Protein 7CPN (pdb70)

GO terms:
  GO:0004659 prenyltransferase activity (F, IDA)

Radius of gyration: 34.72 Å; Cα contacts (8 Å, |Δi|>4): 2804; chains: 6; bounding box: 86×101×103 Å

Structure (mmCIF, N/CA/C/O backbone):
data_7CPN
#
_entry.id   7CPN
#
_cell.length_a   71.095
_cell.length_b   137.878
_cell.length_c   168.652
_cell.angle_alpha   90.000
_cell.angle_beta   90.000
_cell.angle_gamma   90.000
#
_symmetry.space_group_name_H-M   'P 21 21 21'
#
loop_
_entity.id
_entity.type
_entity.pdbx_description
1 polymer 'Trans,polycis-polyprenyl diphosphate synthase ((2Z,6E)-farnesyl diphosphate specific)'
2 non-polymer GLYCEROL
3 non-polymer 'SULFATE ION'
4 water water
#
loop_
_atom_site.group_PDB
_atom_site.id
_atom_site.type_symbol
_atom_site.label_atom_id
_atom_site.label_alt_id
_atom_site.label_comp_id
_atom_site.label_asym_id
_atom_site.label_entity_id
_atom_site.label_seq_id
_atom_site.pdbx_PDB_ins_code
_atom_site.Cartn_x
_atom_site.Cartn_y
_atom_site.Cartn_z
_atom_site.occupancy
_atom_site.B_iso_or_equiv
_atom_site.auth_seq_id
_atom_site.auth_comp_id
_atom_site.auth_asym_id
_atom_site.auth_atom_id
_atom_site.pdbx_PDB_model_num
ATOM 1 N N . ARG A 1 26 ? -42.493 17.192 41.995 1.000 63.340 26 ARG A N 1
ATOM 2 C CA . ARG A 1 26 ? -43.151 18.442 41.474 1.000 67.530 26 ARG A CA 1
ATOM 3 C C . ARG A 1 26 ? -42.135 19.287 40.705 1.000 67.950 26 ARG A C 1
ATOM 4 O O . ARG A 1 26 ? -41.076 19.635 41.236 1.000 62.080 26 ARG A O 1
ATOM 10 N N . PRO A 1 27 ? -42.423 19.660 39.436 1.000 62.860 27 PRO A N 1
ATOM 11 C CA . PRO A 1 27 ? -41.488 20.443 38.635 1.000 68.160 27 PRO A CA 1
ATOM 12 C C . PRO A 1 27 ? -41.347 21.877 39.131 1.000 74.670 27 PRO A C 1
ATOM 13 O O . PRO A 1 27 ? -42.324 22.464 39.583 1.000 77.310 27 PRO A O 1
ATOM 24 N N . PRO A 1 28 ? -40.144 22.486 39.041 1.000 74.430 28 PRO A N 1
ATOM 25 C CA . PRO A 1 28 ? -39.921 23.841 39.542 1.000 75.620 28 PRO A CA 1
ATOM 26 C C . PRO A 1 28 ? -40.689 24.905 38.745 1.000 72.810 28 PRO A C 1
ATOM 27 O O . PRO A 1 28 ? -40.942 24.708 37.571 1.000 70.270 28 PRO A O 1
ATOM 38 N N . GLN A 1 29 ? -41.068 25.987 39.430 1.000 80.930 29 GLN A N 1
ATOM 39 C CA . GLN A 1 29 ? -41.916 27.077 38.877 1.000 85.830 29 GLN A CA 1
ATOM 40 C C . GLN A 1 29 ? -40.989 28.133 38.265 1.000 84.790 29 GLN A C 1
ATOM 41 O O . GLN A 1 29 ? -40.533 29.034 39.002 1.000 83.380 29 GLN A O 1
ATOM 47 N N . LEU A 1 30 ? -40.696 27.992 36.970 1.000 80.610 30 LEU A N 1
ATOM 48 C CA . LEU A 1 30 ? -39.838 28.923 36.200 1.000 73.930 30 LEU A CA 1
ATOM 49 C C . LEU A 1 30 ? -40.713 29.665 35.200 1.000 66.730 30 LEU A C 1
ATOM 50 O O . LEU A 1 30 ? -41.633 29.085 34.623 1.000 75.690 30 LEU A O 1
ATOM 66 N N . PRO A 1 31 ? -40.425 30.955 34.917 1.000 66.870 31 PRO A N 1
ATOM 67 C CA . PRO A 1 31 ? -41.066 31.637 33.795 1.000 66.130 31 PRO A CA 1
ATOM 68 C C . PRO A 1 31 ? -40.713 30.939 32.474 1.000 70.830 31 PRO A C 1
ATOM 69 O O . PRO A 1 31 ? -39.632 30.432 32.367 1.000 70.120 31 PRO A O 1
ATOM 80 N N . ARG A 1 32 ? -41.632 30.942 31.506 1.000 64.440 32 ARG A N 1
ATOM 81 C CA . ARG A 1 32 ? -41.448 30.360 30.151 1.000 67.830 32 ARG A CA 1
ATOM 82 C C . ARG A 1 32 ? -40.127 30.832 29.523 1.000 67.890 32 ARG A C 1
ATOM 83 O O . ARG A 1 32 ? -39.448 29.967 28.938 1.000 68.350 32 ARG A O 1
ATOM 104 N N . GLU A 1 33 ? -39.770 32.115 29.665 1.000 65.620 33 GLU A N 1
ATOM 105 C CA . GLU A 1 33 ? -38.547 32.722 29.050 1.000 65.320 33 GLU A CA 1
ATOM 106 C C . GLU A 1 33 ? -37.279 31.986 29.501 1.000 60.290 33 GLU A C 1
ATOM 107 O O . GLU A 1 33 ? -36.280 32.035 28.760 1.000 64.180 33 GLU A O 1
ATOM 119 N N . LEU A 1 34 ? -37.288 31.388 30.688 1.000 50.630 34 LEU A N 1
ATOM 120 C CA . LEU A 1 34 ? -36.079 30.799 31.322 1.000 51.200 34 LEU A CA 1
ATOM 121 C C . LEU A 1 34 ? -36.121 29.268 31.259 1.000 47.540 34 LEU A C 1
ATOM 122 O O . LEU A 1 34 ? -35.198 28.643 31.804 1.000 52.840 34 LEU A O 1
ATOM 138 N N . ILE A 1 35 ? -37.123 28.691 30.608 1.000 49.640 35 ILE A N 1
ATOM 139 C CA . ILE A 1 35 ? -37.165 27.223 30.345 1.000 53.280 35 ILE A CA 1
ATOM 140 C C . ILE A 1 35 ? -36.421 26.979 29.033 1.000 47.220 35 ILE A C 1
ATOM 141 O O . ILE A 1 35 ? -36.738 27.571 28.003 1.000 42.420 35 ILE A O 1
ATOM 157 N N . PRO A 1 36 ? -35.401 26.092 29.013 1.000 48.690 36 PRO A N 1
ATOM 158 C CA . PRO A 1 36 ? -34.661 25.818 27.779 1.000 42.490 36 PRO A CA 1
ATOM 159 C C . PRO A 1 36 ? -35.598 25.194 26.741 1.000 43.200 36 PRO A C 1
ATOM 160 O O . PRO A 1 36 ? -36.352 24.322 27.092 1.000 45.560 36 PRO A O 1
ATOM 171 N N . ARG A 1 37 ? -35.567 25.690 25.510 1.000 39.990 37 ARG A N 1
ATOM 172 C CA . ARG A 1 37 ? -36.339 25.136 24.370 1.000 41.330 37 ARG A CA 1
ATOM 173 C C . ARG A 1 37 ? -35.745 23.784 23.965 1.000 38.200 37 ARG A C 1
ATOM 174 O O . ARG A 1 37 ? -36.521 22.869 23.574 1.000 35.130 37 ARG A O 1
ATOM 195 N N . HIS A 1 38 ? -34.416 23.625 24.078 1.000 32.470 38 HIS A N 1
ATOM 196 C CA . HIS A 1 38 ? -33.725 22.396 23.621 1.000 32.260 38 HIS A CA 1
ATOM 197 C C . HIS A 1 38 ? -32.652 22.011 24.621 1.000 33.100 38 HIS A C 1
ATOM 198 O O . HIS A 1 38 ? -31.725 22.793 24.824 1.000 35.220 38 HIS A O 1
ATOM 213 N N . VAL A 1 39 ? -32.771 20.826 25.207 1.000 30.340 39 VAL A N 1
ATOM 214 C CA . VAL A 1 39 ? -31.766 20.280 26.153 1.000 32.030 39 VAL A CA 1
ATOM 215 C C . VAL A 1 39 ? -31.118 19.087 25.466 1.000 32.390 39 VAL A C 1
ATOM 216 O O . VAL A 1 39 ? -31.870 18.280 24.899 1.000 30.150 39 VAL A O 1
ATOM 229 N N . ALA A 1 40 ? -29.792 19.000 25.531 1.000 27.670 40 ALA A N 1
ATOM 230 C CA . ALA A 1 40 ? -29.010 17.876 25.013 1.000 32.660 40 ALA A CA 1
ATOM 231 C C . ALA A 1 40 ? -28.319 17.195 26.196 1.000 28.560 40 ALA A C 1
ATOM 232 O O . ALA A 1 40 ? -27.734 17.901 27.005 1.000 31.100 40 ALA A O 1
ATOM 239 N N . ILE A 1 41 ? -28.306 15.873 26.252 1.000 29.040 41 ILE A N 1
ATOM 240 C CA . ILE A 1 41 ? -27.724 15.107 27.387 1.000 31.120 41 ILE A CA 1
ATOM 241 C C . ILE A 1 41 ? -26.742 14.057 26.891 1.000 28.970 41 ILE A C 1
ATOM 242 O O . ILE A 1 41 ? -27.102 13.301 26.009 1.000 29.110 41 ILE A O 1
ATOM 258 N N . VAL A 1 42 ? -25.543 14.054 27.466 1.000 30.590 42 VAL A N 1
ATOM 259 C CA . VAL A 1 42 ? -24.552 12.961 27.366 1.000 36.930 42 VAL A CA 1
ATOM 260 C C . VAL A 1 42 ? -24.712 12.109 28.627 1.000 39.980 42 VAL A C 1
ATOM 261 O O . VAL A 1 42 ? -24.628 12.651 29.735 1.000 43.400 42 VAL A O 1
ATOM 274 N N . MET A 1 43 ? -25.024 10.834 28.453 1.000 43.830 43 MET A N 1
ATOM 275 C CA . MET A 1 43 ? -25.466 9.837 29.495 1.000 42.400 43 MET A CA 1
ATOM 276 C C . MET A 1 43 ? -24.294 8.942 29.856 1.000 42.090 43 MET A C 1
ATOM 277 O O . MET A 1 43 ? -24.228 7.833 29.351 1.000 51.840 43 MET A O 1
ATOM 291 N N . ASP A 1 44 ? -23.366 9.450 30.651 1.000 43.430 44 ASP A N 1
ATOM 292 C CA . ASP A 1 44 ? -22.108 8.719 31.000 1.000 52.170 44 ASP A CA 1
ATOM 293 C C . ASP A 1 44 ? -22.060 8.393 32.502 1.000 50.900 44 ASP A C 1
ATOM 294 O O . ASP A 1 44 ? -22.784 9.007 33.302 1.000 39.570 44 ASP A O 1
ATOM 303 N N . GLY A 1 45 ? -21.258 7.404 32.886 1.000 48.210 45 GLY A N 1
ATOM 304 C CA . GLY A 1 45 ? -21.100 6.875 34.262 1.000 53.610 45 GLY A CA 1
ATOM 305 C C . GLY A 1 45 ? -21.812 5.535 34.507 1.000 49.900 45 GLY A C 1
ATOM 306 O O . GLY A 1 45 ? -21.875 5.069 35.685 1.000 48.540 45 GLY A O 1
ATOM 310 N N . ASN A 1 46 ? -22.351 4.922 33.448 1.000 45.300 46 ASN A N 1
ATOM 311 C CA . ASN A 1 46 ? -23.093 3.638 33.508 1.000 46.070 46 ASN A CA 1
ATOM 312 C C . ASN A 1 46 ? -22.149 2.544 34.004 1.000 47.160 46 ASN A C 1
ATOM 313 O O . ASN A 1 46 ? -22.535 1.811 34.930 1.000 39.910 46 ASN A O 1
ATOM 324 N N . GLY A 1 47 ? -20.951 2.462 33.430 1.000 47.280 47 GLY A N 1
ATOM 325 C CA . GLY A 1 47 ? -19.898 1.512 33.826 1.000 50.390 47 GLY A CA 1
ATOM 326 C C . GLY A 1 47 ? -19.517 1.662 35.286 1.000 49.600 47 GLY A C 1
ATOM 327 O O . GLY A 1 47 ? -19.624 0.669 36.015 1.000 53.520 47 GLY A O 1
ATOM 331 N N . ARG A 1 48 ? -19.063 2.857 35.675 1.000 53.280 48 ARG A N 1
ATOM 332 C CA . ARG A 1 48 ? -18.588 3.201 37.048 1.000 55.380 48 ARG A CA 1
ATOM 333 C C . ARG A 1 48 ? -19.693 2.875 38.070 1.000 58.790 48 ARG A C 1
ATOM 334 O O . ARG A 1 48 ? -19.367 2.454 39.194 1.000 54.690 48 ARG A O 1
ATOM 355 N N . TRP A 1 49 ? -20.954 3.092 37.701 1.000 48.720 49 TRP A N 1
ATOM 356 C CA . TRP A 1 49 ? -22.112 2.839 38.589 1.000 48.690 49 TRP A CA 1
ATOM 357 C C . TRP A 1 49 ? -22.250 1.332 38.901 1.000 47.470 49 TRP A C 1
ATOM 358 O O . TRP A 1 49 ? -22.467 0.966 40.090 1.000 45.760 49 TRP A O 1
ATOM 379 N N . ALA A 1 50 ? -22.118 0.495 37.878 1.000 45.930 50 ALA A N 1
ATOM 380 C CA . ALA A 1 50 ? -22.190 -0.978 37.990 1.000 45.880 50 ALA A CA 1
ATOM 381 C C . ALA A 1 50 ? -20.983 -1.504 38.801 1.000 49.850 50 ALA A C 1
ATOM 382 O O . ALA A 1 50 ? -21.128 -2.491 39.550 1.000 53.920 50 ALA A O 1
ATOM 389 N N . LYS A 1 51 ? -19.813 -0.889 38.654 1.000 50.350 51 LYS A N 1
ATOM 390 C CA . LYS A 1 51 ? -18.573 -1.303 39.363 1.000 49.030 51 LYS A CA 1
ATOM 391 C C . LYS A 1 51 ? -18.753 -1.064 40.863 1.000 47.770 51 LYS A C 1
ATOM 392 O O . LYS A 1 51 ? -18.418 -1.969 41.624 1.000 50.200 51 LYS A O 1
ATOM 411 N N . GLN A 1 52 ? -19.317 0.084 41.258 1.000 41.570 52 GLN A N 1
ATOM 412 C CA . GLN A 1 52 ? -19.610 0.466 42.663 1.000 49.540 52 GLN A CA 1
ATOM 413 C C . GLN A 1 52 ? -20.556 -0.549 43.321 1.000 52.670 52 GLN A C 1
ATOM 414 O O . GLN A 1 52 ? -20.597 -0.585 44.566 1.000 54.200 52 GLN A O 1
ATOM 428 N N . ARG A 1 53 ? -21.314 -1.314 42.534 1.000 46.940 53 ARG A N 1
ATOM 429 C CA . ARG A 1 53 ? -22.313 -2.305 43.028 1.000 40.800 53 ARG A CA 1
ATOM 430 C C . ARG A 1 53 ? -21.884 -3.733 42.672 1.000 39.840 53 ARG A C 1
ATOM 431 O O . ARG A 1 53 ? -22.663 -4.645 42.829 1.000 43.930 53 ARG A O 1
ATOM 452 N N . GLY A 1 54 ? -20.635 -3.921 42.250 1.000 43.360 54 GLY A N 1
ATOM 453 C CA . GLY A 1 54 ? -20.088 -5.228 41.843 1.000 40.180 54 GLY A CA 1
ATOM 454 C C . GLY A 1 54 ? -20.893 -5.889 40.744 1.000 46.640 54 GLY A C 1
ATOM 455 O O . GLY A 1 54 ? -20.888 -7.119 40.702 1.000 53.420 54 GLY A O 1
ATOM 459 N N . LEU A 1 55 ? -21.556 -5.129 39.873 1.000 47.350 55 LEU A N 1
ATOM 460 C CA . LEU A 1 55 ? -22.304 -5.676 38.703 1.000 45.560 55 LEU A CA 1
ATOM 461 C C . LEU A 1 55 ? -21.489 -5.448 37.432 1.000 50.830 55 LEU A C 1
ATOM 462 O O . LEU A 1 55 ? -20.700 -4.505 37.376 1.000 53.690 55 LEU A O 1
ATOM 478 N N . PRO A 1 56 ? -21.663 -6.277 36.375 1.000 45.910 56 PRO A N 1
ATOM 479 C CA . PRO A 1 56 ? -21.049 -5.997 35.075 1.000 51.060 56 PRO A CA 1
ATOM 480 C C . PRO A 1 56 ? -21.500 -4.630 34.508 1.000 52.740 56 PRO A C 1
ATOM 481 O O . PRO A 1 56 ? -22.627 -4.216 34.760 1.000 51.030 56 PRO A O 1
ATOM 492 N N . ARG A 1 57 ? -20.603 -3.969 33.771 1.000 48.800 57 ARG A N 1
ATOM 493 C CA . ARG A 1 57 ? -20.813 -2.643 33.127 1.000 55.690 57 ARG A CA 1
ATOM 494 C C . ARG A 1 57 ? -22.143 -2.629 32.353 1.000 41.360 57 ARG A C 1
ATOM 495 O O . ARG A 1 57 ? -22.864 -1.647 32.478 1.000 46.980 57 ARG A O 1
ATOM 516 N N . THR A 1 58 ? -22.477 -3.702 31.647 1.000 41.560 58 THR A N 1
ATOM 517 C CA . THR A 1 58 ? -23.729 -3.842 30.848 1.000 49.340 58 THR A CA 1
ATOM 518 C C . THR A 1 58 ? -24.969 -3.528 31.703 1.000 50.020 58 THR A C 1
ATOM 519 O O . THR A 1 58 ? -25.963 -2.996 31.154 1.000 49.870 58 THR A O 1
ATOM 530 N N . GLU A 1 59 ? -24.950 -3.853 33.002 1.000 41.460 59 GLU A N 1
ATOM 531 C CA . GLU A 1 59 ? -26.139 -3.689 33.886 1.000 41.210 59 GLU A CA 1
ATOM 532 C C . GLU A 1 59 ? -26.330 -2.207 34.215 1.000 36.730 59 GLU A C 1
ATOM 533 O O . GLU A 1 59 ? -27.482 -1.773 34.418 1.000 41.830 59 GLU A O 1
ATOM 545 N N . GLY A 1 60 ? -25.238 -1.446 34.308 1.000 37.570 60 GLY A N 1
ATOM 546 C CA . GLY A 1 60 ? -25.335 0.021 34.448 1.000 39.390 60 GLY A CA 1
ATOM 547 C C . GLY A 1 60 ? -26.053 0.649 33.249 1.000 37.790 60 GLY A C 1
ATOM 548 O O . GLY A 1 60 ? -26.863 1.534 33.470 1.000 33.570 60 GLY A O 1
ATOM 552 N N . HIS A 1 61 ? -25.813 0.168 32.034 1.000 39.800 61 HIS A N 1
ATOM 553 C CA . HIS A 1 61 ? -26.513 0.654 30.805 1.000 39.860 61 HIS A CA 1
ATOM 554 C C . HIS A 1 61 ? -27.994 0.314 30.929 1.000 39.540 61 HIS A C 1
ATOM 555 O O . HIS A 1 61 ? -28.815 1.228 30.720 1.000 44.430 61 HIS A O 1
ATOM 570 N N . LYS A 1 62 ? -28.309 -0.906 31.377 1.000 44.480 62 LYS A N 1
ATOM 571 C CA . LYS A 1 62 ? -29.719 -1.336 31.600 1.000 42.730 62 LYS A CA 1
ATOM 572 C C . LYS A 1 62 ? -30.387 -0.375 32.589 1.000 41.300 62 LYS A C 1
ATOM 573 O O . LYS A 1 62 ? -31.521 0.077 32.329 1.000 42.550 62 LYS A O 1
ATOM 592 N N . ALA A 1 63 ? -29.692 -0.043 33.683 1.000 36.940 63 ALA A N 1
ATOM 593 C CA . ALA A 1 63 ? -30.205 0.896 34.705 1.000 43.530 63 ALA A CA 1
ATOM 594 C C . ALA A 1 63 ? -30.369 2.304 34.100 1.000 42.170 63 ALA A C 1
ATOM 595 O O . ALA A 1 63 ? -31.332 3.004 34.457 1.000 46.320 63 ALA A O 1
ATOM 602 N N . GLY A 1 64 ? -29.463 2.690 33.197 1.000 43.030 64 GLY A N 1
ATOM 603 C CA . GLY A 1 64 ? -29.508 3.981 32.477 1.000 40.440 64 GLY A CA 1
ATOM 604 C C . GLY A 1 64 ? -30.774 4.146 31.653 1.000 43.080 64 GLY A C 1
ATOM 605 O O . GLY A 1 64 ? -31.224 5.301 31.501 1.000 43.220 64 GLY A O 1
ATOM 609 N N . GLU A 1 65 ? -31.353 3.060 31.125 1.000 42.580 65 GLU A N 1
ATOM 610 C CA . GLU A 1 65 ? -32.629 3.139 30.369 1.000 44.410 65 GLU A CA 1
ATOM 611 C C . GLU A 1 65 ? -33.684 3.878 31.199 1.000 44.470 65 GLU A C 1
ATOM 612 O O . GLU A 1 65 ? -34.347 4.797 30.619 1.000 38.860 65 GLU A O 1
ATOM 624 N N . SER A 1 66 ? -33.860 3.513 32.479 1.000 38.900 66 SER A N 1
ATOM 625 C CA . SER A 1 66 ? -34.952 4.098 33.297 1.000 46.680 66 SER A CA 1
ATOM 626 C C . SER A 1 66 ? -34.650 5.575 33.565 1.000 42.320 66 SER A C 1
ATOM 627 O O . SER A 1 66 ? -35.583 6.394 33.563 1.000 44.220 66 SER A O 1
ATOM 635 N N . SER A 1 67 ? -33.373 5.925 33.758 1.000 44.230 67 SER A N 1
ATOM 636 C CA . SER A 1 67 ? -32.936 7.344 33.895 1.000 43.440 67 SER A CA 1
ATOM 637 C C . SER A 1 67 ? -33.471 8.155 32.712 1.000 38.580 67 SER A C 1
ATOM 638 O O . SER A 1 67 ? -34.107 9.219 32.953 1.000 44.900 67 SER A O 1
ATOM 646 N N . LEU A 1 68 ? -33.272 7.653 31.494 1.000 37.350 68 LEU A N 1
ATOM 647 C CA . LEU A 1 68 ? -33.653 8.390 30.256 1.000 38.690 68 LEU A CA 1
ATOM 648 C C . LEU A 1 68 ? -35.167 8.632 30.229 1.000 38.150 68 LEU A C 1
ATOM 649 O O . LEU A 1 68 ? -35.605 9.775 29.970 1.000 39.640 68 LEU A O 1
ATOM 665 N N . PHE A 1 69 ? -35.963 7.598 30.497 1.000 44.970 69 PHE A N 1
ATOM 666 C CA . PHE A 1 69 ? -37.452 7.695 30.473 1.000 39.500 69 PHE A CA 1
ATOM 667 C C . PHE A 1 69 ? -37.938 8.580 31.616 1.000 37.540 69 PHE A C 1
ATOM 668 O O . PHE A 1 69 ? -38.893 9.353 31.412 1.000 43.990 69 PHE A O 1
ATOM 685 N N . ASP A 1 70 ? -37.235 8.586 32.739 1.000 36.280 70 ASP A N 1
ATOM 686 C CA . ASP A 1 70 ? -37.589 9.497 33.858 1.000 40.160 70 ASP A CA 1
ATOM 687 C C . ASP A 1 70 ? -37.290 10.941 33.436 1.000 43.240 70 ASP A C 1
ATOM 688 O O . ASP A 1 70 ? -38.157 11.823 33.647 1.000 45.780 70 ASP A O 1
ATOM 697 N N . VAL A 1 71 ? -36.134 11.181 32.806 1.000 44.720 71 VAL A N 1
ATOM 698 C CA . VAL A 1 71 ? -35.770 12.541 32.294 1.000 43.580 71 VAL A CA 1
ATOM 699 C C . VAL A 1 71 ? -36.769 12.963 31.212 1.000 36.180 71 VAL A C 1
ATOM 700 O O . VAL A 1 71 ? -37.154 14.151 31.197 1.000 39.350 71 VAL A O 1
ATOM 713 N N . ILE A 1 72 ? -37.202 12.045 30.346 1.000 43.520 72 ILE A N 1
ATOM 714 C CA . ILE A 1 72 ? -38.237 12.358 29.307 1.000 41.340 72 ILE A CA 1
ATOM 715 C C . ILE A 1 72 ? -39.523 12.830 30.013 1.000 44.640 72 ILE A C 1
ATOM 716 O O . ILE A 1 72 ? -40.114 13.842 29.567 1.000 43.450 72 ILE A O 1
ATOM 732 N N . GLU A 1 73 ? -39.944 12.147 31.083 1.000 51.660 73 GLU A N 1
ATOM 733 C CA . GLU A 1 73 ? -41.135 12.550 31.899 1.000 54.950 73 GLU A CA 1
ATOM 734 C C . GLU A 1 73 ? -40.894 13.945 32.487 1.000 45.210 73 GLU A C 1
ATOM 735 O O . GLU A 1 73 ? -41.788 14.803 32.367 1.000 48.930 73 GLU A O 1
ATOM 747 N N . GLY A 1 74 ? -39.712 14.177 33.057 1.000 45.700 74 GLY A N 1
ATOM 748 C CA . GLY A 1 74 ? -39.297 15.502 33.572 1.000 42.970 74 GLY A CA 1
ATOM 749 C C . GLY A 1 74 ? -39.399 16.597 32.522 1.000 48.540 74 GLY A C 1
ATOM 750 O O . GLY A 1 74 ? -39.865 17.707 32.843 1.000 48.110 74 GLY A O 1
ATOM 754 N N . ALA A 1 75 ? -38.986 16.319 31.284 1.000 49.700 75 ALA A N 1
ATOM 755 C CA . ALA A 1 75 ? -39.057 17.314 30.196 1.000 46.920 75 ALA A CA 1
ATOM 756 C C . ALA A 1 75 ? -40.527 17.569 29.846 1.000 46.200 75 ALA A C 1
ATOM 757 O O . ALA A 1 75 ? -40.899 18.740 29.599 1.000 44.260 75 ALA A O 1
ATOM 764 N N . LEU A 1 76 ? -41.327 16.509 29.741 1.000 51.340 76 LEU A N 1
ATOM 765 C CA . LEU A 1 76 ? -42.790 16.615 29.445 1.000 53.480 76 LEU A CA 1
ATOM 766 C C . LEU A 1 76 ? -43.475 17.499 30.503 1.000 53.600 76 LEU A C 1
ATOM 767 O O . LEU A 1 76 ? -44.205 18.414 30.115 1.000 54.380 76 LEU A O 1
ATOM 783 N N . GLU A 1 77 ? -43.182 17.277 31.783 1.000 57.660 77 GLU A N 1
ATOM 784 C CA . GLU A 1 77 ? -43.825 18.001 32.923 1.000 59.480 77 GLU A CA 1
ATOM 785 C C . GLU A 1 77 ? -43.415 19.468 32.894 1.000 58.990 77 GLU A C 1
ATOM 786 O O . GLU A 1 77 ? -44.303 20.315 33.049 1.000 63.190 77 GLU A O 1
ATOM 798 N N . LEU A 1 78 ? -42.128 19.759 32.666 1.000 56.400 78 LEU A N 1
ATOM 799 C CA . LEU A 1 78 ? -41.607 21.151 32.682 1.000 48.040 78 LEU A CA 1
ATOM 800 C C . LEU A 1 78 ? -42.000 21.882 31.395 1.000 47.250 78 LEU A C 1
ATOM 801 O O . LEU A 1 78 ? -42.002 23.130 31.406 1.000 53.500 78 LEU A O 1
ATOM 817 N N . GLY A 1 79 ? -42.329 21.152 30.325 1.000 50.360 79 GLY A N 1
ATOM 818 C CA . GLY A 1 79 ? -42.663 21.733 29.009 1.000 49.790 79 GLY A CA 1
ATOM 819 C C . GLY A 1 79 ? -41.422 22.100 28.185 1.000 53.740 79 GLY A C 1
ATOM 820 O O . GLY A 1 79 ? -41.471 23.105 27.442 1.000 55.210 79 GLY A O 1
ATOM 824 N N . VAL A 1 80 ? -40.354 21.305 28.265 1.000 50.280 80 VAL A N 1
ATOM 825 C CA . VAL A 1 80 ? -39.192 21.425 27.337 1.000 44.090 80 VAL A CA 1
ATOM 826 C C . VAL A 1 80 ? -39.596 20.736 26.041 1.000 37.120 80 VAL A C 1
ATOM 827 O O . VAL A 1 80 ? -39.854 19.533 26.037 1.000 40.630 80 VAL A O 1
ATOM 840 N N . PRO A 1 81 ? -39.723 21.475 24.920 1.000 34.830 81 PRO A N 1
ATOM 841 C CA . PRO A 1 81 ? -40.181 20.889 23.665 1.000 35.540 81 PRO A CA 1
ATOM 842 C C . PRO A 1 81 ? -39.157 20.022 22.896 1.000 40.700 81 PRO A C 1
ATOM 843 O O . PRO A 1 81 ? -39.594 19.219 22.066 1.000 46.320 81 PRO A O 1
ATOM 854 N N . TYR A 1 82 ? -37.854 20.152 23.165 1.000 40.490 82 TYR A N 1
ATOM 855 C CA . TYR A 1 82 ? -36.801 19.367 22.454 1.000 38.590 82 TYR A CA 1
ATOM 856 C C . TYR A 1 82 ? -35.821 18.758 23.453 1.000 34.720 82 TYR A C 1
ATOM 857 O O . TYR A 1 82 ? -35.219 19.488 24.260 1.000 34.630 82 TYR A O 1
ATOM 875 N N . LEU A 1 83 ? -35.630 17.447 23.338 1.000 31.300 83 LEU A N 1
ATOM 876 C CA . LEU A 1 83 ? -34.592 16.709 24.082 1.000 34.770 83 LEU A CA 1
ATOM 877 C C . LEU A 1 83 ? -33.748 15.886 23.110 1.000 29.820 83 LEU A C 1
ATOM 878 O O . LEU A 1 83 ? -34.332 15.096 22.357 1.000 36.040 83 LEU A O 1
ATOM 894 N N . SER A 1 84 ? -32.423 16.012 23.177 1.000 30.450 84 SER A N 1
ATOM 895 C CA . SER A 1 84 ? -31.465 15.212 22.373 1.000 28.730 84 SER A CA 1
ATOM 896 C C . SER A 1 84 ? -30.670 14.364 23.337 1.000 28.030 84 SER A C 1
ATOM 897 O O . SER A 1 84 ? -30.233 14.875 24.376 1.000 36.160 84 SER A O 1
ATOM 905 N N . ALA A 1 85 ? -30.525 13.084 23.029 1.000 28.820 85 ALA A N 1
ATOM 906 C CA . ALA A 1 85 ? -29.808 12.126 23.896 1.000 30.740 85 ALA A CA 1
ATOM 907 C C . ALA A 1 85 ? -28.754 11.444 23.057 1.000 32.770 85 ALA A C 1
ATOM 908 O O . ALA A 1 85 ? -29.114 10.891 21.997 1.000 34.200 85 ALA A O 1
ATOM 915 N N . TYR A 1 86 ? -27.518 11.459 23.547 1.000 34.620 86 TYR A N 1
ATOM 916 C CA . TYR A 1 86 ? -26.374 10.816 22.880 1.000 36.300 86 TYR A CA 1
ATOM 917 C C . TYR A 1 86 ? -26.368 9.370 23.324 1.000 33.700 86 TYR A C 1
ATOM 918 O O . TYR A 1 86 ? -25.696 9.043 24.299 1.000 39.170 86 TYR A O 1
ATOM 936 N N . ALA A 1 87 ? -27.084 8.529 22.592 1.000 38.890 87 ALA A N 1
ATOM 937 C CA . ALA A 1 87 ? -27.326 7.116 22.929 1.000 39.220 87 ALA A CA 1
ATOM 938 C C . ALA A 1 87 ? -26.137 6.286 22.471 1.000 43.820 87 ALA A C 1
ATOM 939 O O . ALA A 1 87 ? -25.723 5.395 23.235 1.000 41.690 87 ALA A O 1
ATOM 946 N N . PHE A 1 88 ? -25.582 6.586 21.293 1.000 45.520 88 PHE A N 1
ATOM 947 C CA . PHE A 1 88 ? -24.507 5.768 20.688 1.000 50.730 88 PHE A CA 1
ATOM 948 C C . PHE A 1 88 ? -23.667 6.622 19.741 1.000 46.030 88 PHE A C 1
ATOM 949 O O . PHE A 1 88 ? -24.156 7.055 18.666 1.000 40.180 88 PHE A O 1
ATOM 966 N N . SER A 1 89 ? -22.418 6.859 20.154 1.000 49.350 89 SER A N 1
ATOM 967 C CA . SER A 1 89 ? -21.377 7.593 19.374 1.000 56.430 89 SER A CA 1
ATOM 968 C C . SER A 1 89 ? -20.762 6.620 18.370 1.000 61.040 89 SER A C 1
ATOM 969 O O . SER A 1 89 ? -20.561 5.442 18.783 1.000 66.130 89 SER A O 1
ATOM 977 N N . THR A 1 90 ? -20.461 7.047 17.131 1.000 65.900 90 THR A N 1
ATOM 978 C CA . THR A 1 90 ? -19.704 6.185 16.183 1.000 71.280 90 THR A CA 1
ATOM 979 C C . THR A 1 90 ? -18.361 5.823 16.835 1.000 70.590 90 THR A C 1
ATOM 980 O O . THR A 1 90 ? -17.876 4.663 16.684 1.000 61.750 90 THR A O 1
ATOM 991 N N . GLU A 1 91 ? -17.793 6.773 17.597 1.000 74.180 91 GLU A N 1
ATOM 992 C CA . GLU A 1 91 ? -16.440 6.594 18.189 1.000 80.320 91 GLU A CA 1
ATOM 993 C C . GLU A 1 91 ? -16.687 6.073 19.611 1.000 80.360 91 GLU A C 1
ATOM 994 O O . GLU A 1 91 ? -17.267 6.808 20.435 1.000 70.530 91 GLU A O 1
ATOM 1006 N N . ASN A 1 92 ? -16.240 4.845 19.882 1.000 91.590 92 ASN A N 1
ATOM 1007 C CA . ASN A 1 92 ? -16.357 4.194 21.224 1.000 98.810 92 ASN A CA 1
ATOM 1008 C C . ASN A 1 92 ? -14.966 3.706 21.665 1.000 108.250 92 ASN A C 1
ATOM 1009 O O . ASN A 1 92 ? -14.854 2.496 21.972 1.000 100.090 92 ASN A O 1
ATOM 1020 N N . TRP A 1 93 ? -13.955 4.580 21.616 1.000 113.660 93 TRP A N 1
ATOM 1021 C CA . TRP A 1 93 ? -12.526 4.144 21.639 1.000 114.380 93 TRP A CA 1
ATOM 1022 C C . TRP A 1 93 ? -12.137 3.585 23.019 1.000 104.860 93 TRP A C 1
ATOM 1023 O O . TRP A 1 93 ? -11.185 2.755 23.059 1.000 101.170 93 TRP A O 1
ATOM 1044 N N . LYS A 1 94 ? -12.827 3.983 24.095 1.000 91.400 94 LYS A N 1
ATOM 1045 C CA . LYS A 1 94 ? -12.527 3.469 25.476 1.000 79.980 94 LYS A CA 1
ATOM 1046 C C . LYS A 1 94 ? -13.195 2.092 25.681 1.000 77.090 94 LYS A C 1
ATOM 1047 O O . LYS A 1 94 ? -12.838 1.392 26.623 1.000 81.170 94 LYS A O 1
ATOM 1053 N N . ARG A 1 95 ? -14.171 1.748 24.839 1.000 61.820 95 ARG A N 1
ATOM 1054 C CA . ARG A 1 95 ? -15.164 0.679 25.145 1.000 58.680 95 ARG A CA 1
ATOM 1055 C C . ARG A 1 95 ? -14.546 -0.628 24.629 1.000 57.210 95 ARG A C 1
ATOM 1056 O O . ARG A 1 95 ? -13.697 -0.582 23.692 1.000 59.810 95 ARG A O 1
ATOM 1077 N N . SER A 1 96 ? -14.828 -1.727 25.312 1.000 53.270 96 SER A N 1
ATOM 1078 C CA . SER A 1 96 ? -14.459 -3.094 24.862 1.000 56.300 96 SER A CA 1
ATOM 1079 C C . SER A 1 96 ? -15.367 -3.489 23.695 1.000 56.400 96 SER A C 1
ATOM 1080 O O . SER A 1 96 ? -16.510 -3.043 23.596 1.000 53.120 96 SER A O 1
ATOM 1088 N N . PRO A 1 97 ? -14.896 -4.366 22.784 1.000 54.590 97 PRO A N 1
ATOM 1089 C CA . PRO A 1 97 ? -15.737 -4.933 21.730 1.000 52.380 97 PRO A CA 1
ATOM 1090 C C . PRO A 1 97 ? -17.080 -5.491 22.218 1.000 53.780 97 PRO A C 1
ATOM 1091 O O . PRO A 1 97 ? -18.087 -5.325 21.525 1.000 46.020 97 PRO A O 1
ATOM 1102 N N . ASP A 1 98 ? -17.070 -6.172 23.368 1.000 51.400 98 ASP A N 1
ATOM 1103 C CA . ASP A 1 98 ? -18.258 -6.867 23.928 1.000 51.540 98 ASP A CA 1
ATOM 1104 C C . ASP A 1 98 ? -19.293 -5.825 24.376 1.000 49.130 98 ASP A C 1
ATOM 1105 O O . ASP A 1 98 ? -20.485 -6.034 24.113 1.000 51.350 98 ASP A O 1
ATOM 1114 N N . GLU A 1 99 ? -18.852 -4.752 25.032 1.000 44.070 99 GLU A N 1
ATOM 1115 C CA . GLU A 1 99 ? -19.735 -3.655 25.502 1.000 52.730 99 GLU A CA 1
ATOM 1116 C C . GLU A 1 99 ? -20.315 -2.902 24.287 1.000 47.620 99 GLU A C 1
ATOM 1117 O O . GLU A 1 99 ? -21.482 -2.524 24.344 1.000 52.310 99 GLU A O 1
ATOM 1129 N N . VAL A 1 100 ? -19.555 -2.699 23.214 1.000 45.390 100 VAL A N 1
ATOM 1130 C CA . VAL A 1 100 ? -20.063 -2.063 21.961 1.000 47.410 100 VAL A CA 1
ATOM 1131 C C . VAL A 1 100 ? -21.146 -2.967 21.332 1.000 43.980 100 VAL A C 1
ATOM 1132 O O . VAL A 1 100 ? -22.222 -2.446 21.006 1.000 46.500 100 VAL A O 1
ATOM 1145 N N . ARG A 1 101 ? -20.871 -4.251 21.174 1.000 42.560 101 ARG A N 1
ATOM 1146 C CA . ARG A 1 101 ? -21.838 -5.259 20.651 1.000 48.300 101 ARG A CA 1
ATOM 1147 C C . ARG A 1 101 ? -23.139 -5.201 21.484 1.000 55.250 101 ARG A C 1
ATOM 1148 O O . ARG A 1 101 ? -24.250 -5.174 20.907 1.000 52.420 101 ARG A O 1
ATOM 1169 N N . PHE A 1 102 ? -23.015 -5.172 22.811 1.000 50.160 102 PHE A N 1
ATOM 1170 C CA . PHE A 1 102 ? -24.175 -5.102 23.737 1.000 49.120 102 PHE A CA 1
ATOM 1171 C C . PHE A 1 102 ? -24.949 -3.776 23.550 1.000 45.190 102 PHE A C 1
ATOM 1172 O O . PHE A 1 102 ? -26.157 -3.832 23.531 1.000 44.070 102 PHE A O 1
ATOM 1189 N N . LEU A 1 103 ? -24.270 -2.626 23.484 1.000 43.270 103 LEU A N 1
ATOM 1190 C CA . LEU A 1 103 ? -24.885 -1.276 23.390 1.000 50.660 103 LEU A CA 1
ATOM 1191 C C . LEU A 1 103 ? -25.644 -1.124 22.062 1.000 53.880 103 LEU A C 1
ATOM 1192 O O . LEU A 1 103 ? -26.640 -0.374 22.054 1.000 52.870 103 LEU A O 1
ATOM 1208 N N . MET A 1 104 ? -25.220 -1.776 20.989 1.000 45.950 104 MET A N 1
ATOM 1209 C CA . MET A 1 104 ? -25.973 -1.756 19.700 1.000 59.400 104 MET A CA 1
ATOM 1210 C C . MET A 1 104 ? -27.304 -2.504 19.894 1.000 55.530 104 MET A C 1
ATOM 1211 O O . MET A 1 104 ? -28.388 -1.885 19.627 1.000 50.480 104 MET A O 1
ATOM 1225 N N . GLY A 1 105 ? -27.233 -3.761 20.325 1.000 50.250 105 GLY A N 1
ATOM 1226 C CA . GLY A 1 105 ? -28.422 -4.597 20.577 1.000 53.690 105 GLY A CA 1
ATOM 1227 C C . GLY A 1 105 ? -29.368 -3.927 21.572 1.000 57.050 105 GLY A C 1
ATOM 1228 O O . GLY A 1 105 ? -30.589 -3.973 21.406 1.000 49.230 105 GLY A O 1
ATOM 1232 N N . PHE A 1 106 ? -28.809 -3.287 22.595 1.000 49.550 106 PHE A N 1
ATOM 1233 C CA . PHE A 1 106 ? -29.564 -2.710 23.730 1.000 49.820 106 PHE A CA 1
ATOM 1234 C C . PHE A 1 106 ? -30.313 -1.458 23.269 1.000 53.690 106 PHE A C 1
ATOM 1235 O O . PHE A 1 106 ? -31.479 -1.336 23.643 1.000 50.950 106 PHE A O 1
ATOM 1252 N N . ASN A 1 107 ? -29.684 -0.542 22.522 1.000 47.570 107 ASN A N 1
ATOM 1253 C CA . ASN A 1 107 ? -30.364 0.677 22.013 1.000 51.670 107 ASN A CA 1
ATOM 1254 C C . ASN A 1 107 ? -31.517 0.238 21.088 1.000 55.970 107 ASN A C 1
ATOM 1255 O O . ASN A 1 107 ? -32.596 0.859 21.167 1.000 41.380 107 ASN A O 1
ATOM 1266 N N . ARG A 1 108 ? -31.335 -0.827 20.308 1.000 50.560 108 ARG A N 1
ATOM 1267 C CA . ARG A 1 108 ? -32.429 -1.433 19.502 1.000 55.010 108 ARG A CA 1
ATOM 1268 C C . ARG A 1 108 ? -33.588 -1.896 20.404 1.000 55.880 108 ARG A C 1
ATOM 1269 O O . ARG A 1 108 ? -34.747 -1.534 20.125 1.000 52.080 108 ARG A O 1
ATOM 1290 N N . ASP A 1 109 ? -33.277 -2.676 21.436 1.000 54.800 109 ASP A N 1
ATOM 1291 C CA . ASP A 1 109 ? -34.293 -3.319 22.318 1.000 52.860 109 ASP A CA 1
ATOM 1292 C C . ASP A 1 109 ? -35.029 -2.220 23.115 1.000 50.450 109 ASP A C 1
ATOM 1293 O O . ASP A 1 109 ? -36.243 -2.314 23.267 1.000 52.320 109 ASP A O 1
ATOM 1302 N N . VAL A 1 110 ? -34.322 -1.181 23.565 1.000 51.030 110 VAL A N 1
ATOM 1303 C CA . VAL A 1 110 ? -34.941 -0.041 24.304 1.000 54.240 110 VAL A CA 1
ATOM 1304 C C . VAL A 1 110 ? -36.015 0.584 23.407 1.000 54.440 110 VAL A C 1
ATOM 1305 O O . VAL A 1 110 ? -37.145 0.800 23.875 1.000 45.310 110 VAL A O 1
ATOM 1318 N N . ILE A 1 111 ? -35.667 0.883 22.156 1.000 52.350 111 ILE A N 1
ATOM 1319 C CA . ILE A 1 111 ? -36.562 1.673 21.272 1.000 53.550 111 ILE A CA 1
ATOM 1320 C C . ILE A 1 111 ? -37.784 0.805 20.946 1.000 51.470 111 ILE A C 1
ATOM 1321 O O . ILE A 1 111 ? -38.904 1.338 21.040 1.000 46.470 111 ILE A O 1
ATOM 1337 N N . ARG A 1 112 ? -37.587 -0.485 20.666 1.000 49.270 112 ARG A N 1
ATOM 1338 C CA . ARG A 1 112 ? -38.699 -1.440 20.412 1.000 57.630 112 ARG A CA 1
ATOM 1339 C C . ARG A 1 112 ? -39.645 -1.489 21.625 1.000 56.770 112 ARG A C 1
ATOM 1340 O O . ARG A 1 112 ? -40.879 -1.348 21.425 1.000 54.360 112 ARG A O 1
ATOM 1361 N N . ARG A 1 113 ? -39.105 -1.632 22.834 1.000 48.380 113 ARG A N 1
ATOM 1362 C CA . ARG A 1 113 ? -39.918 -1.882 24.059 1.000 50.160 113 ARG A CA 1
ATOM 1363 C C . ARG A 1 113 ? -40.643 -0.591 24.480 1.000 46.450 113 ARG A C 1
ATOM 1364 O O . ARG A 1 113 ? -41.674 -0.706 25.142 1.000 49.240 113 ARG A O 1
ATOM 1385 N N . ARG A 1 114 ? -40.133 0.597 24.129 1.000 43.090 114 ARG A N 1
ATOM 1386 C CA . ARG A 1 114 ? -40.606 1.887 24.704 1.000 41.560 114 ARG A CA 1
ATOM 1387 C C . ARG A 1 114 ? -41.435 2.692 23.703 1.000 38.190 114 ARG A C 1
ATOM 1388 O O . ARG A 1 114 ? -42.025 3.715 24.117 1.000 39.450 114 ARG A O 1
ATOM 1409 N N . ARG A 1 115 ? -41.451 2.310 22.430 1.000 40.280 115 ARG A N 1
ATOM 1410 C CA . ARG A 1 115 ? -42.014 3.192 21.363 1.000 43.070 115 ARG A CA 1
ATOM 1411 C C . ARG A 1 115 ? -43.505 3.462 21.636 1.000 43.910 115 ARG A C 1
ATOM 1412 O O . ARG A 1 115 ? -43.922 4.624 21.471 1.000 39.090 115 ARG A O 1
ATOM 1433 N N . ASP A 1 116 ? -44.271 2.460 22.088 1.000 43.550 116 ASP A N 1
ATOM 1434 C CA . ASP A 1 116 ? -45.728 2.601 22.396 1.000 46.700 116 ASP A CA 1
ATOM 1435 C C . ASP A 1 116 ? -45.924 3.620 23.518 1.000 43.450 116 ASP A C 1
ATOM 1436 O O . ASP A 1 116 ? -46.771 4.519 23.371 1.000 48.250 116 ASP A O 1
ATOM 1445 N N . GLU A 1 117 ? -45.164 3.509 24.600 1.000 43.800 117 GLU A N 1
ATOM 1446 C CA . GLU A 1 117 ? -45.182 4.493 25.712 1.000 46.180 117 GLU A CA 1
ATOM 1447 C C . GLU A 1 117 ? -44.862 5.891 25.163 1.000 47.880 117 GLU A C 1
ATOM 1448 O O . GLU A 1 117 ? -45.592 6.865 25.495 1.000 48.950 117 GLU A O 1
ATOM 1460 N N . LEU A 1 118 ? -43.813 6.007 24.339 1.000 46.220 118 LEU A N 1
ATOM 1461 C CA . LEU A 1 118 ? -43.415 7.320 23.747 1.000 44.770 118 LEU A CA 1
ATOM 1462 C C . LEU A 1 118 ? -44.573 7.826 22.884 1.000 41.420 118 LEU A C 1
ATOM 1463 O O . LEU A 1 118 ? -44.916 9.003 22.987 1.000 41.800 118 LEU A O 1
ATOM 1479 N N . HIS A 1 119 ? -45.138 6.973 22.033 1.000 48.330 119 HIS A N 1
ATOM 1480 C CA . HIS A 1 119 ? -46.320 7.308 21.189 1.000 53.470 119 HIS A CA 1
ATOM 1481 C C . HIS A 1 119 ? -47.433 7.844 22.084 1.000 49.280 119 HIS A C 1
ATOM 1482 O O . HIS A 1 119 ? -47.961 8.917 21.766 1.000 51.610 119 HIS A O 1
ATOM 1497 N N . ALA A 1 120 ? -47.742 7.136 23.176 1.000 48.690 120 ALA A N 1
ATOM 1498 C CA . ALA A 1 120 ? -48.874 7.458 24.087 1.000 49.730 120 ALA A CA 1
ATOM 1499 C C . ALA A 1 120 ? -48.621 8.804 24.776 1.000 53.370 120 ALA A C 1
ATOM 1500 O O . ALA A 1 120 ? -49.579 9.561 24.951 1.000 59.540 120 ALA A O 1
ATOM 1507 N N . ARG A 1 121 ? -47.373 9.108 25.148 1.000 53.150 121 ARG A N 1
ATOM 1508 C CA . ARG A 1 121 ? -47.038 10.351 25.895 1.000 53.360 121 ARG A CA 1
ATOM 1509 C C . ARG A 1 121 ? -46.893 11.551 24.945 1.000 50.560 121 ARG A C 1
ATOM 1510 O O . ARG A 1 121 ? -46.689 12.668 25.447 1.000 47.750 121 ARG A O 1
ATOM 1531 N N . GLY A 1 122 ? -47.041 11.372 23.629 1.000 48.190 122 GLY A N 1
ATOM 1532 C CA . GLY A 1 122 ? -46.950 12.487 22.659 1.000 50.660 122 GLY A CA 1
ATOM 1533 C C . GLY A 1 122 ? -45.502 12.867 22.336 1.000 54.280 122 GLY A C 1
ATOM 1534 O O . GLY A 1 122 ? -45.238 14.029 21.955 1.000 43.560 122 GLY A O 1
ATOM 1538 N N . VAL A 1 123 ? -44.581 11.912 22.466 1.000 48.630 123 VAL A N 1
ATOM 1539 C CA . VAL A 1 123 ? -43.145 12.105 22.127 1.000 45.810 123 VAL A CA 1
ATOM 1540 C C . VAL A 1 123 ? -42.959 11.726 20.659 1.000 41.390 123 VAL A C 1
ATOM 1541 O O . VAL A 1 123 ? -43.303 10.594 20.291 1.000 45.510 123 VAL A O 1
ATOM 1554 N N . ARG A 1 124 ? -42.425 12.644 19.858 1.000 44.680 124 ARG A N 1
ATOM 1555 C CA . ARG A 1 124 ? -41.971 12.354 18.476 1.000 44.070 124 ARG A CA 1
ATOM 1556 C C . ARG A 1 124 ? -40.493 11.936 18.501 1.000 44.010 124 ARG A C 1
ATOM 1557 O O . ARG A 1 124 ? -39.641 12.753 18.891 1.000 40.960 124 ARG A O 1
ATOM 1578 N N . VAL A 1 125 ? -40.209 10.698 18.098 1.000 40.600 125 VAL A N 1
ATOM 1579 C CA . VAL A 1 125 ? -38.831 10.145 17.979 1.000 40.390 125 VAL A CA 1
ATOM 1580 C C . VAL A 1 125 ? -38.241 10.587 16.637 1.000 43.300 125 VAL A C 1
ATOM 1581 O O . VAL A 1 125 ? -38.892 10.367 15.585 1.000 42.980 125 VAL A O 1
ATOM 1594 N N . ARG A 1 126 ? -37.058 11.201 16.672 1.000 39.540 126 ARG A N 1
ATOM 1595 C CA . ARG A 1 126 ? -36.280 11.537 15.453 1.000 38.700 126 ARG A CA 1
ATOM 1596 C C . ARG A 1 126 ? -34.904 10.882 15.601 1.000 37.390 126 ARG A C 1
ATOM 1597 O O . ARG A 1 126 ? -34.182 11.193 16.570 1.000 43.170 126 ARG A O 1
ATOM 1618 N N . TRP A 1 127 ? -34.533 9.997 14.698 1.000 36.470 127 TRP A N 1
ATOM 1619 C CA . TRP A 1 127 ? -33.198 9.352 14.730 1.000 34.010 127 TRP A CA 1
ATOM 1620 C C . TRP A 1 127 ? -32.191 10.278 14.050 1.000 35.660 127 TRP A C 1
ATOM 1621 O O . TRP A 1 127 ? -32.438 10.649 12.900 1.000 36.260 127 TRP A O 1
ATOM 1642 N N . ALA A 1 128 ? -31.137 10.677 14.759 1.000 34.780 128 ALA A N 1
ATOM 1643 C CA . ALA A 1 128 ? -29.974 11.419 14.222 1.000 32.170 128 ALA A CA 1
ATOM 1644 C C . ALA A 1 128 ? -28.771 10.488 14.191 1.000 32.700 128 ALA A C 1
ATOM 1645 O O . ALA A 1 128 ? -28.428 9.924 15.247 1.000 30.770 128 ALA A O 1
ATOM 1652 N N . GLY A 1 129 ? -28.141 10.348 13.025 1.000 31.600 129 GLY A N 1
ATOM 1653 C CA . GLY A 1 129 ? -26.912 9.566 12.835 1.000 32.530 129 GLY A CA 1
ATOM 1654 C C . GLY A 1 129 ? -26.833 8.971 11.441 1.000 30.720 129 GLY A C 1
ATOM 1655 O O . GLY A 1 129 ? -27.628 9.362 10.582 1.000 29.810 129 GLY A O 1
ATOM 1659 N N . ARG A 1 130 ? -25.869 8.090 11.227 1.000 30.730 130 ARG A N 1
ATOM 1660 C CA . ARG A 1 130 ? -25.549 7.475 9.922 1.000 33.820 130 ARG A CA 1
ATOM 1661 C C . ARG A 1 130 ? -25.947 6.012 9.948 1.000 34.190 130 ARG A C 1
ATOM 1662 O O . ARG A 1 130 ? -25.763 5.355 10.985 1.000 35.610 130 ARG A O 1
ATOM 1683 N N . PRO A 1 131 ? -26.433 5.475 8.817 1.000 34.220 131 PRO A N 1
ATOM 1684 C CA . PRO A 1 131 ? -26.687 4.043 8.709 1.000 42.840 131 PRO A CA 1
ATOM 1685 C C . PRO A 1 131 ? -25.371 3.249 8.847 1.000 47.670 131 PRO A C 1
ATOM 1686 O O . PRO A 1 131 ? -25.364 2.296 9.576 1.000 56.140 131 PRO A O 1
ATOM 1697 N N . GLY A 1 132 ? -24.294 3.706 8.213 1.000 56.500 132 GLY A N 1
ATOM 1698 C CA . GLY A 1 132 ? -22.915 3.234 8.442 1.000 74.450 132 GLY A CA 1
ATOM 1699 C C . GLY A 1 132 ? -22.842 1.733 8.694 1.000 75.840 132 GLY A C 1
ATOM 1700 O O . GLY A 1 132 ? -23.458 0.955 7.946 1.000 84.630 132 GLY A O 1
ATOM 1704 N N . ARG A 1 133 ? -22.160 1.338 9.762 1.000 78.790 133 ARG A N 1
ATOM 1705 C CA . ARG A 1 133 ? -21.963 -0.088 10.168 1.000 81.740 133 ARG A CA 1
ATOM 1706 C C . ARG A 1 133 ? -23.081 -0.561 11.111 1.000 82.810 133 ARG A C 1
ATOM 1707 O O . ARG A 1 133 ? -23.071 -1.737 11.500 1.000 85.570 133 ARG A O 1
ATOM 1728 N N . LEU A 1 134 ? -24.020 0.332 11.453 1.000 76.540 134 LEU A N 1
ATOM 1729 C CA . LEU A 1 134 ? -25.088 0.028 12.437 1.000 74.940 134 LEU A CA 1
ATOM 1730 C C . LEU A 1 134 ? -25.948 -1.102 11.879 1.000 70.060 134 LEU A C 1
ATOM 1731 O O . LEU A 1 134 ? -26.236 -1.073 10.662 1.000 54.250 134 LEU A O 1
ATOM 1747 N N . TRP A 1 135 ? -26.341 -2.031 12.740 1.000 65.200 135 TRP A N 1
ATOM 1748 C CA . TRP A 1 135 ? -27.026 -3.273 12.277 1.000 72.680 135 TRP A CA 1
ATOM 1749 C C . TRP A 1 135 ? -28.359 -2.862 11.639 1.000 73.970 135 TRP A C 1
ATOM 1750 O O . TRP A 1 135 ? -28.939 -1.847 12.080 1.000 64.970 135 TRP A O 1
ATOM 1771 N N . LYS A 1 136 ? -28.829 -3.619 10.646 1.000 69.860 136 LYS A N 1
ATOM 1772 C CA . LYS A 1 136 ? -30.118 -3.394 9.931 1.000 67.730 136 LYS A CA 1
ATOM 1773 C C . LYS A 1 136 ? -31.263 -3.360 10.958 1.000 64.070 136 LYS A C 1
ATOM 1774 O O . LYS A 1 136 ? -32.157 -2.509 10.846 1.000 60.370 136 LYS A O 1
ATOM 1780 N N . SER A 1 137 ? -31.213 -4.256 11.945 1.000 61.730 137 SER A N 1
ATOM 1781 C CA . SER A 1 137 ? -32.228 -4.411 13.019 1.000 56.270 137 SER A CA 1
ATOM 1782 C C . SER A 1 137 ? -32.311 -3.125 13.855 1.000 49.380 137 SER A C 1
ATOM 1783 O O . SER A 1 137 ? -33.437 -2.722 14.209 1.000 48.270 137 SER A O 1
ATOM 1791 N N . VAL A 1 138 ? -31.183 -2.457 14.113 1.000 48.930 138 VAL A N 1
ATOM 1792 C CA . VAL A 1 138 ? -31.168 -1.190 14.900 1.000 50.530 138 VAL A CA 1
ATOM 1793 C C . VAL A 1 138 ? -31.849 -0.090 14.070 1.000 50.390 138 VAL A C 1
ATOM 1794 O O . VAL A 1 138 ? -32.749 0.606 14.621 1.000 44.420 138 VAL A O 1
ATOM 1807 N N . ILE A 1 139 ? -31.453 0.041 12.796 1.000 60.520 139 ILE A N 1
ATOM 1808 C CA . ILE A 1 139 ? -32.022 1.034 11.835 1.000 64.470 139 ILE A CA 1
ATOM 1809 C C . ILE A 1 139 ? -33.541 0.824 11.746 1.000 51.030 139 ILE A C 1
ATOM 1810 O O . ILE A 1 139 ? -34.285 1.828 11.818 1.000 46.910 139 ILE A O 1
ATOM 1826 N N . LYS A 1 140 ? -33.979 -0.433 11.618 1.000 45.570 140 LYS A N 1
ATOM 1827 C CA . LYS A 1 140 ? -35.405 -0.801 11.417 1.000 47.340 140 LYS A CA 1
ATOM 1828 C C . LYS A 1 140 ? -36.213 -0.281 12.611 1.000 44.950 140 LYS A C 1
ATOM 1829 O O . LYS A 1 140 ? -37.207 0.441 12.372 1.000 44.840 140 LYS A O 1
ATOM 1835 N N . GLU A 1 141 ? -35.788 -0.609 13.846 1.000 46.400 141 GLU A N 1
ATOM 1836 C CA . GLU A 1 141 ? -36.510 -0.201 15.078 1.000 44.230 141 GLU A CA 1
ATOM 1837 C C . GLU A 1 141 ? -36.565 1.332 15.158 1.000 42.560 141 GLU A C 1
ATOM 1838 O O . GLU A 1 141 ? -37.651 1.876 15.466 1.000 43.230 141 GLU A O 1
ATOM 1850 N N . LEU A 1 142 ? -35.438 2.004 14.885 1.000 43.730 142 LEU A N 1
ATOM 1851 C CA . LEU A 1 142 ? -35.369 3.495 14.910 1.000 47.070 142 LEU A CA 1
ATOM 1852 C C . LEU A 1 142 ? -36.379 4.057 13.884 1.000 43.780 142 LEU A C 1
ATOM 1853 O O . LEU A 1 142 ? -37.177 4.947 14.232 1.000 39.550 142 LEU A O 1
ATOM 1869 N N . THR A 1 143 ? -36.332 3.551 12.650 1.000 42.280 143 THR A N 1
ATOM 1870 C CA . THR A 1 143 ? -37.158 4.023 11.498 1.000 45.330 143 THR A CA 1
ATOM 1871 C C . THR A 1 143 ? -38.645 3.824 11.821 1.000 46.790 143 THR A C 1
ATOM 1872 O O . THR A 1 143 ? -39.455 4.764 11.570 1.000 49.930 143 THR A O 1
ATOM 1883 N N . GLU A 1 144 ? -38.998 2.680 12.408 1.000 41.420 144 GLU A N 1
ATOM 1884 C CA . GLU A 1 144 ? -40.407 2.351 12.777 1.000 47.640 144 GLU A CA 1
ATOM 1885 C C . GLU A 1 144 ? -40.870 3.265 13.908 1.000 47.370 144 GLU A C 1
ATOM 1886 O O . GLU A 1 144 ? -42.028 3.734 13.844 1.000 45.540 144 GLU A O 1
ATOM 1898 N N . ALA A 1 145 ? -40.017 3.507 14.917 1.000 45.510 145 ALA A N 1
ATOM 1899 C CA . ALA A 1 145 ? -40.344 4.436 16.025 1.000 43.660 145 ALA A CA 1
ATOM 1900 C C . ALA A 1 145 ? -40.607 5.838 15.456 1.000 44.030 145 ALA A C 1
ATOM 1901 O O . ALA A 1 145 ? -41.574 6.489 15.909 1.000 48.180 145 ALA A O 1
ATOM 1908 N N . GLU A 1 146 ? -39.800 6.289 14.489 1.000 46.760 146 GLU A N 1
ATOM 1909 C CA . GLU A 1 146 ? -40.012 7.594 13.792 1.000 49.420 146 GLU A CA 1
ATOM 1910 C C . GLU A 1 146 ? -41.401 7.603 13.121 1.000 54.450 146 GLU A C 1
ATOM 1911 O O . GLU A 1 146 ? -42.152 8.593 13.315 1.000 45.830 146 GLU A O 1
ATOM 1923 N N . GLU A 1 147 ? -41.717 6.555 12.343 1.000 49.830 147 GLU A N 1
ATOM 1924 C CA . GLU A 1 147 ? -42.989 6.452 11.568 1.000 58.840 147 GLU A CA 1
ATOM 1925 C C . GLU A 1 147 ? -44.171 6.455 12.540 1.000 53.660 147 GLU A C 1
ATOM 1926 O O . GLU A 1 147 ? -45.091 7.261 12.347 1.000 56.350 147 GLU A O 1
ATOM 1938 N N . LEU A 1 148 ? -44.106 5.628 13.578 1.000 52.410 148 LEU A N 1
ATOM 1939 C CA . LEU A 1 148 ? -45.172 5.508 14.607 1.000 48.530 148 LEU A CA 1
ATOM 1940 C C . LEU A 1 148 ? -45.479 6.876 15.234 1.000 52.170 148 LEU A C 1
ATOM 1941 O O . LEU A 1 148 ? -46.659 7.153 15.473 1.000 55.350 148 LEU A O 1
ATOM 1957 N N . THR A 1 149 ? -44.462 7.699 15.523 1.000 49.770 149 THR A N 1
ATOM 1958 C CA . THR A 1 149 ? -44.617 8.876 16.417 1.000 44.280 149 THR A CA 1
ATOM 1959 C C . THR A 1 149 ? -44.590 10.186 15.615 1.000 45.290 149 THR A C 1
ATOM 1960 O O . THR A 1 149 ? -44.561 11.262 16.266 1.000 43.830 149 THR A O 1
ATOM 1971 N N . LYS A 1 150 ? -44.605 10.127 14.280 1.000 45.210 150 LYS A N 1
ATOM 1972 C CA . LYS A 1 150 ? -44.312 11.314 13.426 1.000 53.540 150 LYS A CA 1
ATOM 1973 C C . LYS A 1 150 ? -45.358 12.431 13.579 1.000 54.720 150 LYS A C 1
ATOM 1974 O O . LYS A 1 150 ? -44.994 13.569 13.225 1.000 58.190 150 LYS A O 1
ATOM 1993 N N . HIS A 1 151 ? -46.569 12.166 14.096 1.000 58.430 151 HIS A N 1
ATOM 1994 C CA . HIS A 1 151 ? -47.623 13.216 14.256 1.000 62.380 151 HIS A CA 1
ATOM 1995 C C . HIS A 1 151 ? -47.583 13.828 15.663 1.000 59.450 151 HIS A C 1
ATOM 1996 O O . HIS A 1 151 ? -48.273 14.837 15.857 1.000 64.430 151 HIS A O 1
ATOM 2011 N N . ASN A 1 152 ? -46.784 13.278 16.585 1.000 53.420 152 ASN A N 1
ATOM 2012 C CA . ASN A 1 152 ? -46.688 13.785 17.980 1.000 50.690 152 ASN A CA 1
ATOM 2013 C C . ASN A 1 152 ? -46.007 15.163 18.001 1.000 55.550 152 ASN A C 1
ATOM 2014 O O . ASN A 1 152 ? -45.175 15.432 17.092 1.000 53.910 152 ASN A O 1
ATOM 2025 N N . THR A 1 153 ? -46.323 15.990 19.004 1.000 53.700 153 THR A N 1
ATOM 2026 C CA . THR A 1 153 ? -45.855 17.399 19.118 1.000 57.480 153 THR A CA 1
ATOM 2027 C C . THR A 1 153 ? -45.546 17.824 20.567 1.000 57.010 153 THR A C 1
ATOM 2028 O O . THR A 1 153 ? -45.073 18.962 20.740 1.000 62.640 153 THR A O 1
ATOM 2039 N N . LYS A 1 154 ? -45.743 16.979 21.576 1.000 50.480 154 LYS A N 1
ATOM 2040 C CA . LYS A 1 154 ? -45.530 17.405 22.992 1.000 52.560 154 LYS A CA 1
ATOM 2041 C C . LYS A 1 154 ? -44.020 17.548 23.256 1.000 48.340 154 LYS A C 1
ATOM 2042 O O . LYS A 1 154 ? -43.616 18.556 23.846 1.000 49.410 154 LYS A O 1
ATOM 2061 N N . LEU A 1 155 ? -43.236 16.564 22.829 1.000 45.020 155 LEU A N 1
ATOM 2062 C CA . LEU A 1 155 ? -41.764 16.522 22.989 1.000 44.760 155 LEU A CA 1
ATOM 2063 C C . LEU A 1 155 ? -41.152 15.892 21.740 1.000 45.780 155 LEU A C 1
ATOM 2064 O O . LEU A 1 155 ? -41.652 14.839 21.302 1.000 48.700 155 LEU A O 1
ATOM 2080 N N . THR A 1 156 ? -40.130 16.534 21.168 1.000 41.090 156 THR A N 1
ATOM 2081 C CA . THR A 1 156 ? -39.270 15.909 20.134 1.000 41.810 156 THR A CA 1
ATOM 2082 C C . THR A 1 156 ? -38.057 15.295 20.830 1.000 38.340 156 THR A C 1
ATOM 2083 O O . THR A 1 156 ? -37.297 16.042 21.456 1.000 40.940 156 THR A O 1
ATOM 2094 N N . LEU A 1 157 ? -37.936 13.971 20.774 1.000 34.520 157 LEU A N 1
ATOM 2095 C CA . LEU A 1 157 ? -36.745 13.232 21.246 1.000 38.790 157 LEU A CA 1
ATOM 2096 C C . LEU A 1 157 ? -35.819 12.967 20.054 1.000 40.150 157 LEU A C 1
ATOM 2097 O O . LEU A 1 157 ? -36.157 12.115 19.223 1.000 39.450 157 LEU A O 1
ATOM 2113 N N . GLN A 1 158 ? -34.702 13.690 19.975 1.000 38.760 158 GLN A N 1
ATOM 2114 C CA . GLN A 1 158 ? -33.633 13.426 18.977 1.000 33.410 158 GLN A CA 1
ATOM 2115 C C . GLN A 1 158 ? -32.745 12.339 19.592 1.000 32.720 158 GLN A C 1
ATOM 2116 O O . GLN A 1 158 ? -31.937 12.615 20.495 1.000 32.270 158 GLN A O 1
ATOM 2130 N N . PHE A 1 159 ? -32.940 11.113 19.133 1.000 34.260 159 PHE A N 1
ATOM 2131 C CA . PHE A 1 159 ? -32.242 9.917 19.623 1.000 34.590 159 PHE A CA 1
ATOM 2132 C C . PHE A 1 159 ? -31.032 9.727 18.716 1.000 36.470 159 PHE A C 1
ATOM 2133 O O . PHE A 1 159 ? -31.184 9.322 17.550 1.000 37.000 159 PHE A O 1
ATOM 2150 N N . CYS A 1 160 ? -29.844 10.038 19.237 1.000 35.570 160 CYS A N 1
ATOM 2151 C CA . CYS A 1 160 ? -28.595 10.096 18.428 1.000 32.080 160 CYS A CA 1
ATOM 2152 C C . CYS A 1 160 ? -27.865 8.759 18.540 1.000 31.110 160 CYS A C 1
ATOM 2153 O O . CYS A 1 160 ? -27.291 8.465 19.596 1.000 35.020 160 CYS A O 1
ATOM 2161 N N . VAL A 1 161 ? -27.959 7.973 17.467 1.000 29.800 161 VAL A N 1
ATOM 2162 C CA . VAL A 1 161 ? -27.426 6.594 17.372 1.000 32.140 161 VAL A CA 1
ATOM 2163 C C . VAL A 1 161 ? -26.520 6.521 16.148 1.000 29.800 161 VAL A C 1
ATOM 2164 O O . VAL A 1 161 ? -27.008 6.830 15.045 1.000 31.680 161 VAL A O 1
ATOM 2177 N N . ASN A 1 162 ? -25.285 6.067 16.341 1.000 30.150 162 ASN A N 1
ATOM 2178 C CA . ASN A 1 162 ? -24.228 6.064 15.294 1.000 33.910 162 ASN A CA 1
ATOM 2179 C C . ASN A 1 162 ? -24.046 7.512 14.822 1.000 33.880 162 ASN A C 1
ATOM 2180 O O . ASN A 1 162 ? -24.053 7.754 13.602 1.000 31.420 162 ASN A O 1
ATOM 2191 N N . TYR A 1 163 ? -24.013 8.448 15.780 1.000 31.900 163 TYR A N 1
ATOM 2192 C CA . TYR A 1 163 ? -23.993 9.916 15.573 1.000 31.320 163 TYR A CA 1
ATOM 2193 C C . TYR A 1 163 ? -22.611 10.490 15.926 1.000 31.070 163 TYR A C 1
ATOM 2194 O O . TYR A 1 163 ? -22.019 10.046 16.918 1.000 34.780 163 TYR A O 1
ATOM 2212 N N . GLY A 1 164 ? -22.151 11.502 15.191 1.000 27.990 164 GLY A N 1
ATOM 2213 C CA . GLY A 1 164 ? -21.028 12.386 15.559 1.000 26.310 164 GLY A CA 1
ATOM 2214 C C . GLY A 1 164 ? -21.280 13.786 15.030 1.000 29.110 164 GLY A C 1
ATOM 2215 O O . GLY A 1 164 ? -21.840 13.890 13.922 1.000 25.800 164 GLY A O 1
ATOM 2219 N N . GLY A 1 165 ? -20.881 14.826 15.780 1.000 27.390 165 GLY A N 1
ATOM 2220 C CA . GLY A 1 165 ? -21.098 16.231 15.384 1.000 29.090 165 GLY A CA 1
ATOM 2221 C C . GLY A 1 165 ? -20.380 16.550 14.079 1.000 26.110 165 GLY A C 1
ATOM 2222 O O . GLY A 1 165 ? -20.991 17.163 13.158 1.000 31.580 165 GLY A O 1
ATOM 2226 N N . ARG A 1 166 ? -19.110 16.189 14.013 1.000 25.000 166 ARG A N 1
ATOM 2227 C CA . ARG A 1 166 ? -18.282 16.330 12.787 1.000 29.320 166 ARG A CA 1
ATOM 2228 C C . ARG A 1 166 ? -18.879 15.531 11.622 1.000 28.770 166 ARG A C 1
ATOM 2229 O O . ARG A 1 166 ? -18.936 16.075 10.502 1.000 31.080 166 ARG A O 1
ATOM 2250 N N . ALA A 1 167 ? -19.296 14.284 11.871 1.000 26.680 167 ALA A N 1
ATOM 2251 C CA . ALA A 1 167 ? -19.937 13.445 10.829 1.000 27.900 167 ALA A CA 1
ATOM 2252 C C . ALA A 1 167 ? -21.191 14.147 10.284 1.000 28.290 167 ALA A C 1
ATOM 2253 O O . ALA A 1 167 ? -21.383 14.147 9.065 1.000 27.040 167 ALA A O 1
ATOM 2260 N N . GLU A 1 168 ? -21.999 14.760 11.159 1.000 25.180 168 GLU A N 1
ATOM 2261 C CA . GLU A 1 168 ? -23.244 15.440 10.723 1.000 27.130 168 GLU A CA 1
ATOM 2262 C C . GLU A 1 168 ? -22.891 16.638 9.822 1.000 25.000 168 GLU A C 1
ATOM 2263 O O . GLU A 1 168 ? -23.575 16.852 8.812 1.000 23.560 168 GLU A O 1
ATOM 2275 N N . ILE A 1 169 ? -21.904 17.432 10.213 1.000 25.550 169 ILE A N 1
ATOM 2276 C CA . ILE A 1 169 ? -21.453 18.612 9.423 1.000 24.720 169 ILE A CA 1
ATOM 2277 C C . ILE A 1 169 ? -20.874 18.159 8.070 1.000 26.730 169 ILE A C 1
ATOM 2278 O O . ILE A 1 169 ? -21.148 18.820 7.046 1.000 26.970 169 ILE A O 1
ATOM 2294 N N . ALA A 1 170 ? -20.091 17.080 8.063 1.000 26.650 170 ALA A N 1
ATOM 2295 C CA . ALA A 1 170 ? -19.509 16.516 6.829 1.000 27.940 170 ALA A CA 1
ATOM 2296 C C . ALA A 1 170 ? -20.618 16.003 5.918 1.000 28.800 170 ALA A C 1
ATOM 2297 O O . ALA A 1 170 ? -20.547 16.271 4.725 1.000 28.540 170 ALA A O 1
ATOM 2304 N N . ASP A 1 171 ? -21.621 15.324 6.459 1.000 27.250 171 ASP A N 1
ATOM 2305 C CA . ASP A 1 171 ? -22.797 14.843 5.694 1.000 27.880 171 ASP A CA 1
ATOM 2306 C C . ASP A 1 171 ? -23.604 16.030 5.178 1.000 29.010 171 ASP A C 1
ATOM 2307 O O . ASP A 1 171 ? -24.166 15.926 4.085 1.000 26.000 171 ASP A O 1
ATOM 2316 N N . ALA A 1 172 ? -23.679 17.128 5.918 1.000 29.340 172 ALA A N 1
ATOM 2317 C CA . ALA A 1 172 ? -24.316 18.374 5.431 1.000 29.750 172 ALA A CA 1
ATOM 2318 C C . ALA A 1 172 ? -23.523 18.914 4.234 1.000 25.810 172 ALA A C 1
ATOM 2319 O O . ALA A 1 172 ? -24.158 19.323 3.253 1.000 28.480 172 ALA A O 1
ATOM 2326 N N . ALA A 1 173 ? -22.192 19.015 4.355 1.000 26.380 173 ALA A N 1
ATOM 2327 C CA . ALA A 1 173 ? -21.333 19.508 3.262 1.000 28.420 173 ALA A CA 1
ATOM 2328 C C . ALA A 1 173 ? -21.451 18.586 2.018 1.000 31.470 173 ALA A C 1
ATOM 2329 O O . ALA A 1 173 ? -21.485 19.108 0.894 1.000 28.170 173 ALA A O 1
ATOM 2336 N N . ALA A 1 174 ? -21.489 17.270 2.202 1.000 26.920 174 ALA A N 1
ATOM 2337 C CA . ALA A 1 174 ? -21.662 16.271 1.130 1.000 29.120 174 ALA A CA 1
ATOM 2338 C C . ALA A 1 174 ? -22.979 16.510 0.396 1.000 29.420 174 ALA A C 1
ATOM 2339 O O . ALA A 1 174 ? -22.956 16.560 -0.831 1.000 31.760 174 ALA A O 1
ATOM 2346 N N . ALA A 1 175 ? -24.085 16.654 1.118 1.000 27.280 175 ALA A N 1
ATOM 2347 C CA . ALA A 1 175 ? -25.422 16.872 0.533 1.000 30.440 175 ALA A CA 1
ATOM 2348 C C . ALA A 1 175 ? -25.433 18.220 -0.194 1.000 31.790 175 ALA A C 1
ATOM 2349 O O . ALA A 1 175 ? -25.984 18.288 -1.285 1.000 28.990 175 ALA A O 1
ATOM 2356 N N . LEU A 1 176 ? -24.844 19.247 0.388 1.000 28.560 176 LEU A N 1
ATOM 2357 C CA . LEU A 1 176 ? -24.672 20.551 -0.293 1.000 29.830 176 LEU A CA 1
ATOM 2358 C C . LEU A 1 176 ? -23.857 20.358 -1.578 1.000 28.000 176 LEU A C 1
ATOM 2359 O O . LEU A 1 176 ? -24.270 20.901 -2.636 1.000 28.010 176 LEU A O 1
ATOM 2375 N N . ALA A 1 177 ? -22.758 19.622 -1.493 1.000 25.59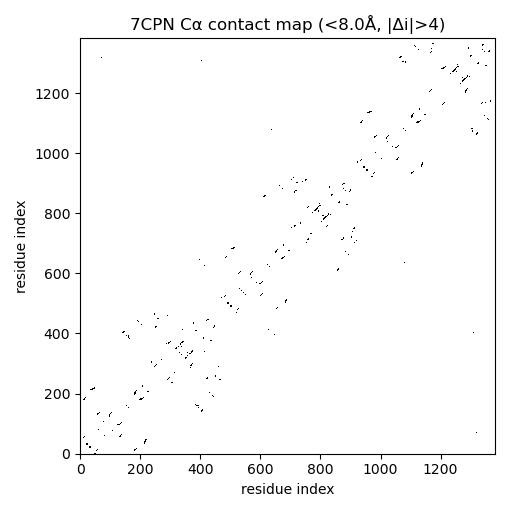0 177 ALA A N 1
ATOM 2376 C CA . ALA A 1 177 ? -21.885 19.315 -2.659 1.000 33.470 177 ALA A CA 1
ATOM 2377 C C . ALA A 1 177 ? -22.694 18.638 -3.790 1.000 32.330 177 ALA A C 1
ATOM 2378 O O . ALA A 1 177 ? -22.510 19.020 -4.949 1.000 31.480 177 ALA A O 1
ATOM 2385 N N . ARG A 1 178 ? -23.560 17.683 -3.458 1.000 30.960 178 ARG A N 1
ATOM 2386 C CA . ARG A 1 178 ? -24.401 16.955 -4.450 1.000 31.850 178 ARG A CA 1
ATOM 2387 C C . ARG A 1 178 ? -25.346 17.934 -5.152 1.000 33.620 178 ARG A C 1
ATOM 2388 O O . ARG A 1 178 ? -25.475 17.829 -6.379 1.000 31.750 178 ARG A O 1
ATOM 2409 N N . ASP A 1 179 ? -25.951 18.864 -4.417 1.000 33.010 179 ASP A N 1
ATOM 2410 C CA . ASP A 1 179 ? -26.846 19.893 -5.005 1.000 31.590 179 ASP A CA 1
ATOM 2411 C C . ASP A 1 179 ? -26.023 20.791 -5.933 1.000 30.720 179 ASP A C 1
ATOM 2412 O O . ASP A 1 179 ? -26.552 21.182 -6.991 1.000 30.940 179 ASP A O 1
ATOM 2421 N N . VAL A 1 180 ? -24.775 21.089 -5.576 1.000 30.570 180 VAL A N 1
ATOM 2422 C CA . VAL A 1 180 ? -23.906 21.940 -6.430 1.000 31.560 180 VAL A CA 1
ATOM 2423 C C . VAL A 1 180 ? -23.557 21.183 -7.720 1.000 34.460 180 VAL A C 1
ATOM 2424 O O . VAL A 1 180 ? -23.668 21.795 -8.780 1.000 35.700 180 VAL A O 1
ATOM 2437 N N . ALA A 1 181 ? -23.196 19.904 -7.634 1.000 33.340 181 ALA A N 1
ATOM 2438 C CA . ALA A 1 181 ? -22.788 19.058 -8.784 1.000 37.030 181 ALA A CA 1
ATOM 2439 C C . ALA A 1 181 ? -23.968 18.917 -9.760 1.000 37.520 181 ALA A C 1
ATOM 2440 O O . ALA A 1 181 ? -23.738 18.966 -10.971 1.000 38.600 181 ALA A O 1
ATOM 2447 N N . ALA A 1 182 ? -25.181 18.778 -9.239 1.000 35.090 182 ALA A N 1
ATOM 2448 C CA . ALA A 1 182 ? -26.427 18.632 -10.033 1.000 38.540 182 ALA A CA 1
ATOM 2449 C C . ALA A 1 182 ? -26.883 19.994 -10.565 1.000 40.250 182 ALA A C 1
ATOM 2450 O O . ALA A 1 182 ? -27.824 20.002 -11.353 1.000 41.000 182 ALA A O 1
ATOM 2457 N N . GLY A 1 183 ? -26.241 21.099 -10.171 1.000 37.530 183 GLY A N 1
ATOM 2458 C CA . GLY A 1 183 ? -26.617 22.445 -10.638 1.000 37.110 183 GLY A CA 1
ATOM 2459 C C . GLY A 1 183 ? -27.917 22.955 -10.022 1.000 41.340 183 GLY A C 1
ATOM 2460 O O . GLY A 1 183 ? -28.483 23.914 -10.575 1.000 34.600 183 GLY A O 1
ATOM 2464 N N . ARG A 1 184 ? -28.355 22.399 -8.889 1.000 41.360 184 ARG A N 1
ATOM 2465 C CA . ARG A 1 184 ? -29.546 22.890 -8.129 1.000 41.440 184 ARG A CA 1
ATOM 2466 C C . ARG A 1 184 ? -29.161 24.079 -7.244 1.000 46.180 184 ARG A C 1
ATOM 2467 O O . ARG A 1 184 ? -30.069 24.782 -6.743 1.000 45.240 184 ARG A O 1
ATOM 2488 N N . LEU A 1 185 ? -27.864 24.312 -7.035 1.000 42.740 185 LEU A N 1
ATOM 2489 C CA . LEU A 1 185 ? -27.369 25.305 -6.045 1.000 40.060 185 LEU A CA 1
ATOM 2490 C C . LEU A 1 185 ? -26.063 25.906 -6.559 1.000 37.140 185 LEU A C 1
ATOM 2491 O O . LEU A 1 185 ? -25.210 25.119 -7.021 1.000 37.730 185 LEU A O 1
ATOM 2507 N N . SER A 1 186 ? -25.882 27.218 -6.431 1.000 34.610 186 SER A N 1
ATOM 2508 C CA . SER A 1 186 ? -24.603 27.911 -6.712 1.000 35.920 186 SER A CA 1
ATOM 2509 C C . SER A 1 186 ? -23.563 27.663 -5.621 1.000 35.200 186 SER A C 1
ATOM 2510 O O . SER A 1 186 ? -23.871 27.756 -4.444 1.000 34.440 186 SER A O 1
ATOM 2518 N N . PRO A 1 187 ? -22.289 27.393 -5.975 1.000 39.320 187 PRO A N 1
ATOM 2519 C CA . PRO A 1 187 ? -21.250 27.226 -4.957 1.000 42.720 187 PRO A CA 1
ATOM 2520 C C . PRO A 1 187 ? -20.850 28.569 -4.312 1.000 49.480 187 PRO A C 1
ATOM 2521 O O . PRO A 1 187 ? -20.189 28.529 -3.280 1.000 53.330 187 PRO A O 1
ATOM 2532 N N . ASN A 1 188 ? -21.216 29.700 -4.935 1.000 45.490 188 ASN A N 1
ATOM 2533 C CA . ASN A 1 188 ? -20.567 31.013 -4.649 1.000 46.570 188 ASN A CA 1
ATOM 2534 C C . ASN A 1 188 ? -21.310 31.731 -3.524 1.000 43.170 188 ASN A C 1
ATOM 2535 O O . ASN A 1 188 ? -20.737 32.711 -3.014 1.000 49.610 188 ASN A O 1
ATOM 2546 N N . ARG A 1 189 ? -22.489 31.255 -3.141 1.000 44.910 189 ARG A N 1
ATOM 2547 C CA . ARG A 1 189 ? -23.320 31.963 -2.117 1.000 51.880 189 ARG A CA 1
ATOM 2548 C C . ARG A 1 189 ? -23.634 30.983 -0.965 1.000 52.530 189 ARG A C 1
ATOM 2549 O O . ARG A 1 189 ? -24.833 30.873 -0.516 1.000 67.010 189 ARG A O 1
ATOM 2570 N N . VAL A 1 190 ? -22.633 30.222 -0.507 1.000 45.160 190 VAL A N 1
ATOM 2571 C CA . VAL A 1 190 ? -22.832 29.270 0.635 1.000 39.300 190 VAL A CA 1
ATOM 2572 C C . VAL A 1 190 ? -22.587 30.033 1.936 1.000 38.980 190 VAL A C 1
ATOM 2573 O O . VAL A 1 190 ? -21.496 30.524 2.113 1.000 42.560 190 VAL A O 1
ATOM 2586 N N . THR A 1 191 ? -23.626 30.154 2.766 1.000 36.460 191 THR A N 1
ATOM 2587 C CA . THR A 1 191 ? -23.567 30.813 4.081 1.000 35.680 191 THR A CA 1
ATOM 2588 C C . THR A 1 191 ? -23.874 29.801 5.187 1.000 36.420 191 THR A C 1
ATOM 2589 O O . THR A 1 191 ? -24.239 28.639 4.856 1.000 30.690 191 THR A O 1
ATOM 2600 N N . GLU A 1 192 ? -23.818 30.267 6.429 1.000 31.670 192 GLU A N 1
ATOM 2601 C CA . GLU A 1 192 ? -24.196 29.470 7.622 1.000 31.020 192 GLU A CA 1
ATOM 2602 C C . GLU A 1 192 ? -25.608 28.941 7.424 1.000 29.220 192 GLU A C 1
ATOM 2603 O O . GLU A 1 192 ? -25.828 27.753 7.690 1.000 30.910 192 GLU A O 1
ATOM 2615 N N . ALA A 1 193 ? -26.554 29.782 7.017 1.000 29.910 193 ALA A N 1
ATOM 2616 C CA . ALA A 1 193 ? -27.977 29.393 6.858 1.000 33.410 193 ALA A CA 1
ATOM 2617 C C . ALA A 1 193 ? -28.115 28.313 5.762 1.000 32.700 193 ALA A C 1
ATOM 2618 O O . ALA A 1 193 ? -28.922 27.378 5.942 1.000 32.780 193 ALA A O 1
ATOM 2625 N N . THR A 1 194 ? -27.338 28.410 4.688 1.000 35.710 194 THR A N 1
ATOM 2626 C CA . THR A 1 194 ? -27.324 27.387 3.607 1.000 37.920 194 THR A CA 1
ATOM 2627 C C . THR A 1 194 ? -26.880 26.043 4.191 1.000 34.020 194 THR A C 1
ATOM 2628 O O . THR A 1 194 ? -27.581 25.041 4.013 1.000 32.490 194 THR A O 1
ATOM 2639 N N . LEU A 1 195 ? -25.750 26.025 4.881 1.000 31.950 195 LEU A N 1
ATOM 2640 C CA . LEU A 1 195 ? -25.205 24.756 5.414 1.000 27.880 195 LEU A CA 1
ATOM 2641 C C . LEU A 1 195 ? -26.191 24.201 6.449 1.000 32.390 195 LEU A C 1
ATOM 2642 O O . LEU A 1 195 ? -26.432 22.976 6.416 1.000 32.960 195 LEU A O 1
ATOM 2658 N N . ALA A 1 196 ? -26.786 25.044 7.302 1.000 29.760 196 ALA A N 1
ATOM 2659 C CA . ALA A 1 196 ? -27.701 24.598 8.391 1.000 31.530 196 ALA A CA 1
ATOM 2660 C C . ALA A 1 196 ? -28.890 23.824 7.805 1.000 31.700 196 ALA A C 1
ATOM 2661 O O . ALA A 1 196 ? -29.371 22.869 8.455 1.000 33.780 196 ALA A O 1
ATOM 2668 N N . ARG A 1 197 ? -29.324 24.156 6.588 1.000 36.310 197 ARG A N 1
ATOM 2669 C CA . ARG A 1 197 ? -30.479 23.467 5.936 1.000 34.760 197 ARG A CA 1
ATOM 2670 C C . ARG A 1 197 ? -30.155 22.009 5.638 1.000 32.010 197 ARG A C 1
ATOM 2671 O O . ARG A 1 197 ? -31.119 21.244 5.440 1.000 33.990 197 ARG A O 1
ATOM 2692 N N . TYR A 1 198 ? -28.884 21.608 5.632 1.000 30.050 198 TYR A N 1
ATOM 2693 C CA . TYR A 1 198 ? -28.470 20.223 5.275 1.000 29.230 198 TYR A CA 1
ATOM 2694 C C . TYR A 1 198 ? -28.089 19.402 6.513 1.000 29.680 198 TYR A C 1
ATOM 2695 O O . TYR A 1 198 ? -27.626 18.245 6.326 1.000 27.120 198 TYR A O 1
ATOM 2713 N N . LEU A 1 199 ? -28.310 19.910 7.723 1.000 26.140 199 LEU A N 1
ATOM 2714 C CA . LEU A 1 199 ? -28.109 19.111 8.969 1.000 28.970 199 LEU A CA 1
ATOM 2715 C C . LEU A 1 199 ? -29.153 17.999 9.008 1.000 28.910 199 LEU A C 1
ATOM 2716 O O . LEU A 1 199 ? -30.101 18.070 8.202 1.000 36.930 199 LEU A O 1
ATOM 2732 N N . TYR A 1 200 ? -29.008 17.000 9.878 1.000 31.760 200 TYR A N 1
ATOM 2733 C CA . TYR A 1 200 ? -29.913 15.820 9.868 1.000 31.600 200 TYR A CA 1
ATOM 2734 C C . TYR A 1 200 ? -31.367 16.261 10.054 1.000 34.240 200 TYR A C 1
ATOM 2735 O O . TYR A 1 200 ? -32.230 15.747 9.331 1.000 37.140 200 TYR A O 1
ATOM 2753 N N . HIS A 1 201 ? -31.642 17.165 10.996 1.000 33.860 201 HIS A N 1
ATOM 2754 C CA . HIS A 1 201 ? -33.027 17.607 11.335 1.000 32.930 201 HIS A CA 1
ATOM 2755 C C . HIS A 1 201 ? -33.016 19.115 11.482 1.000 32.020 201 HIS A C 1
ATOM 2756 O O . HIS A 1 201 ? -32.947 19.638 12.592 1.000 32.250 201 HIS A O 1
ATOM 2771 N N . PRO A 1 202 ? -33.071 19.846 10.351 1.000 34.380 202 PRO A N 1
ATOM 2772 C CA . PRO A 1 202 ? -32.883 21.294 10.350 1.000 36.110 202 PRO A CA 1
ATOM 2773 C C . PRO A 1 202 ? -33.994 22.041 11.093 1.000 40.060 202 PRO A C 1
ATOM 2774 O O . PRO A 1 202 ? -33.779 23.181 11.453 1.000 40.600 202 PRO A O 1
ATOM 2785 N N . ASP A 1 203 ? -35.153 21.399 11.262 1.000 39.740 203 ASP A N 1
ATOM 2786 C CA . ASP A 1 203 ? -36.317 21.978 11.989 1.000 45.130 203 ASP A CA 1
ATOM 2787 C C . ASP A 1 203 ? -36.038 21.974 13.505 1.000 42.310 203 ASP A C 1
ATOM 2788 O O . ASP A 1 203 ? -36.703 22.712 14.225 1.000 40.230 203 ASP A O 1
ATOM 2797 N N . ILE A 1 204 ? -35.120 21.141 13.993 1.000 35.860 204 ILE A N 1
ATOM 2798 C CA . ILE A 1 204 ? -34.764 21.131 15.440 1.000 37.370 204 ILE A CA 1
ATOM 2799 C C . ILE A 1 204 ? -33.835 22.313 15.696 1.000 39.530 204 ILE A C 1
ATOM 2800 O O . ILE A 1 204 ? -32.810 22.461 15.036 1.000 42.680 204 ILE A O 1
ATOM 2816 N N . PRO A 1 205 ? -34.174 23.193 16.658 1.000 36.350 205 PRO A N 1
ATOM 2817 C CA . PRO A 1 205 ? -33.407 24.408 16.882 1.000 37.410 205 PRO A CA 1
ATOM 2818 C C . PRO A 1 205 ? -32.104 24.126 17.641 1.000 37.440 205 PRO A C 1
ATOM 2819 O O . PRO A 1 205 ? -31.849 23.001 18.044 1.000 38.500 205 PRO A O 1
ATOM 2830 N N . ASP A 1 206 ? -31.306 25.175 17.785 1.000 34.240 206 ASP A N 1
ATOM 2831 C CA . ASP A 1 206 ? -30.043 25.220 18.549 1.000 35.260 206 ASP A CA 1
ATOM 2832 C C . ASP A 1 206 ? -30.248 24.594 19.920 1.000 32.010 206 ASP A C 1
ATOM 2833 O O . ASP A 1 206 ? -31.366 24.687 20.438 1.000 34.900 206 ASP A O 1
ATOM 2842 N N . VAL A 1 207 ? -29.192 23.999 20.473 1.000 31.110 207 VAL A N 1
ATOM 2843 C CA . VAL A 1 207 ? -29.172 23.523 21.887 1.000 32.550 207 VAL A CA 1
ATOM 2844 C C . VAL A 1 207 ? -29.048 24.751 22.782 1.000 34.110 207 VAL A C 1
ATOM 2845 O O . VAL A 1 207 ? -28.138 25.571 22.547 1.000 35.840 207 VAL A O 1
ATOM 2858 N N . ASP A 1 208 ? -29.930 24.879 23.767 1.000 32.610 208 ASP A N 1
ATOM 2859 C CA . ASP A 1 208 ? -29.874 25.970 24.780 1.000 33.580 208 ASP A CA 1
ATOM 2860 C C . ASP A 1 208 ? -29.052 25.501 25.963 1.000 29.040 208 ASP A C 1
ATOM 2861 O O . ASP A 1 208 ? -28.302 26.292 26.528 1.000 33.340 208 ASP A O 1
ATOM 2870 N N . LEU A 1 209 ? -29.220 24.250 26.331 1.000 32.080 209 LEU A N 1
ATOM 2871 C CA . LEU A 1 209 ? -28.639 23.676 27.562 1.000 29.770 209 LEU A CA 1
ATOM 2872 C C . LEU A 1 209 ? -28.051 22.315 27.221 1.000 29.070 209 LEU A C 1
ATOM 2873 O O . LEU A 1 209 ? -28.777 21.459 26.763 1.000 30.840 209 LEU A O 1
ATOM 2889 N N . PHE A 1 210 ? -26.786 22.135 27.534 1.000 28.530 210 PHE A N 1
ATOM 2890 C CA . PHE A 1 210 ? -26.008 20.918 27.254 1.000 31.920 210 PHE A CA 1
ATOM 2891 C C . PHE A 1 210 ? -25.611 20.331 28.600 1.000 35.930 210 PHE A C 1
ATOM 2892 O O . PHE A 1 210 ? -24.830 20.960 29.284 1.000 36.920 210 PHE A O 1
ATOM 2909 N N . ILE A 1 211 ? -26.168 19.173 28.950 1.000 33.770 211 ILE A N 1
ATOM 2910 C CA . ILE A 1 211 ? -25.917 18.512 30.257 1.000 35.200 211 ILE A CA 1
ATOM 2911 C C . ILE A 1 211 ? -24.952 17.363 30.056 1.000 34.490 211 ILE A C 1
ATOM 2912 O O . ILE A 1 211 ? -25.235 16.497 29.275 1.000 37.290 211 ILE A O 1
ATOM 2928 N N . ARG A 1 212 ? -23.852 17.376 30.770 1.000 38.040 212 ARG A N 1
ATOM 2929 C CA . ARG A 1 212 ? -22.957 16.212 30.928 1.000 43.340 212 ARG A CA 1
ATOM 2930 C C . ARG A 1 212 ? -23.237 15.620 32.319 1.000 49.260 212 ARG A C 1
ATOM 2931 O O . ARG A 1 212 ? -22.974 16.277 33.315 1.000 49.030 212 ARG A O 1
ATOM 2952 N N . SER A 1 213 ? -23.835 14.442 32.366 1.000 55.330 213 SER A N 1
ATOM 2953 C CA . SER A 1 213 ? -24.309 13.800 33.624 1.000 63.670 213 SER A CA 1
ATOM 2954 C C . SER A 1 213 ? -23.141 13.731 34.616 1.000 67.170 213 SER A C 1
ATOM 2955 O O . SER A 1 213 ? -23.315 14.268 35.724 1.000 55.810 213 SER A O 1
ATOM 2963 N N . SER A 1 214 ? -21.998 13.177 34.195 1.000 63.220 214 SER A N 1
ATOM 2964 C CA . SER A 1 214 ? -20.852 12.825 35.070 1.000 80.890 214 SER A CA 1
ATOM 2965 C C . SER A 1 214 ? -19.908 14.035 35.211 1.000 97.440 214 SER A C 1
ATOM 2966 O O . SER A 1 214 ? -20.268 15.144 34.705 1.000 106.730 214 SER A O 1
ATOM 2974 N N . GLY A 1 215 ? -18.739 13.850 35.842 1.000 89.520 215 GLY A N 1
ATOM 2975 C CA . GLY A 1 215 ? -17.760 14.931 36.070 1.000 95.060 215 GLY A CA 1
ATOM 2976 C C . GLY A 1 215 ? -16.874 15.243 34.873 1.000 82.100 215 GLY A C 1
ATOM 2977 O O . GLY A 1 215 ? -16.122 16.231 34.987 1.000 100.380 215 GLY A O 1
ATOM 2981 N N . GLU A 1 216 ? -16.947 14.440 33.804 1.000 72.440 216 GLU A N 1
ATOM 2982 C CA . GLU A 1 216 ? -16.148 14.577 32.553 1.000 74.010 216 GLU A CA 1
ATOM 2983 C C . GLU A 1 216 ? -16.515 15.876 31.810 1.000 63.080 216 GLU A C 1
ATOM 2984 O O . GLU A 1 216 ? -17.640 15.952 31.316 1.000 67.840 216 GLU A O 1
ATOM 2990 N N . GLN A 1 217 ? -15.603 16.849 31.713 1.000 61.130 217 GLN A N 1
ATOM 2991 C CA . GLN A 1 217 ? -15.904 18.189 31.125 1.000 59.780 217 GLN A CA 1
ATOM 2992 C C . GLN A 1 217 ? -15.480 18.235 29.647 1.000 53.330 217 GLN A C 1
ATOM 2993 O O . GLN A 1 217 ? -14.404 18.781 29.370 1.000 49.800 217 GLN A O 1
ATOM 3007 N N . ARG A 1 218 ? -16.316 17.709 28.740 1.000 63.120 218 ARG A N 1
ATOM 3008 C CA . ARG A 1 218 ? -16.085 17.780 27.263 1.000 57.100 218 ARG A CA 1
ATOM 3009 C C . ARG A 1 218 ? -17.407 17.598 26.503 1.000 65.870 218 ARG A C 1
ATOM 3010 O O . ARG A 1 218 ? -18.400 17.111 27.096 1.000 64.330 218 ARG A O 1
ATOM 3031 N N . LEU A 1 219 ? -17.416 17.998 25.231 1.000 64.160 219 LEU A N 1
ATOM 3032 C CA . LEU A 1 219 ? -18.604 17.915 24.342 1.000 66.900 219 LEU A CA 1
ATOM 3033 C C . LEU A 1 219 ? -18.705 16.482 23.810 1.000 52.240 219 LEU A C 1
ATOM 3034 O O . LEU A 1 219 ? -19.818 16.047 23.467 1.000 55.410 219 LEU A O 1
ATOM 3050 N N . SER A 1 220 ? -17.564 15.815 23.682 1.000 40.810 220 SER A N 1
ATOM 3051 C CA . SER A 1 220 ? -17.486 14.461 23.079 1.000 47.450 220 SER A CA 1
ATOM 3052 C C . SER A 1 220 ? -18.191 14.457 21.718 1.000 43.220 220 SER A C 1
ATOM 3053 O O . SER A 1 220 ? -18.877 13.482 21.432 1.000 39.340 220 SER A O 1
ATOM 3061 N N . ASN A 1 221 ? -18.026 15.513 20.911 1.000 36.640 221 ASN A N 1
ATOM 3062 C CA . ASN A 1 221 ? -18.420 15.484 19.479 1.000 35.570 221 ASN A CA 1
ATOM 3063 C C . ASN A 1 221 ? -19.927 15.334 19.383 1.000 29.570 221 ASN A C 1
ATOM 3064 O O . ASN A 1 221 ? -20.367 14.511 18.536 1.000 31.310 221 ASN A O 1
ATOM 3075 N N . PHE A 1 222 ? -20.685 16.037 20.236 1.000 33.440 222 PHE A N 1
ATOM 3076 C CA . PHE A 1 222 ? -22.179 15.913 20.274 1.000 31.510 222 PHE A CA 1
ATOM 3077 C C . PHE A 1 222 ? -22.841 17.239 19.873 1.000 34.230 222 PHE A C 1
ATOM 3078 O O . PHE A 1 222 ? -22.581 18.290 20.531 1.000 34.090 222 PHE A O 1
ATOM 3095 N N . LEU A 1 223 ? -23.691 17.218 18.846 1.000 31.350 223 LEU A N 1
ATOM 3096 C CA . LEU A 1 223 ? -24.436 18.412 18.348 1.000 29.820 223 LEU A CA 1
ATOM 3097 C C . LEU A 1 223 ? -23.545 19.668 18.338 1.000 35.160 223 LEU A C 1
ATOM 3098 O O . LEU A 1 223 ? -23.927 20.749 18.854 1.000 34.150 223 LEU A O 1
ATOM 3114 N N . LEU A 1 224 ? -22.433 19.534 17.643 1.000 30.420 224 LEU A N 1
ATOM 3115 C CA . LEU A 1 224 ? -21.368 20.563 17.561 1.000 31.070 224 LEU A CA 1
ATOM 3116 C C . LEU A 1 224 ? -21.902 21.867 16.949 1.000 27.560 224 LEU A C 1
ATOM 3117 O O . LEU A 1 224 ? -21.800 22.917 17.581 1.000 29.920 224 LEU A O 1
ATOM 3133 N N . TRP A 1 225 ? -22.487 21.822 15.763 1.000 25.940 225 TRP A N 1
ATOM 3134 C CA . TRP A 1 225 ? -23.016 23.044 15.119 1.000 25.500 225 TRP A CA 1
ATOM 3135 C C . TRP A 1 225 ? -24.061 23.661 16.050 1.000 23.710 225 TRP A C 1
ATOM 3136 O O . TRP A 1 225 ? -24.026 24.882 16.259 1.000 26.460 225 TRP A O 1
ATOM 3157 N N . GLN A 1 226 ? -24.955 22.824 16.567 1.000 25.880 226 GLN A N 1
ATOM 3158 C CA . GLN A 1 226 ? -26.182 23.235 17.294 1.000 26.110 226 GLN A CA 1
ATOM 3159 C C . GLN A 1 226 ? -25.832 23.789 18.694 1.000 27.360 226 GLN A C 1
ATOM 3160 O O . GLN A 1 226 ? -26.663 24.548 19.224 1.000 30.020 226 GLN A O 1
ATOM 3174 N N . SER A 1 227 ? -24.647 23.480 19.243 1.000 28.060 227 SER A N 1
ATOM 3175 C CA . SER A 1 227 ? -24.271 23.776 20.651 1.000 30.450 227 SER A CA 1
ATOM 3176 C C . SER A 1 227 ? -23.375 25.019 20.729 1.000 30.040 227 SER A C 1
ATOM 3177 O O . SER A 1 227 ? -22.895 25.326 21.820 1.000 32.610 227 SER A O 1
ATOM 3185 N N . SER A 1 228 ? -23.175 25.707 19.619 1.000 27.780 228 SER A N 1
ATOM 3186 C CA . SER A 1 228 ? -22.277 26.876 19.484 1.000 33.230 228 SER A CA 1
ATOM 3187 C C . SER A 1 228 ? -22.457 27.878 20.626 1.000 27.290 228 SER A C 1
ATOM 3188 O O . SER A 1 228 ? -21.430 28.428 21.084 1.000 26.740 228 SER A O 1
ATOM 3196 N N . TYR A 1 229 ? -23.703 28.173 21.001 1.000 28.850 229 TYR A N 1
ATOM 3197 C CA . TYR A 1 229 ? -24.022 29.150 22.075 1.000 34.180 229 TYR A CA 1
ATOM 3198 C C . TYR A 1 229 ? -24.746 28.486 23.254 1.000 34.210 229 TYR A C 1
ATOM 3199 O O . TYR A 1 229 ? -25.272 29.197 24.096 1.000 37.050 229 TYR A O 1
ATOM 3217 N N . ALA A 1 230 ? -24.677 27.173 23.372 1.000 32.340 230 ALA A N 1
ATOM 3218 C CA . ALA A 1 230 ? -25.315 26.410 24.466 1.000 31.570 230 ALA A CA 1
ATOM 3219 C C . ALA A 1 230 ? -24.637 26.688 25.812 1.000 32.590 230 ALA A C 1
ATOM 3220 O O . ALA A 1 230 ? -23.415 26.817 25.859 1.000 34.210 230 ALA A O 1
ATOM 3227 N N . GLU A 1 231 ? -25.430 26.700 26.882 1.000 36.030 231 GLU A N 1
ATOM 3228 C CA . GLU A 1 231 ? -24.937 26.687 28.279 1.000 34.290 231 GLU A CA 1
ATOM 3229 C C . GLU A 1 231 ? -24.570 25.261 28.627 1.000 32.860 231 GLU A C 1
ATOM 3230 O O . GLU A 1 231 ? -25.392 24.372 28.383 1.000 37.010 231 GLU A O 1
ATOM 3242 N N . PHE A 1 232 ? -23.359 25.046 29.144 1.000 28.250 232 PHE A N 1
ATOM 3243 C CA . PHE A 1 232 ? -22.913 23.707 29.601 1.000 37.770 232 PHE A CA 1
ATOM 3244 C C . PHE A 1 232 ? -23.142 23.618 31.115 1.000 41.450 232 PHE A C 1
ATOM 3245 O O . PHE A 1 232 ? -22.802 24.562 31.832 1.000 40.090 232 PHE A O 1
ATOM 3262 N N . VAL A 1 233 ? -23.745 22.521 31.554 1.000 36.110 233 VAL A N 1
ATOM 3263 C CA . VAL A 1 233 ? -23.904 22.155 32.981 1.000 40.220 233 VAL A CA 1
ATOM 3264 C C . VAL A 1 233 ? -23.275 20.779 33.135 1.000 44.590 233 VAL A C 1
ATOM 3265 O O . VAL A 1 233 ? -23.735 19.836 32.450 1.000 41.550 233 VAL A O 1
ATOM 3278 N N . PHE A 1 234 ? -22.203 20.712 33.927 1.000 45.460 234 PHE A N 1
ATOM 3279 C CA . PHE A 1 234 ? -21.480 19.478 34.319 1.000 44.920 234 PHE A CA 1
ATOM 3280 C C . PHE A 1 234 ? -21.929 19.119 35.741 1.000 51.130 234 PHE A C 1
ATOM 3281 O O . PHE A 1 234 ? -21.686 19.917 36.677 1.000 51.640 234 PHE A O 1
ATOM 3298 N N . LEU A 1 235 ? -22.701 18.037 35.881 1.000 53.890 235 LEU A N 1
ATOM 3299 C CA . LEU A 1 235 ? -23.195 17.509 37.181 1.000 54.760 235 LEU A CA 1
ATOM 3300 C C . LEU A 1 235 ? -22.278 16.353 37.575 1.000 56.220 235 LEU A C 1
ATOM 3301 O O . LEU A 1 235 ? -21.446 15.992 36.731 1.000 56.920 235 LEU A O 1
ATOM 3317 N N . ASP A 1 236 ? -22.372 15.825 38.797 1.000 68.640 236 ASP A N 1
ATOM 3318 C CA . ASP A 1 236 ? -21.459 14.740 39.257 1.000 68.640 236 ASP A CA 1
ATOM 3319 C C . ASP A 1 236 ? -22.209 13.414 39.261 1.000 60.550 236 ASP A C 1
ATOM 3320 O O . ASP A 1 236 ? -21.517 12.380 39.372 1.000 76.810 236 ASP A O 1
ATOM 3329 N N . THR A 1 237 ? -23.523 13.461 39.031 1.000 51.210 237 THR A N 1
ATOM 3330 C CA . THR A 1 237 ? -24.414 12.281 39.053 1.000 47.270 237 THR A CA 1
ATOM 3331 C C . THR A 1 237 ? -24.032 11.322 37.917 1.000 49.150 237 THR A C 1
ATOM 3332 O O . THR A 1 237 ? -24.053 11.738 36.730 1.000 43.390 237 THR A O 1
ATOM 3343 N N . LEU A 1 238 ? -23.702 10.075 38.285 1.000 44.800 238 LEU A N 1
ATOM 3344 C CA . LEU A 1 238 ? -23.608 8.926 37.360 1.000 44.460 238 LEU A CA 1
ATOM 3345 C C . LEU A 1 238 ? -24.989 8.726 36.729 1.000 44.000 238 LEU A C 1
ATOM 3346 O O . LEU A 1 238 ? -25.991 8.990 37.418 1.000 42.160 238 LEU A O 1
ATOM 3362 N N . TRP A 1 239 ? -25.035 8.331 35.455 1.000 37.860 239 TRP A N 1
ATOM 3363 C CA . TRP A 1 239 ? -26.281 8.439 34.651 1.000 37.370 239 TRP A CA 1
ATOM 3364 C C . TRP A 1 239 ? -27.375 7.553 35.261 1.000 32.870 239 TRP A C 1
ATOM 3365 O O . TRP A 1 239 ? -28.535 7.958 35.303 1.000 34.870 239 TRP A O 1
ATOM 3386 N N . PRO A 1 240 ? -27.105 6.328 35.727 1.000 30.680 240 PRO A N 1
ATOM 3387 C CA . PRO A 1 240 ? -28.167 5.503 36.330 1.000 38.660 240 PRO A CA 1
ATOM 3388 C C . PRO A 1 240 ? -28.830 6.119 37.582 1.000 41.730 240 PRO A C 1
ATOM 3389 O O . PRO A 1 240 ? -29.986 5.787 37.803 1.000 41.030 240 PRO A O 1
ATOM 3400 N N . ASP A 1 241 ? -28.160 7.058 38.267 1.000 42.730 241 ASP A N 1
ATOM 3401 C CA . ASP A 1 241 ? -28.726 7.824 39.415 1.000 42.200 241 ASP A CA 1
ATOM 3402 C C . ASP A 1 241 ? -29.366 9.124 38.948 1.000 47.540 241 ASP A C 1
ATOM 3403 O O . ASP A 1 241 ? -29.884 9.828 39.789 1.000 51.960 241 ASP A O 1
ATOM 3412 N N . PHE A 1 242 ? -29.302 9.430 37.652 1.000 44.170 242 PHE A N 1
ATOM 3413 C CA . PHE A 1 242 ? -29.879 10.664 37.059 1.000 40.880 242 PHE A CA 1
ATOM 3414 C C . PHE A 1 242 ? -31.373 10.403 36.854 1.000 41.980 242 PHE A C 1
ATOM 3415 O O . PHE A 1 242 ? -31.733 9.329 36.379 1.000 63.210 242 PHE A O 1
ATOM 3432 N N . ASP A 1 243 ? -32.222 11.348 37.239 1.000 42.990 243 ASP A N 1
ATOM 3433 C CA . ASP A 1 243 ? -33.694 11.253 37.061 1.000 43.820 243 ASP A CA 1
ATOM 3434 C C . ASP A 1 243 ? -34.206 12.668 36.835 1.000 43.340 243 ASP A C 1
ATOM 3435 O O . ASP A 1 243 ? -33.349 13.576 36.778 1.000 48.930 243 ASP A O 1
ATOM 3444 N N . ARG A 1 244 ? -35.527 12.848 36.782 1.000 43.550 244 ARG A N 1
ATOM 3445 C CA . ARG A 1 244 ? -36.161 14.149 36.449 1.000 52.750 244 ARG A CA 1
ATOM 3446 C C . ARG A 1 244 ? -35.694 15.264 37.396 1.000 51.080 244 ARG A C 1
ATOM 3447 O O . ARG A 1 244 ? -35.682 16.431 36.963 1.000 51.980 244 ARG A O 1
ATOM 3468 N N . ARG A 1 245 ? -35.328 14.944 38.640 1.000 55.100 245 ARG A N 1
ATOM 3469 C CA . ARG A 1 245 ? -34.944 15.986 39.636 1.000 55.790 245 ARG A CA 1
ATOM 3470 C C . ARG A 1 245 ? -33.594 16.592 39.228 1.000 45.740 245 ARG A C 1
ATOM 3471 O O . ARG A 1 245 ? -33.461 17.811 39.260 1.000 48.410 245 ARG A O 1
ATOM 3492 N N . HIS A 1 246 ? -32.641 15.765 38.828 1.000 42.520 246 HIS A N 1
ATOM 3493 C CA . HIS A 1 246 ? -31.323 16.211 38.283 1.000 48.600 246 HIS A CA 1
ATOM 3494 C C . HIS A 1 246 ? -31.534 17.038 37.009 1.000 42.930 246 HIS A C 1
ATOM 3495 O O . HIS A 1 246 ? -30.912 18.089 36.878 1.000 45.410 246 HIS A O 1
ATOM 3510 N N . PHE A 1 247 ? -32.436 16.610 36.131 1.000 41.800 247 PHE A N 1
ATOM 3511 C CA . PHE A 1 247 ? -32.794 17.342 34.895 1.000 40.240 247 PHE A CA 1
ATOM 3512 C C . PHE A 1 247 ? -33.349 18.714 35.280 1.000 48.220 247 PHE A C 1
ATOM 3513 O O . PHE A 1 247 ? -32.947 19.735 34.667 1.000 46.940 247 PHE A O 1
ATOM 3530 N N . TRP A 1 248 ? -34.264 18.742 36.254 1.000 48.530 248 TRP A N 1
ATOM 3531 C CA . TRP A 1 248 ? -34.904 19.986 36.766 1.000 46.420 248 TRP A CA 1
ATOM 3532 C C . TRP A 1 248 ? -33.849 20.901 37.391 1.000 42.530 248 TRP A C 1
ATOM 3533 O O . TRP A 1 248 ? -33.876 22.105 37.121 1.000 53.290 248 TRP A O 1
ATOM 3554 N N . GLN A 1 249 ? -32.920 20.341 38.149 1.000 42.660 249 GLN A N 1
ATOM 3555 C CA . GLN A 1 249 ? -31.778 21.088 38.740 1.000 49.660 249 GLN A CA 1
ATOM 3556 C C . GLN A 1 249 ? -30.984 21.773 37.610 1.000 55.010 249 GLN A C 1
ATOM 3557 O O . GLN A 1 249 ? -30.757 22.997 37.705 1.000 54.040 249 GLN A O 1
ATOM 3571 N N . ALA A 1 250 ? -30.610 21.030 36.560 1.000 46.180 250 ALA A N 1
ATOM 3572 C CA . ALA A 1 250 ? -29.840 21.559 35.402 1.000 44.800 250 ALA A CA 1
ATOM 3573 C C . ALA A 1 250 ? -30.620 22.713 34.770 1.000 38.000 250 ALA A C 1
ATOM 3574 O O . ALA A 1 250 ? -30.007 23.747 34.458 1.000 40.000 250 ALA A O 1
ATOM 3581 N N . CYS A 1 251 ? -31.926 22.554 34.582 1.000 38.360 251 CYS A N 1
ATOM 3582 C CA . CYS A 1 251 ? -32.802 23.621 34.023 1.000 38.960 251 CYS A CA 1
ATOM 3583 C C . CYS A 1 251 ? -32.821 24.832 34.971 1.000 45.370 251 CYS A C 1
ATOM 3584 O O . CYS A 1 251 ? -32.861 25.971 34.465 1.000 49.110 251 CYS A O 1
ATOM 3592 N N . GLU A 1 252 ? -32.786 24.612 36.290 1.000 48.000 252 GLU A N 1
ATOM 3593 C CA . GLU A 1 252 ? -32.741 25.705 37.311 1.000 50.700 252 GLU A CA 1
ATOM 3594 C C . GLU A 1 252 ? -31.416 26.465 37.187 1.000 42.540 252 GLU A C 1
ATOM 3595 O O . GLU A 1 252 ? -31.434 27.711 37.187 1.000 49.080 252 GLU A O 1
ATOM 3607 N N . ILE A 1 253 ? -30.302 25.739 37.079 1.000 45.210 253 ILE A N 1
ATOM 3608 C CA . ILE A 1 253 ? -28.954 26.337 36.838 1.000 47.070 253 ILE A CA 1
ATOM 3609 C C . ILE A 1 253 ? -29.010 27.170 35.548 1.000 47.760 253 ILE A C 1
ATOM 3610 O O . ILE A 1 253 ? -28.497 28.291 35.553 1.000 50.130 253 ILE A O 1
ATOM 3626 N N . TYR A 1 254 ? -29.645 26.648 34.496 1.000 46.730 254 TYR A N 1
ATOM 3627 C CA . TYR A 1 254 ? -29.782 27.328 33.178 1.000 45.460 254 TYR A CA 1
ATOM 3628 C C . TYR A 1 254 ? -30.529 28.652 33.353 1.000 46.490 254 TYR A C 1
ATOM 3629 O O . TYR A 1 254 ? -30.118 29.668 32.752 1.000 52.700 254 TYR A O 1
ATOM 3647 N N . ALA A 1 255 ? -31.632 28.633 34.101 1.000 52.110 255 ALA A N 1
ATOM 3648 C CA . ALA A 1 255 ? -32.539 29.797 34.311 1.000 52.830 255 ALA A CA 1
ATOM 3649 C C . ALA A 1 255 ? -31.791 30.951 35.007 1.000 47.870 255 ALA A C 1
ATOM 3650 O O . ALA A 1 255 ? -32.111 32.095 34.699 1.000 55.950 255 ALA A O 1
ATOM 3657 N N . ARG A 1 256 ? -30.810 30.659 35.868 1.000 49.960 256 ARG A N 1
ATOM 3658 C CA . ARG A 1 256 ? -29.845 31.653 36.436 1.000 61.380 256 ARG A CA 1
ATOM 3659 C C . ARG A 1 256 ? -28.707 32.107 35.472 1.000 60.070 256 ARG A C 1
ATOM 3660 O O . ARG A 1 256 ? -28.027 33.111 35.803 1.000 53.750 256 ARG A O 1
ATOM 3681 N N . ARG A 1 257 ? -28.431 31.423 34.349 1.000 59.580 257 ARG A N 1
ATOM 3682 C CA . ARG A 1 257 ? -27.278 31.782 33.462 1.000 56.840 257 ARG A CA 1
ATOM 3683 C C . ARG A 1 257 ? -27.546 33.107 32.731 1.000 52.840 257 ARG A C 1
ATOM 3684 O O . ARG A 1 257 ? -28.713 33.371 32.373 1.000 56.410 257 ARG A O 1
ATOM 3705 N N . ASP A 1 258 ? -26.486 33.889 32.470 1.000 57.920 258 ASP A N 1
ATOM 3706 C CA . ASP A 1 258 ? -26.532 35.161 31.680 1.000 61.660 258 ASP A CA 1
ATOM 3707 C C . ASP A 1 258 ? -26.146 34.907 30.204 1.000 57.560 258 ASP A C 1
ATOM 3708 O O . ASP A 1 258 ? -24.956 35.060 29.858 1.000 56.350 258 ASP A O 1
ATOM 3714 N N . ARG A 1 259 ? -27.121 34.612 29.338 1.000 64.620 259 ARG A N 1
ATOM 3715 C CA . ARG A 1 259 ? -26.903 34.348 27.882 1.000 67.470 259 ARG A CA 1
ATOM 3716 C C . ARG A 1 259 ? -26.766 35.667 27.096 1.000 66.250 259 ARG A C 1
ATOM 3717 O O . ARG A 1 259 ? -27.702 36.474 27.141 1.000 60.010 259 ARG A O 1
ATOM 3738 N N . ARG A 1 260 ? -25.658 35.854 26.362 1.000 67.400 260 ARG A N 1
ATOM 3739 C CA . ARG A 1 260 ? -25.291 37.147 25.699 1.000 68.520 260 ARG A CA 1
ATOM 3740 C C . ARG A 1 260 ? -25.209 36.996 24.167 1.000 62.020 260 ARG A C 1
ATOM 3741 O O . ARG A 1 260 ? -25.453 38.012 23.467 1.000 52.290 260 ARG A O 1
ATOM 3762 N N . TYR A 1 261 ? -24.868 35.800 23.662 1.000 59.510 261 TYR A N 1
ATOM 3763 C CA . TYR A 1 261 ? -24.702 35.477 22.208 1.000 61.080 261 TYR A CA 1
ATOM 3764 C C . TYR A 1 261 ? -23.731 36.481 21.533 1.000 62.210 261 TYR A C 1
ATOM 3765 O O . TYR A 1 261 ? -23.898 36.755 20.303 1.000 58.980 261 TYR A O 1
ATOM 3783 N N . GLY A 1 262 ? -22.744 37.006 22.289 1.000 55.250 262 GLY A N 1
ATOM 3784 C CA . GLY A 1 262 ? -21.710 37.951 21.807 1.000 60.160 262 GLY A CA 1
ATOM 3785 C C . GLY A 1 262 ? -22.074 39.430 21.953 1.000 57.330 262 GLY A C 1
ATOM 3786 O O . GLY A 1 262 ? -21.167 40.265 21.711 1.000 53.780 262 GLY A O 1
ATOM 3790 N N . GLY A 1 263 ? -23.319 39.745 22.355 1.000 54.660 263 GLY A N 1
ATOM 3791 C CA . GLY A 1 263 ? -23.824 41.116 22.605 1.000 55.650 263 GLY A CA 1
ATOM 3792 C C . GLY A 1 263 ? -23.339 41.675 23.929 1.000 57.290 263 GLY A C 1
ATOM 3793 O O . GLY A 1 263 ? -22.750 40.885 24.687 1.000 57.060 263 GLY A O 1
ATOM 3797 N N . ARG B 1 26 ? 8.115 30.522 37.687 1.000 76.410 26 ARG B N 1
ATOM 3798 C CA . ARG B 1 26 ? 8.730 29.215 37.269 1.000 76.390 26 ARG B CA 1
ATOM 3799 C C . ARG B 1 26 ? 7.648 28.262 36.757 1.000 70.390 26 ARG B C 1
ATOM 3800 O O . ARG B 1 26 ? 6.679 27.970 37.459 1.000 72.120 26 ARG B O 1
ATOM 3806 N N . PRO B 1 27 ? 7.780 27.737 35.518 1.000 66.920 27 PRO B N 1
ATOM 3807 C CA . PRO B 1 27 ? 6.765 26.856 34.940 1.000 66.010 27 PRO B CA 1
ATOM 3808 C C . PRO B 1 27 ? 6.729 25.499 35.620 1.000 68.690 27 PRO B C 1
ATOM 3809 O O . PRO B 1 27 ? 7.772 24.981 36.008 1.000 76.120 27 PRO B O 1
ATOM 3820 N N . PRO B 1 28 ? 5.546 24.855 35.730 1.000 68.410 28 PRO B N 1
ATOM 3821 C CA . PRO B 1 28 ? 5.447 23.539 36.361 1.000 60.910 28 PRO B CA 1
ATOM 3822 C C . PRO B 1 28 ? 6.144 22.444 35.547 1.000 68.500 28 PRO B C 1
ATOM 3823 O O . PRO B 1 28 ? 6.222 22.547 34.328 1.000 59.630 28 PRO B O 1
ATOM 3834 N N . GLN B 1 29 ? 6.656 21.424 36.249 1.000 77.550 29 GLN B N 1
ATOM 3835 C CA . GLN B 1 29 ? 7.369 20.272 35.642 1.000 80.420 29 GLN B CA 1
ATOM 3836 C C . GLN B 1 29 ? 6.323 19.198 35.346 1.000 68.740 29 GLN B C 1
ATOM 3837 O O . GLN B 1 29 ? 6.031 18.382 36.237 1.000 88.150 29 GLN B O 1
ATOM 3851 N N . LEU B 1 30 ? 5.819 19.193 34.110 1.000 65.060 30 LEU B N 1
ATOM 3852 C CA . LEU B 1 30 ? 4.872 18.166 33.601 1.000 63.160 30 LEU B CA 1
ATOM 3853 C C . LEU B 1 30 ? 5.586 17.283 32.590 1.000 57.310 30 LEU B C 1
ATOM 3854 O O . LEU B 1 30 ? 6.425 17.760 31.836 1.000 55.540 30 LEU B O 1
ATOM 3870 N N . PRO B 1 31 ? 5.264 15.973 32.524 1.000 57.550 31 PRO B N 1
ATOM 3871 C CA . PRO B 1 31 ? 5.750 15.132 31.436 1.000 58.370 31 PRO B CA 1
ATOM 3872 C C . PRO B 1 31 ? 5.260 15.668 30.079 1.000 66.770 31 PRO B C 1
ATOM 3873 O O . PRO B 1 31 ? 4.152 16.175 30.027 1.000 64.850 31 PRO B O 1
ATOM 3884 N N . ARG B 1 32 ? 6.078 15.533 29.031 1.000 65.640 32 ARG B N 1
ATOM 3885 C CA . ARG B 1 32 ? 5.799 16.099 27.683 1.000 70.720 32 ARG B CA 1
ATOM 3886 C C . ARG B 1 32 ? 4.456 15.557 27.177 1.000 72.250 32 ARG B C 1
ATOM 3887 O O . ARG B 1 32 ? 3.688 16.345 26.581 1.000 71.050 32 ARG B O 1
ATOM 3908 N N . GLU B 1 33 ? 4.173 14.273 27.434 1.000 65.700 33 GLU B N 1
ATOM 3909 C CA . GLU B 1 33 ? 2.948 13.552 26.990 1.000 66.320 33 GLU B CA 1
ATOM 3910 C C . GLU B 1 33 ? 1.684 14.284 27.457 1.000 57.390 33 GLU B C 1
ATOM 3911 O O . GLU B 1 33 ? 0.642 14.124 26.802 1.000 57.130 33 GLU B O 1
ATOM 3923 N N . LEU B 1 34 ? 1.747 14.968 28.601 1.000 51.850 34 LEU B N 1
ATOM 3924 C CA . LEU B 1 34 ? 0.559 15.535 29.289 1.000 52.680 34 LEU B CA 1
ATOM 3925 C C . LEU B 1 34 ? 0.518 17.058 29.120 1.000 45.510 34 LEU B C 1
ATOM 3926 O O . LEU B 1 34 ? -0.345 17.678 29.722 1.000 51.170 34 LEU B O 1
ATOM 3942 N N . ILE B 1 35 ? 1.427 17.637 28.339 1.000 37.790 35 ILE B N 1
ATOM 3943 C CA . ILE B 1 35 ? 1.374 19.084 27.974 1.000 44.030 35 ILE B CA 1
ATOM 3944 C C . ILE B 1 35 ? 0.459 19.217 26.756 1.000 37.240 35 ILE B C 1
ATOM 3945 O O . ILE B 1 35 ? 0.640 18.541 25.754 1.000 39.680 35 ILE B O 1
ATOM 3961 N N . PRO B 1 36 ? -0.579 20.076 26.811 1.000 39.510 36 PRO B N 1
ATOM 3962 C CA . PRO B 1 36 ? -1.489 20.250 25.670 1.000 38.180 36 PRO B CA 1
ATOM 3963 C C . PRO B 1 36 ? -0.699 20.806 24.473 1.000 31.110 36 PRO B C 1
ATOM 3964 O O . PRO B 1 36 ? 0.088 21.686 24.645 1.000 37.900 36 PRO B O 1
ATOM 3975 N N . ARG B 1 37 ? -0.894 20.219 23.300 1.000 29.660 37 ARG B N 1
ATOM 3976 C CA . ARG B 1 37 ? -0.316 20.682 22.018 1.000 37.670 37 ARG B CA 1
ATOM 3977 C C . ARG B 1 37 ? -0.987 22.015 21.613 1.000 38.440 37 ARG B C 1
ATOM 3978 O O . ARG B 1 37 ? -0.306 22.879 21.028 1.000 39.040 37 ARG B O 1
ATOM 3999 N N . HIS B 1 38 ? -2.274 22.176 21.901 1.000 33.400 38 HIS B N 1
ATOM 4000 C CA . HIS B 1 38 ? -3.076 23.329 21.416 1.000 31.330 38 HIS B CA 1
ATOM 4001 C C . HIS B 1 38 ? -4.017 23.782 22.513 1.000 29.190 38 HIS B C 1
ATOM 4002 O O . HIS B 1 38 ? -4.907 23.015 22.907 1.000 32.830 38 HIS B O 1
ATOM 4017 N N . VAL B 1 39 ? -3.796 24.993 22.993 1.000 25.840 39 VAL B N 1
ATOM 4018 C CA . VAL B 1 39 ? -4.661 25.620 24.022 1.000 29.220 39 VAL B CA 1
ATOM 4019 C C . VAL B 1 39 ? -5.410 26.759 23.340 1.000 32.550 39 VAL B C 1
ATOM 4020 O O . VAL B 1 39 ? -4.778 27.524 22.602 1.000 33.180 39 VAL B O 1
ATOM 4033 N N . ALA B 1 40 ? -6.711 26.825 23.573 1.000 31.900 40 ALA B N 1
ATOM 4034 C CA . ALA B 1 40 ? -7.602 27.882 23.063 1.000 31.750 40 ALA B CA 1
ATOM 4035 C C . ALA B 1 40 ? -8.114 28.658 24.266 1.000 33.630 40 ALA B C 1
ATOM 4036 O O . ALA B 1 40 ? -8.540 28.020 25.225 1.000 35.650 40 ALA B O 1
ATOM 4043 N N . ILE B 1 41 ? -8.063 29.980 24.205 1.000 29.160 41 ILE B N 1
ATOM 4044 C CA . ILE B 1 41 ? -8.476 30.854 25.329 1.000 32.880 41 ILE B CA 1
ATOM 4045 C C . ILE B 1 41 ? -9.514 31.839 24.814 1.000 35.130 41 ILE B C 1
ATOM 4046 O O . ILE B 1 41 ? -9.258 32.556 23.825 1.000 31.410 41 ILE B O 1
ATOM 4062 N N . VAL B 1 42 ? -10.660 31.837 25.459 1.000 39.380 42 VAL B N 1
ATOM 4063 C CA . VAL B 1 42 ? -11.673 32.913 25.359 1.000 40.680 42 VAL B CA 1
ATOM 4064 C C . VAL B 1 42 ? -11.304 33.908 26.449 1.000 48.530 42 VAL B C 1
ATOM 4065 O O . VAL B 1 42 ? -11.234 33.486 27.665 1.000 54.380 42 VAL B O 1
ATOM 4078 N N . MET B 1 43 ? -11.013 35.133 25.999 1.000 41.470 43 MET B N 1
ATOM 4079 C CA . MET B 1 43 ? -10.531 36.260 26.789 1.000 39.110 43 MET B CA 1
ATOM 4080 C C . MET B 1 43 ? -11.727 37.132 27.173 1.000 47.240 43 MET B C 1
ATOM 4081 O O . MET B 1 43 ? -11.843 38.272 26.600 1.000 38.800 43 MET B O 1
ATOM 4095 N N . ASP B 1 44 ? -12.562 36.644 28.098 1.000 44.480 44 ASP B N 1
ATOM 4096 C CA . ASP B 1 44 ? -13.805 37.343 28.467 1.000 51.980 44 ASP B CA 1
ATOM 4097 C C . ASP B 1 44 ? -13.695 37.948 29.883 1.000 50.380 44 ASP B C 1
ATOM 4098 O O . ASP B 1 44 ? -12.880 37.467 30.722 1.000 58.140 44 ASP B O 1
ATOM 4107 N N . GLY B 1 45 ? -14.508 38.975 30.104 1.000 42.820 45 GLY B N 1
ATOM 4108 C CA . GLY B 1 45 ? -14.686 39.662 31.392 1.000 45.200 45 GLY B CA 1
ATOM 4109 C C . GLY B 1 45 ? -13.975 41.007 31.443 1.000 44.650 45 GLY B C 1
ATOM 4110 O O . GLY B 1 45 ? -13.801 41.500 32.559 1.000 44.910 45 GLY B O 1
ATOM 4114 N N . ASN B 1 46 ? -13.536 41.556 30.312 1.000 47.650 46 ASN B N 1
ATOM 4115 C CA . ASN B 1 46 ? -12.762 42.832 30.270 1.000 56.260 46 ASN B CA 1
ATOM 4116 C C . ASN B 1 46 ? -13.682 43.959 30.768 1.000 65.930 46 ASN B C 1
ATOM 4117 O O . ASN B 1 46 ? -13.259 44.723 31.651 1.000 56.510 46 ASN B O 1
ATOM 4128 N N . GLY B 1 47 ? -14.909 44.018 30.251 1.000 60.880 47 GLY B N 1
ATOM 4129 C CA . GLY B 1 47 ? -15.940 44.986 30.663 1.000 62.970 47 GLY B CA 1
ATOM 4130 C C . GLY B 1 47 ? -16.272 44.872 32.140 1.000 67.050 47 GLY B C 1
ATOM 4131 O O . GLY B 1 47 ? -16.138 45.881 32.862 1.000 69.510 47 GLY B O 1
ATOM 4135 N N . ARG B 1 48 ? -16.702 43.684 32.569 1.000 65.390 48 ARG B N 1
ATOM 4136 C CA . ARG B 1 48 ? -17.107 43.346 33.962 1.000 57.550 48 ARG B CA 1
ATOM 4137 C C . ARG B 1 48 ? -15.976 43.700 34.944 1.000 58.090 48 ARG B C 1
ATOM 4138 O O . ARG B 1 48 ? -16.270 44.147 36.072 1.000 62.230 48 ARG B O 1
ATOM 4159 N N . TRP B 1 49 ? -14.726 43.495 34.531 1.000 47.300 49 TRP B N 1
ATOM 4160 C CA . TRP B 1 49 ? -13.516 43.742 35.349 1.000 48.920 49 TRP B CA 1
ATOM 4161 C C . TRP B 1 49 ? -13.387 45.240 35.624 1.000 53.550 49 TRP B C 1
ATOM 4162 O O . TRP B 1 49 ? -13.106 45.609 36.768 1.000 54.350 49 TRP B O 1
ATOM 4183 N N . ALA B 1 50 ? -13.585 46.063 34.598 1.000 56.410 50 ALA B N 1
ATOM 4184 C CA . ALA B 1 50 ? -13.461 47.530 34.672 1.000 60.290 50 ALA B CA 1
ATOM 4185 C C . ALA B 1 50 ? -14.601 48.105 35.518 1.000 59.190 50 ALA B C 1
ATOM 4186 O O . ALA B 1 50 ? -14.354 49.075 36.253 1.000 63.050 50 ALA B O 1
ATOM 4193 N N . LYS B 1 51 ? -15.786 47.509 35.453 1.000 60.150 51 LYS B N 1
ATOM 4194 C CA . LYS B 1 51 ? -16.969 47.949 36.235 1.000 65.560 51 LYS B CA 1
ATOM 4195 C C . LYS B 1 51 ? -16.683 47.741 37.729 1.000 64.510 51 LYS B C 1
ATOM 4196 O O . LYS B 1 51 ? -16.907 48.690 38.500 1.000 66.300 51 LYS B O 1
ATOM 4215 N N . GLN B 1 52 ? -16.164 46.569 38.100 1.000 59.280 52 GLN B N 1
ATOM 4216 C CA . GLN B 1 52 ? -15.796 46.191 39.491 1.000 66.750 52 GLN B CA 1
ATOM 4217 C C . GLN B 1 52 ? -14.747 47.152 40.074 1.000 71.960 52 GLN B C 1
ATOM 4218 O O . GLN B 1 52 ? -14.627 47.191 41.312 1.000 79.670 52 GLN B O 1
ATOM 4232 N N . ARG B 1 53 ? -14.009 47.873 39.227 1.000 58.160 53 ARG B N 1
ATOM 4233 C CA . ARG B 1 53 ? -12.916 48.787 39.644 1.000 56.780 53 ARG B CA 1
ATOM 4234 C C . ARG B 1 53 ? -13.265 50.235 39.324 1.000 48.980 53 ARG B C 1
ATOM 4235 O O . ARG B 1 53 ? -12.371 51.089 39.453 1.000 56.190 53 ARG B O 1
ATOM 4256 N N . GLY B 1 54 ? -14.514 50.516 38.960 1.000 44.620 54 GLY B N 1
ATOM 4257 C CA . GLY B 1 54 ? -14.951 51.867 38.559 1.000 47.020 54 GLY B CA 1
ATOM 4258 C C . GLY B 1 54 ? -14.107 52.455 37.440 1.000 50.960 54 GLY B C 1
ATOM 4259 O O . GLY B 1 54 ? -13.988 53.690 37.389 1.000 58.270 54 GLY B O 1
ATOM 4263 N N . LEU B 1 55 ? -13.553 51.619 36.553 1.000 47.500 55 LEU B N 1
ATOM 4264 C CA . LEU B 1 55 ? -12.793 52.081 35.354 1.000 47.540 55 LEU B CA 1
ATOM 4265 C C . LEU B 1 55 ? -13.667 51.943 34.116 1.000 44.070 55 LEU B C 1
ATOM 4266 O O . LEU B 1 55 ? -14.567 51.117 34.090 1.000 45.480 55 LEU B O 1
ATOM 4282 N N . PRO B 1 56 ? -13.455 52.749 33.057 1.000 49.660 56 PRO B N 1
ATOM 4283 C CA . PRO B 1 56 ? -14.166 52.546 31.789 1.000 52.530 56 PRO B CA 1
ATOM 4284 C C . PRO B 1 56 ? -13.861 51.158 31.188 1.000 46.440 56 PRO B C 1
ATOM 4285 O O . PRO B 1 56 ? -12.745 50.652 31.393 1.000 41.840 56 PRO B O 1
ATOM 4296 N N . ARG B 1 57 ? -14.843 50.572 30.492 1.000 51.400 57 ARG B N 1
ATOM 4297 C CA . ARG B 1 57 ? -14.742 49.239 29.820 1.000 55.180 57 ARG B CA 1
ATOM 4298 C C . ARG B 1 57 ? -13.457 49.164 28.978 1.000 42.280 57 ARG B C 1
ATOM 4299 O O . ARG B 1 57 ? -12.775 48.155 29.042 1.000 47.140 57 ARG B O 1
ATOM 4320 N N . THR B 1 58 ? -13.106 50.238 28.272 1.000 41.450 58 THR B N 1
ATOM 4321 C CA . THR B 1 58 ? -11.907 50.342 27.413 1.000 43.330 58 THR B CA 1
ATOM 4322 C C . THR B 1 58 ? -10.639 49.936 28.176 1.000 50.300 58 THR B C 1
ATOM 4323 O O . THR B 1 58 ? -9.749 49.334 27.536 1.000 49.100 58 THR B O 1
ATOM 4334 N N . GLU B 1 59 ? -10.553 50.246 29.475 1.000 42.580 59 GLU B N 1
ATOM 4335 C CA . GLU B 1 59 ? -9.327 50.002 30.282 1.000 42.420 59 GLU B CA 1
ATOM 4336 C C . GLU B 1 59 ? -9.189 48.508 30.570 1.000 36.980 59 GLU B C 1
ATOM 4337 O O . GLU B 1 59 ? -8.058 48.045 30.663 1.000 39.710 59 GLU B O 1
ATOM 4349 N N . GLY B 1 60 ? -10.306 47.801 30.746 1.000 35.310 60 GLY B N 1
ATOM 4350 C CA . GLY B 1 60 ? -10.320 46.326 30.846 1.000 39.500 60 GLY B CA 1
ATOM 4351 C C . GLY B 1 60 ? -9.648 45.686 29.628 1.000 38.790 60 GLY B C 1
ATOM 4352 O O . GLY B 1 60 ? -8.812 44.793 29.786 1.000 35.460 60 GLY B O 1
ATOM 4356 N N . HIS B 1 61 ? -9.980 46.159 28.432 1.000 37.510 61 HIS B N 1
ATOM 4357 C CA . HIS B 1 61 ? -9.398 45.626 27.173 1.000 42.090 61 HIS B CA 1
ATOM 4358 C C . HIS B 1 61 ? -7.901 45.945 27.178 1.000 39.600 61 HIS B C 1
ATOM 4359 O O . HIS B 1 61 ? -7.120 45.018 26.903 1.000 37.450 61 HIS B O 1
ATOM 4374 N N . LYS B 1 62 ? -7.521 47.176 27.555 1.000 38.040 62 LYS B N 1
ATOM 4375 C CA . LYS B 1 62 ? -6.095 47.583 27.623 1.000 41.120 62 LYS B CA 1
ATOM 4376 C C . LYS B 1 62 ? -5.347 46.653 28.579 1.000 39.860 62 LYS B C 1
ATOM 4377 O O . LYS B 1 62 ? -4.248 46.191 28.221 1.000 42.180 62 LYS B O 1
ATOM 4396 N N . ALA B 1 63 ? -5.931 46.351 29.737 1.000 39.020 63 ALA B N 1
ATOM 4397 C CA . ALA B 1 63 ? -5.342 45.438 30.746 1.000 38.660 63 ALA B CA 1
ATOM 4398 C C . ALA B 1 63 ? -5.258 44.025 30.158 1.000 40.010 63 ALA B C 1
ATOM 4399 O O . ALA B 1 63 ? -4.278 43.346 30.427 1.000 42.780 63 ALA B O 1
ATOM 4406 N N . GLY B 1 64 ? -6.239 43.624 29.359 1.000 40.150 64 GLY B N 1
ATOM 4407 C CA . GLY B 1 64 ? -6.284 42.339 28.643 1.000 42.380 64 GLY B CA 1
ATOM 4408 C C . GLY B 1 64 ? -5.101 42.134 27.713 1.000 39.400 64 GLY B C 1
ATOM 4409 O O . GLY B 1 64 ? -4.664 40.993 27.591 1.000 38.020 64 GLY B O 1
ATOM 4413 N N . GLU B 1 65 ? -4.576 43.197 27.098 1.000 40.510 65 GLU B N 1
ATOM 4414 C CA . GLU B 1 65 ? -3.385 43.093 26.213 1.000 39.390 65 GLU B CA 1
ATOM 4415 C C . GLU B 1 65 ? -2.237 42.450 26.994 1.000 39.260 65 GLU B C 1
ATOM 4416 O O . GLU B 1 65 ? -1.601 41.517 26.442 1.000 35.040 65 GLU B O 1
ATOM 4428 N N . SER B 1 66 ? -1.940 42.913 28.215 1.000 37.220 66 SER B N 1
ATOM 4429 C CA . SER B 1 66 ? -0.763 42.401 28.974 1.000 43.620 66 SER B CA 1
ATOM 4430 C C . SER B 1 66 ? -1.039 40.949 29.381 1.000 36.860 66 SER B C 1
ATOM 4431 O O . SER B 1 66 ? -0.091 40.136 29.323 1.000 40.570 66 SER B O 1
ATOM 4439 N N . SER B 1 67 ? -2.286 40.610 29.715 1.000 33.350 67 SER B N 1
ATOM 4440 C CA . SER B 1 67 ? -2.684 39.202 30.006 1.000 37.110 67 SER B CA 1
ATOM 4441 C C . SER B 1 67 ? -2.260 38.306 28.839 1.000 34.410 67 SER B C 1
ATOM 4442 O O . SER B 1 67 ? -1.576 37.286 29.082 1.000 38.030 67 SER B O 1
ATOM 4450 N N . LEU B 1 68 ? -2.581 38.717 27.605 1.000 30.920 68 LEU B N 1
ATOM 4451 C CA . LEU B 1 68 ? -2.304 37.897 26.396 1.000 32.150 68 LEU B CA 1
ATOM 4452 C C . LEU B 1 68 ? -0.799 37.669 26.247 1.000 31.750 68 LEU B C 1
ATOM 4453 O O . LEU B 1 68 ? -0.382 36.500 26.032 1.000 35.190 68 LEU B O 1
ATOM 4469 N N . PHE B 1 69 ? 0.005 38.722 26.345 1.000 34.970 69 PHE B N 1
ATOM 4470 C CA . PHE B 1 69 ? 1.483 38.629 26.152 1.000 36.680 69 PHE B CA 1
ATOM 4471 C C . PHE B 1 69 ? 2.100 37.838 27.309 1.000 32.390 69 PHE B C 1
ATOM 4472 O O . PHE B 1 69 ? 3.023 37.061 27.068 1.000 33.960 69 PHE B O 1
ATOM 4489 N N . ASP B 1 70 ? 1.519 37.925 28.502 1.000 34.350 70 ASP B N 1
ATOM 4490 C CA . ASP B 1 70 ? 1.997 37.118 29.650 1.000 36.630 70 ASP B CA 1
ATOM 4491 C C . ASP B 1 70 ? 1.680 35.643 29.391 1.000 36.720 70 ASP B C 1
ATOM 4492 O O . ASP B 1 70 ? 2.586 34.797 29.570 1.000 42.660 70 ASP B O 1
ATOM 4501 N N . VAL B 1 71 ? 0.475 35.342 28.912 1.000 35.940 71 VAL B N 1
ATOM 4502 C CA . VAL B 1 71 ? 0.069 33.947 28.570 1.000 33.600 71 VAL B CA 1
ATOM 4503 C C . VAL B 1 71 ? 0.929 33.436 27.421 1.000 35.350 71 VAL B C 1
ATOM 4504 O O . VAL B 1 71 ? 1.320 32.234 27.467 1.000 36.520 71 VAL B O 1
ATOM 4517 N N . ILE B 1 72 ? 1.244 34.279 26.431 1.000 32.800 72 ILE B N 1
ATOM 4518 C CA . ILE B 1 72 ? 2.158 33.876 25.315 1.000 33.910 72 ILE B CA 1
ATOM 4519 C C . ILE B 1 72 ? 3.514 33.449 25.903 1.000 36.170 72 ILE B C 1
ATOM 4520 O O . ILE B 1 72 ? 4.053 32.384 25.461 1.000 33.570 72 ILE B O 1
ATOM 4536 N N . GLU B 1 73 ? 4.047 34.226 26.860 1.000 41.460 73 GLU B N 1
ATOM 4537 C CA . GLU B 1 73 ? 5.335 33.911 27.533 1.000 45.250 73 GLU B CA 1
ATOM 4538 C C . GLU B 1 73 ? 5.193 32.571 28.261 1.000 40.570 73 GLU B C 1
ATOM 4539 O O . GLU B 1 73 ? 6.093 3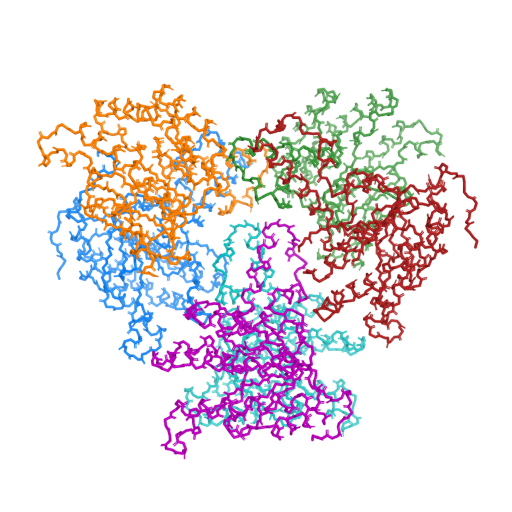1.709 28.090 1.000 42.690 73 GLU B O 1
ATOM 4551 N N . GLY B 1 74 ? 4.090 32.393 29.002 1.000 37.400 74 GLY B N 1
ATOM 4552 C CA . GLY B 1 74 ? 3.760 31.135 29.695 1.000 36.490 74 GLY B CA 1
ATOM 4553 C C . GLY B 1 74 ? 3.764 29.946 28.752 1.000 40.160 74 GLY B C 1
ATOM 4554 O O . GLY B 1 74 ? 4.294 28.861 29.122 1.000 40.230 74 GLY B O 1
ATOM 4558 N N . ALA B 1 75 ? 3.181 30.098 27.553 1.000 36.390 75 ALA B N 1
ATOM 4559 C CA . ALA B 1 75 ? 3.131 28.988 26.577 1.000 35.960 75 ALA B CA 1
ATOM 4560 C C . ALA B 1 75 ? 4.555 28.701 26.069 1.000 36.010 75 ALA B C 1
ATOM 4561 O O . ALA B 1 75 ? 4.886 27.517 25.893 1.000 37.460 75 ALA B O 1
ATOM 4568 N N . LEU B 1 76 ? 5.325 29.742 25.751 1.000 36.220 76 LEU B N 1
ATOM 4569 C CA . LEU B 1 76 ? 6.727 29.609 25.258 1.000 41.310 76 LEU B CA 1
ATOM 4570 C C . LEU B 1 76 ? 7.557 28.833 26.300 1.000 42.240 76 LEU B C 1
ATOM 4571 O O . LEU B 1 76 ? 8.235 27.861 25.905 1.000 41.110 76 LEU B O 1
ATOM 4587 N N . GLU B 1 77 ? 7.441 29.191 27.580 1.000 43.240 77 GLU B N 1
ATOM 4588 C CA . GLU B 1 77 ? 8.239 28.587 28.689 1.000 45.160 77 GLU B CA 1
ATOM 4589 C C . GLU B 1 77 ? 7.839 27.119 28.871 1.000 44.530 77 GLU B C 1
ATOM 4590 O O . GLU B 1 77 ? 8.730 26.291 29.006 1.000 43.370 77 GLU B O 1
ATOM 4602 N N . LEU B 1 78 ? 6.544 26.804 28.842 1.000 44.180 78 LEU B N 1
ATOM 4603 C CA . LEU B 1 78 ? 6.041 25.421 29.063 1.000 39.410 78 LEU B CA 1
ATOM 4604 C C . LEU B 1 78 ? 6.260 24.565 27.815 1.000 44.660 78 LEU B C 1
ATOM 4605 O O . LEU B 1 78 ? 6.265 23.318 27.949 1.000 45.950 78 LEU B O 1
ATOM 4621 N N . GLY B 1 79 ? 6.422 25.183 26.644 1.000 40.660 79 GLY B N 1
ATOM 4622 C CA . GLY B 1 79 ? 6.540 24.450 25.357 1.000 39.690 79 GLY B CA 1
ATOM 4623 C C . GLY B 1 79 ? 5.187 24.022 24.769 1.000 41.950 79 GLY B C 1
ATOM 4624 O O . GLY B 1 79 ? 5.090 22.948 24.155 1.000 41.000 79 GLY B O 1
ATOM 4628 N N . VAL B 1 80 ? 4.141 24.828 24.928 1.000 44.370 80 VAL B N 1
ATOM 4629 C CA . VAL B 1 80 ? 2.857 24.628 24.177 1.000 35.080 80 VAL B CA 1
ATOM 4630 C C . VAL B 1 80 ? 3.061 25.210 22.776 1.000 32.560 80 VAL B C 1
ATOM 4631 O O . VAL B 1 80 ? 3.313 26.402 22.626 1.000 29.090 80 VAL B O 1
ATOM 4644 N N . PRO B 1 81 ? 3.060 24.383 21.713 1.000 27.480 81 PRO B N 1
ATOM 4645 C CA . PRO B 1 81 ? 3.298 24.876 20.355 1.000 27.880 81 PRO B CA 1
ATOM 4646 C C . PRO B 1 81 ? 2.149 25.666 19.669 1.000 29.920 81 PRO B C 1
ATOM 4647 O O . PRO B 1 81 ? 2.436 26.389 18.728 1.000 29.720 81 PRO B O 1
ATOM 4658 N N . TYR B 1 82 ? 0.904 25.542 20.141 1.000 31.460 82 TYR B N 1
ATOM 4659 C CA . TYR B 1 82 ? -0.268 26.244 19.541 1.000 30.490 82 TYR B CA 1
ATOM 4660 C C . TYR B 1 82 ? -1.103 26.941 20.610 1.000 28.550 82 TYR B C 1
ATOM 4661 O O . TYR B 1 82 ? -1.560 26.284 21.569 1.000 27.680 82 TYR B O 1
ATOM 4679 N N . LEU B 1 83 ? -1.317 28.239 20.420 1.000 24.680 83 LEU B N 1
ATOM 4680 C CA . LEU B 1 83 ? -2.252 29.033 21.254 1.000 27.090 83 LEU B CA 1
ATOM 4681 C C . LEU B 1 83 ? -3.236 29.774 20.345 1.000 27.520 83 LEU B C 1
ATOM 4682 O O . LEU B 1 83 ? -2.792 30.519 19.444 1.000 27.370 83 LEU B O 1
ATOM 4698 N N . SER B 1 84 ? -4.533 29.628 20.603 1.000 28.030 84 SER B N 1
ATOM 4699 C CA . SER B 1 84 ? -5.616 30.333 19.866 1.000 25.640 84 SER B CA 1
ATOM 4700 C C . SER B 1 84 ? -6.277 31.286 20.840 1.000 27.540 84 SER B C 1
ATOM 4701 O O . SER B 1 84 ? -6.511 30.863 21.974 1.000 28.950 84 SER B O 1
ATOM 4709 N N . ALA B 1 85 ? -6.469 32.537 20.438 1.000 26.650 85 ALA B N 1
ATOM 4710 C CA . ALA B 1 85 ? -7.017 33.604 21.284 1.000 27.160 85 ALA B CA 1
ATOM 4711 C C . ALA B 1 85 ? -8.202 34.233 20.567 1.000 28.550 85 ALA B C 1
ATOM 4712 O O . ALA B 1 85 ? -8.044 34.666 19.436 1.000 29.730 85 ALA B O 1
ATOM 4719 N N . TYR B 1 86 ? -9.353 34.270 21.241 1.000 28.080 86 TYR B N 1
ATOM 4720 C CA . TYR B 1 86 ? -10.604 34.840 20.697 1.000 28.680 86 TYR B CA 1
ATOM 4721 C C . TYR B 1 86 ? -10.599 36.353 20.937 1.000 28.630 86 TYR B C 1
ATOM 4722 O O . TYR B 1 86 ? -11.063 36.772 21.956 1.000 33.510 86 TYR B O 1
ATOM 4740 N N . ALA B 1 87 ? -10.023 37.119 20.028 1.000 29.300 87 ALA B N 1
ATOM 4741 C CA . ALA B 1 87 ? -9.840 38.589 20.146 1.000 29.030 87 ALA B CA 1
ATOM 4742 C C . ALA B 1 87 ? -11.125 39.324 19.792 1.000 31.840 87 ALA B C 1
ATOM 4743 O O . ALA B 1 87 ? -11.441 40.295 20.465 1.000 30.880 87 ALA B O 1
ATOM 4750 N N . PHE B 1 88 ? -11.856 38.880 18.770 1.000 37.980 88 PHE B N 1
ATOM 4751 C CA . PHE B 1 88 ? -13.029 39.623 18.221 1.000 31.870 88 PHE B CA 1
ATOM 4752 C C . PHE B 1 88 ? -13.948 38.659 17.484 1.000 30.860 88 PHE B C 1
ATOM 4753 O O . PHE B 1 88 ? -13.563 38.120 16.447 1.000 29.200 88 PHE B O 1
ATOM 4770 N N . SER B 1 89 ? -15.125 38.450 18.052 1.000 29.970 89 SER B N 1
ATOM 4771 C CA . SER B 1 89 ? -16.162 37.493 17.610 1.000 32.780 89 SER B CA 1
ATOM 4772 C C . SER B 1 89 ? -17.017 38.158 16.519 1.000 32.680 89 SER B C 1
ATOM 4773 O O . SER B 1 89 ? -17.257 39.335 16.638 1.000 33.200 89 SER B O 1
ATOM 4781 N N . THR B 1 90 ? -17.490 37.380 15.542 1.000 38.590 90 THR B N 1
ATOM 4782 C CA . THR B 1 90 ? -18.584 37.723 14.583 1.000 49.610 90 THR B CA 1
ATOM 4783 C C . THR B 1 90 ? -19.767 38.336 15.344 1.000 58.510 90 THR B C 1
ATOM 4784 O O . THR B 1 90 ? -20.386 39.244 14.808 1.000 63.000 90 THR B O 1
ATOM 4795 N N . GLU B 1 91 ? -20.023 37.875 16.567 1.000 52.740 91 GLU B N 1
ATOM 4796 C CA . GLU B 1 91 ? -21.174 38.266 17.410 1.000 53.890 91 GLU B CA 1
ATOM 4797 C C . GLU B 1 91 ? -20.888 39.589 18.144 1.000 45.310 91 GLU B C 1
ATOM 4798 O O . GLU B 1 91 ? -21.817 40.179 18.700 1.000 47.870 91 GLU B O 1
ATOM 4810 N N . ASN B 1 92 ? -19.651 40.094 18.130 1.000 40.320 92 ASN B N 1
ATOM 4811 C CA . ASN B 1 92 ? -19.289 41.394 18.760 1.000 33.140 92 ASN B CA 1
ATOM 4812 C C . ASN B 1 92 ? -19.836 42.595 17.963 1.000 35.980 92 ASN B C 1
ATOM 4813 O O . ASN B 1 92 ? -19.886 43.694 18.510 1.000 33.950 92 ASN B O 1
ATOM 4824 N N . TRP B 1 93 ? -20.255 42.403 16.702 1.000 26.810 93 TRP B N 1
ATOM 4825 C CA . TRP B 1 93 ? -21.006 43.386 15.899 1.000 28.620 93 TRP B CA 1
ATOM 4826 C C . TRP B 1 93 ? -22.341 43.804 16.544 1.000 34.040 93 TRP B C 1
ATOM 4827 O O . TRP B 1 93 ? -22.833 44.886 16.178 1.000 28.670 93 TRP B O 1
ATOM 4848 N N . LYS B 1 94 ? -22.875 43.021 17.474 1.000 29.080 94 LYS B N 1
ATOM 4849 C CA . LYS B 1 94 ? -24.109 43.301 18.253 1.000 33.940 94 LYS B CA 1
ATOM 4850 C C . LYS B 1 94 ? -23.828 44.292 19.382 1.000 34.610 94 LYS B C 1
ATOM 4851 O O . LYS B 1 94 ? -24.807 44.793 19.970 1.000 39.500 94 LYS B O 1
ATOM 4870 N N . ARG B 1 95 ? -22.566 44.595 19.684 1.000 36.740 95 ARG B N 1
ATOM 4871 C CA . ARG B 1 95 ? -22.203 45.588 20.732 1.000 36.920 95 ARG B CA 1
ATOM 4872 C C . ARG B 1 95 ? -22.404 46.982 20.158 1.000 38.370 95 ARG B C 1
ATOM 4873 O O . ARG B 1 95 ? -22.633 47.101 18.930 1.000 38.730 95 ARG B O 1
ATOM 4894 N N . SER B 1 96 ? -22.291 48.004 20.997 1.000 36.640 96 SER B N 1
ATOM 4895 C CA . SER B 1 96 ? -22.545 49.413 20.629 1.000 38.980 96 SER B CA 1
ATOM 4896 C C . SER B 1 96 ? -21.564 49.852 19.557 1.000 39.470 96 SER B C 1
ATOM 4897 O O . SER B 1 96 ? -20.443 49.348 19.497 1.000 38.850 96 SER B O 1
ATOM 4905 N N . PRO B 1 97 ? -21.948 50.810 18.676 1.000 40.080 97 PRO B N 1
ATOM 4906 C CA . PRO B 1 97 ? -21.019 51.373 17.696 1.000 41.530 97 PRO B CA 1
ATOM 4907 C C . PRO B 1 97 ? -19.679 51.828 18.287 1.000 43.380 97 PRO B C 1
ATOM 4908 O O . PRO B 1 97 ? -18.662 51.610 17.637 1.000 38.760 97 PRO B O 1
ATOM 4919 N N . ASP B 1 98 ? -19.708 52.439 19.474 1.000 43.720 98 ASP B N 1
ATOM 4920 C CA . ASP B 1 98 ? -18.499 53.031 20.119 1.000 41.020 98 ASP B CA 1
ATOM 4921 C C . ASP B 1 98 ? -17.551 51.910 20.563 1.000 35.000 98 ASP B C 1
ATOM 4922 O O . ASP B 1 98 ? -16.350 52.050 20.340 1.000 40.090 98 ASP B O 1
ATOM 4931 N N . GLU B 1 99 ? -18.084 50.852 21.155 1.000 33.730 99 GLU B N 1
ATOM 4932 C CA . GLU B 1 99 ? -17.298 49.666 21.593 1.000 41.670 99 GLU B CA 1
ATOM 4933 C C . GLU B 1 99 ? -16.706 48.930 20.372 1.000 38.930 99 GLU B C 1
ATOM 4934 O O . GLU B 1 99 ? -15.556 48.487 20.470 1.000 40.280 99 GLU B O 1
ATOM 4946 N N . VAL B 1 100 ? -17.431 48.832 19.255 1.000 36.610 100 VAL B N 1
ATOM 4947 C CA . VAL B 1 100 ? -16.906 48.191 18.010 1.000 33.770 100 VAL B CA 1
ATOM 4948 C C . VAL B 1 100 ? -15.763 49.053 17.456 1.000 37.080 100 VAL B C 1
ATOM 4949 O O . VAL B 1 100 ? -14.708 48.487 17.142 1.000 36.520 100 VAL B O 1
ATOM 4962 N N . ARG B 1 101 ? -15.969 50.356 17.330 1.000 38.010 101 ARG B N 1
ATOM 4963 C CA . ARG B 1 101 ? -14.955 51.339 16.862 1.000 41.980 101 ARG B CA 1
ATOM 4964 C C . ARG B 1 101 ? -13.695 51.196 17.730 1.000 48.760 101 ARG B C 1
ATOM 4965 O O . ARG B 1 101 ? -12.577 51.155 17.178 1.000 43.970 101 ARG B O 1
ATOM 4986 N N . PHE B 1 102 ? -13.859 51.115 19.054 1.000 42.470 102 PHE B N 1
ATOM 4987 C CA . PHE B 1 102 ? -12.721 50.972 19.995 1.000 44.050 102 PHE B CA 1
ATOM 4988 C C . PHE B 1 102 ? -11.994 49.626 19.783 1.000 38.750 102 PHE B C 1
ATOM 4989 O O . PHE B 1 102 ? -10.778 49.638 19.726 1.000 38.500 102 PHE B O 1
ATOM 5006 N N . LEU B 1 103 ? -12.725 48.519 19.696 1.000 32.210 103 LEU B N 1
ATOM 5007 C CA . LEU B 1 103 ? -12.168 47.144 19.602 1.000 36.980 103 LEU B CA 1
ATOM 5008 C C . LEU B 1 103 ? -11.414 46.955 18.279 1.000 38.100 103 LEU B C 1
ATOM 5009 O O . LEU B 1 103 ? -10.418 46.214 18.258 1.000 40.430 103 LEU B O 1
ATOM 5025 N N . MET B 1 104 ? -11.854 47.618 17.218 1.000 40.810 104 MET B N 1
ATOM 5026 C CA . MET B 1 104 ? -11.188 47.592 15.903 1.000 42.360 104 MET B CA 1
ATOM 5027 C C . MET B 1 104 ? -9.851 48.303 16.034 1.000 42.920 104 MET B C 1
ATOM 5028 O O . MET B 1 104 ? -8.810 47.660 15.748 1.000 46.010 104 MET B O 1
ATOM 5042 N N . GLY B 1 105 ? -9.883 49.571 16.452 1.000 38.780 105 GLY B N 1
ATOM 5043 C CA . GLY B 1 105 ? -8.693 50.413 16.628 1.000 41.360 105 GLY B CA 1
ATOM 5044 C C . GLY B 1 105 ? -7.695 49.734 17.563 1.000 40.490 105 GLY B C 1
ATOM 5045 O O . GLY B 1 105 ? -6.504 49.726 17.242 1.000 39.280 105 GLY B O 1
ATOM 5049 N N . PHE B 1 106 ? -8.187 49.132 18.638 1.000 37.260 106 PHE B N 1
ATOM 5050 C CA . PHE B 1 106 ? -7.362 48.561 19.724 1.000 40.930 106 PHE B CA 1
ATOM 5051 C C . PHE B 1 106 ? -6.647 47.286 19.249 1.000 42.370 106 PHE B C 1
ATOM 5052 O O . PHE B 1 106 ? -5.450 47.166 19.494 1.000 39.810 106 PHE B O 1
ATOM 5069 N N . ASN B 1 107 ? -7.357 46.362 18.606 1.000 44.830 107 ASN B N 1
ATOM 5070 C CA . ASN B 1 107 ? -6.752 45.096 18.100 1.000 45.460 107 ASN B CA 1
ATOM 5071 C C . ASN B 1 107 ? -5.701 45.453 17.041 1.000 41.570 107 ASN B C 1
ATOM 5072 O O . ASN B 1 107 ? -4.631 44.832 17.029 1.000 39.950 107 ASN B O 1
ATOM 5083 N N . ARG B 1 108 ? -5.966 46.473 16.237 1.000 41.380 108 ARG B N 1
ATOM 5084 C CA . ARG B 1 108 ? -4.993 47.004 15.250 1.000 42.800 108 ARG B CA 1
ATOM 5085 C C . ARG B 1 108 ? -3.746 47.524 15.958 1.000 46.440 108 ARG B C 1
ATOM 5086 O O . ARG B 1 108 ? -2.632 47.189 15.539 1.000 46.560 108 ARG B O 1
ATOM 5107 N N . ASP B 1 109 ? -3.921 48.373 16.965 1.000 43.590 109 ASP B N 1
ATOM 5108 C CA . ASP B 1 109 ? -2.806 49.059 17.678 1.000 39.790 109 ASP B CA 1
ATOM 5109 C C . ASP B 1 109 ? -2.000 48.023 18.456 1.000 36.420 109 ASP B C 1
ATOM 5110 O O . ASP B 1 109 ? -0.798 48.128 18.458 1.000 36.870 109 ASP B O 1
ATOM 5119 N N . VAL B 1 110 ? -2.624 47.009 19.029 1.000 33.640 110 VAL B N 1
ATOM 5120 C CA . VAL B 1 110 ? -1.910 45.921 19.753 1.000 37.800 110 VAL B CA 1
ATOM 5121 C C . VAL B 1 110 ? -0.963 45.251 18.762 1.000 39.340 110 VAL B C 1
ATOM 5122 O O . VAL B 1 110 ? 0.213 45.062 19.098 1.000 32.290 110 VAL B O 1
ATOM 5135 N N . ILE B 1 111 ? -1.463 44.877 17.585 1.000 40.610 111 ILE B N 1
ATOM 5136 C CA . ILE B 1 111 ? -0.668 44.073 16.607 1.000 42.770 111 ILE B CA 1
ATOM 5137 C C . ILE B 1 111 ? 0.502 44.958 16.122 1.000 36.660 111 ILE B C 1
ATOM 5138 O O . ILE B 1 111 ? 1.610 44.470 16.092 1.000 40.190 111 ILE B O 1
ATOM 5154 N N . ARG B 1 112 ? 0.266 46.234 15.814 1.000 35.130 112 ARG B N 1
ATOM 5155 C CA . ARG B 1 112 ? 1.329 47.194 15.392 1.000 38.710 112 ARG B CA 1
ATOM 5156 C C . ARG B 1 112 ? 2.403 47.307 16.486 1.000 40.340 112 ARG B C 1
ATOM 5157 O O . ARG B 1 112 ? 3.594 47.202 16.164 1.000 40.580 112 ARG B O 1
ATOM 5178 N N . ARG B 1 113 ? 2.007 47.499 17.746 1.000 36.410 113 ARG B N 1
ATOM 5179 C CA . ARG B 1 113 ? 2.944 47.775 18.865 1.000 38.520 113 ARG B CA 1
ATOM 5180 C C . ARG B 1 113 ? 3.746 46.502 19.220 1.000 38.560 113 ARG B C 1
ATOM 5181 O O . ARG B 1 113 ? 4.862 46.636 19.723 1.000 37.900 113 ARG B O 1
ATOM 5202 N N . ARG B 1 114 ? 3.198 45.304 18.982 1.000 36.290 114 ARG B N 1
ATOM 5203 C CA . ARG B 1 114 ? 3.742 44.023 19.519 1.000 34.540 114 ARG B CA 1
ATOM 5204 C C . ARG B 1 114 ? 4.421 43.198 18.429 1.000 35.300 114 ARG B C 1
ATOM 5205 O O . ARG B 1 114 ? 5.057 42.199 18.789 1.000 35.010 114 ARG B O 1
ATOM 5226 N N . ARG B 1 115 ? 4.284 43.553 17.160 1.000 31.370 115 ARG B N 1
ATOM 5227 C CA . ARG B 1 115 ? 4.714 42.653 16.048 1.000 36.920 115 ARG B CA 1
ATOM 5228 C C . ARG B 1 115 ? 6.219 42.384 16.125 1.000 33.600 115 ARG B C 1
ATOM 5229 O O . ARG B 1 115 ? 6.594 41.188 15.924 1.000 38.360 115 ARG B O 1
ATOM 5250 N N . ASP B 1 116 ? 7.034 43.400 16.473 1.000 36.900 116 ASP B N 1
ATOM 5251 C CA . ASP B 1 116 ? 8.517 43.250 16.605 1.000 39.700 116 ASP B CA 1
ATOM 5252 C C . ASP B 1 116 ? 8.837 42.180 17.679 1.000 37.810 116 ASP B C 1
ATOM 5253 O O . ASP B 1 116 ? 9.610 41.220 17.392 1.000 42.010 116 ASP B O 1
ATOM 5262 N N . GLU B 1 117 ? 8.222 42.329 18.852 1.000 35.860 117 GLU B N 1
ATOM 5263 C CA . GLU B 1 117 ? 8.365 41.387 19.986 1.000 40.530 117 GLU B CA 1
ATOM 5264 C C . GLU B 1 117 ? 7.941 39.992 19.512 1.000 40.940 117 GLU B C 1
ATOM 5265 O O . GLU B 1 117 ? 8.683 39.026 19.771 1.000 40.450 117 GLU B O 1
ATOM 5277 N N . LEU B 1 118 ? 6.796 39.878 18.839 1.000 37.740 118 LEU B N 1
ATOM 5278 C CA . LEU B 1 118 ? 6.272 38.563 18.373 1.000 38.160 118 LEU B CA 1
ATOM 5279 C C . LEU B 1 118 ? 7.275 37.950 17.402 1.000 34.830 118 LEU B C 1
ATOM 5280 O O . LEU B 1 118 ? 7.642 36.737 17.606 1.000 31.650 118 LEU B O 1
ATOM 5296 N N . HIS B 1 119 ? 7.730 38.761 16.434 1.000 32.470 119 HIS B N 1
ATOM 5297 C CA . HIS B 1 119 ? 8.750 38.281 15.466 1.000 43.460 119 HIS B CA 1
ATOM 5298 C C . HIS B 1 119 ? 9.991 37.779 16.227 1.000 38.550 119 HIS B C 1
ATOM 5299 O O . HIS B 1 119 ? 10.434 36.666 15.946 1.000 37.440 119 HIS B O 1
ATOM 5314 N N . ALA B 1 120 ? 10.469 38.570 17.182 1.000 35.680 120 ALA B N 1
ATOM 5315 C CA . ALA B 1 120 ? 11.726 38.306 17.940 1.000 42.810 120 ALA B CA 1
ATOM 5316 C C . ALA B 1 120 ? 11.585 37.046 18.799 1.000 41.800 120 ALA B C 1
ATOM 5317 O O . ALA B 1 120 ? 12.560 36.297 18.876 1.000 41.410 120 ALA B O 1
ATOM 5324 N N . ARG B 1 121 ? 10.414 36.794 19.380 1.000 38.750 121 ARG B N 1
ATOM 5325 C CA . ARG B 1 121 ? 10.214 35.653 20.323 1.000 39.460 121 ARG B CA 1
ATOM 5326 C C . ARG B 1 121 ? 9.925 34.367 19.548 1.000 36.950 121 ARG B C 1
ATOM 5327 O O . ARG B 1 121 ? 9.761 33.344 20.221 1.000 39.900 121 ARG B O 1
ATOM 5348 N N . GLY B 1 122 ? 9.866 34.407 18.204 1.000 36.960 122 GLY B N 1
ATOM 5349 C CA . GLY B 1 122 ? 9.626 33.195 17.404 1.000 33.630 122 GLY B CA 1
ATOM 5350 C C . GLY B 1 122 ? 8.138 32.811 17.375 1.000 34.880 122 GLY B C 1
ATOM 5351 O O . GLY B 1 122 ? 7.828 31.611 17.174 1.000 36.670 122 GLY B O 1
ATOM 5355 N N . VAL B 1 123 ? 7.243 33.792 17.541 1.000 28.840 123 VAL B N 1
ATOM 5356 C CA . VAL B 1 123 ? 5.776 33.566 17.475 1.000 28.500 123 VAL B CA 1
ATOM 5357 C C . VAL B 1 123 ? 5.341 33.758 16.027 1.000 27.050 123 VAL B C 1
ATOM 5358 O O . VAL B 1 123 ? 5.604 34.838 15.459 1.000 28.950 123 VAL B O 1
ATOM 5371 N N . ARG B 1 124 ? 4.696 32.749 15.451 1.000 28.440 124 ARG B N 1
ATOM 5372 C CA . ARG B 1 124 ? 4.036 32.839 14.132 1.000 31.860 124 ARG B CA 1
ATOM 5373 C C . ARG B 1 124 ? 2.579 33.258 14.329 1.000 32.230 124 ARG B C 1
ATOM 5374 O O . ARG B 1 124 ? 1.817 32.513 14.946 1.000 29.950 124 ARG B O 1
ATOM 5395 N N . VAL B 1 125 ? 2.224 34.446 13.851 1.000 30.700 125 VAL B N 1
ATOM 5396 C CA . VAL B 1 125 ? 0.850 35.013 13.966 1.000 29.550 125 VAL B CA 1
ATOM 5397 C C . VAL B 1 125 ? 0.049 34.496 12.778 1.000 30.800 125 VAL B C 1
ATOM 5398 O O . VAL B 1 125 ? 0.501 34.648 11.611 1.000 28.700 125 VAL B O 1
ATOM 5411 N N . ARG B 1 126 ? -1.113 33.880 13.024 1.000 26.360 126 ARG B N 1
ATOM 5412 C CA . ARG B 1 126 ? -2.006 33.331 11.977 1.000 29.700 126 ARG B CA 1
ATOM 5413 C C . ARG B 1 126 ? -3.399 33.931 12.191 1.000 28.510 126 ARG B C 1
ATOM 5414 O O . ARG B 1 126 ? -4.096 33.486 13.074 1.000 28.520 126 ARG B O 1
ATOM 5435 N N . TRP B 1 127 ? -3.818 34.871 11.362 1.000 27.620 127 TRP B N 1
ATOM 5436 C CA . TRP B 1 127 ? -5.129 35.528 11.531 1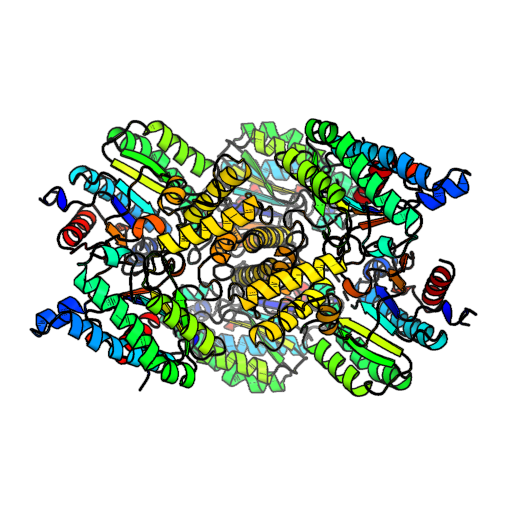.000 25.840 127 TRP B CA 1
ATOM 5437 C C . TRP B 1 127 ? -6.224 34.569 11.073 1.000 27.540 127 TRP B C 1
ATOM 5438 O O . TRP B 1 127 ? -6.175 34.119 9.943 1.000 25.860 127 TRP B O 1
ATOM 5459 N N . ALA B 1 128 ? -7.141 34.207 11.988 1.000 25.710 128 ALA B N 1
ATOM 5460 C CA . ALA B 1 128 ? -8.341 33.396 11.706 1.000 26.040 128 ALA B CA 1
ATOM 5461 C C . ALA B 1 128 ? -9.546 34.320 11.787 1.000 26.610 128 ALA B C 1
ATOM 5462 O O . ALA B 1 128 ? -9.731 35.004 12.821 1.000 27.100 128 ALA B O 1
ATOM 5469 N N . GLY B 1 129 ? -10.326 34.328 10.715 1.000 25.390 129 GLY B N 1
ATOM 5470 C CA . GLY B 1 129 ? -11.562 35.094 10.602 1.000 29.610 129 GLY B CA 1
ATOM 5471 C C . GLY B 1 129 ? -11.792 35.538 9.170 1.000 34.460 129 GLY B C 1
ATOM 5472 O O . GLY B 1 129 ? -11.059 35.089 8.257 1.000 34.740 129 GLY B O 1
ATOM 5476 N N . ARG B 1 130 ? -12.786 36.399 9.008 1.000 31.710 130 ARG B N 1
ATOM 5477 C CA . ARG B 1 130 ? -13.228 36.934 7.708 1.000 38.310 130 ARG B CA 1
ATOM 5478 C C . ARG B 1 130 ? -12.862 38.408 7.667 1.000 31.170 130 ARG B C 1
ATOM 5479 O O . ARG B 1 130 ? -12.978 39.082 8.681 1.000 28.080 130 ARG B O 1
ATOM 5500 N N . PRO B 1 131 ? -12.465 38.925 6.490 1.000 30.240 131 PRO B N 1
ATOM 5501 C CA . PRO B 1 131 ? -12.267 40.361 6.303 1.000 32.600 131 PRO B CA 1
ATOM 5502 C C . PRO B 1 131 ? -13.582 41.115 6.521 1.000 30.100 131 PRO B C 1
ATOM 5503 O O . PRO B 1 131 ? -13.546 42.101 7.234 1.000 29.170 131 PRO B O 1
ATOM 5514 N N . GLY B 1 132 ? -14.699 40.615 5.994 1.000 30.700 132 GLY B N 1
ATOM 5515 C CA . GLY B 1 132 ? -16.046 41.175 6.262 1.000 35.240 132 GLY B CA 1
ATOM 5516 C C . GLY B 1 132 ? -16.058 42.702 6.348 1.000 33.720 132 GLY B C 1
ATOM 5517 O O . GLY B 1 132 ? -15.474 43.361 5.463 1.000 40.090 132 GLY B O 1
ATOM 5521 N N . ARG B 1 133 ? -16.623 43.263 7.409 1.000 36.940 133 ARG B N 1
ATOM 5522 C CA . ARG B 1 133 ? -16.758 44.733 7.612 1.000 44.910 133 ARG B CA 1
ATOM 5523 C C . ARG B 1 133 ? -15.637 45.258 8.519 1.000 42.310 133 ARG B C 1
ATOM 5524 O O . ARG B 1 133 ? -15.765 46.415 9.052 1.000 39.690 133 ARG B O 1
ATOM 5545 N N . LEU B 1 134 ? -14.550 44.513 8.717 1.000 33.220 134 LEU B N 1
ATOM 5546 C CA . LEU B 1 134 ? -13.364 45.067 9.433 1.000 33.480 134 LEU B CA 1
ATOM 5547 C C . LEU B 1 134 ? -12.848 46.294 8.666 1.000 32.160 134 LEU B C 1
ATOM 5548 O O . LEU B 1 134 ? -12.843 46.265 7.446 1.000 32.840 134 LEU B O 1
ATOM 5564 N N . TRP B 1 135 ? -12.354 47.304 9.364 1.000 33.350 135 TRP B N 1
ATOM 5565 C CA . TRP B 1 135 ? -11.573 48.410 8.746 1.000 31.500 135 TRP B CA 1
ATOM 5566 C C . TRP B 1 135 ? -10.414 47.827 7.932 1.000 34.080 135 TRP B C 1
ATOM 5567 O O . TRP B 1 135 ? -9.828 46.810 8.362 1.000 34.310 135 TRP B O 1
ATOM 5588 N N . LYS B 1 136 ? -10.057 48.487 6.839 1.000 35.580 136 LYS B N 1
ATOM 5589 C CA . LYS B 1 136 ? -8.965 48.093 5.921 1.000 39.340 136 LYS B CA 1
ATOM 5590 C C . LYS B 1 136 ? -7.660 48.080 6.711 1.000 34.710 136 LYS B C 1
ATOM 5591 O O . LYS B 1 136 ? -6.864 47.158 6.503 1.000 34.650 136 LYS B O 1
ATOM 5610 N N . SER B 1 137 ? -7.478 49.047 7.613 1.000 30.670 137 SER B N 1
ATOM 5611 C CA . SER B 1 137 ? -6.262 49.210 8.446 1.000 32.690 137 SER B CA 1
ATOM 5612 C C . SER B 1 137 ? -6.111 48.001 9.386 1.000 30.090 137 SER B C 1
ATOM 5613 O O . SER B 1 137 ? -4.996 47.569 9.609 1.000 28.670 137 SER B O 1
ATOM 5621 N N . VAL B 1 138 ? -7.201 47.425 9.880 1.000 30.690 138 VAL B N 1
ATOM 5622 C CA . VAL B 1 138 ? -7.149 46.209 10.750 1.000 30.210 138 VAL B CA 1
ATOM 5623 C C . VAL B 1 138 ? -6.682 45.021 9.902 1.000 31.670 138 VAL B C 1
ATOM 5624 O O . VAL B 1 138 ? -5.747 44.306 10.334 1.000 29.300 138 VAL B O 1
ATOM 5637 N N . ILE B 1 139 ? -7.304 44.827 8.735 1.000 31.280 139 ILE B N 1
ATOM 5638 C CA . ILE B 1 139 ? -6.952 43.713 7.788 1.000 32.450 139 ILE B CA 1
ATOM 5639 C C . ILE B 1 139 ? -5.462 43.819 7.418 1.000 33.350 139 ILE B C 1
ATOM 5640 O O . ILE B 1 139 ? -4.746 42.782 7.494 1.000 31.350 139 ILE B O 1
ATOM 5656 N N . LYS B 1 140 ? -5.015 45.045 7.112 1.000 34.560 140 LYS B N 1
ATOM 5657 C CA . LYS B 1 140 ? -3.634 45.327 6.667 1.000 40.190 140 LYS B CA 1
ATOM 5658 C C . LYS B 1 140 ? -2.644 44.898 7.756 1.000 34.490 140 LYS B C 1
ATOM 5659 O O . LYS B 1 140 ? -1.740 44.096 7.415 1.000 34.260 140 LYS B O 1
ATOM 5678 N N . GLU B 1 141 ? -2.822 45.384 9.001 1.000 31.710 141 GLU B N 1
ATOM 5679 C CA . GLU B 1 141 ? -1.941 45.049 10.167 1.000 35.900 141 GLU B CA 1
ATOM 5680 C C . GLU B 1 141 ? -1.910 43.520 10.350 1.000 35.120 141 GLU B C 1
ATOM 5681 O O . GLU B 1 141 ? -0.821 42.977 10.526 1.000 35.490 141 GLU B O 1
ATOM 5693 N N . LEU B 1 142 ? -3.079 42.862 10.319 1.000 30.280 142 LEU B N 1
ATOM 5694 C CA . LEU B 1 142 ? -3.166 41.409 10.553 1.000 30.200 142 LEU B CA 1
ATOM 5695 C C . LEU B 1 142 ? -2.378 40.694 9.448 1.000 31.690 142 LEU B C 1
ATOM 5696 O O . LEU B 1 142 ? -1.532 39.816 9.790 1.000 28.220 142 LEU B O 1
ATOM 5712 N N . THR B 1 143 ? -2.632 41.067 8.190 1.000 32.270 143 THR B N 1
ATOM 5713 C CA . THR B 1 143 ? -2.008 40.441 6.990 1.000 36.670 143 THR B CA 1
ATOM 5714 C C . THR B 1 143 ? -0.480 40.606 7.050 1.000 37.260 143 THR B C 1
ATOM 5715 O O . THR B 1 143 ? 0.250 39.606 6.801 1.000 37.850 143 THR B O 1
ATOM 5726 N N . GLU B 1 144 ? -0.015 41.812 7.399 1.000 35.680 144 GLU B N 1
ATOM 5727 C CA . GLU B 1 144 ? 1.434 42.127 7.492 1.000 39.700 144 GLU B CA 1
ATOM 5728 C C . GLU B 1 144 ? 2.066 41.336 8.647 1.000 40.410 144 GLU B C 1
ATOM 5729 O O . GLU B 1 144 ? 3.196 40.833 8.465 1.000 40.440 144 GLU B O 1
ATOM 5741 N N . ALA B 1 145 ? 1.399 41.249 9.804 1.000 34.340 145 ALA B N 1
ATOM 5742 C CA . ALA B 1 145 ? 1.909 40.485 10.971 1.000 34.690 145 ALA B CA 1
ATOM 5743 C C . ALA B 1 145 ? 2.063 39.014 10.576 1.000 29.240 145 ALA B C 1
ATOM 5744 O O . ALA B 1 145 ? 3.093 38.399 10.948 1.000 30.400 145 ALA B O 1
ATOM 5751 N N . GLU B 1 146 ? 1.101 38.475 9.813 1.000 32.940 146 GLU B N 1
ATOM 5752 C CA . GLU B 1 146 ? 1.197 37.090 9.293 1.000 36.220 146 GLU B CA 1
ATOM 5753 C C . GLU B 1 146 ? 2.435 36.926 8.405 1.000 38.820 146 GLU B C 1
ATOM 5754 O O . GLU B 1 146 ? 3.201 35.947 8.628 1.000 33.820 146 GLU B O 1
ATOM 5766 N N . GLU B 1 147 ? 2.614 37.850 7.452 1.000 35.150 147 GLU B N 1
ATOM 5767 C CA . GLU B 1 147 ? 3.723 37.809 6.458 1.000 39.270 147 GLU B CA 1
ATOM 5768 C C . GLU B 1 147 ? 5.056 37.891 7.191 1.000 35.160 147 GLU B C 1
ATOM 5769 O O . GLU B 1 147 ? 5.922 37.020 6.951 1.000 41.210 147 GLU B O 1
ATOM 5781 N N . LEU B 1 148 ? 5.177 38.856 8.100 1.000 34.590 148 LEU B N 1
ATOM 5782 C CA . LEU B 1 148 ? 6.391 39.092 8.906 1.000 33.900 148 LEU B CA 1
ATOM 5783 C C . LEU B 1 148 ? 6.815 37.816 9.644 1.000 38.430 148 LEU B C 1
ATOM 5784 O O . LEU B 1 148 ? 8.027 37.553 9.714 1.000 36.590 148 LEU B O 1
ATOM 5800 N N . THR B 1 149 ? 5.877 37.071 10.230 1.000 33.980 149 THR B N 1
ATOM 5801 C CA . THR B 1 149 ? 6.197 36.036 11.251 1.000 32.130 149 THR B CA 1
ATOM 5802 C C . THR B 1 149 ? 6.022 34.633 10.664 1.000 30.220 149 THR B C 1
ATOM 5803 O O . THR B 1 149 ? 6.139 33.657 11.451 1.000 33.370 149 THR B O 1
ATOM 5814 N N . LYS B 1 150 ? 5.788 34.497 9.351 1.000 30.790 150 LYS B N 1
ATOM 5815 C CA . LYS B 1 150 ? 5.357 33.193 8.775 1.000 40.620 150 LYS B CA 1
ATOM 5816 C C . LYS B 1 150 ? 6.465 32.121 8.851 1.000 40.260 150 LYS B C 1
ATOM 5817 O O . LYS B 1 150 ? 6.135 30.954 8.726 1.000 40.990 150 LYS B O 1
ATOM 5836 N N . HIS B 1 151 ? 7.728 32.477 9.064 1.000 40.290 151 HIS B N 1
ATOM 5837 C CA . HIS B 1 151 ? 8.863 31.504 9.156 1.000 43.720 151 HIS B CA 1
ATOM 5838 C C . HIS B 1 151 ? 9.149 31.124 10.614 1.000 44.190 151 HIS B C 1
ATOM 5839 O O . HIS B 1 151 ? 9.956 30.227 10.822 1.000 44.110 151 HIS B O 1
ATOM 5854 N N . ASN B 1 152 ? 8.496 31.765 11.588 1.000 42.120 152 ASN B N 1
ATOM 5855 C CA . ASN B 1 152 ? 8.644 31.419 13.028 1.000 36.620 152 ASN B CA 1
ATOM 5856 C C . ASN B 1 152 ? 8.060 30.031 13.313 1.000 36.790 152 ASN B C 1
ATOM 5857 O O . ASN B 1 152 ? 7.105 29.637 12.623 1.000 33.720 152 ASN B O 1
ATOM 5868 N N . THR B 1 153 ? 8.588 29.342 14.334 1.000 38.090 153 THR B N 1
ATOM 5869 C CA . THR B 1 153 ? 8.184 27.941 14.674 1.000 41.230 153 THR B CA 1
ATOM 5870 C C . THR B 1 153 ? 8.079 27.691 16.183 1.000 38.040 153 THR B C 1
ATOM 5871 O O . THR B 1 153 ? 7.624 26.593 16.520 1.000 46.070 153 THR B O 1
ATOM 5882 N N . LYS B 1 154 ? 8.392 28.650 17.052 1.000 35.090 154 LYS B N 1
ATOM 5883 C CA . LYS B 1 154 ? 8.389 28.380 18.521 1.000 40.510 154 LYS B CA 1
ATOM 5884 C C . LYS B 1 154 ? 6.956 28.237 19.033 1.000 39.690 154 LYS B C 1
ATOM 5885 O O . LYS B 1 154 ? 6.656 27.270 19.754 1.000 42.760 154 LYS B O 1
ATOM 5904 N N . LEU B 1 155 ? 6.086 29.164 18.649 1.000 37.350 155 LEU B N 1
ATOM 5905 C CA . LEU B 1 155 ? 4.652 29.193 19.047 1.000 31.990 155 LEU B CA 1
ATOM 5906 C C . LEU B 1 155 ? 3.835 29.709 17.867 1.000 32.400 155 LEU B C 1
ATOM 5907 O O . LEU B 1 155 ? 4.230 30.731 17.268 1.000 33.080 155 LEU B O 1
ATOM 5923 N N . THR B 1 156 ? 2.759 29.005 17.518 1.000 31.780 156 THR B N 1
ATOM 5924 C CA . THR B 1 156 ? 1.737 29.521 16.573 1.000 28.200 156 THR B CA 1
ATOM 5925 C C . THR B 1 156 ? 0.644 30.193 17.392 1.000 29.510 156 THR B C 1
ATOM 5926 O O . THR B 1 156 ? 0.010 29.498 18.216 1.000 30.350 156 THR B O 1
ATOM 5937 N N . LEU B 1 157 ? 0.492 31.513 17.235 1.000 25.960 157 LEU B N 1
ATOM 5938 C CA . LEU B 1 157 ? -0.643 32.278 17.796 1.000 27.000 157 LEU B CA 1
ATOM 5939 C C . LEU B 1 157 ? -1.742 32.390 16.735 1.000 27.690 157 LEU B C 1
ATOM 5940 O O . LEU B 1 157 ? -1.551 33.133 15.765 1.000 30.740 157 LEU B O 1
ATOM 5956 N N . GLN B 1 158 ? -2.838 31.657 16.897 1.000 26.430 158 GLN B N 1
ATOM 5957 C CA . GLN B 1 158 ? -4.045 31.807 16.053 1.000 28.300 158 GLN B CA 1
ATOM 5958 C C . GLN B 1 158 ? -4.863 32.955 16.655 1.000 28.770 158 GLN B C 1
ATOM 5959 O O . GLN B 1 158 ? -5.534 32.768 17.677 1.000 27.340 158 GLN B O 1
ATOM 5973 N N . PHE B 1 159 ? -4.725 34.134 16.067 1.000 28.160 159 PHE B N 1
ATOM 5974 C CA . PHE B 1 159 ? -5.338 35.391 16.539 1.000 27.770 159 PHE B CA 1
ATOM 5975 C C . PHE B 1 159 ? -6.679 35.515 15.805 1.000 25.610 159 PHE B C 1
ATOM 5976 O O . PHE B 1 159 ? -6.685 35.793 14.605 1.000 25.910 159 PHE B O 1
ATOM 5993 N N . CYS B 1 160 ? -7.776 35.276 16.521 1.000 24.660 160 CYS B N 1
ATOM 5994 C CA . CYS B 1 160 ? -9.120 35.133 15.930 1.000 25.010 160 CYS B CA 1
ATOM 5995 C C . CYS B 1 160 ? -9.847 36.475 15.993 1.000 27.630 160 CYS B C 1
ATOM 5996 O O . CYS B 1 160 ? -10.279 36.873 17.084 1.000 25.240 160 CYS B O 1
ATOM 6004 N N . VAL B 1 161 ? -9.906 37.162 14.847 1.000 25.040 161 VAL B N 1
ATOM 6005 C CA . VAL B 1 161 ? -10.477 38.525 14.701 1.000 24.650 161 VAL B CA 1
ATOM 6006 C C . VAL B 1 161 ? -11.557 38.484 13.613 1.000 26.340 161 VAL B C 1
ATOM 6007 O O . VAL B 1 161 ? -11.230 38.066 12.496 1.000 25.310 161 VAL B O 1
ATOM 6020 N N . ASN B 1 162 ? -12.775 38.908 13.948 1.000 24.060 162 ASN B N 1
ATOM 6021 C CA . ASN B 1 162 ? -13.976 38.758 13.079 1.000 26.450 162 ASN B CA 1
ATOM 6022 C C . ASN B 1 162 ? -14.160 37.272 12.756 1.000 26.430 162 ASN B C 1
ATOM 6023 O O . ASN B 1 162 ? -14.331 36.904 11.561 1.000 25.270 162 ASN B O 1
ATOM 6034 N N . TYR B 1 163 ? -14.014 36.442 13.790 1.000 25.040 163 TYR B N 1
ATOM 6035 C CA . TYR B 1 163 ? -14.036 34.963 13.744 1.000 25.310 163 TYR B CA 1
ATOM 6036 C C . TYR B 1 163 ? -15.341 34.417 14.332 1.000 24.320 163 TYR B C 1
ATOM 6037 O O . TYR B 1 163 ? -15.777 34.922 15.388 1.000 28.620 163 TYR B O 1
ATOM 6055 N N . GLY B 1 164 ? -15.874 33.373 13.705 1.000 25.240 164 GLY B N 1
ATOM 6056 C CA . GLY B 1 164 ? -16.918 32.503 14.252 1.000 26.490 164 GLY B CA 1
ATOM 6057 C C . GLY B 1 164 ? -16.711 31.076 13.797 1.000 25.860 164 GLY B C 1
ATOM 6058 O O . GLY B 1 164 ? -16.317 30.874 12.639 1.000 22.980 164 GLY B O 1
ATOM 6062 N N . GLY B 1 165 ? -17.006 30.106 14.660 1.000 24.790 165 GLY B N 1
ATOM 6063 C CA . GLY B 1 165 ? -16.833 28.669 14.359 1.000 24.530 165 GLY B CA 1
ATOM 6064 C C . GLY B 1 165 ? -17.728 28.239 13.226 1.000 25.730 165 GLY B C 1
ATOM 6065 O O . GLY B 1 165 ? -17.241 27.554 12.303 1.000 24.230 165 GLY B O 1
ATOM 6069 N N . ARG B 1 166 ? -18.999 28.599 13.304 1.000 24.070 166 ARG B N 1
ATOM 6070 C CA . ARG B 1 166 ? -19.984 28.351 12.213 1.000 24.170 166 ARG B CA 1
ATOM 6071 C C . ARG B 1 166 ? -19.551 29.060 10.918 1.000 26.450 166 ARG B C 1
ATOM 6072 O O . ARG B 1 166 ? -19.642 28.434 9.861 1.000 26.500 166 ARG B O 1
ATOM 6093 N N . ALA B 1 167 ? -19.085 30.304 10.986 1.000 24.490 167 ALA B N 1
ATOM 6094 C CA . ALA B 1 167 ? -18.616 31.051 9.799 1.000 25.490 167 ALA B CA 1
ATOM 6095 C C . ALA B 1 167 ? -17.451 30.297 9.169 1.000 24.330 167 ALA B C 1
ATOM 6096 O O . ALA B 1 167 ? -17.423 30.166 7.931 1.000 27.740 167 ALA B O 1
ATOM 6103 N N . GLU B 1 168 ? -16.526 29.781 9.976 1.000 24.810 168 GLU B N 1
ATOM 6104 C CA . GLU B 1 168 ? -15.352 29.028 9.464 1.000 24.450 168 GLU B CA 1
ATOM 6105 C C . GLU B 1 168 ? -15.808 27.770 8.733 1.000 23.070 168 GLU B C 1
ATOM 6106 O O . GLU B 1 168 ? -15.275 27.484 7.658 1.000 23.800 168 GLU B O 1
ATOM 6118 N N . ILE B 1 169 ? -16.730 27.022 9.326 1.000 24.020 169 ILE B N 1
ATOM 6119 C CA . ILE B 1 169 ? -17.283 25.783 8.724 1.000 22.270 169 ILE B CA 1
ATOM 6120 C C . ILE B 1 169 ? -18.034 26.107 7.436 1.000 21.500 169 ILE B C 1
ATOM 6121 O O . ILE B 1 169 ? -17.899 25.336 6.455 1.000 23.700 169 ILE B O 1
ATOM 6137 N N . ALA B 1 170 ? -18.832 27.174 7.424 1.000 24.390 170 ALA B N 1
ATOM 6138 C CA . ALA B 1 170 ? -19.594 27.615 6.218 1.000 23.880 170 ALA B CA 1
ATOM 6139 C C . ALA B 1 170 ? -18.618 28.022 5.111 1.000 25.260 170 ALA B C 1
ATOM 6140 O O . ALA B 1 170 ? -18.831 27.591 3.977 1.000 30.040 170 ALA B O 1
ATOM 6147 N N . ASP B 1 171 ? -17.560 28.766 5.443 1.000 23.620 171 ASP B N 1
ATOM 6148 C CA . ASP B 1 171 ? -16.509 29.164 4.483 1.000 24.790 171 ASP B CA 1
ATOM 6149 C C . ASP B 1 171 ? -15.764 27.922 3.981 1.000 28.200 171 ASP B C 1
ATOM 6150 O O . ASP B 1 171 ? -15.403 27.894 2.804 1.000 27.250 171 ASP B O 1
ATOM 6159 N N . ALA B 1 172 ? -15.569 26.912 4.826 1.000 27.230 172 ALA B N 1
ATOM 6160 C CA . ALA B 1 172 ? -14.974 25.630 4.410 1.000 26.290 172 ALA B CA 1
ATOM 6161 C C . ALA B 1 172 ? -15.904 24.927 3.416 1.000 26.630 172 ALA B C 1
ATOM 6162 O O . ALA B 1 172 ? -15.396 24.403 2.413 1.000 31.810 172 ALA B O 1
ATOM 6169 N N . ALA B 1 173 ? -17.201 24.831 3.716 1.000 28.680 173 ALA B N 1
ATOM 6170 C CA . ALA B 1 173 ? -18.179 24.185 2.820 1.000 25.140 173 ALA B CA 1
ATOM 6171 C C . ALA B 1 173 ? -18.266 24.949 1.479 1.000 28.330 173 ALA B C 1
ATOM 6172 O O . ALA B 1 173 ? -18.373 24.282 0.429 1.000 27.380 173 ALA B O 1
ATOM 6179 N N . ALA B 1 174 ? -18.256 26.270 1.494 1.000 24.680 174 ALA B N 1
ATOM 6180 C CA . ALA B 1 174 ? -18.286 27.117 0.269 1.000 29.270 174 ALA B CA 1
ATOM 6181 C C . ALA B 1 174 ? -17.052 26.811 -0.600 1.000 30.200 174 ALA B C 1
ATOM 6182 O O . ALA B 1 174 ? -17.229 26.588 -1.808 1.000 32.920 174 ALA B O 1
ATOM 6189 N N . ALA B 1 175 ? -15.853 26.781 -0.005 1.000 27.270 175 ALA B N 1
ATOM 6190 C CA . ALA B 1 175 ? -14.600 26.540 -0.738 1.000 33.120 175 ALA B CA 1
ATOM 6191 C C . ALA B 1 175 ? -14.611 25.112 -1.288 1.000 31.980 175 ALA B C 1
ATOM 6192 O O . ALA B 1 175 ? -14.195 24.918 -2.435 1.000 38.280 175 ALA B O 1
ATOM 6199 N N . LEU B 1 176 ? -15.078 24.155 -0.499 1.000 30.300 176 LEU B N 1
ATOM 6200 C CA . LEU B 1 176 ? -15.275 22.764 -0.964 1.000 30.930 176 LEU B CA 1
ATOM 6201 C C . LEU B 1 176 ? -16.270 22.764 -2.134 1.000 32.420 176 LEU B C 1
ATOM 6202 O O . LEU B 1 176 ? -16.003 22.059 -3.113 1.000 32.560 176 LEU B O 1
ATOM 6218 N N . ALA B 1 177 ? -17.379 23.498 -2.030 1.000 34.050 177 ALA B N 1
ATOM 6219 C CA . ALA B 1 177 ? -18.424 23.583 -3.076 1.000 36.120 177 ALA B CA 1
ATOM 6220 C C . ALA B 1 177 ? -17.794 24.092 -4.390 1.000 34.990 177 ALA B C 1
ATOM 6221 O O . ALA B 1 177 ? -18.119 23.529 -5.451 1.000 32.870 177 ALA B O 1
ATOM 6228 N N . ARG B 1 178 ? -16.932 25.104 -4.319 1.000 35.200 178 ARG B N 1
ATOM 6229 C CA . ARG B 1 178 ? -16.258 25.681 -5.518 1.000 40.680 178 ARG B CA 1
ATOM 6230 C C . ARG B 1 178 ? -15.361 24.614 -6.167 1.000 39.190 178 ARG B C 1
ATOM 6231 O O . ARG B 1 178 ? -15.389 24.502 -7.391 1.000 41.090 178 ARG B O 1
ATOM 6252 N N . ASP B 1 179 ? -14.622 23.842 -5.373 1.000 35.300 179 ASP B N 1
ATOM 6253 C CA . ASP B 1 179 ? -13.792 22.731 -5.907 1.000 35.950 179 ASP B CA 1
ATOM 6254 C C . ASP B 1 179 ? -14.693 21.669 -6.547 1.000 38.750 179 ASP B C 1
ATOM 6255 O O . ASP B 1 179 ? -14.269 21.103 -7.572 1.000 42.950 179 ASP B O 1
ATOM 6264 N N . VAL B 1 180 ? -15.880 21.419 -6.002 1.000 34.760 180 VAL B N 1
ATOM 6265 C CA . VAL B 1 180 ? -16.824 20.432 -6.601 1.000 37.240 180 VAL B CA 1
ATOM 6266 C C . VAL B 1 180 ? -17.318 20.968 -7.956 1.000 41.750 180 VAL B C 1
ATOM 6267 O O . VAL B 1 180 ? -17.297 20.186 -8.922 1.000 45.680 180 VAL B O 1
ATOM 6280 N N . ALA B 1 181 ? -17.705 22.248 -8.044 1.000 39.650 181 ALA B N 1
ATOM 6281 C CA . ALA B 1 181 ? -18.261 22.861 -9.271 1.000 42.880 181 ALA B CA 1
ATOM 6282 C C . ALA B 1 181 ? -17.193 22.841 -10.385 1.000 44.400 181 ALA B C 1
ATOM 6283 O O . ALA B 1 181 ? -17.534 22.610 -11.524 1.000 43.630 181 ALA B O 1
ATOM 6290 N N . ALA B 1 182 ? -15.933 23.094 -10.030 1.000 44.680 182 ALA B N 1
ATOM 6291 C CA . ALA B 1 182 ? -14.786 23.122 -10.955 1.000 46.090 182 ALA B CA 1
ATOM 6292 C C . ALA B 1 182 ? -14.317 21.695 -11.277 1.000 50.240 182 ALA B C 1
ATOM 6293 O O . ALA B 1 182 ? -13.378 21.571 -12.068 1.000 53.880 182 ALA B O 1
ATOM 6300 N N . GLY B 1 183 ? -14.901 20.665 -10.663 1.000 49.050 183 GLY B N 1
ATOM 6301 C CA . GLY B 1 183 ? -14.556 19.262 -10.951 1.000 50.590 183 GLY B CA 1
ATOM 6302 C C . GLY B 1 183 ? -13.220 18.823 -10.372 1.000 53.430 183 GLY B C 1
ATOM 6303 O O . GLY B 1 183 ? -12.737 17.764 -10.791 1.000 61.600 183 GLY B O 1
ATOM 6307 N N . ARG B 1 184 ? -12.650 19.563 -9.406 1.000 58.520 184 ARG B N 1
ATOM 6308 C CA . ARG B 1 184 ? -11.413 19.167 -8.679 1.000 55.580 184 ARG B CA 1
ATOM 6309 C C . ARG B 1 184 ? -11.740 18.166 -7.560 1.000 51.400 184 ARG B C 1
ATOM 6310 O O . ARG B 1 184 ? -10.795 17.550 -7.014 1.000 55.430 184 ARG B O 1
ATOM 6331 N N . LEU B 1 185 ? -13.016 17.997 -7.228 1.000 52.200 185 LEU B N 1
ATOM 6332 C CA . LEU B 1 185 ? -13.451 17.155 -6.090 1.000 46.090 185 LEU B CA 1
ATOM 6333 C C . LEU B 1 185 ? -14.776 16.482 -6.415 1.000 44.570 185 LEU B C 1
ATOM 6334 O O . LEU B 1 185 ? -15.670 17.176 -6.875 1.000 52.740 185 LEU B O 1
ATOM 6350 N N . SER B 1 186 ? -14.901 15.184 -6.156 1.000 40.910 186 SER B N 1
ATOM 6351 C CA . SER B 1 186 ? -16.167 14.432 -6.334 1.000 44.480 186 SER B CA 1
ATOM 6352 C C . SER B 1 186 ? -17.069 14.675 -5.131 1.000 49.030 186 SER B C 1
ATOM 6353 O O . SER B 1 186 ? -16.590 14.615 -3.997 1.000 47.060 186 SER B O 1
ATOM 6361 N N . PRO B 1 187 ? -18.393 14.898 -5.329 1.000 51.650 187 PRO B N 1
ATOM 6362 C CA . PRO B 1 187 ? -19.307 15.089 -4.216 1.000 53.260 187 PRO B CA 1
ATOM 6363 C C . PRO B 1 187 ? -19.546 13.809 -3.416 1.000 57.010 187 PRO B C 1
ATOM 6364 O O . PRO B 1 187 ? -20.042 13.903 -2.296 1.000 62.340 187 PRO B O 1
ATOM 6375 N N . ASN B 1 188 ? -19.153 12.655 -3.960 1.000 61.200 188 ASN B N 1
ATOM 6376 C CA . ASN B 1 188 ? -19.378 11.331 -3.309 1.000 63.380 188 ASN B CA 1
ATOM 6377 C C . ASN B 1 188 ? -18.212 10.996 -2.384 1.000 50.940 188 ASN B C 1
ATOM 6378 O O . ASN B 1 188 ? -18.335 10.035 -1.649 1.000 59.500 188 ASN B O 1
ATOM 6389 N N . ARG B 1 189 ? -17.156 11.803 -2.373 1.000 53.940 189 ARG B N 1
ATOM 6390 C CA . ARG B 1 189 ? -15.994 11.641 -1.458 1.000 52.560 189 ARG B CA 1
ATOM 6391 C C . ARG B 1 189 ? -15.871 12.860 -0.521 1.000 49.060 189 ARG B C 1
ATOM 6392 O O . ARG B 1 189 ? -14.736 13.226 -0.174 1.000 55.600 189 ARG B O 1
ATOM 6398 N N . VAL B 1 190 ? -16.975 13.502 -0.130 1.000 43.360 190 VAL B N 1
ATOM 6399 C CA . VAL B 1 190 ? -16.936 14.627 0.858 1.000 34.950 190 VAL B CA 1
ATOM 6400 C C . VAL B 1 190 ? -17.109 14.016 2.247 1.000 34.010 190 VAL B C 1
ATOM 6401 O O . VAL B 1 190 ? -18.161 13.500 2.522 1.000 38.710 190 VAL B O 1
ATOM 6414 N N . THR B 1 191 ? -16.041 14.000 3.033 1.000 33.150 191 THR B N 1
ATOM 6415 C CA . THR B 1 191 ? -15.937 13.352 4.357 1.000 29.570 191 THR B CA 1
ATOM 6416 C C . THR B 1 191 ? -15.441 14.410 5.332 1.000 27.690 191 THR B C 1
ATOM 6417 O O . THR B 1 191 ? -15.081 15.503 4.891 1.000 31.810 191 THR B O 1
ATOM 6428 N N . GLU B 1 192 ? -15.321 14.021 6.597 1.000 23.550 192 GLU B N 1
ATOM 6429 C CA . GLU B 1 192 ? -14.799 14.884 7.662 1.000 27.590 192 GLU B CA 1
ATOM 6430 C C . GLU B 1 192 ? -13.367 15.316 7.346 1.000 31.200 192 GLU B C 1
ATOM 6431 O O . GLU B 1 192 ? -13.066 16.400 7.732 1.000 31.960 192 GLU B O 1
ATOM 6443 N N . ALA B 1 193 ? -12.512 14.460 6.770 1.000 30.420 193 ALA B N 1
ATOM 6444 C CA . ALA B 1 193 ? -11.113 14.829 6.413 1.000 32.550 193 ALA B CA 1
ATOM 6445 C C . ALA B 1 193 ? -11.106 15.812 5.221 1.000 28.990 193 ALA B C 1
ATOM 6446 O O . ALA B 1 193 ? -10.277 16.737 5.189 1.000 40.060 193 ALA B O 1
ATOM 6453 N N . THR B 1 194 ? -12.033 15.662 4.292 1.000 32.200 194 THR B N 1
ATOM 6454 C CA . THR B 1 194 ? -12.184 16.589 3.130 1.000 34.860 194 THR B CA 1
ATOM 6455 C C . THR B 1 194 ? -12.552 17.974 3.657 1.000 32.730 194 THR B C 1
ATOM 6456 O O . THR B 1 194 ? -11.908 18.938 3.290 1.000 31.630 194 THR B O 1
ATOM 6467 N N . LEU B 1 195 ? -13.571 18.065 4.503 1.000 33.380 195 LEU B N 1
ATOM 6468 C CA . LEU B 1 195 ? -14.024 19.379 5.019 1.000 30.020 195 LEU B CA 1
ATOM 6469 C C . LEU B 1 195 ? -12.895 19.992 5.835 1.000 30.140 195 LEU B C 1
ATOM 6470 O O . LEU B 1 195 ? -12.666 21.205 5.666 1.000 28.530 195 LEU B O 1
ATOM 6486 N N . ALA B 1 196 ? -12.173 19.208 6.652 1.000 26.140 196 ALA B N 1
ATOM 6487 C CA . ALA B 1 196 ? -11.094 19.726 7.527 1.000 30.140 196 ALA B CA 1
ATOM 6488 C C . ALA B 1 196 ? -10.012 20.450 6.696 1.000 29.770 196 ALA B C 1
ATOM 6489 O O . ALA B 1 196 ? -9.446 21.453 7.177 1.000 32.300 196 ALA B O 1
ATOM 6496 N N . ARG B 1 197 ? -9.766 20.001 5.470 1.000 29.140 197 ARG B N 1
ATOM 6497 C CA . ARG B 1 197 ? -8.734 20.616 4.591 1.000 30.520 197 ARG B CA 1
ATOM 6498 C C . ARG B 1 197 ? -9.094 22.060 4.228 1.000 28.460 197 ARG B C 1
ATOM 6499 O O . ARG B 1 197 ? -8.184 22.774 3.785 1.000 28.590 197 ARG B O 1
ATOM 6520 N N . TYR B 1 198 ? -10.360 22.471 4.370 1.000 26.390 198 TYR B N 1
ATOM 6521 C CA . TYR B 1 198 ? -10.841 23.809 3.936 1.000 25.250 198 TYR B CA 1
ATOM 6522 C C . TYR B 1 198 ? -11.050 24.757 5.117 1.000 27.110 198 TYR B C 1
ATOM 6523 O O . TYR B 1 198 ? -11.585 25.880 4.899 1.000 24.290 198 TYR B O 1
ATOM 6541 N N . LEU B 1 199 ? -10.621 24.371 6.325 1.000 25.510 199 LEU B N 1
ATOM 6542 C CA . LEU B 1 199 ? -10.662 25.270 7.506 1.000 27.020 199 LEU B CA 1
ATOM 6543 C C . LEU B 1 199 ? -9.674 26.418 7.270 1.000 29.710 199 LEU B C 1
ATOM 6544 O O . LEU B 1 199 ? -8.870 26.315 6.345 1.000 31.160 199 LEU B O 1
ATOM 6560 N N . TYR B 1 200 ? -9.718 27.490 8.054 1.000 25.770 200 TYR B N 1
ATOM 6561 C CA . TYR B 1 200 ? -8.860 28.677 7.815 1.000 27.880 200 TYR B CA 1
ATOM 6562 C C . TYR B 1 200 ? -7.393 28.261 7.876 1.000 28.870 200 TYR B C 1
ATOM 6563 O O . TYR B 1 200 ? -6.625 28.734 7.013 1.000 29.820 200 TYR B O 1
ATOM 6581 N N . HIS B 1 201 ? -6.994 27.448 8.863 1.000 27.900 201 HIS B N 1
ATOM 6582 C CA . HIS B 1 201 ? -5.571 27.024 9.039 1.000 28.570 201 HIS B CA 1
ATOM 6583 C C . HIS B 1 201 ? -5.538 25.520 9.281 1.000 31.790 201 HIS B C 1
ATOM 6584 O O . HIS B 1 201 ? -5.456 25.067 10.422 1.000 30.670 201 HIS B O 1
ATOM 6599 N N . PRO B 1 202 ? -5.636 24.715 8.204 1.000 31.050 202 PRO B N 1
ATOM 6600 C CA . PRO B 1 202 ? -5.800 23.272 8.317 1.000 33.410 202 PRO B CA 1
ATOM 6601 C C . PRO B 1 202 ? -4.603 22.562 8.955 1.000 34.970 202 PRO B C 1
ATOM 6602 O O . PRO B 1 202 ? -4.761 21.468 9.429 1.000 36.070 202 PRO B O 1
ATOM 6613 N N . ASP B 1 203 ? -3.437 23.207 8.910 1.000 33.860 203 ASP B N 1
ATOM 6614 C CA . ASP B 1 203 ? -2.165 22.706 9.489 1.000 38.160 203 ASP B CA 1
ATOM 6615 C C . ASP B 1 203 ? -2.194 22.842 11.018 1.000 38.360 203 ASP B C 1
ATOM 6616 O O . ASP B 1 203 ? -1.407 22.180 11.683 1.000 45.160 203 ASP B O 1
ATOM 6625 N N . ILE B 1 204 ? -3.055 23.680 11.584 1.000 33.770 204 ILE B N 1
ATOM 6626 C CA . ILE B 1 204 ? -3.192 23.781 13.059 1.000 33.380 204 ILE B CA 1
ATOM 6627 C C . ILE B 1 204 ? -4.046 22.607 13.534 1.000 35.870 204 ILE B C 1
ATOM 6628 O O . ILE B 1 204 ? -5.142 22.405 13.058 1.000 41.000 204 ILE B O 1
ATOM 6644 N N . PRO B 1 205 ? -3.568 21.813 14.509 1.000 36.470 205 PRO B N 1
ATOM 6645 C CA . PRO B 1 205 ? -4.299 20.644 14.984 1.000 34.500 205 PRO B CA 1
ATOM 6646 C C . PRO B 1 205 ? -5.472 20.993 15.903 1.000 36.790 205 PRO B C 1
ATOM 6647 O O . PRO B 1 205 ? -5.669 22.164 16.231 1.000 30.750 205 PRO B O 1
ATOM 6658 N N . ASP B 1 206 ? -6.240 19.953 16.260 1.000 35.200 206 ASP B N 1
ATOM 6659 C CA . ASP B 1 206 ? -7.395 20.037 17.190 1.000 33.000 206 ASP B CA 1
ATOM 6660 C C . ASP B 1 206 ? -7.004 20.782 18.462 1.000 34.740 206 ASP B C 1
ATOM 6661 O O . ASP B 1 206 ? -5.828 20.720 18.827 1.000 33.020 206 ASP B O 1
ATOM 6670 N N . VAL B 1 207 ? -7.978 21.441 19.098 1.000 31.620 207 VAL B N 1
ATOM 6671 C CA . VAL B 1 207 ? -7.825 22.010 20.449 1.000 33.020 207 VAL B CA 1
ATOM 6672 C C . VAL B 1 207 ? -7.827 20.855 21.460 1.000 36.180 207 VAL B C 1
ATOM 6673 O O . VAL B 1 207 ? -8.749 20.038 21.435 1.000 36.450 207 VAL B O 1
ATOM 6686 N N . ASP B 1 208 ? -6.809 20.820 22.320 1.000 35.520 208 ASP B N 1
ATOM 6687 C CA . ASP B 1 208 ? -6.688 19.814 23.405 1.000 35.010 208 ASP B CA 1
ATOM 6688 C C . ASP B 1 208 ? -7.332 20.377 24.652 1.000 32.790 208 ASP B C 1
ATOM 6689 O O . ASP B 1 208 ? -7.982 19.624 25.398 1.000 35.350 208 ASP B O 1
ATOM 6698 N N . LEU B 1 209 ? -7.106 21.656 24.885 1.000 29.550 209 LEU B N 1
ATOM 6699 C CA . LEU B 1 209 ? -7.531 22.325 26.122 1.000 31.270 209 LEU B CA 1
ATOM 6700 C C . LEU B 1 209 ? -8.182 23.639 25.748 1.000 33.010 209 LEU B C 1
ATOM 6701 O O . LEU B 1 209 ? -7.521 24.480 25.135 1.000 35.600 209 LEU B O 1
ATOM 6717 N N . PHE B 1 210 ? -9.408 23.821 26.203 1.000 33.510 210 PHE B N 1
ATOM 6718 C CA . PHE B 1 210 ? -10.226 25.018 25.928 1.000 32.080 210 PHE B CA 1
ATOM 6719 C C . PHE B 1 210 ? -10.439 25.698 27.268 1.000 34.560 210 PHE B C 1
ATOM 6720 O O . PHE B 1 210 ? -11.137 25.126 28.118 1.000 33.780 210 PHE B O 1
ATOM 6737 N N . ILE B 1 211 ? -9.854 26.871 27.446 1.000 33.480 211 ILE B N 1
ATOM 6738 C CA . ILE B 1 211 ? -9.908 27.625 28.711 1.000 32.460 211 ILE B CA 1
ATOM 6739 C C . ILE B 1 211 ? -10.914 28.752 28.498 1.000 35.720 211 ILE B C 1
ATOM 6740 O O . ILE B 1 211 ? -10.723 29.598 27.573 1.000 35.810 211 ILE B O 1
ATOM 6756 N N . ARG B 1 212 ? -11.888 28.814 29.380 1.000 37.940 212 ARG B N 1
ATOM 6757 C CA . ARG B 1 212 ? -12.769 29.974 29.505 1.000 40.840 212 ARG B CA 1
ATOM 6758 C C . ARG B 1 212 ? -12.314 30.738 30.735 1.000 48.340 212 ARG B C 1
ATOM 6759 O O . ARG B 1 212 ? -12.425 30.164 31.854 1.000 47.100 212 ARG B O 1
ATOM 6780 N N . SER B 1 213 ? -11.728 31.929 30.541 1.000 48.250 213 SER B N 1
ATOM 6781 C CA . SER B 1 213 ? -11.121 32.716 31.642 1.000 54.210 213 SER B CA 1
ATOM 6782 C C . SER B 1 213 ? -12.161 32.841 32.766 1.000 57.220 213 SER B C 1
ATOM 6783 O O . SER B 1 213 ? -11.820 32.463 33.907 1.000 66.170 213 SER B O 1
ATOM 6791 N N . SER B 1 214 ? -13.379 33.309 32.439 1.000 52.190 214 SER B N 1
ATOM 6792 C CA . SER B 1 214 ? -14.414 33.722 33.407 1.000 54.600 214 SER B CA 1
ATOM 6793 C C . SER B 1 214 ? -15.255 32.504 33.851 1.000 70.450 214 SER B C 1
ATOM 6794 O O . SER B 1 214 ? -14.909 31.348 33.465 1.000 65.780 214 SER B O 1
ATOM 6802 N N . GLY B 1 215 ? -16.335 32.731 34.607 1.000 66.180 215 GLY B N 1
ATOM 6803 C CA . GLY B 1 215 ? -17.240 31.655 35.067 1.000 59.930 215 GLY B CA 1
ATOM 6804 C C . GLY B 1 215 ? -18.266 31.210 34.021 1.000 58.960 215 GLY B C 1
ATOM 6805 O O . GLY B 1 215 ? -19.035 30.320 34.347 1.000 51.730 215 GLY B O 1
ATOM 6809 N N . GLU B 1 216 ? -18.311 31.853 32.849 1.000 53.300 216 GLU B N 1
ATOM 6810 C CA . GLU B 1 216 ? -19.272 31.592 31.746 1.000 52.090 216 GLU B CA 1
ATOM 6811 C C . GLU B 1 216 ? -18.978 30.230 31.117 1.000 52.320 216 GLU B C 1
ATOM 6812 O O . GLU B 1 216 ? -17.936 30.123 30.481 1.000 60.380 216 GLU B O 1
ATOM 6824 N N . GLN B 1 217 ? -19.869 29.238 31.242 1.000 45.710 217 GLN B N 1
ATOM 6825 C CA . GLN B 1 217 ? -19.574 27.838 30.826 1.000 44.720 217 GLN B CA 1
ATOM 6826 C C . GLN B 1 217 ? -20.150 27.564 29.423 1.000 41.000 217 GLN B C 1
ATOM 6827 O O . GLN B 1 217 ? -21.294 27.021 29.341 1.000 36.230 217 GLN B O 1
ATOM 6841 N N . ARG B 1 218 ? -19.437 27.980 28.367 1.000 40.380 218 ARG B N 1
ATOM 6842 C CA . ARG B 1 218 ? -19.945 27.917 26.963 1.000 39.830 218 ARG B CA 1
ATOM 6843 C C . ARG B 1 218 ? -18.793 28.095 25.972 1.000 35.310 218 ARG B C 1
ATOM 6844 O O . ARG B 1 218 ? -17.718 28.619 26.359 1.000 36.110 218 ARG B O 1
ATOM 6865 N N . LEU B 1 219 ? -19.006 27.624 24.743 1.000 38.120 219 LEU B N 1
ATOM 6866 C CA . LEU B 1 219 ? -17.993 27.674 23.657 1.000 37.840 219 LEU B CA 1
ATOM 6867 C C . LEU B 1 219 ? -18.034 29.062 23.028 1.000 32.540 219 LEU B C 1
ATOM 6868 O O . LEU B 1 219 ? -16.998 29.520 22.547 1.000 28.990 219 LEU B O 1
ATOM 6884 N N . SER B 1 220 ? -19.197 29.692 23.029 1.000 28.410 220 SER B N 1
ATOM 6885 C CA . SER B 1 220 ? -19.437 30.982 22.330 1.000 33.150 220 SER B CA 1
ATOM 6886 C C . SER B 1 220 ? -18.898 30.925 20.891 1.000 29.190 220 SER B C 1
ATOM 6887 O O . SER B 1 220 ? -18.236 31.879 20.467 1.000 33.340 220 SER B O 1
ATOM 6895 N N . ASN B 1 221 ? -19.131 29.823 20.186 1.000 33.600 221 ASN B N 1
ATOM 6896 C CA . ASN B 1 221 ? -18.891 29.743 18.714 1.000 29.380 221 ASN B CA 1
ATOM 6897 C C . ASN B 1 221 ? -17.394 29.876 18.429 1.000 29.290 221 ASN B C 1
ATOM 6898 O O . ASN B 1 221 ? -17.052 30.574 17.470 1.000 28.820 221 ASN B O 1
ATOM 6909 N N . PHE B 1 222 ? -16.518 29.349 19.302 1.000 26.690 222 PHE B N 1
ATOM 6910 C CA . PHE B 1 222 ? -15.041 29.459 19.183 1.000 28.690 222 PHE B CA 1
ATOM 6911 C C . PHE B 1 222 ? -14.433 28.089 18.838 1.000 28.430 222 PHE B C 1
ATOM 6912 O O . PHE B 1 222 ? -14.603 27.115 19.603 1.000 28.620 222 PHE B O 1
ATOM 6929 N N . LEU B 1 223 ? -13.783 28.022 17.671 1.000 25.320 223 LEU B N 1
ATOM 6930 C CA . LEU B 1 223 ? -13.077 26.796 17.189 1.000 27.180 223 LEU B CA 1
ATOM 6931 C C . LEU B 1 223 ? -13.948 25.565 17.412 1.000 27.950 223 LEU B C 1
ATOM 6932 O O . LEU B 1 223 ? -13.494 24.551 17.943 1.000 33.510 223 LEU B O 1
ATOM 6948 N N . LEU B 1 224 ? -15.138 25.635 16.875 1.000 28.700 224 LEU B N 1
ATOM 6949 C CA . LEU B 1 224 ? -16.206 24.625 17.013 1.000 29.390 224 LEU B CA 1
ATOM 6950 C C . LEU B 1 224 ? -15.761 23.272 16.463 1.000 33.550 224 LEU B C 1
ATOM 6951 O O . LEU B 1 224 ? -15.755 22.276 17.196 1.000 30.670 224 LEU B O 1
ATOM 6967 N N . TRP B 1 225 ? -15.361 23.213 15.190 1.000 30.470 225 TRP B N 1
ATOM 6968 C CA . TRP B 1 225 ? -14.906 21.930 14.610 1.000 29.820 225 TRP B CA 1
ATOM 6969 C C . TRP B 1 225 ? -13.731 21.399 15.433 1.000 25.550 225 TRP B C 1
ATOM 6970 O O . TRP B 1 225 ? -13.726 20.190 15.760 1.000 22.410 225 TRP B O 1
ATOM 6991 N N . GLN B 1 226 ? -12.787 22.278 15.742 1.000 24.540 226 GLN B N 1
ATOM 6992 C CA . GLN B 1 226 ? -11.461 21.940 16.318 1.000 27.990 226 GLN B CA 1
ATOM 6993 C C . GLN B 1 226 ? -11.591 21.528 17.797 1.000 26.650 226 GLN B C 1
ATOM 6994 O O . GLN B 1 226 ? -10.663 20.838 18.278 1.000 29.270 226 GLN B O 1
ATOM 7008 N N . SER B 1 227 ? -12.689 21.881 18.481 1.000 28.340 227 SER B N 1
ATOM 7009 C CA . SER B 1 227 ? -12.835 21.719 19.955 1.000 31.440 227 SER B CA 1
ATOM 7010 C C . SER B 1 227 ? -13.702 20.490 20.282 1.000 31.130 227 SER B C 1
ATOM 7011 O O . SER B 1 227 ? -14.011 20.287 21.442 1.000 30.160 227 SER B O 1
ATOM 7019 N N . SER B 1 228 ? -14.065 19.715 19.279 1.000 27.990 228 SER B N 1
ATOM 7020 C CA . SER B 1 228 ? -15.041 18.601 19.401 1.000 35.480 228 SER B CA 1
ATOM 7021 C C . SER B 1 228 ? -14.679 17.657 20.566 1.000 34.010 228 SER B C 1
ATOM 7022 O O . SER B 1 228 ? -15.558 17.092 21.189 1.000 33.800 228 SER B O 1
ATOM 7030 N N . TYR B 1 229 ? -13.398 17.398 20.762 1.000 32.470 229 TYR B N 1
ATOM 7031 C CA . TYR B 1 229 ? -12.840 16.455 21.762 1.000 38.600 229 TYR B CA 1
ATOM 7032 C C . TYR B 1 229 ? -12.016 17.189 22.842 1.000 40.300 229 TYR B C 1
ATOM 7033 O O . TYR B 1 229 ? -11.367 16.533 23.626 1.000 43.080 229 TYR B O 1
ATOM 7051 N N . ALA B 1 230 ? -12.063 18.522 22.897 1.000 40.710 230 ALA B N 1
ATOM 7052 C CA . ALA B 1 230 ? -11.249 19.337 23.823 1.000 37.580 230 ALA B CA 1
ATOM 7053 C C . ALA B 1 230 ? -11.705 19.120 25.276 1.000 40.660 230 ALA B C 1
ATOM 7054 O O . ALA B 1 230 ? -12.931 19.008 25.522 1.000 37.630 230 ALA B O 1
ATOM 7061 N N . GLU B 1 231 ? -10.756 19.184 26.214 1.000 39.050 231 GLU B N 1
ATOM 7062 C CA . GLU B 1 231 ? -11.038 19.346 27.660 1.000 37.730 231 GLU B CA 1
ATOM 7063 C C . GLU B 1 231 ? -11.393 20.812 27.901 1.000 38.240 231 GLU B C 1
ATOM 7064 O O . GLU B 1 231 ? -10.659 21.689 27.433 1.000 39.150 231 GLU B O 1
ATOM 7076 N N . PHE B 1 232 ? -12.479 21.059 28.623 1.000 37.020 232 PHE B N 1
ATOM 7077 C CA . PHE B 1 232 ? -12.902 22.411 29.038 1.000 41.010 232 PHE B CA 1
ATOM 7078 C C . PHE B 1 232 ? -12.405 22.657 30.463 1.000 40.660 232 PHE B C 1
ATOM 7079 O O . PHE B 1 232 ? -12.600 21.798 31.319 1.000 42.960 232 PHE B O 1
ATOM 7096 N N . VAL B 1 233 ? -11.753 23.787 30.689 1.000 40.650 233 VAL B N 1
ATOM 7097 C CA . VAL B 1 233 ? -11.358 24.290 32.030 1.000 41.240 233 VAL B CA 1
ATOM 7098 C C . VAL B 1 233 ? -11.959 25.688 32.159 1.000 48.300 233 VAL B C 1
ATOM 7099 O O . VAL B 1 233 ? -11.648 26.543 31.330 1.000 44.810 233 VAL B O 1
ATOM 7112 N N . PHE B 1 234 ? -12.870 25.843 33.115 1.000 51.590 234 PHE B N 1
ATOM 7113 C CA . PHE B 1 234 ? -13.550 27.104 33.498 1.000 51.370 234 PHE B CA 1
ATOM 7114 C C . PHE B 1 234 ? -12.858 27.622 34.762 1.000 51.310 234 PHE B C 1
ATOM 7115 O O . PHE B 1 234 ? -12.935 26.953 35.789 1.000 62.910 234 PHE B O 1
ATOM 7132 N N . LEU B 1 235 ? -12.133 28.738 34.650 1.000 55.180 235 LEU B N 1
ATOM 7133 C CA . LEU B 1 235 ? -11.550 29.477 35.802 1.000 61.030 235 LEU B CA 1
ATOM 7134 C C . LEU B 1 235 ? -12.493 30.630 36.149 1.000 54.680 235 LEU B C 1
ATOM 7135 O O . LEU B 1 235 ? -13.433 30.833 35.387 1.000 70.530 235 LEU B O 1
ATOM 7151 N N . ASP B 1 236 ? -12.299 31.310 37.267 1.000 71.230 236 ASP B N 1
ATOM 7152 C CA . ASP B 1 236 ? -13.202 32.412 37.709 1.000 78.960 236 ASP B CA 1
ATOM 7153 C C . ASP B 1 236 ? -12.508 33.753 37.480 1.000 71.080 236 ASP B C 1
ATOM 7154 O O . ASP B 1 236 ? -13.132 34.801 37.652 1.000 91.100 236 ASP B O 1
ATOM 7163 N N . THR B 1 237 ? -11.248 33.704 37.076 1.000 64.620 237 THR B N 1
ATOM 7164 C CA . THR B 1 237 ? -10.383 34.865 36.779 1.000 56.650 237 THR B CA 1
ATOM 7165 C C . THR B 1 237 ? -10.954 35.625 35.576 1.000 50.410 237 THR B C 1
ATOM 7166 O O . THR B 1 237 ? -11.094 35.051 34.512 1.000 51.410 237 THR B O 1
ATOM 7177 N N . LEU B 1 238 ? -11.283 36.895 35.737 1.000 43.410 238 LEU B N 1
ATOM 7178 C CA . LEU B 1 238 ? -11.573 37.813 34.611 1.000 39.480 238 LEU B CA 1
ATOM 7179 C C . LEU B 1 238 ? -10.277 37.998 33.829 1.000 42.920 238 LEU B C 1
ATOM 7180 O O . LEU B 1 238 ? -9.188 37.862 34.434 1.000 42.220 238 LEU B O 1
ATOM 7196 N N . TRP B 1 239 ? -10.378 38.193 32.510 1.000 37.500 239 TRP B N 1
ATOM 7197 C CA . TRP B 1 239 ? -9.226 38.087 31.580 1.000 37.590 239 TRP B CA 1
ATOM 7198 C C . TRP B 1 239 ? -8.111 39.072 31.972 1.000 34.480 239 TRP B C 1
ATOM 7199 O O . TRP B 1 239 ? -6.940 38.722 31.936 1.000 33.940 239 TRP B O 1
ATOM 7220 N N . PRO B 1 240 ? -8.408 40.339 32.343 1.000 33.640 240 PRO B N 1
ATOM 7221 C CA . PRO B 1 240 ? -7.351 41.258 32.763 1.000 42.560 240 PRO B CA 1
ATOM 7222 C C . PRO B 1 240 ? -6.507 40.800 33.969 1.000 43.880 240 PRO B C 1
ATOM 7223 O O . PRO B 1 240 ? -5.371 41.213 34.035 1.000 51.130 240 PRO B O 1
ATOM 7234 N N . ASP B 1 241 ? -7.037 39.909 34.822 1.000 41.140 241 ASP B N 1
ATOM 7235 C CA . ASP B 1 241 ? -6.305 39.307 35.975 1.000 41.840 241 ASP B CA 1
ATOM 7236 C C . ASP B 1 241 ? -5.661 37.983 35.581 1.000 42.250 241 ASP B C 1
ATOM 7237 O O . ASP B 1 241 ? -5.027 37.365 36.448 1.000 44.880 241 ASP B O 1
ATOM 7246 N N . PHE B 1 242 ? -5.856 37.535 34.336 1.000 44.180 242 PHE B N 1
ATOM 7247 C CA . PHE B 1 242 ? -5.312 36.247 33.829 1.000 40.440 242 PHE B CA 1
ATOM 7248 C C . PHE B 1 242 ? -3.851 36.496 33.451 1.000 42.520 242 PHE B C 1
ATOM 7249 O O . PHE B 1 242 ? -3.566 37.525 32.825 1.000 52.710 242 PHE B O 1
ATOM 7266 N N . ASP B 1 243 ? -2.951 35.595 33.841 1.000 40.140 243 ASP B N 1
ATOM 7267 C CA . ASP B 1 243 ? -1.510 35.673 33.482 1.000 43.200 243 ASP B CA 1
ATOM 7268 C C . ASP B 1 243 ? -0.997 34.246 33.321 1.000 36.010 243 ASP B C 1
ATOM 7269 O O . ASP B 1 243 ? -1.815 33.334 33.453 1.000 36.800 243 ASP B O 1
ATOM 7278 N N . ARG B 1 244 ? 0.308 34.074 33.127 1.000 42.090 244 ARG B N 1
ATOM 7279 C CA . ARG B 1 244 ? 0.933 32.761 32.832 1.000 43.450 244 ARG B CA 1
ATOM 7280 C C . ARG B 1 244 ? 0.638 31.748 33.945 1.000 43.910 244 ARG B C 1
ATOM 7281 O O . ARG B 1 244 ? 0.609 30.532 33.634 1.000 41.900 244 ARG B O 1
ATOM 7302 N N . ARG B 1 245 ? 0.425 32.197 35.187 1.000 51.080 245 ARG B N 1
ATOM 7303 C CA . ARG B 1 245 ? 0.198 31.254 36.327 1.000 52.900 245 ARG B CA 1
ATOM 7304 C C . ARG B 1 245 ? -1.175 30.590 36.160 1.000 50.090 245 ARG B C 1
ATOM 7305 O O . ARG B 1 245 ? -1.257 29.361 36.321 1.000 47.720 245 ARG B O 1
ATOM 7326 N N . HIS B 1 246 ? -2.202 31.353 35.786 1.000 45.170 246 HIS B N 1
ATOM 7327 C CA . HIS B 1 246 ? -3.556 30.825 35.473 1.000 43.220 246 HIS B CA 1
ATOM 7328 C C . HIS B 1 246 ? -3.474 29.867 34.281 1.000 43.020 246 HIS B C 1
ATOM 7329 O O . HIS B 1 246 ? -4.077 28.787 34.343 1.000 46.860 246 HIS B O 1
ATOM 7344 N N . PHE B 1 247 ? -2.702 30.218 33.254 1.000 39.130 247 PHE B N 1
ATOM 7345 C CA . PHE B 1 247 ? -2.491 29.357 32.062 1.000 39.100 247 PHE B CA 1
ATOM 7346 C C . PHE B 1 247 ? -1.842 28.043 32.505 1.000 39.190 247 PHE B C 1
ATOM 7347 O O . PHE B 1 247 ? -2.275 26.960 32.062 1.000 43.250 247 PHE B O 1
ATOM 7364 N N . TRP B 1 248 ? -0.806 28.142 33.346 1.000 45.130 248 TRP B N 1
ATOM 7365 C CA . TRP B 1 248 ? -0.055 26.970 33.884 1.000 42.510 248 TRP B CA 1
ATOM 7366 C C . TRP B 1 248 ? -0.984 26.105 34.736 1.000 38.930 248 TRP B C 1
ATOM 7367 O O . TRP B 1 248 ? -0.945 24.873 34.579 1.000 41.380 248 TRP B O 1
ATOM 7388 N N . GLN B 1 249 ? -1.817 26.728 35.553 1.000 40.260 249 GLN B N 1
ATOM 7389 C CA . GLN B 1 249 ? -2.834 26.016 36.377 1.000 47.770 249 GLN B CA 1
ATOM 7390 C C . GLN B 1 249 ? -3.738 25.197 35.451 1.000 53.040 249 GLN B C 1
ATOM 7391 O O . GLN B 1 249 ? -3.899 23.984 35.703 1.000 48.970 249 GLN B O 1
ATOM 7405 N N . ALA B 1 250 ? -4.285 25.814 34.390 1.000 51.480 250 ALA B N 1
ATOM 7406 C CA . ALA B 1 250 ? -5.202 25.148 33.437 1.000 40.420 250 ALA B CA 1
ATOM 7407 C C . ALA B 1 250 ? -4.486 23.956 32.817 1.000 35.540 250 ALA B C 1
ATOM 7408 O O . ALA B 1 250 ? -5.110 22.881 32.706 1.000 37.790 250 ALA B O 1
ATOM 7415 N N . CYS B 1 251 ? -3.229 24.124 32.411 1.000 37.730 251 CYS B N 1
ATOM 7416 C CA . CYS B 1 251 ? -2.412 23.021 31.839 1.000 42.650 251 CYS B CA 1
ATOM 7417 C C . CYS B 1 251 ? -2.205 21.916 32.890 1.000 44.840 251 CYS B C 1
ATOM 7418 O O . CYS B 1 251 ? -2.213 20.727 32.500 1.000 41.220 251 CYS B O 1
ATOM 7426 N N . GLU B 1 252 ? -2.045 22.281 34.169 1.000 50.740 252 GLU B N 1
ATOM 7427 C CA . GLU B 1 252 ? -1.889 21.301 35.296 1.000 55.100 252 GLU B CA 1
ATOM 7428 C C . GLU B 1 252 ? -3.186 20.507 35.456 1.000 52.710 252 GLU B C 1
ATOM 7429 O O . GLU B 1 252 ? -3.107 19.276 35.577 1.000 51.350 252 GLU B O 1
ATOM 7441 N N . ILE B 1 253 ? -4.333 21.193 35.452 1.000 51.590 253 ILE B N 1
ATOM 7442 C CA . ILE B 1 253 ? -5.674 20.534 35.499 1.000 48.550 253 ILE B CA 1
ATOM 7443 C C . ILE B 1 253 ? -5.787 19.575 34.314 1.000 46.050 253 ILE B C 1
ATOM 7444 O O . ILE B 1 253 ? -6.241 18.452 34.517 1.000 51.850 253 ILE B O 1
ATOM 7460 N N . TYR B 1 254 ? -5.348 19.994 33.124 1.000 46.710 254 TYR B N 1
ATOM 7461 C CA . TYR B 1 254 ? -5.413 19.183 31.880 1.000 46.350 254 TYR B CA 1
ATOM 7462 C C . TYR B 1 254 ? -4.597 17.894 32.070 1.000 50.830 254 TYR B C 1
ATOM 7463 O O . TYR B 1 254 ? -5.065 16.809 31.658 1.000 50.890 254 TYR B O 1
ATOM 7481 N N . ALA B 1 255 ? -3.381 18.022 32.610 1.000 51.540 255 ALA B N 1
ATOM 7482 C CA . ALA B 1 255 ? -2.433 16.895 32.812 1.000 60.450 255 ALA B CA 1
ATOM 7483 C C . ALA B 1 255 ? -3.017 15.837 33.764 1.000 50.740 255 ALA B C 1
ATOM 7484 O O . ALA B 1 255 ? -2.778 14.651 33.542 1.000 65.930 255 ALA B O 1
ATOM 7491 N N . ARG B 1 256 ? -3.763 16.257 34.783 1.000 56.780 256 ARG B N 1
ATOM 7492 C CA . ARG B 1 256 ? -4.455 15.359 35.763 1.000 67.600 256 ARG B CA 1
ATOM 7493 C C . ARG B 1 256 ? -5.872 15.096 35.241 1.000 67.670 256 ARG B C 1
ATOM 7494 O O . ARG B 1 256 ? -6.808 15.672 35.804 1.000 84.250 256 ARG B O 1
ATOM 7500 N N . ARG B 1 257 ? -6.020 14.313 34.170 1.000 67.640 257 ARG B N 1
ATOM 7501 C CA . ARG B 1 257 ? -7.345 14.051 33.532 1.000 70.700 257 ARG B CA 1
ATOM 7502 C C . ARG B 1 257 ? -7.236 12.752 32.728 1.000 68.220 257 ARG B C 1
ATOM 7503 O O . ARG B 1 257 ? -6.079 12.417 32.439 1.000 75.990 257 ARG B O 1
ATOM 7524 N N . PRO C 1 27 ? -20.408 -9.315 -26.373 1.000 75.680 27 PRO C N 1
ATOM 7525 C CA . PRO C 1 27 ? -19.371 -9.073 -25.338 1.000 80.900 27 PRO C CA 1
ATOM 7526 C C . PRO C 1 27 ? -19.114 -10.313 -24.490 1.000 74.380 27 PRO C C 1
ATOM 7527 O O . PRO C 1 27 ? -20.048 -11.044 -24.170 1.000 88.630 27 PRO C O 1
ATOM 7538 N N . PRO C 1 28 ? -17.853 -10.573 -24.090 1.000 71.510 28 PRO C N 1
ATOM 7539 C CA . PRO C 1 28 ? -17.528 -11.787 -23.341 1.000 71.430 28 PRO C CA 1
ATOM 7540 C C . PRO C 1 28 ? -18.120 -11.785 -21.924 1.000 75.880 28 PRO C C 1
ATOM 7541 O O . PRO C 1 28 ? -18.322 -10.725 -21.351 1.000 68.250 28 PRO C O 1
ATOM 7552 N N . GLN C 1 29 ? -18.410 -12.983 -21.415 1.000 85.260 29 GLN C N 1
ATOM 7553 C CA . GLN C 1 29 ? -19.057 -13.202 -20.095 1.000 87.700 29 GLN C CA 1
ATOM 7554 C C . GLN C 1 29 ? -17.949 -13.331 -19.046 1.000 80.930 29 GLN C C 1
ATOM 7555 O O . GLN C 1 29 ? -17.439 -14.460 -18.848 1.000 85.450 29 GLN C O 1
ATOM 7569 N N . LEU C 1 30 ? -17.578 -12.210 -18.421 1.000 75.120 30 LEU C N 1
ATOM 7570 C CA . LEU C 1 30 ? -16.544 -12.164 -17.350 1.000 69.980 30 LEU C CA 1
ATOM 7571 C C . LEU C 1 30 ? -17.223 -11.842 -16.030 1.000 66.350 30 LEU C C 1
ATOM 7572 O O . LEU C 1 30 ? -18.157 -11.044 -15.999 1.000 69.020 30 LEU C O 1
ATOM 7588 N N . PRO C 1 31 ? -16.752 -12.406 -14.897 1.000 67.620 31 PRO C N 1
ATOM 7589 C CA . PRO C 1 31 ? -17.222 -11.954 -13.587 1.000 72.590 31 PRO C CA 1
ATOM 7590 C C . PRO C 1 31 ? -16.879 -10.470 -13.374 1.000 77.520 31 PRO C C 1
ATOM 7591 O O . PRO C 1 31 ? -15.853 -10.038 -13.850 1.000 77.580 31 PRO C O 1
ATOM 7602 N N . ARG C 1 32 ? -17.751 -9.735 -12.673 1.000 86.220 32 ARG C N 1
ATOM 7603 C CA . ARG C 1 32 ? -17.625 -8.276 -12.412 1.000 90.470 32 ARG C CA 1
ATOM 7604 C C . ARG C 1 32 ? -16.242 -7.976 -11.806 1.000 85.890 32 ARG C C 1
ATOM 7605 O O . ARG C 1 32 ? -15.633 -6.974 -12.232 1.000 90.810 32 ARG C O 1
ATOM 7626 N N . GLU C 1 33 ? -15.766 -8.824 -10.883 1.000 85.250 33 GLU C N 1
ATOM 7627 C CA . GLU C 1 33 ? -14.479 -8.660 -10.146 1.000 86.910 33 GLU C CA 1
ATOM 7628 C C . GLU C 1 33 ? -13.304 -8.520 -11.117 1.000 73.380 33 GLU C C 1
ATOM 7629 O O . GLU C 1 33 ? -12.294 -7.913 -10.730 1.000 81.220 33 GLU C O 1
ATOM 7641 N N . LEU C 1 34 ? -13.391 -9.140 -12.290 1.000 65.910 34 LEU C N 1
ATOM 7642 C CA . LEU C 1 34 ? -12.249 -9.291 -13.232 1.000 65.490 34 LEU C CA 1
ATOM 7643 C C . LEU C 1 34 ? -12.434 -8.364 -14.440 1.000 57.250 34 LEU C C 1
ATOM 7644 O O . LEU C 1 34 ? -11.607 -8.436 -15.345 1.000 53.380 34 LEU C O 1
ATOM 7660 N N . ILE C 1 35 ? -13.470 -7.522 -14.449 1.000 54.250 35 ILE C N 1
ATOM 7661 C CA . ILE C 1 35 ? -13.624 -6.458 -15.485 1.000 60.330 35 ILE C CA 1
ATOM 7662 C C . ILE C 1 35 ? -12.824 -5.239 -15.018 1.000 55.020 35 ILE C C 1
ATOM 7663 O O . ILE C 1 35 ? -13.025 -4.751 -13.907 1.000 53.760 35 ILE C O 1
ATOM 7679 N N . PRO C 1 36 ? -11.894 -4.710 -15.842 1.000 54.910 36 PRO C N 1
ATOM 7680 C CA . PRO C 1 36 ? -11.097 -3.545 -15.446 1.000 50.060 36 PRO C CA 1
ATOM 7681 C C . PRO C 1 36 ? -12.011 -2.337 -15.213 1.000 46.640 36 PRO C C 1
ATOM 7682 O O . PRO C 1 36 ? -12.902 -2.111 -16.022 1.000 50.550 36 PRO C O 1
ATOM 7693 N N . ARG C 1 37 ? -11.811 -1.633 -14.102 1.000 42.790 37 ARG C N 1
ATOM 7694 C CA . ARG C 1 37 ? -12.538 -0.377 -13.784 1.000 47.160 37 ARG C CA 1
ATOM 7695 C C . ARG C 1 37 ? -12.069 0.743 -14.738 1.000 41.400 37 ARG C C 1
ATOM 7696 O O . ARG C 1 37 ? -12.892 1.607 -15.132 1.000 34.300 37 ARG C O 1
ATOM 7717 N N . HIS C 1 38 ? -10.797 0.744 -15.115 1.000 39.530 38 HIS C N 1
ATOM 7718 C CA . HIS C 1 38 ? -10.199 1.842 -15.924 1.000 39.810 38 HIS C CA 1
ATOM 7719 C C . HIS C 1 38 ? -9.257 1.250 -16.964 1.000 34.920 38 HIS C C 1
ATOM 7720 O O . HIS C 1 38 ? -8.264 0.624 -16.581 1.000 38.790 38 HIS C O 1
ATOM 7735 N N . VAL C 1 39 ? -9.580 1.462 -18.227 1.000 37.200 39 VAL C N 1
ATOM 7736 C CA . VAL C 1 39 ? -8.734 1.020 -19.360 1.000 41.300 39 VAL C CA 1
ATOM 7737 C C . VAL C 1 39 ? -8.193 2.274 -20.032 1.000 42.480 39 VAL C C 1
ATOM 7738 O O . VAL C 1 39 ? -8.977 3.216 -20.254 1.000 37.600 39 VAL C O 1
ATOM 7751 N N . ALA C 1 40 ? -6.898 2.261 -20.328 1.000 41.020 40 ALA C N 1
ATOM 7752 C CA . ALA C 1 40 ? -6.202 3.359 -21.017 1.000 41.990 40 ALA C CA 1
ATOM 7753 C C . ALA C 1 40 ? -5.710 2.802 -22.345 1.000 42.520 40 ALA C C 1
ATOM 7754 O O . ALA C 1 40 ? -5.118 1.712 -22.338 1.000 41.550 40 ALA C O 1
ATOM 7761 N N . ILE C 1 41 ? -5.928 3.536 -23.427 1.000 38.760 41 ILE C N 1
ATOM 7762 C CA . ILE C 1 41 ? -5.527 3.078 -24.784 1.000 45.840 41 ILE C CA 1
ATOM 7763 C C . ILE C 1 41 ? -4.636 4.154 -25.399 1.000 43.300 41 ILE C C 1
ATOM 7764 O O . ILE C 1 41 ? -5.033 5.342 -25.457 1.000 33.500 41 ILE C O 1
ATOM 7780 N N . VAL C 1 42 ? -3.451 3.732 -25.815 1.000 48.200 42 VAL C N 1
ATOM 7781 C CA . VAL C 1 42 ? -2.599 4.511 -26.741 1.000 52.490 42 VAL C CA 1
ATOM 7782 C C . VAL C 1 42 ? -3.023 4.075 -28.139 1.000 57.500 42 VAL C C 1
ATOM 7783 O O . VAL C 1 42 ? -2.945 2.834 -28.430 1.000 68.250 42 VAL C O 1
ATOM 7796 N N . MET C 1 43 ? -3.507 5.060 -28.906 1.000 56.730 43 MET C N 1
ATOM 7797 C CA . MET C 1 43 ? -4.077 4.910 -30.246 1.000 51.540 43 MET C CA 1
ATOM 7798 C C . MET C 1 43 ? -2.982 5.217 -31.266 1.000 60.190 43 MET C C 1
ATOM 7799 O O . MET C 1 43 ? -3.055 6.314 -31.918 1.000 54.460 43 MET C O 1
ATOM 7813 N N . ASP C 1 44 ? -2.012 4.302 -31.403 1.000 59.050 44 ASP C N 1
ATOM 7814 C CA . ASP C 1 44 ? -0.838 4.546 -32.252 1.000 71.620 44 ASP C CA 1
ATOM 7815 C C . ASP C 1 44 ? -0.900 3.660 -33.515 1.000 72.540 44 ASP C C 1
ATOM 7816 O O . ASP C 1 44 ? -1.585 2.569 -33.529 1.000 66.220 44 ASP C O 1
ATOM 7825 N N . GLY C 1 45 ? -0.160 4.154 -34.518 1.000 55.660 45 GLY C N 1
ATOM 7826 C CA . GLY C 1 45 ? 0.094 3.472 -35.787 1.000 52.940 45 GLY C CA 1
ATOM 7827 C C . GLY C 1 45 ? -0.775 4.031 -36.890 1.000 52.970 45 GLY C C 1
ATOM 7828 O O . GLY C 1 45 ? -0.896 3.302 -37.862 1.000 50.710 45 GLY C O 1
ATOM 7832 N N . ASN C 1 46 ? -1.420 5.199 -36.737 1.000 49.700 46 ASN C N 1
ATOM 7833 C CA . ASN C 1 46 ? -2.374 5.734 -37.748 1.000 57.190 46 ASN C CA 1
ATOM 7834 C C . ASN C 1 46 ? -1.569 6.054 -39.019 1.000 69.290 46 ASN C C 1
ATOM 7835 O O . ASN C 1 46 ? -1.966 5.616 -40.104 1.000 71.190 46 ASN C O 1
ATOM 7846 N N . GLY C 1 47 ? -0.442 6.750 -38.869 1.000 70.010 47 GLY C N 1
ATOM 7847 C CA . GLY C 1 47 ? 0.483 7.085 -39.967 1.000 67.060 47 GLY C CA 1
ATOM 7848 C C . GLY C 1 47 ? 1.035 5.838 -40.635 1.000 70.840 47 GLY C C 1
ATOM 7849 O O . GLY C 1 47 ? 0.855 5.694 -41.869 1.000 78.540 47 GLY C O 1
ATOM 7853 N N . ARG C 1 48 ? 1.682 4.969 -39.849 1.000 63.850 48 ARG C N 1
ATOM 7854 C CA . ARG C 1 48 ? 2.315 3.694 -40.286 1.000 59.380 48 ARG C CA 1
ATOM 7855 C C . ARG C 1 48 ? 1.298 2.829 -41.047 1.000 67.830 48 ARG C C 1
ATOM 7856 O O . ARG C 1 48 ? 1.701 2.168 -42.036 1.000 70.140 48 ARG C O 1
ATOM 7877 N N . TRP C 1 49 ? 0.036 2.821 -40.591 1.000 55.630 49 TRP C N 1
ATOM 7878 C CA . TRP C 1 49 ? -1.086 2.024 -41.157 1.000 49.990 49 TRP C CA 1
ATOM 7879 C C . TRP C 1 49 ? -1.359 2.510 -42.574 1.000 50.840 49 TRP C C 1
ATOM 7880 O O . TRP C 1 49 ? -1.491 1.668 -43.439 1.000 44.450 49 TRP C O 1
ATOM 7901 N N . ALA C 1 50 ? -1.414 3.825 -42.775 1.000 52.150 50 ALA C N 1
ATOM 7902 C CA . ALA C 1 50 ? -1.770 4.464 -44.054 1.000 63.640 50 ALA C CA 1
ATOM 7903 C C . ALA C 1 50 ? -0.636 4.245 -45.057 1.000 72.890 50 ALA C C 1
ATOM 7904 O O . ALA C 1 50 ? -0.960 4.010 -46.251 1.000 84.230 50 ALA C O 1
ATOM 7911 N N . LYS C 1 51 ? 0.615 4.257 -44.585 1.000 68.910 51 LYS C N 1
ATOM 7912 C CA . LYS C 1 51 ? 1.804 4.038 -45.441 1.000 75.700 51 LYS C CA 1
ATOM 7913 C C . LYS C 1 51 ? 1.752 2.610 -46.011 1.000 76.010 51 LYS C C 1
ATOM 7914 O O . LYS C 1 51 ? 1.900 2.469 -47.257 1.000 88.120 51 LYS C O 1
ATOM 7920 N N . GLN C 1 52 ? 1.512 1.615 -45.146 1.000 71.020 52 GLN C N 1
ATOM 7921 C CA . GLN C 1 52 ? 1.451 0.173 -45.497 1.000 71.250 52 GLN C CA 1
ATOM 7922 C C . GLN C 1 52 ? 0.359 -0.090 -46.552 1.000 77.730 52 GLN C C 1
ATOM 7923 O O . GLN C 1 52 ? 0.424 -1.147 -47.226 1.000 65.880 52 GLN C O 1
ATOM 7937 N N . ARG C 1 53 ? -0.629 0.806 -46.664 1.000 67.980 53 ARG C N 1
ATOM 7938 C CA . ARG C 1 53 ? -1.819 0.626 -47.524 1.000 65.990 53 ARG C CA 1
ATOM 7939 C C . ARG C 1 53 ? -1.835 1.669 -48.634 1.000 62.700 53 ARG C C 1
ATOM 7940 O O . ARG C 1 53 ? -2.876 1.752 -49.315 1.000 67.170 53 ARG C O 1
ATOM 7961 N N . GLY C 1 54 ? -0.737 2.411 -48.827 1.000 51.080 54 GLY C N 1
ATOM 7962 C CA . GLY C 1 54 ? -0.667 3.466 -49.856 1.000 49.400 54 GLY C CA 1
ATOM 7963 C C . GLY C 1 54 ? -1.781 4.494 -49.721 1.000 47.400 54 GLY C C 1
ATOM 7964 O O . GLY C 1 54 ? -2.199 5.062 -50.742 1.000 54.720 54 GLY C O 1
ATOM 7968 N N . LEU C 1 55 ? -2.233 4.762 -48.493 1.000 51.850 55 LEU C N 1
ATOM 7969 C CA . LEU C 1 55 ? -3.218 5.851 -48.200 1.000 53.220 55 LEU C CA 1
ATOM 7970 C C . LEU C 1 55 ? -2.477 7.035 -47.590 1.000 48.610 55 LEU C C 1
ATOM 7971 O O . LEU C 1 55 ? -1.431 6.861 -46.964 1.000 48.200 55 LEU C O 1
ATOM 7987 N N . PRO C 1 56 ? -2.973 8.278 -47.741 1.000 51.610 56 PRO C N 1
ATOM 7988 C CA . PRO C 1 56 ? -2.411 9.428 -47.021 1.000 59.150 56 PRO C CA 1
ATOM 7989 C C . PRO C 1 56 ? -2.482 9.233 -45.500 1.000 65.650 56 PRO C C 1
ATOM 7990 O O . PRO C 1 56 ? -3.450 8.619 -45.039 1.000 58.480 56 PRO C O 1
ATOM 8001 N N . ARG C 1 57 ? -1.497 9.762 -44.764 1.000 74.030 57 ARG C N 1
ATOM 8002 C CA . ARG C 1 57 ? -1.387 9.661 -43.274 1.000 62.290 57 ARG C CA 1
ATOM 8003 C C . ARG C 1 57 ? -2.715 10.110 -42.640 1.000 57.280 57 ARG C C 1
ATOM 8004 O O . ARG C 1 57 ? -3.216 9.427 -41.721 1.000 48.320 57 ARG C O 1
ATOM 8025 N N . THR C 1 58 ? -3.303 11.189 -43.157 1.000 47.590 58 THR C N 1
ATOM 8026 C CA . THR C 1 58 ? -4.560 11.789 -42.648 1.000 52.070 58 THR C CA 1
ATOM 8027 C C . THR C 1 58 ? -5.673 10.744 -42.594 1.000 58.670 58 THR C C 1
ATOM 8028 O O . THR C 1 58 ? -6.512 10.863 -41.675 1.000 61.950 58 THR C O 1
ATOM 8039 N N . GLU C 1 59 ? -5.703 9.791 -43.527 1.000 56.780 59 GLU C N 1
ATOM 8040 C CA . GLU C 1 59 ? -6.793 8.790 -43.632 1.000 52.560 59 GLU C CA 1
ATOM 8041 C C . GLU C 1 59 ? -6.674 7.768 -42.507 1.000 44.400 59 GLU C C 1
ATOM 8042 O O . GLU C 1 59 ? -7.718 7.282 -42.085 1.000 44.720 59 GLU C O 1
ATOM 8054 N N . GLY C 1 60 ? -5.458 7.431 -42.080 1.000 37.540 60 GLY C N 1
ATOM 8055 C CA . GLY C 1 60 ? -5.205 6.607 -40.886 1.000 45.880 60 GLY C CA 1
ATOM 8056 C C . GLY C 1 60 ? -5.898 7.211 -39.661 1.000 50.430 60 GLY C C 1
ATOM 8057 O O . GLY C 1 60 ? -6.588 6.480 -38.916 1.000 47.210 60 GLY C O 1
ATOM 8061 N N . HIS C 1 61 ? -5.753 8.520 -39.471 1.000 47.700 61 HIS C N 1
ATOM 8062 C CA . HIS C 1 61 ? -6.360 9.235 -38.318 1.000 54.080 61 HIS C CA 1
ATOM 8063 C C . HIS C 1 61 ? -7.879 9.166 -38.484 1.000 51.710 61 HIS C C 1
ATOM 8064 O O . HIS C 1 61 ? -8.552 8.822 -37.507 1.000 49.470 61 HIS C O 1
ATOM 8079 N N . LYS C 1 62 ? -8.392 9.414 -39.695 1.000 49.370 62 LYS C N 1
ATOM 8080 C CA . LYS C 1 62 ? -9.856 9.368 -39.979 1.000 46.110 62 LYS C CA 1
ATOM 8081 C C . LYS C 1 62 ? -10.376 7.968 -39.637 1.000 46.760 62 LYS C C 1
ATOM 8082 O O . LYS C 1 62 ? -11.441 7.877 -38.992 1.000 39.430 62 LYS C O 1
ATOM 8088 N N . ALA C 1 63 ? -9.647 6.916 -40.010 1.000 46.730 63 ALA C N 1
ATOM 8089 C CA . ALA C 1 63 ? -10.020 5.511 -39.719 1.000 52.100 63 ALA C CA 1
ATOM 8090 C C . ALA C 1 63 ? -9.966 5.288 -38.204 1.000 49.160 63 ALA C C 1
ATOM 8091 O O . ALA C 1 63 ? -10.834 4.583 -37.694 1.000 43.850 63 ALA C O 1
ATOM 8098 N N . GLY C 1 64 ? -9.001 5.904 -37.519 1.000 49.410 64 GLY C N 1
ATOM 8099 C CA . GLY C 1 64 ? -8.858 5.896 -36.051 1.000 46.710 64 GLY C CA 1
ATOM 8100 C C . GLY C 1 64 ? -10.102 6.391 -35.320 1.000 42.820 64 GLY C C 1
ATOM 8101 O O . GLY C 1 64 ? -10.406 5.838 -34.278 1.000 42.560 64 GLY C O 1
ATOM 8105 N N . GLU C 1 65 ? -10.806 7.374 -35.868 1.000 43.830 65 GLU C N 1
ATOM 8106 C CA . GLU C 1 65 ? -12.032 7.924 -35.246 1.000 50.160 65 GLU C CA 1
ATOM 8107 C C . GLU C 1 65 ? -13.029 6.782 -35.030 1.000 54.450 65 GLU C C 1
ATOM 8108 O O . GLU C 1 65 ? -13.593 6.693 -33.930 1.000 51.090 65 GLU C O 1
ATOM 8120 N N . SER C 1 66 ? -13.279 5.942 -36.037 1.000 51.480 66 SER C N 1
ATOM 8121 C CA . SER C 1 66 ? -14.328 4.894 -35.949 1.000 51.250 66 SER C CA 1
ATOM 8122 C C . SER C 1 66 ? -13.852 3.830 -34.960 1.000 48.840 66 SER C C 1
ATOM 8123 O O . SER C 1 66 ? -14.707 3.349 -34.175 1.000 51.460 66 SER C O 1
ATOM 8131 N N . SER C 1 67 ? -12.551 3.518 -34.936 1.000 45.510 67 SER C N 1
ATOM 8132 C CA . SER C 1 67 ? -11.962 2.605 -33.926 1.000 46.280 67 SER C CA 1
ATOM 8133 C C . SER C 1 67 ? -12.365 3.087 -32.520 1.000 48.920 67 SER C C 1
ATOM 8134 O O . SER C 1 67 ? -12.880 2.281 -31.736 1.000 51.520 67 SER C O 1
ATOM 8142 N N . LEU C 1 68 ? -12.187 4.381 -32.236 1.000 40.150 68 LEU C N 1
ATOM 8143 C CA . LEU C 1 68 ? -12.423 4.959 -30.888 1.000 44.450 68 LEU C CA 1
ATOM 8144 C C . LEU C 1 68 ? -13.894 4.802 -30.508 1.000 45.180 68 LEU C C 1
ATOM 8145 O O . LEU C 1 68 ? -14.165 4.333 -29.381 1.000 44.630 68 LEU C O 1
ATOM 8161 N N . PHE C 1 69 ? -14.818 5.159 -31.402 1.000 46.960 69 PHE C N 1
ATOM 8162 C CA . PHE C 1 69 ? -16.277 5.095 -31.114 1.000 47.880 69 PHE C CA 1
ATOM 8163 C C . PHE C 1 69 ? -16.708 3.635 -30.999 1.000 48.790 69 PHE C C 1
ATOM 8164 O O . PHE C 1 69 ? -17.547 3.337 -30.130 1.000 51.540 69 PHE C O 1
ATOM 8181 N N . ASP C 1 70 ? -16.060 2.738 -31.734 1.000 46.710 70 ASP C N 1
ATOM 8182 C CA . ASP C 1 70 ? -16.363 1.296 -31.602 1.000 51.030 70 ASP C CA 1
ATOM 8183 C C . ASP C 1 70 ? -15.878 0.806 -30.234 1.000 50.420 70 ASP C C 1
ATOM 8184 O O . ASP C 1 70 ? -16.643 0.113 -29.540 1.000 51.960 70 ASP C O 1
ATOM 8193 N N . VAL C 1 71 ? -14.671 1.191 -29.831 1.000 50.240 71 VAL C N 1
ATOM 8194 C CA . VAL C 1 71 ? -14.107 0.827 -28.494 1.000 50.330 71 VAL C CA 1
ATOM 8195 C C . VAL C 1 71 ? -14.978 1.434 -27.385 1.000 44.440 71 VAL C C 1
ATOM 8196 O O . VAL C 1 71 ? -15.218 0.730 -26.379 1.000 44.720 71 VAL C O 1
ATOM 8209 N N . ILE C 1 72 ? -15.467 2.664 -27.564 1.000 44.870 72 ILE C N 1
ATOM 8210 C CA . ILE C 1 72 ? -16.392 3.302 -26.580 1.000 49.860 72 ILE C CA 1
ATOM 8211 C C . ILE C 1 72 ? -17.646 2.427 -26.430 1.000 56.860 72 ILE C C 1
ATOM 8212 O O . ILE C 1 72 ? -18.074 2.187 -25.266 1.000 49.600 72 ILE C O 1
ATOM 8228 N N . GLU C 1 73 ? -18.217 1.955 -27.550 1.000 58.000 73 GLU C N 1
ATOM 8229 C CA . GLU C 1 73 ? -19.410 1.059 -27.542 1.000 61.690 73 GLU C CA 1
ATOM 8230 C C . GLU C 1 73 ? -19.051 -0.234 -26.803 1.000 50.510 73 GLU C C 1
ATOM 8231 O O . GLU C 1 73 ? -19.836 -0.639 -25.921 1.000 51.160 73 GLU C O 1
ATOM 8243 N N . GLY C 1 74 ? -17.889 -0.823 -27.117 1.000 47.850 74 GLY C N 1
ATOM 8244 C CA . GLY C 1 74 ? -17.365 -2.023 -26.436 1.000 46.030 74 GLY C CA 1
ATOM 8245 C C . GLY C 1 74 ? -17.269 -1.832 -24.927 1.000 48.360 74 GLY C C 1
ATOM 8246 O O . GLY C 1 74 ? -17.640 -2.761 -24.166 1.000 51.690 74 GLY C O 1
ATOM 8250 N N . ALA C 1 75 ? -16.788 -0.676 -24.475 1.000 51.010 75 ALA C N 1
ATOM 8251 C CA . ALA C 1 75 ? -16.659 -0.396 -23.028 1.000 48.290 75 ALA C CA 1
ATOM 8252 C C . ALA C 1 75 ? -18.060 -0.270 -22.415 1.000 47.320 75 ALA C C 1
ATOM 8253 O O . ALA C 1 75 ? -18.266 -0.775 -21.297 1.000 45.710 75 ALA C O 1
ATOM 8260 N N . LEU C 1 76 ? -18.971 0.445 -23.081 1.000 52.930 76 LEU C N 1
ATOM 8261 C CA . LEU C 1 76 ? -20.375 0.627 -22.612 1.000 54.880 76 LEU C CA 1
ATOM 8262 C C . LEU C 1 76 ? -21.041 -0.749 -22.438 1.000 57.520 76 LEU C C 1
ATOM 8263 O O . LEU C 1 76 ? -21.625 -0.982 -21.360 1.000 58.560 76 LEU C O 1
ATOM 8279 N N . GLU C 1 77 ? -20.891 -1.643 -23.419 1.000 60.430 77 GLU C N 1
ATOM 8280 C CA . GLU C 1 77 ? -21.542 -2.984 -23.423 1.000 63.130 77 GLU C CA 1
ATOM 8281 C C . GLU C 1 77 ? -20.966 -3.841 -22.293 1.000 61.660 77 GLU C C 1
ATOM 8282 O O . GLU C 1 77 ? -21.762 -4.471 -21.575 1.000 59.310 77 GLU C O 1
ATOM 8294 N N . LEU C 1 78 ? -19.644 -3.835 -22.113 1.000 61.000 78 LEU C N 1
ATOM 8295 C CA . LEU C 1 78 ? -18.969 -4.682 -21.090 1.000 57.860 78 LEU C CA 1
ATOM 8296 C C . LEU C 1 78 ? -19.153 -4.081 -19.690 1.000 51.060 78 LEU C C 1
ATOM 8297 O O . LEU C 1 78 ? -18.996 -4.831 -18.702 1.000 54.040 78 LEU C O 1
ATOM 8313 N N . GLY C 1 79 ? -19.467 -2.785 -19.595 1.000 47.650 79 GLY C N 1
ATOM 8314 C CA . GLY C 1 79 ? -19.595 -2.066 -18.310 1.000 50.660 79 GLY C CA 1
ATOM 8315 C C . GLY C 1 79 ? -18.242 -1.636 -17.719 1.000 52.730 79 GLY C C 1
ATOM 8316 O O . GLY C 1 79 ? -18.081 -1.655 -16.477 1.000 45.830 79 GLY C O 1
ATOM 8320 N N . VAL C 1 80 ? -17.285 -1.233 -18.559 1.000 47.170 80 VAL C N 1
ATOM 8321 C CA . VAL C 1 80 ? -16.045 -0.549 -18.097 1.000 39.840 80 VAL C CA 1
ATOM 8322 C C . VAL C 1 80 ? -16.414 0.907 -17.820 1.000 43.380 80 VAL C C 1
ATOM 8323 O O . VAL C 1 80 ? -16.821 1.619 -18.732 1.000 44.200 80 VAL C O 1
ATOM 8336 N N . PRO C 1 81 ? -16.353 1.372 -16.551 1.000 33.310 81 PRO C N 1
ATOM 8337 C CA . PRO C 1 81 ? -16.750 2.734 -16.215 1.000 39.280 81 PRO C CA 1
ATOM 8338 C C . PRO C 1 81 ? -15.777 3.865 -16.608 1.000 37.900 81 PRO C C 1
ATOM 8339 O O . PRO C 1 81 ? -16.239 5.001 -16.707 1.000 38.800 81 PRO C O 1
ATOM 8350 N N . TYR C 1 82 ? -14.498 3.561 -16.847 1.000 41.280 82 TYR C N 1
ATOM 8351 C CA . TYR C 1 82 ? -13.478 4.590 -17.209 1.000 38.480 82 TYR C CA 1
ATOM 8352 C C . TYR C 1 82 ? -12.672 4.148 -18.422 1.000 36.910 82 TYR C C 1
ATOM 8353 O O . TYR C 1 82 ? -12.057 3.063 -18.391 1.000 34.160 82 TYR C O 1
ATOM 8371 N N . LEU C 1 83 ? -12.661 5.011 -19.445 1.000 32.800 83 LEU C N 1
ATOM 8372 C CA . LEU C 1 83 ? -11.783 4.820 -20.624 1.000 39.480 83 LEU C CA 1
ATOM 8373 C C . LEU C 1 83 ? -10.961 6.097 -20.848 1.000 33.730 83 LEU C C 1
ATOM 8374 O O . LEU C 1 83 ? -11.564 7.188 -20.962 1.000 37.700 83 LEU C O 1
ATOM 8390 N N . SER C 1 84 ? -9.642 5.961 -20.954 1.000 31.590 84 SER C N 1
ATOM 8391 C CA . SER C 1 84 ? -8.722 7.086 -21.260 1.000 34.010 84 SER C CA 1
ATOM 8392 C C . SER C 1 84 ? -8.117 6.836 -22.628 1.000 32.370 84 SER C C 1
ATOM 8393 O O . SER C 1 84 ? -7.722 5.700 -22.896 1.000 38.180 84 SER C O 1
ATOM 8401 N N . ALA C 1 85 ? -8.105 7.852 -23.475 1.000 33.640 85 ALA C N 1
ATOM 8402 C CA . ALA C 1 85 ? -7.602 7.746 -24.856 1.000 35.220 85 ALA C CA 1
ATOM 8403 C C . ALA C 1 85 ? -6.554 8.838 -25.063 1.000 34.560 85 ALA C C 1
ATOM 8404 O O . ALA C 1 85 ? -6.855 9.999 -24.826 1.000 35.830 85 ALA C O 1
ATOM 8411 N N . TYR C 1 86 ? -5.376 8.441 -25.513 1.000 32.520 86 TYR C N 1
ATOM 8412 C CA . TYR C 1 86 ? -4.250 9.346 -25.799 1.000 36.870 86 TYR C CA 1
ATOM 8413 C C . TYR C 1 86 ? -4.437 9.893 -27.215 1.000 36.540 86 TYR C C 1
ATOM 8414 O O . TYR C 1 86 ? -3.952 9.301 -28.140 1.000 42.210 86 TYR C O 1
ATOM 8432 N N . ALA C 1 87 ? -5.167 10.989 -27.347 1.000 38.080 87 ALA C N 1
ATOM 8433 C CA . ALA C 1 87 ? -5.548 11.601 -28.641 1.000 39.550 87 ALA C CA 1
ATOM 8434 C C . ALA C 1 87 ? -4.391 12.462 -29.166 1.000 47.150 87 ALA C C 1
ATOM 8435 O O . ALA C 1 87 ? -4.128 12.403 -30.375 1.000 50.420 87 ALA C O 1
ATOM 8442 N N . PHE C 1 88 ? -3.708 13.214 -28.300 1.000 43.980 88 PHE C N 1
ATOM 8443 C CA . PHE C 1 88 ? -2.687 14.212 -28.718 1.000 46.070 88 PHE C CA 1
ATOM 8444 C C . PHE C 1 88 ? -1.684 14.428 -27.585 1.000 46.500 88 PHE C C 1
ATOM 8445 O O . PHE C 1 88 ? -2.037 14.980 -26.525 1.000 45.170 88 PHE C O 1
ATOM 8462 N N . SER C 1 89 ? -0.459 13.981 -27.833 1.000 44.550 89 SER C N 1
ATOM 8463 C CA . SER C 1 89 ? 0.686 13.989 -26.896 1.000 50.530 89 SER C CA 1
ATOM 8464 C C . SER C 1 89 ? 1.374 15.357 -26.905 1.000 51.360 89 SER C C 1
ATOM 8465 O O . SER C 1 89 ? 1.450 15.948 -27.983 1.000 56.510 89 SER C O 1
ATOM 8473 N N . THR C 1 90 ? 1.886 15.812 -25.757 1.000 56.050 90 THR C N 1
ATOM 8474 C CA . THR C 1 90 ? 2.833 16.959 -25.629 1.000 68.230 90 THR C CA 1
ATOM 8475 C C . THR C 1 90 ? 3.966 16.814 -26.658 1.000 76.590 90 THR C C 1
ATOM 8476 O O . THR C 1 90 ? 4.415 17.841 -27.170 1.000 85.310 90 THR C O 1
ATOM 8487 N N . GLU C 1 91 ? 4.374 15.581 -26.956 1.000 73.100 91 GLU C N 1
ATOM 8488 C CA . GLU C 1 91 ? 5.526 15.243 -27.822 1.000 73.910 91 GLU C CA 1
ATOM 8489 C C . GLU C 1 91 ? 5.131 15.329 -29.311 1.000 70.500 91 GLU C C 1
ATOM 8490 O O . GLU C 1 91 ? 6.065 15.397 -30.137 1.000 66.290 91 GLU C O 1
ATOM 8502 N N . ASN C 1 92 ? 3.829 15.416 -29.639 1.000 63.940 92 ASN C N 1
ATOM 8503 C CA . ASN C 1 92 ? 3.348 15.618 -31.032 1.000 60.240 92 ASN C CA 1
ATOM 8504 C C . ASN C 1 92 ? 3.700 17.009 -31.590 1.000 63.810 92 ASN C C 1
ATOM 8505 O O . ASN C 1 92 ? 3.707 17.128 -32.837 1.000 62.570 92 ASN C O 1
ATOM 8516 N N . TRP C 1 93 ? 3.993 18.013 -30.743 1.000 63.480 93 TRP C N 1
ATOM 8517 C CA . TRP C 1 93 ? 4.451 19.361 -31.185 1.000 63.310 93 TRP C CA 1
ATOM 8518 C C . TRP C 1 93 ? 5.795 19.281 -31.933 1.000 62.930 93 TRP C C 1
ATOM 8519 O O . TRP C 1 93 ? 6.083 20.224 -32.687 1.000 67.440 93 TRP C O 1
ATOM 8540 N N . LYS C 1 94 ? 6.570 18.203 -31.750 1.000 73.200 94 LYS C N 1
ATOM 8541 C CA . LYS C 1 94 ? 7.870 17.972 -32.441 1.000 82.090 94 LYS C CA 1
ATOM 8542 C C . LYS C 1 94 ? 7.651 17.469 -33.877 1.000 84.610 94 LYS C C 1
ATOM 8543 O O . LYS C 1 94 ? 8.640 17.464 -34.639 1.000 82.570 94 LYS C O 1
ATOM 8562 N N . ARG C 1 95 ? 6.432 17.057 -34.242 1.000 88.100 95 ARG C N 1
ATOM 8563 C CA . ARG C 1 95 ? 6.112 16.592 -35.622 1.000 88.770 95 ARG C CA 1
ATOM 8564 C C . ARG C 1 95 ? 5.963 17.818 -36.527 1.000 86.250 95 ARG C C 1
ATOM 8565 O O . ARG C 1 95 ? 6.011 18.937 -35.999 1.000 81.860 95 ARG C O 1
ATOM 8586 N N . SER C 1 96 ? 5.784 17.615 -37.834 1.000 91.640 96 SER C N 1
ATOM 8587 C CA . SER C 1 96 ? 5.796 18.697 -38.857 1.000 93.770 96 SER C CA 1
ATOM 8588 C C . SER C 1 96 ? 4.661 19.681 -38.584 1.000 88.650 96 SER C C 1
ATOM 8589 O O . SER C 1 96 ? 3.624 19.295 -38.050 1.000 86.920 96 SER C O 1
ATOM 8597 N N . PRO C 1 97 ? 4.820 20.979 -38.933 1.000 99.250 97 PRO C N 1
ATOM 8598 C CA . PRO C 1 97 ? 3.739 21.956 -38.778 1.000 99.430 97 PRO C CA 1
ATOM 8599 C C . PRO C 1 97 ? 2.396 21.511 -39.376 1.000 97.000 97 PRO C C 1
ATOM 8600 O O . PRO C 1 97 ? 1.374 21.774 -38.758 1.000 100.890 97 PRO C O 1
ATOM 8611 N N . ASP C 1 98 ? 2.433 20.860 -40.544 1.000 93.050 98 ASP C N 1
ATOM 8612 C CA . ASP C 1 98 ? 1.220 20.430 -41.295 1.000 94.920 98 ASP C CA 1
ATOM 8613 C C . ASP C 1 98 ? 0.484 19.332 -40.517 1.000 77.280 98 ASP C C 1
ATOM 8614 O O . ASP C 1 98 ? -0.751 19.412 -40.429 1.000 64.710 98 ASP C O 1
ATOM 8623 N N . GLU C 1 99 ? 1.219 18.352 -39.983 1.000 67.030 99 GLU C N 1
ATOM 8624 C CA . GLU C 1 99 ? 0.647 17.228 -39.197 1.000 77.720 99 GLU C CA 1
ATOM 8625 C C . GLU C 1 99 ? 0.062 17.765 -37.878 1.000 76.530 99 GLU C C 1
ATOM 8626 O O . GLU C 1 99 ? -1.020 17.273 -37.482 1.000 70.250 99 GLU C O 1
ATOM 8638 N N . VAL C 1 100 ? 0.705 18.748 -37.235 1.000 76.630 100 VAL C N 1
ATOM 8639 C CA . VAL C 1 100 ? 0.181 19.359 -35.974 1.000 76.500 100 VAL C CA 1
ATOM 8640 C C . VAL C 1 100 ? -1.128 20.096 -36.292 1.000 72.560 100 VAL C C 1
ATOM 8641 O O . VAL C 1 100 ? -2.120 19.865 -35.573 1.000 73.910 100 VAL C O 1
ATOM 8654 N N . ARG C 1 101 ? -1.125 20.941 -37.329 1.000 63.410 101 ARG C N 1
ATOM 8655 C CA . ARG C 1 101 ? -2.314 21.697 -37.809 1.000 66.050 101 ARG C CA 1
ATOM 8656 C C . ARG C 1 101 ? -3.461 20.720 -38.075 1.000 64.970 101 ARG C C 1
ATOM 8657 O O . ARG C 1 101 ? -4.586 21.001 -37.625 1.000 68.440 101 ARG C O 1
ATOM 8678 N N . PHE C 1 102 ? -3.187 19.604 -38.759 1.000 70.350 102 PHE C N 1
ATOM 8679 C CA . PHE C 1 102 ? -4.211 18.582 -39.095 1.000 67.370 102 PHE C CA 1
ATOM 8680 C C . PHE C 1 102 ? -4.751 17.923 -37.817 1.000 65.120 102 PHE C C 1
ATOM 8681 O O . PHE C 1 102 ? -5.986 17.813 -37.709 1.000 61.530 102 PHE C O 1
ATOM 8698 N N . LEU C 1 103 ? -3.874 17.491 -36.905 1.000 58.670 103 LEU C N 1
ATOM 8699 C CA . LEU C 1 103 ? -4.258 16.729 -35.681 1.000 64.420 103 LEU C CA 1
ATOM 8700 C C . LEU C 1 103 ? -5.099 17.601 -34.738 1.000 61.760 103 LEU C C 1
ATOM 8701 O O . LEU C 1 103 ? -5.996 17.063 -34.050 1.000 57.270 103 LEU C O 1
ATOM 8717 N N . MET C 1 104 ? -4.819 18.904 -34.704 1.000 63.260 104 MET C N 1
ATOM 8718 C CA . MET C 1 104 ? -5.586 19.859 -33.874 1.000 64.050 104 MET C CA 1
ATOM 8719 C C . MET C 1 104 ? -6.988 19.986 -34.454 1.000 67.810 104 MET C C 1
ATOM 8720 O O . MET C 1 104 ? -7.944 19.743 -33.704 1.000 62.960 104 MET C O 1
ATOM 8734 N N . GLY C 1 105 ? -7.082 20.351 -35.737 1.000 67.900 105 GLY C N 1
ATOM 8735 C CA . GLY C 1 105 ? -8.358 20.498 -36.457 1.000 62.150 105 GLY C CA 1
ATOM 8736 C C . GLY C 1 105 ? -9.181 19.235 -36.373 1.000 57.170 105 GLY C C 1
ATOM 8737 O O . GLY C 1 105 ? -10.386 19.345 -36.140 1.000 64.740 105 GLY C O 1
ATOM 8741 N N . PHE C 1 106 ? -8.543 18.074 -36.498 1.000 58.010 106 PHE C N 1
ATOM 8742 C CA . PHE C 1 106 ? -9.226 16.759 -36.595 1.000 58.730 106 PHE C CA 1
ATOM 8743 C C . PHE C 1 106 ? -9.816 16.380 -35.231 1.000 61.730 106 PHE C C 1
ATOM 8744 O O . PHE C 1 106 ? -11.004 15.966 -35.204 1.000 59.600 106 PHE C O 1
ATOM 8761 N N . ASN C 1 107 ? -9.029 16.490 -34.148 1.000 56.600 107 ASN C N 1
ATOM 8762 C CA . ASN C 1 107 ? -9.518 16.145 -32.781 1.000 59.080 107 ASN C CA 1
ATOM 8763 C C . ASN C 1 107 ? -10.677 17.089 -32.430 1.000 54.920 107 ASN C C 1
ATOM 8764 O O . ASN C 1 107 ? -11.651 16.624 -31.850 1.000 54.870 107 ASN C O 1
ATOM 8775 N N . ARG C 1 108 ? -10.595 18.355 -32.846 1.000 58.130 108 ARG C N 1
ATOM 8776 C CA . ARG C 1 108 ? -11.686 19.357 -32.688 1.000 64.980 108 ARG C CA 1
ATOM 8777 C C . ARG C 1 108 ? -12.943 18.881 -33.408 1.000 64.250 108 ARG C C 1
ATOM 8778 O O . ARG C 1 108 ? -14.011 18.894 -32.767 1.000 68.030 108 ARG C O 1
ATOM 8799 N N . ASP C 1 109 ? -12.820 18.516 -34.684 1.000 60.900 109 ASP C N 1
ATOM 8800 C CA . ASP C 1 109 ? -13.977 18.179 -35.554 1.000 64.540 109 ASP C CA 1
ATOM 8801 C C . ASP C 1 109 ? -14.617 16.885 -35.044 1.000 58.320 109 ASP C C 1
ATOM 8802 O O . ASP C 1 109 ? -15.856 16.809 -35.020 1.000 51.970 109 ASP C O 1
ATOM 8811 N N . VAL C 1 110 ? -13.815 15.910 -34.619 1.000 64.120 110 VAL C N 1
ATOM 8812 C CA . VAL C 1 110 ? -14.351 14.629 -34.064 1.000 60.360 110 VAL C CA 1
ATOM 8813 C C . VAL C 1 110 ? -15.239 14.965 -32.856 1.000 63.890 110 VAL C C 1
ATOM 8814 O O . VAL C 1 110 ? -16.369 14.457 -32.791 1.000 62.930 110 VAL C O 1
ATOM 8827 N N . ILE C 1 111 ? -14.747 15.794 -31.930 1.000 65.940 111 ILE C N 1
ATOM 8828 C CA . ILE C 1 111 ? -15.456 16.033 -30.640 1.000 65.860 111 ILE C CA 1
ATOM 8829 C C . ILE C 1 111 ? -16.748 16.794 -30.947 1.000 63.980 111 ILE C C 1
ATOM 8830 O O . ILE C 1 111 ? -17.780 16.394 -30.416 1.000 63.210 111 ILE C O 1
ATOM 8846 N N . ARG C 1 112 ? -16.704 17.797 -31.831 1.000 70.380 112 ARG C N 1
ATOM 8847 C CA . ARG C 1 112 ? -17.905 18.583 -32.255 1.000 80.320 112 ARG C CA 1
ATOM 8848 C C . ARG C 1 112 ? -18.950 17.628 -32.850 1.000 74.820 112 ARG C C 1
ATOM 8849 O O . ARG C 1 112 ? -20.124 17.709 -32.452 1.000 74.980 112 ARG C O 1
ATOM 8870 N N . ARG C 1 113 ? -18.542 16.757 -33.777 1.000 68.970 113 ARG C N 1
ATOM 8871 C CA . ARG C 1 113 ? -19.513 15.967 -34.573 1.000 79.740 113 ARG C CA 1
ATOM 8872 C C . ARG C 1 113 ? -20.060 14.808 -33.734 1.000 73.130 113 ARG C C 1
ATOM 8873 O O . ARG C 1 113 ? -21.164 14.351 -34.053 1.000 69.250 113 ARG C O 1
ATOM 8894 N N . ARG C 1 114 ? -19.368 14.375 -32.679 1.000 70.130 114 ARG C N 1
ATOM 8895 C CA . ARG C 1 114 ? -19.732 13.148 -31.914 1.000 62.110 114 ARG C CA 1
ATOM 8896 C C . ARG C 1 114 ? -20.345 13.486 -30.550 1.000 59.010 114 ARG C C 1
ATOM 8897 O O . ARG C 1 114 ? -20.844 12.562 -29.892 1.000 64.800 114 ARG C O 1
ATOM 8918 N N . ARG C 1 115 ? -20.306 14.742 -30.108 1.000 64.200 115 ARG C N 1
ATOM 8919 C CA . ARG C 1 115 ? -20.648 15.085 -28.695 1.000 66.430 115 ARG C CA 1
ATOM 8920 C C . ARG C 1 115 ? -22.107 14.726 -28.407 1.000 71.090 115 ARG C C 1
ATOM 8921 O O . ARG C 1 115 ? -22.351 14.181 -27.317 1.000 67.500 115 ARG C O 1
ATOM 8942 N N . ASP C 1 116 ? -23.030 14.946 -29.356 1.000 71.200 116 ASP C N 1
ATOM 8943 C CA . ASP C 1 116 ? -24.479 14.622 -29.178 1.000 68.160 116 ASP C CA 1
ATOM 8944 C C . ASP C 1 116 ? -24.648 13.109 -28.987 1.000 58.230 116 ASP C C 1
ATOM 8945 O O . ASP C 1 116 ? -25.345 12.704 -28.039 1.000 69.540 116 ASP C O 1
ATOM 8954 N N . GLU C 1 117 ? -24.013 12.300 -29.831 1.000 56.250 117 GLU C N 1
ATOM 8955 C CA . GLU C 1 117 ? -23.996 10.816 -29.690 1.000 62.670 117 GLU C CA 1
ATOM 8956 C C . GLU C 1 117 ? -23.454 10.445 -28.298 1.000 60.970 117 GLU C C 1
ATOM 8957 O O . GLU C 1 117 ? -24.071 9.615 -27.599 1.000 71.190 117 GLU C O 1
ATOM 8969 N N . LEU C 1 118 ? -22.332 11.041 -27.898 1.000 64.880 118 LEU C N 1
ATOM 8970 C CA . LEU C 1 118 ? -21.704 10.749 -26.578 1.000 60.990 118 LEU C CA 1
ATOM 8971 C C . LEU C 1 118 ? -22.682 11.164 -25.473 1.000 53.510 118 LEU C C 1
ATOM 8972 O O . LEU C 1 118 ? -22.876 10.385 -24.537 1.000 51.440 118 LEU C O 1
ATOM 8988 N N . HIS C 1 119 ? -23.272 12.355 -25.569 1.000 51.440 119 HIS C N 1
ATOM 8989 C CA . HIS C 1 119 ? -24.305 12.837 -24.609 1.000 56.870 119 HIS C CA 1
ATOM 8990 C C . HIS C 1 119 ? -25.418 11.795 -24.521 1.000 58.650 119 HIS C C 1
ATOM 8991 O O . HIS C 1 119 ? -25.754 11.414 -23.389 1.000 54.550 119 HIS C O 1
ATOM 9006 N N . ALA C 1 120 ? -25.926 11.333 -25.670 1.000 62.570 120 ALA C N 1
ATOM 9007 C CA . ALA C 1 120 ? -27.080 10.404 -25.763 1.000 71.790 120 ALA C CA 1
ATOM 9008 C C . ALA C 1 120 ? -26.723 9.052 -25.138 1.000 66.370 120 ALA C C 1
ATOM 9009 O O . ALA C 1 120 ? -27.589 8.478 -24.468 1.000 69.570 120 ALA C O 1
ATOM 9016 N N . ARG C 1 121 ? -25.494 8.571 -25.321 1.000 67.880 121 ARG C N 1
ATOM 9017 C CA . ARG C 1 121 ? -25.070 7.229 -24.829 1.000 61.640 121 ARG C CA 1
ATOM 9018 C C . ARG C 1 121 ? -24.673 7.288 -23.339 1.000 53.600 121 ARG C C 1
ATOM 9019 O O . ARG C 1 121 ? -24.339 6.235 -22.803 1.000 47.760 121 ARG C O 1
ATOM 9040 N N . GLY C 1 122 ? -24.725 8.453 -22.682 1.000 55.980 122 GLY C N 1
ATOM 9041 C CA . GLY C 1 122 ? -24.392 8.595 -21.243 1.000 61.300 122 GLY C CA 1
ATOM 9042 C C . GLY C 1 122 ? -22.885 8.632 -20.992 1.000 60.590 122 GLY C C 1
ATOM 9043 O O . GLY C 1 122 ? -22.437 8.247 -19.889 1.000 53.530 122 GLY C O 1
ATOM 9047 N N . VAL C 1 123 ? -22.111 9.088 -21.980 1.000 53.530 123 VAL C N 1
ATOM 9048 C CA . VAL C 1 123 ? -20.629 9.230 -21.872 1.000 46.730 123 VAL C CA 1
ATOM 9049 C C . VAL C 1 123 ? -20.340 10.634 -21.339 1.000 48.530 123 VAL C C 1
ATOM 9050 O O . VAL C 1 123 ? -20.795 11.608 -21.956 1.000 45.520 123 VAL C O 1
ATOM 9063 N N . ARG C 1 124 ? -19.614 10.716 -20.223 1.000 43.040 124 ARG C N 1
ATOM 9064 C CA . ARG C 1 124 ? -19.072 11.990 -19.697 1.000 43.170 124 ARG C CA 1
ATOM 9065 C C . ARG C 1 124 ? -17.671 12.212 -20.275 1.000 45.030 124 ARG C C 1
ATOM 9066 O O . ARG C 1 124 ? -16.759 11.399 -19.985 1.000 46.200 124 ARG C O 1
ATOM 9087 N N . VAL C 1 125 ? -17.509 13.281 -21.052 1.000 41.950 125 VAL C N 1
ATOM 9088 C CA . VAL C 1 125 ? -16.201 13.673 -21.652 1.000 42.420 125 VAL C CA 1
ATOM 9089 C C . VAL C 1 125 ? -15.417 14.495 -20.629 1.000 39.640 125 VAL C C 1
ATOM 9090 O O . VAL C 1 125 ? -15.978 15.469 -20.089 1.000 43.460 125 VAL C O 1
ATOM 9103 N N . ARG C 1 126 ? -14.187 14.085 -20.332 1.000 40.060 126 ARG C N 1
ATOM 9104 C CA . ARG C 1 126 ? -13.273 14.856 -19.443 1.000 39.720 126 ARG C CA 1
ATOM 9105 C C . ARG C 1 126 ? -12.002 15.133 -20.243 1.000 33.950 126 ARG C C 1
ATOM 9106 O O . ARG C 1 126 ? -11.339 14.171 -20.643 1.000 36.050 126 ARG C O 1
ATOM 9127 N N . TRP C 1 127 ? -11.676 16.388 -20.464 1.000 32.420 127 TRP C N 1
ATOM 9128 C CA . TRP C 1 127 ? -10.436 16.758 -21.171 1.000 34.250 127 TRP C CA 1
ATOM 9129 C C . TRP C 1 127 ? -9.274 16.775 -20.184 1.000 37.120 127 TRP C C 1
ATOM 9130 O O . TRP C 1 127 ? -9.378 17.485 -19.207 1.000 37.430 127 TRP C O 1
ATOM 9151 N N . ALA C 1 128 ? -8.248 15.949 -20.433 1.000 34.280 128 ALA C N 1
ATOM 9152 C CA . ALA C 1 128 ? -6.980 15.897 -19.680 1.000 31.080 128 ALA C CA 1
ATOM 9153 C C . ALA C 1 128 ? -5.878 16.462 -20.567 1.000 34.600 128 ALA C C 1
ATOM 9154 O O . ALA C 1 128 ? -5.684 15.977 -21.692 1.000 34.400 128 ALA C O 1
ATOM 9161 N N . GLY C 1 129 ? -5.172 17.461 -20.049 1.000 32.340 129 GLY C N 1
ATOM 9162 C CA . GLY C 1 129 ? -4.062 18.124 -20.725 1.000 35.590 129 GLY C CA 1
ATOM 9163 C C . GLY C 1 129 ? -3.975 19.594 -20.343 1.000 39.540 129 GLY C C 1
ATOM 9164 O O . GLY C 1 129 ? -4.677 20.027 -19.433 1.000 38.410 129 GLY C O 1
ATOM 9168 N N . ARG C 1 130 ? -3.111 20.310 -21.055 1.000 37.920 130 ARG C N 1
ATOM 9169 C CA . ARG C 1 130 ? -2.810 21.736 -20.865 1.000 40.360 130 ARG C CA 1
ATOM 9170 C C . ARG C 1 130 ? -3.379 22.507 -22.043 1.000 42.310 130 ARG C C 1
ATOM 9171 O O . ARG C 1 130 ? -3.326 22.016 -23.179 1.000 37.430 130 ARG C O 1
ATOM 9192 N N . PRO C 1 131 ? -3.880 23.737 -21.808 1.000 45.590 131 PRO C N 1
ATOM 9193 C CA . PRO C 1 131 ? -4.290 24.623 -22.896 1.000 45.900 131 PRO C CA 1
ATOM 9194 C C . PRO C 1 131 ? -3.094 24.963 -23.788 1.000 45.690 131 PRO C C 1
ATOM 9195 O O . PRO C 1 131 ? -3.265 24.873 -24.993 1.000 49.930 131 PRO C O 1
ATOM 9206 N N . GLY C 1 132 ? -1.927 25.273 -23.206 1.000 43.720 132 GLY C N 1
ATOM 9207 C CA . GLY C 1 132 ? -0.666 25.477 -23.952 1.000 50.940 132 GLY C CA 1
ATOM 9208 C C . GLY C 1 132 ? -0.886 26.200 -25.287 1.000 61.760 132 GLY C C 1
ATOM 9209 O O . GLY C 1 132 ? -1.590 27.239 -25.292 1.000 52.870 132 GLY C O 1
ATOM 9213 N N . ARG C 1 133 ? -0.387 25.637 -26.392 1.000 63.540 133 ARG C N 1
ATOM 9214 C CA . ARG C 1 133 ? -0.426 26.264 -27.738 1.000 68.840 133 ARG C CA 1
ATOM 9215 C C . ARG C 1 133 ? -1.666 25.806 -28.527 1.000 71.370 133 ARG C C 1
ATOM 9216 O O . ARG C 1 133 ? -1.746 26.149 -29.741 1.000 73.080 133 ARG C O 1
ATOM 9237 N N . LEU C 1 134 ? -2.614 25.093 -27.907 1.000 60.060 134 LEU C N 1
ATOM 9238 C CA . LEU C 1 134 ? -3.818 24.598 -28.627 1.000 60.490 134 LEU C CA 1
ATOM 9239 C C . LEU C 1 134 ? -4.602 25.797 -29.155 1.000 63.520 134 LEU C C 1
ATOM 9240 O O . LEU C 1 134 ? -4.738 26.782 -28.401 1.000 61.730 134 LEU C O 1
ATOM 9256 N N . TRP C 1 135 ? -5.153 25.691 -30.364 1.000 61.000 135 TRP C N 1
ATOM 9257 C CA . TRP C 1 135 ? -6.107 26.687 -30.901 1.000 67.470 135 TRP C CA 1
ATOM 9258 C C . TRP C 1 135 ? -7.248 26.887 -29.902 1.000 71.010 135 TRP C C 1
ATOM 9259 O O . TRP C 1 135 ? -7.657 25.887 -29.242 1.000 73.530 135 TRP C O 1
ATOM 9280 N N . LYS C 1 136 ? -7.773 28.117 -29.840 1.000 72.320 136 LYS C N 1
ATOM 9281 C CA . LYS C 1 136 ? -8.941 28.504 -29.009 1.000 75.900 136 LYS C CA 1
ATOM 9282 C C . LYS C 1 136 ? -10.124 27.599 -29.370 1.000 65.970 136 LYS C C 1
ATOM 9283 O O . LYS C 1 136 ? -10.828 27.165 -28.448 1.000 66.630 136 LYS C O 1
ATOM 9302 N N . SER C 1 137 ? -10.312 27.310 -30.658 1.000 59.680 137 SER C N 1
ATOM 9303 C CA . SER C 1 137 ? -11.448 26.512 -31.186 1.000 57.760 137 SER C CA 1
ATOM 9304 C C . SER C 1 137 ? -11.347 25.076 -30.660 1.000 54.980 137 SER C C 1
ATOM 9305 O O . SER C 1 137 ? -12.386 24.499 -30.370 1.000 53.130 137 SER C O 1
ATOM 9313 N N . VAL C 1 138 ? -10.144 24.521 -30.506 1.000 50.660 138 VAL C N 1
ATOM 9314 C CA . VAL C 1 138 ? -9.962 23.139 -29.955 1.000 53.720 138 VAL C CA 1
ATOM 9315 C C . VAL C 1 138 ? -10.375 23.145 -28.474 1.000 48.430 138 VAL C C 1
ATOM 9316 O O . VAL C 1 138 ? -11.167 22.258 -28.076 1.000 45.750 138 VAL C O 1
ATOM 9329 N N . ILE C 1 139 ? -9.866 24.118 -27.704 1.000 47.030 139 ILE C N 1
ATOM 9330 C CA . ILE C 1 139 ? -10.183 24.281 -26.250 1.000 49.190 139 ILE C CA 1
ATOM 9331 C C . ILE C 1 139 ? -11.699 24.431 -26.088 1.000 53.570 139 ILE C C 1
ATOM 9332 O O . ILE C 1 139 ? -12.275 23.747 -25.222 1.000 58.140 139 ILE C O 1
ATOM 9348 N N . LYS C 1 140 ? -12.321 25.266 -26.929 1.000 55.550 140 LYS C N 1
ATOM 9349 C CA . LYS C 1 140 ? -13.772 25.588 -26.869 1.000 56.820 140 LYS C CA 1
ATOM 9350 C C . LYS C 1 140 ? -14.570 24.294 -27.042 1.000 51.040 140 LYS C C 1
ATOM 9351 O O . LYS C 1 140 ? -15.415 24.037 -26.187 1.000 59.540 140 LYS C O 1
ATOM 9370 N N . GLU C 1 141 ? -14.313 23.512 -28.093 1.000 48.970 141 GLU C N 1
ATOM 9371 C CA . GLU C 1 141 ? -15.036 22.235 -28.374 1.000 54.180 141 GLU C CA 1
ATOM 9372 C C . GLU C 1 141 ? -14.848 21.273 -27.205 1.000 49.840 141 GLU C C 1
ATOM 9373 O O . GLU C 1 141 ? -15.858 20.687 -26.781 1.000 50.120 141 GLU C O 1
ATOM 9385 N N . LEU C 1 142 ? -13.622 21.141 -26.689 1.000 44.690 142 LEU C N 1
ATOM 9386 C CA . LEU C 1 142 ? -13.335 20.237 -25.540 1.000 49.450 142 LEU C CA 1
ATOM 9387 C C . LEU C 1 142 ? -14.166 20.694 -24.334 1.000 42.790 142 LEU C C 1
ATOM 9388 O O . LEU C 1 142 ? -14.880 19.849 -23.725 1.000 41.520 142 LEU C O 1
ATOM 9404 N N . THR C 1 143 ? -14.091 21.989 -24.017 1.000 46.930 143 THR C N 1
ATOM 9405 C CA . THR C 1 143 ? -14.759 22.619 -22.844 1.000 54.200 143 THR C CA 1
ATOM 9406 C C . THR C 1 143 ? -16.277 22.442 -22.964 1.000 58.060 143 THR C C 1
ATOM 9407 O O . THR C 1 143 ? -16.914 22.076 -21.959 1.000 61.810 143 THR C O 1
ATOM 9418 N N . GLU C 1 144 ? -16.840 22.654 -24.153 1.000 53.330 144 GLU C N 1
ATOM 9419 C CA . GLU C 1 144 ? -18.303 22.541 -24.404 1.000 54.450 144 GLU C CA 1
ATOM 9420 C C . GLU C 1 144 ? -18.732 21.086 -24.302 1.000 46.090 144 GLU C C 1
ATOM 9421 O O . GLU C 1 144 ? -19.799 20.852 -23.720 1.000 49.090 144 GLU C O 1
ATOM 9433 N N . ALA C 1 145 ? -17.953 20.147 -24.847 1.000 46.740 145 ALA C N 1
ATOM 9434 C CA . ALA C 1 145 ? -18.247 18.694 -24.731 1.000 45.080 145 ALA C CA 1
ATOM 9435 C C . ALA C 1 145 ? -18.266 18.308 -23.245 1.000 44.520 145 ALA C C 1
ATOM 9436 O O . ALA C 1 145 ? -19.172 17.550 -22.850 1.000 45.310 145 ALA C O 1
ATOM 9443 N N . GLU C 1 146 ? -17.323 18.820 -22.443 1.000 42.920 146 GLU C N 1
ATOM 9444 C CA . GLU C 1 146 ? -17.305 18.593 -20.964 1.000 47.900 146 GLU C CA 1
ATOM 9445 C C . GLU C 1 146 ? -18.596 19.129 -20.336 1.000 48.210 146 GLU C C 1
ATOM 9446 O O . GLU C 1 146 ? -19.216 18.386 -19.565 1.000 49.640 146 GLU C O 1
ATOM 9458 N N . GLU C 1 147 ? -18.973 20.374 -20.651 1.000 50.670 147 GLU C N 1
ATOM 9459 C CA . GLU C 1 147 ? -20.160 21.067 -20.068 1.000 56.940 147 GLU C CA 1
ATOM 9460 C C . GLU C 1 147 ? -21.424 20.287 -20.429 1.000 60.730 147 GLU C C 1
ATOM 9461 O O . GLU C 1 147 ? -22.194 19.955 -19.502 1.000 56.680 147 GLU C O 1
ATOM 9473 N N . LEU C 1 148 ? -21.566 19.938 -21.711 1.000 58.030 148 LEU C N 1
ATOM 9474 C CA . LEU C 1 148 ? -22.726 19.186 -22.240 1.000 57.370 148 LEU C CA 1
ATOM 9475 C C . LEU C 1 148 ? -22.910 17.878 -21.467 1.000 56.730 148 LEU C C 1
ATOM 9476 O O . LEU C 1 148 ? -24.070 17.502 -21.207 1.000 65.490 148 LEU C O 1
ATOM 9492 N N . THR C 1 149 ? -21.827 17.156 -21.174 1.000 53.030 149 THR C N 1
ATOM 9493 C CA . THR C 1 149 ? -21.902 15.726 -20.758 1.000 48.420 149 THR C CA 1
ATOM 9494 C C . THR C 1 149 ? -21.616 15.573 -19.259 1.000 48.050 149 THR C C 1
ATOM 9495 O O . THR C 1 149 ? -21.528 14.422 -18.807 1.000 43.510 149 THR C O 1
ATOM 9506 N N . LYS C 1 150 ? -21.494 16.669 -18.501 1.000 45.120 150 LYS C N 1
ATOM 9507 C CA . LYS C 1 150 ? -20.927 16.615 -17.123 1.000 50.690 150 LYS C CA 1
ATOM 9508 C C . LYS C 1 150 ? -21.837 15.855 -16.152 1.000 55.050 150 LYS C C 1
ATOM 9509 O O . LYS C 1 150 ? -21.308 15.436 -15.110 1.000 54.940 150 LYS C O 1
ATOM 9528 N N . HIS C 1 151 ? -23.133 15.656 -16.453 1.000 55.870 151 HIS C N 1
ATOM 9529 C CA . HIS C 1 151 ? -24.068 14.912 -15.554 1.000 54.890 151 HIS C CA 1
ATOM 9530 C C . HIS C 1 151 ? -24.162 13.437 -15.959 1.000 49.230 151 HIS C C 1
ATOM 9531 O O . HIS C 1 151 ? -24.785 12.675 -15.206 1.000 56.200 151 HIS C O 1
ATOM 9546 N N . ASN C 1 152 ? -23.544 13.024 -17.066 1.000 52.310 152 ASN C N 1
ATOM 9547 C CA . ASN C 1 152 ? -23.516 11.596 -17.513 1.000 50.970 152 ASN C CA 1
ATOM 9548 C C . ASN C 1 152 ? -22.684 10.751 -16.538 1.000 53.400 152 ASN C C 1
ATOM 9549 O O . ASN C 1 152 ? -21.750 11.305 -15.919 1.000 53.160 152 ASN C O 1
ATOM 9560 N N . THR C 1 153 ? -22.988 9.455 -16.430 1.000 56.330 153 THR C N 1
ATOM 9561 C CA . THR C 1 153 ? -22.351 8.521 -15.455 1.000 54.370 153 THR C CA 1
ATOM 9562 C C . THR C 1 153 ? -22.107 7.112 -16.024 1.000 50.600 153 THR C C 1
ATOM 9563 O O . THR C 1 153 ? -21.489 6.319 -15.306 1.000 60.780 153 THR C O 1
ATOM 9574 N N . LYS C 1 154 ? -22.517 6.794 -17.249 1.000 49.930 154 LYS C N 1
ATOM 9575 C CA . LYS C 1 154 ? -22.396 5.398 -17.762 1.000 58.510 154 LYS C CA 1
ATOM 9576 C C . LYS C 1 154 ? -20.918 5.092 -18.051 1.000 54.070 154 LYS C C 1
ATOM 9577 O O . LYS C 1 154 ? -20.436 4.023 -17.645 1.000 47.660 154 LYS C O 1
ATOM 9596 N N . LEU C 1 155 ? -20.228 6.016 -18.727 1.000 49.120 155 LEU C N 1
ATOM 9597 C CA . LEU C 1 155 ? -18.794 5.887 -19.081 1.000 53.210 155 LEU C CA 1
ATOM 9598 C C . LEU C 1 155 ? -18.145 7.258 -18.951 1.000 49.230 155 LEU C C 1
ATOM 9599 O O . LEU C 1 155 ? -18.726 8.243 -19.459 1.000 44.180 155 LEU C O 1
ATOM 9615 N N . THR C 1 156 ? -17.005 7.325 -18.259 1.000 46.430 156 THR C N 1
ATOM 9616 C CA . THR C 1 156 ? -16.135 8.523 -18.267 1.000 41.210 156 THR C CA 1
ATOM 9617 C C . THR C 1 156 ? -15.077 8.316 -19.352 1.000 39.220 156 THR C C 1
ATOM 9618 O O . THR C 1 156 ? -14.296 7.359 -19.244 1.000 39.360 156 THR C O 1
ATOM 9629 N N . LEU C 1 157 ? -15.104 9.164 -20.375 1.000 39.690 157 LEU C N 1
ATOM 9630 C CA . LEU C 1 157 ? -14.057 9.214 -21.424 1.000 38.170 157 LEU C CA 1
ATOM 9631 C C . LEU C 1 157 ? -13.052 10.313 -21.080 1.000 34.350 157 LEU C C 1
ATOM 9632 O O . LEU C 1 157 ? -13.417 11.487 -21.190 1.000 37.620 157 LEU C O 1
ATOM 9648 N N . GLN C 1 158 ? -11.853 9.931 -20.637 1.000 33.580 158 GLN C N 1
ATOM 9649 C CA . GLN C 1 158 ? -10.751 10.891 -20.374 1.000 33.160 158 GLN C CA 1
ATOM 9650 C C . GLN C 1 158 ? -10.025 11.076 -21.709 1.000 36.450 158 GLN C C 1
ATOM 9651 O O . GLN C 1 158 ? -9.271 10.191 -22.145 1.000 34.710 158 GLN C O 1
ATOM 9665 N N . PHE C 1 159 ? -10.330 12.171 -22.382 1.000 39.940 159 PHE C N 1
ATOM 9666 C CA . PHE C 1 159 ? -9.831 12.490 -23.737 1.000 40.020 159 PHE C CA 1
ATOM 9667 C C . PHE C 1 159 ? -8.581 13.342 -23.541 1.000 37.270 159 PHE C C 1
ATOM 9668 O O . PHE C 1 159 ? -8.682 14.509 -23.135 1.000 38.440 159 PHE C O 1
ATOM 9685 N N . CYS C 1 160 ? -7.417 12.745 -23.775 1.000 35.400 160 CYS C N 1
ATOM 9686 C CA . CYS C 1 160 ? -6.106 13.342 -23.428 1.000 34.040 160 CYS C CA 1
ATOM 9687 C C . CYS C 1 160 ? -5.540 14.066 -24.647 1.000 34.330 160 CYS C C 1
ATOM 9688 O O . CYS C 1 160 ? -5.095 13.396 -25.594 1.000 37.980 160 CYS C O 1
ATOM 9696 N N . VAL C 1 161 ? -5.641 15.390 -24.627 1.000 32.240 161 VAL C N 1
ATOM 9697 C CA . VAL C 1 161 ? -5.263 16.302 -25.733 1.000 33.360 161 VAL C CA 1
ATOM 9698 C C . VAL C 1 161 ? -4.269 17.322 -25.184 1.000 34.230 161 VAL C C 1
ATOM 9699 O O . VAL C 1 161 ? -4.625 18.023 -24.221 1.000 39.200 161 VAL C O 1
ATOM 9712 N N . ASN C 1 162 ? -3.093 17.411 -25.787 1.000 30.050 162 ASN C N 1
ATOM 9713 C CA . ASN C 1 162 ? -1.947 18.214 -25.288 1.000 34.650 162 ASN C CA 1
ATOM 9714 C C . ASN C 1 162 ? -1.630 17.732 -23.867 1.000 37.190 162 ASN C C 1
ATOM 9715 O O . ASN C 1 162 ? -1.528 18.570 -22.936 1.000 38.970 162 ASN C O 1
ATOM 9726 N N . TYR C 1 163 ? -1.537 16.413 -23.729 1.000 32.880 163 TYR C N 1
ATOM 9727 C CA . TYR C 1 163 ? -1.344 15.691 -22.454 1.000 31.250 163 TYR C CA 1
ATOM 9728 C C . TYR C 1 163 ? 0.061 15.092 -22.397 1.000 32.310 163 TYR C C 1
ATOM 9729 O O . TYR C 1 163 ? 0.519 14.533 -23.426 1.000 33.930 163 TYR C O 1
ATOM 9747 N N . GLY C 1 164 ? 0.676 15.135 -21.213 1.000 32.810 164 GLY C N 1
ATOM 9748 C CA . GLY C 1 164 ? 1.880 14.357 -20.866 1.000 30.890 164 GLY C CA 1
ATOM 9749 C C . GLY C 1 164 ? 1.850 13.981 -19.395 1.000 30.610 164 GLY C C 1
ATOM 9750 O O . GLY C 1 164 ? 1.416 14.811 -18.590 1.000 32.110 164 GLY C O 1
ATOM 9754 N N . GLY C 1 165 ? 2.319 12.784 -19.051 1.000 31.470 165 GLY C N 1
ATOM 9755 C CA . GLY C 1 165 ? 2.293 12.272 -17.678 1.000 29.570 165 GLY C CA 1
ATOM 9756 C C . GLY C 1 165 ? 3.170 13.105 -16.771 1.000 28.990 165 GLY C C 1
ATOM 9757 O O . GLY C 1 165 ? 2.729 13.443 -15.653 1.000 25.710 165 GLY C O 1
ATOM 9761 N N . ARG C 1 166 ? 4.388 13.399 -17.216 1.000 25.210 166 ARG C N 1
ATOM 9762 C CA . ARG C 1 166 ? 5.319 14.275 -16.483 1.000 25.820 166 ARG C CA 1
ATOM 9763 C C . ARG C 1 166 ? 4.743 15.694 -16.335 1.000 26.230 166 ARG C C 1
ATOM 9764 O O . ARG C 1 166 ? 4.844 16.244 -15.253 1.000 29.380 166 ARG C O 1
ATOM 9785 N N . ALA C 1 167 ? 4.137 16.241 -17.377 1.000 29.250 167 ALA C N 1
ATOM 9786 C CA . ALA C 1 167 ? 3.506 17.573 -17.348 1.000 29.280 167 ALA C CA 1
ATOM 9787 C C . ALA C 1 167 ? 2.392 17.564 -16.309 1.000 29.800 167 ALA C C 1
ATOM 9788 O O . ALA C 1 167 ? 2.301 18.534 -15.556 1.000 31.300 167 ALA C O 1
ATOM 9795 N N . GLU C 1 168 ? 1.605 16.491 -16.229 1.000 28.670 168 GLU C N 1
ATOM 9796 C CA . GLU C 1 168 ? 0.477 16.403 -15.259 1.000 27.670 168 GLU C CA 1
ATOM 9797 C C . GLU C 1 168 ? 1.049 16.403 -13.828 1.000 28.240 168 GLU C C 1
ATOM 9798 O O . GLU C 1 168 ? 0.487 17.058 -12.968 1.000 28.440 168 GLU C O 1
ATOM 9810 N N . ILE C 1 169 ? 2.096 15.641 -13.576 1.000 24.850 169 ILE C N 1
ATOM 9811 C CA . ILE C 1 169 ? 2.748 15.553 -12.246 1.000 27.550 169 ILE C CA 1
ATOM 9812 C C . ILE C 1 169 ? 3.391 16.908 -11.885 1.000 30.660 169 ILE C C 1
ATOM 9813 O O . ILE C 1 169 ? 3.302 17.311 -10.709 1.000 29.350 169 ILE C O 1
ATOM 9829 N N . ALA C 1 170 ? 4.034 17.572 -12.840 1.000 29.960 170 ALA C N 1
ATOM 9830 C CA . ALA C 1 170 ? 4.640 18.914 -12.636 1.000 33.150 170 ALA C CA 1
ATOM 9831 C C . ALA C 1 170 ? 3.531 19.936 -12.321 1.000 28.590 170 ALA C C 1
ATOM 9832 O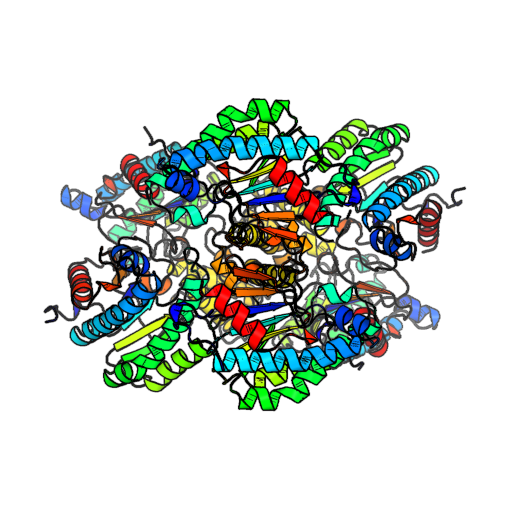 O . ALA C 1 170 ? 3.712 20.709 -11.391 1.000 26.390 170 ALA C O 1
ATOM 9839 N N . ASP C 1 171 ? 2.415 19.888 -13.041 1.000 26.340 171 ASP C N 1
ATOM 9840 C CA . ASP C 1 171 ? 1.244 20.776 -12.788 1.000 32.440 171 ASP C CA 1
ATOM 9841 C C . ASP C 1 171 ? 0.645 20.453 -11.409 1.000 34.600 171 ASP C C 1
ATOM 9842 O O . ASP C 1 171 ? 0.198 21.386 -10.736 1.000 32.340 171 ASP C O 1
ATOM 9851 N N . ALA C 1 172 ? 0.657 19.186 -10.992 1.000 30.830 172 ALA C N 1
ATOM 9852 C CA . ALA C 1 172 ? 0.214 18.803 -9.643 1.000 32.550 172 ALA C CA 1
ATOM 9853 C C . ALA C 1 172 ? 1.163 19.409 -8.601 1.000 28.950 172 ALA C C 1
ATOM 9854 O O . ALA C 1 172 ? 0.664 19.895 -7.578 1.000 28.350 172 ALA C O 1
ATOM 9861 N N . ALA C 1 173 ? 2.478 19.292 -8.788 1.000 26.430 173 ALA C N 1
ATOM 9862 C CA . ALA C 1 173 ? 3.474 19.838 -7.840 1.000 27.380 173 ALA C CA 1
ATOM 9863 C C . ALA C 1 173 ? 3.350 21.376 -7.765 1.000 29.840 173 ALA C C 1
ATOM 9864 O O . ALA C 1 173 ? 3.458 21.915 -6.648 1.000 31.890 173 ALA C O 1
ATOM 9871 N N . ALA C 1 174 ? 3.141 22.054 -8.894 1.000 27.510 174 ALA C N 1
ATOM 9872 C CA . ALA C 1 174 ? 2.936 23.515 -8.961 1.000 32.500 174 ALA C CA 1
ATOM 9873 C C . ALA C 1 174 ? 1.704 23.912 -8.129 1.000 31.420 174 ALA C C 1
ATOM 9874 O O . ALA C 1 174 ? 1.816 24.826 -7.307 1.000 34.540 174 ALA C O 1
ATOM 9881 N N . ALA C 1 175 ? 0.571 23.244 -8.336 1.000 31.700 175 ALA C N 1
ATOM 9882 C CA . ALA C 1 175 ? -0.696 23.528 -7.626 1.000 32.470 175 ALA C CA 1
ATOM 9883 C C . ALA C 1 175 ? -0.511 23.257 -6.126 1.000 31.370 175 ALA C C 1
ATOM 9884 O O . ALA C 1 175 ? -0.974 24.050 -5.319 1.000 37.240 175 ALA C O 1
ATOM 9891 N N . LEU C 1 176 ? 0.163 22.170 -5.779 1.000 28.930 176 LEU C N 1
ATOM 9892 C CA . LEU C 1 176 ? 0.514 21.863 -4.379 1.000 32.280 176 LEU C CA 1
ATOM 9893 C C . LEU C 1 176 ? 1.403 23.000 -3.835 1.000 34.610 176 LEU C C 1
ATOM 9894 O O . LEU C 1 176 ? 1.187 23.426 -2.694 1.000 30.030 176 LEU C O 1
ATOM 9910 N N . ALA C 1 177 ? 2.399 23.450 -4.601 1.000 34.360 177 ALA C N 1
ATOM 9911 C CA . ALA C 1 177 ? 3.335 24.526 -4.189 1.000 35.030 177 ALA C CA 1
ATOM 9912 C C . ALA C 1 177 ? 2.538 25.816 -3.879 1.000 29.990 177 ALA C C 1
ATOM 9913 O O . ALA C 1 177 ? 2.845 26.454 -2.853 1.000 32.140 177 ALA C O 1
ATOM 9920 N N . ARG C 1 178 ? 1.550 26.156 -4.710 1.000 29.390 178 ARG C N 1
ATOM 9921 C CA . ARG C 1 178 ? 0.694 27.354 -4.507 1.000 38.580 178 ARG C CA 1
ATOM 9922 C C . ARG C 1 178 ? -0.080 27.226 -3.183 1.000 40.730 178 ARG C C 1
ATOM 9923 O O . ARG C 1 178 ? -0.136 28.211 -2.450 1.000 39.480 178 ARG C O 1
ATOM 9944 N N . ASP C 1 179 ? -0.624 26.048 -2.877 1.000 36.970 179 ASP C N 1
ATOM 9945 C CA . ASP C 1 179 ? -1.332 25.804 -1.597 1.000 37.910 179 ASP C CA 1
ATOM 9946 C C . ASP C 1 179 ? -0.356 25.938 -0.438 1.000 34.170 179 ASP C C 1
ATOM 9947 O O . ASP C 1 179 ? -0.779 26.471 0.600 1.000 35.340 179 ASP C O 1
ATOM 9956 N N . VAL C 1 180 ? 0.892 25.510 -0.598 1.000 36.420 180 VAL C N 1
ATOM 9957 C CA . VAL C 1 180 ? 1.899 25.639 0.489 1.000 35.960 180 VAL C CA 1
ATOM 9958 C C . VAL C 1 180 ? 2.210 27.136 0.706 1.000 44.580 180 VAL C C 1
ATOM 9959 O O . VAL C 1 180 ? 2.207 27.550 1.887 1.000 43.750 180 VAL C O 1
ATOM 9972 N N . ALA C 1 181 ? 2.401 27.921 -0.366 1.000 37.830 181 ALA C N 1
ATOM 9973 C CA . ALA C 1 181 ? 2.767 29.355 -0.289 1.000 44.760 181 ALA C CA 1
ATOM 9974 C C . ALA C 1 181 ? 1.629 30.141 0.393 1.000 45.430 181 ALA C C 1
ATOM 9975 O O . ALA C 1 181 ? 1.911 31.030 1.176 1.000 41.210 181 ALA C O 1
ATOM 9982 N N . ALA C 1 182 ? 0.383 29.795 0.082 1.000 46.120 182 ALA C N 1
ATOM 9983 C CA . ALA C 1 182 ? -0.841 30.437 0.620 1.000 44.850 182 ALA C CA 1
ATOM 9984 C C . ALA C 1 182 ? -1.148 29.906 2.027 1.000 40.820 182 ALA C C 1
ATOM 9985 O O . ALA C 1 182 ? -2.158 30.349 2.578 1.000 48.300 182 ALA C O 1
ATOM 9992 N N . GLY C 1 183 ? -0.373 28.952 2.548 1.000 40.410 183 GLY C N 1
ATOM 9993 C CA . GLY C 1 183 ? -0.559 28.434 3.920 1.000 43.360 183 GLY C CA 1
ATOM 9994 C C . GLY C 1 183 ? -1.773 27.512 4.077 1.000 46.770 183 GLY C C 1
ATOM 9995 O O . GLY C 1 183 ? -2.177 27.259 5.198 1.000 51.250 183 GLY C O 1
ATOM 9999 N N . ARG C 1 184 ? -2.332 26.986 2.983 1.000 46.930 184 ARG C N 1
ATOM 10000 C CA . ARG C 1 184 ? -3.453 26.007 2.979 1.000 45.640 184 ARG C CA 1
ATOM 10001 C C . ARG C 1 184 ? -2.915 24.588 3.203 1.000 44.690 184 ARG C C 1
ATOM 10002 O O . ARG C 1 184 ? -3.729 23.683 3.464 1.000 51.850 184 ARG C O 1
ATOM 10023 N N . LEU C 1 185 ? -1.599 24.386 3.144 1.000 46.010 185 LEU C N 1
ATOM 10024 C CA . LEU C 1 185 ? -0.985 23.029 3.192 1.000 44.280 185 LEU C CA 1
ATOM 10025 C C . LEU C 1 185 ? 0.376 23.100 3.860 1.000 38.200 185 LEU C C 1
ATOM 10026 O O . LEU C 1 185 ? 1.160 23.947 3.460 1.000 47.920 185 LEU C O 1
ATOM 10042 N N . SER C 1 186 ? 0.656 22.209 4.807 1.000 43.570 186 SER C N 1
ATOM 10043 C CA . SER C 1 186 ? 1.986 22.087 5.453 1.000 42.830 186 SER C CA 1
ATOM 10044 C C . SER C 1 186 ? 2.938 21.311 4.545 1.000 44.810 186 SER C C 1
ATOM 10045 O O . SER C 1 186 ? 2.563 20.264 4.019 1.000 43.240 186 SER C O 1
ATOM 10053 N N . PRO C 1 187 ? 4.207 21.758 4.402 1.000 50.970 187 PRO C N 1
ATOM 10054 C CA . PRO C 1 187 ? 5.172 21.044 3.581 1.000 51.240 187 PRO C CA 1
ATOM 10055 C C . PRO C 1 187 ? 5.642 19.741 4.236 1.000 55.950 187 PRO C C 1
ATOM 10056 O O . PRO C 1 187 ? 6.225 18.918 3.532 1.000 53.980 187 PRO C O 1
ATOM 10067 N N . ASN C 1 188 ? 5.342 19.544 5.521 1.000 53.410 188 ASN C N 1
ATOM 10068 C CA . ASN C 1 188 ? 5.826 18.363 6.288 1.000 58.300 188 ASN C CA 1
ATOM 10069 C C . ASN C 1 188 ? 4.815 17.217 6.146 1.000 50.530 188 ASN C C 1
ATOM 10070 O O . ASN C 1 188 ? 5.129 16.114 6.561 1.000 50.490 188 ASN C O 1
ATOM 10081 N N . ARG C 1 189 ? 3.652 17.470 5.544 1.000 50.550 189 ARG C N 1
ATOM 10082 C CA . ARG C 1 189 ? 2.598 16.465 5.281 1.000 59.750 189 ARG C CA 1
ATOM 10083 C C . ARG C 1 189 ? 2.373 16.323 3.762 1.000 58.560 189 ARG C C 1
ATOM 10084 O O . ARG C 1 189 ? 1.212 16.088 3.343 1.000 60.920 189 ARG C O 1
ATOM 10105 N N . VAL C 1 190 ? 3.417 16.458 2.938 1.000 44.760 190 VAL C N 1
ATOM 10106 C CA . VAL C 1 190 ? 3.310 16.191 1.473 1.000 39.420 190 VAL C CA 1
ATOM 10107 C C . VAL C 1 190 ? 3.636 14.711 1.258 1.000 34.110 190 VAL C C 1
ATOM 10108 O O . VAL C 1 190 ? 4.749 14.311 1.512 1.000 33.290 190 VAL C O 1
ATOM 10121 N N . THR C 1 191 ? 2.630 13.930 0.900 1.000 32.140 191 THR C N 1
ATOM 10122 C CA . THR C 1 191 ? 2.693 12.464 0.693 1.000 35.090 191 THR C CA 1
ATOM 10123 C C . THR C 1 191 ? 2.174 12.175 -0.715 1.000 31.470 191 THR C C 1
ATOM 10124 O O . THR C 1 191 ? 1.679 13.106 -1.380 1.000 30.180 191 THR C O 1
ATOM 10135 N N . GLU C 1 192 ? 2.188 10.904 -1.094 1.000 30.360 192 GLU C N 1
ATOM 10136 C CA . GLU C 1 192 ? 1.586 10.385 -2.336 1.000 31.180 192 GLU C CA 1
ATOM 10137 C C . GLU C 1 192 ? 0.132 10.849 -2.427 1.000 34.240 192 GLU C C 1
ATOM 10138 O O . GLU C 1 192 ? -0.271 11.331 -3.510 1.000 31.910 192 GLU C O 1
ATOM 10150 N N . ALA C 1 193 ? -0.649 10.693 -1.358 1.000 32.220 193 ALA C N 1
ATOM 10151 C CA . ALA C 1 193 ? -2.101 11.028 -1.372 1.000 36.230 193 ALA C CA 1
ATOM 10152 C C . ALA C 1 193 ? -2.274 12.539 -1.599 1.000 32.720 193 ALA C C 1
ATOM 10153 O O . ALA C 1 193 ? -3.207 12.960 -2.301 1.000 29.230 193 ALA C O 1
ATOM 10160 N N . THR C 1 194 ? -1.410 13.349 -1.000 1.000 34.040 194 THR C N 1
ATOM 10161 C CA . THR C 1 194 ? -1.444 14.827 -1.156 1.000 35.210 194 THR C CA 1
ATOM 10162 C C . THR C 1 194 ? -1.208 15.173 -2.631 1.000 32.250 194 THR C C 1
ATOM 10163 O O . THR C 1 194 ? -2.011 15.912 -3.201 1.000 33.380 194 THR C O 1
ATOM 10174 N N . LEU C 1 195 ? -0.151 14.641 -3.226 1.000 33.280 195 LEU C N 1
ATOM 10175 C CA . LEU C 1 195 ? 0.156 14.950 -4.642 1.000 34.370 195 LEU C CA 1
ATOM 10176 C C . LEU C 1 195 ? -0.988 14.457 -5.530 1.000 31.870 195 LEU C C 1
ATOM 10177 O O . LEU C 1 195 ? -1.387 15.202 -6.434 1.000 32.630 195 LEU C O 1
ATOM 10193 N N . ALA C 1 196 ? -1.539 13.273 -5.281 1.000 32.570 196 ALA C N 1
ATOM 10194 C CA . ALA C 1 196 ? -2.615 12.668 -6.121 1.000 29.660 196 ALA C CA 1
ATOM 10195 C C . ALA C 1 196 ? -3.836 13.599 -6.180 1.000 33.290 196 ALA C C 1
ATOM 10196 O O . ALA C 1 196 ? -4.522 13.649 -7.236 1.000 31.200 196 ALA C O 1
ATOM 10203 N N . ARG C 1 197 ? -4.100 14.370 -5.121 1.000 29.190 197 ARG C N 1
ATOM 10204 C CA . ARG C 1 197 ? -5.277 15.273 -5.080 1.000 35.110 197 ARG C CA 1
ATOM 10205 C C . ARG C 1 197 ? -5.152 16.392 -6.118 1.000 31.630 197 ARG C C 1
ATOM 10206 O O . ARG C 1 197 ? -6.166 17.033 -6.408 1.000 29.240 197 ARG C O 1
ATOM 10227 N N . TYR C 1 198 ? -3.949 16.647 -6.628 1.000 27.050 198 TYR C N 1
ATOM 10228 C CA . TYR C 1 198 ? -3.684 17.768 -7.568 1.000 30.210 198 TYR C CA 1
ATOM 10229 C C . TYR C 1 198 ? -3.521 17.294 -9.012 1.000 31.230 198 TYR C C 1
ATOM 10230 O O . TYR C 1 198 ? -3.164 18.133 -9.858 1.000 29.090 198 TYR C O 1
ATOM 10248 N N . LEU C 1 199 ? -3.811 16.025 -9.307 1.000 30.320 199 LEU C N 1
ATOM 10249 C CA . LEU C 1 199 ? -3.810 15.518 -10.709 1.000 32.270 199 LEU C CA 1
ATOM 10250 C C . LEU C 1 199 ? -4.950 16.171 -11.482 1.000 29.670 199 LEU C C 1
ATOM 10251 O O . LEU C 1 199 ? -5.781 16.765 -10.849 1.000 32.510 199 LEU C O 1
ATOM 10267 N N . TYR C 1 200 ? -4.992 16.058 -12.805 1.000 31.500 200 TYR C N 1
ATOM 10268 C CA . TYR C 1 200 ? -6.009 16.765 -13.632 1.000 32.800 200 TYR C CA 1
ATOM 10269 C C . TYR C 1 200 ? -7.429 16.373 -13.213 1.000 32.680 200 TYR C C 1
ATOM 10270 O O . TYR C 1 200 ? -8.265 17.261 -13.095 1.000 30.850 200 TYR C O 1
ATOM 10288 N N . HIS C 1 201 ? -7.688 15.085 -13.007 1.000 34.400 201 HIS C N 1
ATOM 10289 C CA . HIS C 1 201 ? -9.033 14.548 -12.647 1.000 33.040 201 HIS C CA 1
ATOM 10290 C C . HIS C 1 201 ? -8.865 13.557 -11.513 1.000 33.090 201 HIS C C 1
ATOM 10291 O O . HIS C 1 201 ? -8.819 12.353 -11.745 1.000 29.660 201 HIS C O 1
ATOM 10306 N N . PRO C 1 202 ? -8.726 14.043 -10.262 1.000 32.050 202 PRO C N 1
ATOM 10307 C CA . PRO C 1 202 ? -8.344 13.187 -9.146 1.000 32.660 202 PRO C CA 1
ATOM 10308 C C . PRO C 1 202 ? -9.424 12.152 -8.801 1.000 36.390 202 PRO C C 1
ATOM 10309 O O . PRO C 1 202 ? -9.101 11.188 -8.135 1.000 39.420 202 PRO C O 1
ATOM 10320 N N . ASP C 1 203 ? -10.667 12.398 -9.225 1.000 36.530 203 ASP C N 1
ATOM 10321 C CA . ASP C 1 203 ? -11.820 11.481 -9.033 1.000 43.610 203 ASP C CA 1
ATOM 10322 C C . ASP C 1 203 ? -11.697 10.266 -9.958 1.000 43.310 203 ASP C C 1
ATOM 10323 O O . ASP C 1 203 ? -12.310 9.241 -9.661 1.000 51.750 203 ASP C O 1
ATOM 10332 N N . ILE C 1 204 ? -10.923 10.350 -11.037 1.000 42.440 204 ILE C N 1
ATOM 10333 C CA . ILE C 1 204 ? -10.686 9.177 -11.929 1.000 38.350 204 ILE C CA 1
ATOM 10334 C C . ILE C 1 204 ? -9.658 8.274 -11.269 1.000 39.630 204 ILE C C 1
ATOM 10335 O O . ILE C 1 204 ? -8.576 8.713 -10.911 1.000 47.150 204 ILE C O 1
ATOM 10351 N N . PRO C 1 205 ? -9.968 6.970 -11.097 1.000 38.060 205 PRO C N 1
ATOM 10352 C CA . PRO C 1 205 ? -9.073 6.056 -10.403 1.000 35.500 205 PRO C CA 1
ATOM 10353 C C . PRO C 1 205 ? -7.879 5.625 -11.259 1.000 39.460 205 PRO C C 1
ATOM 10354 O O . PRO C 1 205 ? -7.811 5.980 -12.431 1.000 43.070 205 PRO C O 1
ATOM 10365 N N . ASP C 1 206 ? -6.948 4.902 -10.622 1.000 40.280 206 ASP C N 1
ATOM 10366 C CA . ASP C 1 206 ? -5.764 4.286 -11.265 1.000 42.660 206 ASP C CA 1
ATOM 10367 C C . ASP C 1 206 ? -6.170 3.552 -12.543 1.000 43.910 206 ASP C C 1
ATOM 10368 O O . ASP C 1 206 ? -7.303 3.064 -12.603 1.000 42.270 206 ASP C O 1
ATOM 10377 N N . VAL C 1 207 ? -5.249 3.458 -13.499 1.000 36.940 207 VAL C N 1
ATOM 10378 C CA . VAL C 1 207 ? -5.394 2.585 -14.688 1.000 37.920 207 VAL C CA 1
ATOM 10379 C C . VAL C 1 207 ? -5.175 1.134 -14.245 1.000 40.790 207 VAL C C 1
ATOM 10380 O O . VAL C 1 207 ? -4.159 0.858 -13.610 1.000 37.030 207 VAL C O 1
ATOM 10393 N N . ASP C 1 208 ? -6.123 0.255 -14.577 1.000 39.130 208 ASP C N 1
ATOM 10394 C CA . ASP C 1 208 ? -6.032 -1.199 -14.280 1.000 44.960 208 ASP C CA 1
ATOM 10395 C C . ASP C 1 208 ? -5.371 -1.896 -15.460 1.000 45.430 208 ASP C C 1
ATOM 10396 O O . ASP C 1 208 ? -4.570 -2.810 -15.257 1.000 40.860 208 ASP C O 1
ATOM 10405 N N . LEU C 1 209 ? -5.739 -1.460 -16.657 1.000 42.020 209 LEU C N 1
ATOM 10406 C CA . LEU C 1 209 ? -5.310 -2.124 -17.900 1.000 40.460 209 LEU C CA 1
ATOM 10407 C C . LEU C 1 209 ? -4.876 -1.048 -18.878 1.000 42.900 209 LEU C C 1
ATOM 10408 O O . LEU C 1 209 ? -5.690 -0.170 -19.214 1.000 43.500 209 LEU C O 1
ATOM 10424 N N . PHE C 1 210 ? -3.656 -1.187 -19.368 1.000 41.630 210 PHE C N 1
ATOM 10425 C CA . PHE C 1 210 ? -3.023 -0.224 -20.288 1.000 43.080 210 PHE C CA 1
ATOM 10426 C C . PHE C 1 210 ? -2.798 -0.966 -21.589 1.000 43.970 210 PHE C C 1
ATOM 10427 O O . PHE C 1 210 ? -1.979 -1.887 -21.603 1.000 48.210 210 PHE C O 1
ATOM 10444 N N . ILE C 1 211 ? -3.521 -0.582 -22.635 1.000 45.730 211 ILE C N 1
ATOM 10445 C CA . ILE C 1 211 ? -3.469 -1.264 -23.949 1.000 44.720 211 ILE C CA 1
ATOM 10446 C C . ILE C 1 211 ? -2.646 -0.388 -24.880 1.000 51.870 211 ILE C C 1
ATOM 10447 O O . ILE C 1 211 ? -3.009 0.788 -25.083 1.000 55.350 211 ILE C O 1
ATOM 10463 N N . ARG C 1 212 ? -1.600 -0.962 -25.450 1.000 61.030 212 ARG C N 1
ATOM 10464 C CA . ARG C 1 212 ? -0.856 -0.321 -26.539 1.000 62.090 212 ARG C CA 1
ATOM 10465 C C . ARG C 1 212 ? -1.284 -1.035 -27.814 1.000 61.470 212 ARG C C 1
ATOM 10466 O O . ARG C 1 212 ? -0.971 -2.228 -27.940 1.000 61.330 212 ARG C O 1
ATOM 10487 N N . SER C 1 213 ? -2.011 -0.333 -28.688 1.000 79.020 213 SER C N 1
ATOM 10488 C CA . SER C 1 213 ? -2.621 -0.929 -29.899 1.000 79.610 213 SER C CA 1
ATOM 10489 C C . SER C 1 213 ? -1.514 -1.646 -30.682 1.000 86.550 213 SER C C 1
ATOM 10490 O O . SER C 1 213 ? -1.678 -2.862 -30.944 1.000 87.210 213 SER C O 1
ATOM 10498 N N . SER C 1 214 ? -0.428 -0.940 -31.001 1.000 86.670 214 SER C N 1
ATOM 10499 C CA . SER C 1 214 ? 0.616 -1.364 -31.963 1.000 90.590 214 SER C CA 1
ATOM 10500 C C . SER C 1 214 ? 1.683 -2.199 -31.237 1.000 108.150 214 SER C C 1
ATOM 10501 O O . SER C 1 214 ? 1.491 -2.529 -30.036 1.000 96.730 214 SER C O 1
ATOM 10509 N N . GLY C 1 215 ? 2.771 -2.535 -31.934 1.000 114.600 215 GLY C N 1
ATOM 10510 C CA . GLY C 1 215 ? 3.869 -3.357 -31.390 1.000 103.680 215 GLY C CA 1
ATOM 10511 C C . GLY C 1 215 ? 4.875 -2.567 -30.565 1.000 91.940 215 GLY C C 1
ATOM 10512 O O . GLY C 1 215 ? 5.783 -3.219 -30.027 1.000 99.260 215 GLY C O 1
ATOM 10516 N N . GLU C 1 216 ? 4.745 -1.237 -30.485 1.000 80.590 216 GLU C N 1
ATOM 10517 C CA . GLU C 1 216 ? 5.639 -0.334 -29.702 1.000 80.970 216 GLU C CA 1
ATOM 10518 C C . GLU C 1 216 ? 5.444 -0.577 -28.193 1.000 74.880 216 GLU C C 1
ATOM 10519 O O . GLU C 1 216 ? 4.340 -0.306 -27.694 1.000 80.190 216 GLU C O 1
ATOM 10525 N N . GLN C 1 217 ? 6.458 -1.092 -27.482 1.000 58.170 217 GLN C N 1
ATOM 10526 C CA . GLN C 1 217 ? 6.294 -1.526 -26.065 1.000 61.620 217 GLN C CA 1
ATOM 10527 C C . GLN C 1 217 ? 6.792 -0.422 -25.115 1.000 59.980 217 GLN C C 1
ATOM 10528 O O . GLN C 1 217 ? 7.923 -0.517 -24.611 1.000 50.920 217 GLN C O 1
ATOM 10542 N N . ARG C 1 218 ? 5.956 0.593 -24.859 1.000 58.890 218 ARG C N 1
ATOM 10543 C CA . ARG C 1 218 ? 6.313 1.761 -24.002 1.000 57.060 218 ARG C CA 1
ATOM 10544 C C . ARG C 1 218 ? 5.050 2.464 -23.504 1.000 50.100 218 ARG C C 1
ATOM 10545 O O . ARG C 1 218 ? 3.974 2.276 -24.090 1.000 47.990 218 ARG C O 1
ATOM 10566 N N . LEU C 1 219 ? 5.196 3.241 -22.432 1.000 44.750 219 LEU C N 1
ATOM 10567 C CA . LEU C 1 219 ? 4.112 4.058 -21.839 1.000 44.500 219 LEU C CA 1
ATOM 10568 C C . LEU C 1 219 ? 3.932 5.317 -22.677 1.000 38.390 219 LEU C C 1
ATOM 10569 O O . LEU C 1 219 ? 2.823 5.840 -22.753 1.000 43.620 219 LEU C O 1
ATOM 10585 N N . SER C 1 220 ? 5.017 5.804 -23.265 1.000 36.050 220 SER C N 1
ATOM 10586 C CA . SER C 1 220 ? 5.064 7.072 -24.027 1.000 40.880 220 SER C CA 1
ATOM 10587 C C . SER C 1 220 ? 4.439 8.193 -23.190 1.000 40.580 220 SER C C 1
ATOM 10588 O O . SER C 1 220 ? 3.649 8.977 -23.742 1.000 42.530 220 SER C O 1
ATOM 10596 N N . ASN C 1 221 ? 4.751 8.235 -21.892 1.000 36.480 221 ASN C N 1
ATOM 10597 C CA . ASN C 1 221 ? 4.433 9.398 -21.040 1.000 33.620 221 ASN C CA 1
ATOM 10598 C C . ASN C 1 221 ? 2.925 9.553 -20.916 1.000 33.380 221 ASN C C 1
ATOM 10599 O O . ASN C 1 221 ? 2.473 10.688 -20.991 1.000 38.620 221 ASN C O 1
ATOM 10610 N N . PHE C 1 222 ? 2.180 8.445 -20.819 1.000 35.450 222 PHE C N 1
ATOM 10611 C CA . PHE C 1 222 ? 0.692 8.425 -20.768 1.000 36.100 222 PHE C CA 1
ATOM 10612 C C . PHE C 1 222 ? 0.233 7.928 -19.398 1.000 35.330 222 PHE C C 1
ATOM 10613 O O . PHE C 1 222 ? 0.572 6.794 -18.991 1.000 36.340 222 PHE C O 1
ATOM 10630 N N . LEU C 1 223 ? -0.513 8.771 -18.687 1.000 33.980 223 LEU C N 1
ATOM 10631 C CA . LEU C 1 223 ? -1.084 8.466 -17.345 1.000 35.460 223 LEU C CA 1
ATOM 10632 C C . LEU C 1 223 ? -0.038 7.770 -16.480 1.000 35.230 223 LEU C C 1
ATOM 10633 O O . LEU C 1 223 ? -0.327 6.730 -15.862 1.000 36.180 223 LEU C O 1
ATOM 10649 N N . LEU C 1 224 ? 1.108 8.423 -16.352 1.000 30.720 224 LEU C N 1
ATOM 10650 C CA . LEU C 1 224 ? 2.296 7.889 -15.661 1.000 31.460 224 LEU C CA 1
ATOM 10651 C C . LEU C 1 224 ? 1.982 7.639 -14.182 1.000 29.800 224 LEU C C 1
ATOM 10652 O O . LEU C 1 224 ? 2.173 6.513 -13.718 1.000 34.020 224 LEU C O 1
ATOM 10668 N N . TRP C 1 225 ? 1.504 8.631 -13.444 1.000 29.990 225 TRP C N 1
ATOM 10669 C CA . TRP C 1 225 ? 1.195 8.402 -12.011 1.000 29.780 225 TRP C CA 1
ATOM 10670 C C . TRP C 1 225 ? 0.170 7.265 -11.893 1.000 30.830 225 TRP C C 1
ATOM 10671 O O . TRP C 1 225 ? 0.341 6.387 -11.043 1.000 27.810 225 TRP C O 1
ATOM 10692 N N . GLN C 1 226 ? -0.875 7.336 -12.714 1.000 29.510 226 GLN C N 1
ATOM 10693 C CA . GLN C 1 226 ? -2.083 6.474 -12.633 1.000 32.970 226 GLN C CA 1
ATOM 10694 C C . GLN C 1 226 ? -1.778 5.031 -13.083 1.000 32.720 226 GLN C C 1
ATOM 10695 O O . GLN C 1 226 ? -2.566 4.163 -12.747 1.000 34.010 226 GLN C O 1
ATOM 10709 N N . SER C 1 227 ? -0.680 4.789 -13.812 1.000 31.810 227 SER C N 1
ATOM 10710 C CA . SER C 1 227 ? -0.383 3.490 -14.483 1.000 36.960 227 SER C CA 1
ATOM 10711 C C . SER C 1 227 ? 0.662 2.714 -13.705 1.000 36.840 227 SER C C 1
ATOM 10712 O O . SER C 1 227 ? 1.084 1.647 -14.183 1.000 37.340 227 SER C O 1
ATOM 10720 N N . SER C 1 228 ? 1.038 3.215 -12.530 1.000 38.380 228 SER C N 1
ATOM 10721 C CA . SER C 1 228 ? 2.120 2.650 -11.681 1.000 39.430 228 SER C CA 1
ATOM 10722 C C . SER C 1 228 ? 1.955 1.134 -11.524 1.000 42.670 228 SER C C 1
ATOM 10723 O O . SER C 1 228 ? 2.976 0.421 -11.464 1.000 40.210 228 SER C O 1
ATOM 10731 N N . TYR C 1 229 ? 0.715 0.675 -11.323 1.000 43.000 229 TYR C N 1
ATOM 10732 C CA . TYR C 1 229 ? 0.401 -0.749 -11.036 1.000 50.330 229 TYR C CA 1
ATOM 10733 C C . TYR C 1 229 ? -0.486 -1.347 -12.146 1.000 50.600 229 TYR C C 1
ATOM 10734 O O . TYR C 1 229 ? -1.048 -2.420 -11.957 1.000 59.650 229 TYR C O 1
ATOM 10752 N N . ALA C 1 230 ? -0.576 -0.710 -13.313 1.000 44.730 230 ALA C N 1
ATOM 10753 C CA . ALA C 1 230 ? -1.405 -1.178 -14.445 1.000 42.280 230 ALA C CA 1
ATOM 10754 C C . ALA C 1 230 ? -0.824 -2.470 -15.047 1.000 44.390 230 ALA C C 1
ATOM 10755 O O . ALA C 1 230 ? 0.416 -2.598 -15.154 1.000 43.210 230 ALA C O 1
ATOM 10762 N N . GLU C 1 231 ? -1.704 -3.344 -15.531 1.000 41.090 231 GLU C N 1
ATOM 10763 C CA . GLU C 1 231 ? -1.343 -4.465 -16.438 1.000 43.920 231 GLU C CA 1
ATOM 10764 C C . GLU C 1 231 ? -1.167 -3.885 -17.838 1.000 39.230 231 GLU C C 1
ATOM 10765 O O . GLU C 1 231 ? -2.056 -3.156 -18.282 1.000 43.970 231 GLU C O 1
ATOM 10777 N N . PHE C 1 232 ? -0.070 -4.198 -18.504 1.000 39.870 232 PHE C N 1
ATOM 10778 C CA . PHE C 1 232 ? 0.178 -3.808 -19.910 1.000 48.000 232 PHE C CA 1
ATOM 10779 C C . PHE C 1 232 ? -0.220 -4.970 -20.815 1.000 52.290 232 PHE C C 1
ATOM 10780 O O . PHE C 1 232 ? 0.179 -6.114 -20.526 1.000 52.700 232 PHE C O 1
ATOM 10797 N N . VAL C 1 233 ? -1.000 -4.677 -21.851 1.000 49.850 233 VAL C N 1
ATOM 10798 C CA . VAL C 1 233 ? -1.278 -5.616 -22.966 1.000 54.090 233 VAL C CA 1
ATOM 10799 C C . VAL C 1 233 ? -0.845 -4.909 -24.249 1.000 59.490 233 VAL C C 1
ATOM 10800 O O . VAL C 1 233 ? -1.363 -3.801 -24.521 1.000 54.640 233 VAL C O 1
ATOM 10813 N N . PHE C 1 234 ? 0.138 -5.488 -24.939 1.000 69.530 234 PHE C N 1
ATOM 10814 C CA . PHE C 1 234 ? 0.663 -5.035 -26.252 1.000 68.530 234 PHE C CA 1
ATOM 10815 C C . PHE C 1 234 ? 0.044 -5.919 -27.341 1.000 75.860 234 PHE C C 1
ATOM 10816 O O . PHE C 1 234 ? 0.322 -7.126 -27.338 1.000 82.750 234 PHE C O 1
ATOM 10833 N N . LEU C 1 235 ? -0.822 -5.343 -28.177 1.000 75.380 235 LEU C N 1
ATOM 10834 C CA . LEU C 1 235 ? -1.390 -6.022 -29.369 1.000 75.160 235 LEU C CA 1
ATOM 10835 C C . LEU C 1 235 ? -0.575 -5.580 -30.589 1.000 72.590 235 LEU C C 1
ATOM 10836 O O . LEU C 1 235 ? 0.272 -4.681 -30.447 1.000 80.590 235 LEU C O 1
ATOM 10852 N N . ASP C 1 236 ? -0.788 -6.244 -31.722 1.000 75.210 236 ASP C N 1
ATOM 10853 C CA . ASP C 1 236 ? -0.053 -5.948 -32.977 1.000 81.470 236 ASP C CA 1
ATOM 10854 C C . ASP C 1 236 ? -0.986 -5.204 -33.922 1.000 76.500 236 ASP C C 1
ATOM 10855 O O . ASP C 1 236 ? -0.496 -4.712 -34.954 1.000 91.360 236 ASP C O 1
ATOM 10864 N N . THR C 1 237 ? -2.262 -5.077 -33.557 1.000 69.590 237 THR C N 1
ATOM 10865 C CA . THR C 1 237 ? -3.283 -4.350 -34.349 1.000 65.450 237 THR C CA 1
ATOM 10866 C C . THR C 1 237 ? -2.939 -2.858 -34.381 1.000 58.090 237 THR C C 1
ATOM 10867 O O . THR C 1 237 ? -2.826 -2.251 -33.316 1.000 64.830 237 THR C O 1
ATOM 10878 N N . LEU C 1 238 ? -2.736 -2.278 -35.557 1.000 53.110 238 LEU C N 1
ATOM 10879 C CA . LEU C 1 238 ? -2.600 -0.811 -35.700 1.000 47.180 238 LEU C CA 1
ATOM 10880 C C . LEU C 1 238 ? -3.978 -0.215 -35.387 1.000 51.610 238 LEU C C 1
ATOM 10881 O O . LEU C 1 238 ? -5.003 -0.939 -35.547 1.000 49.870 238 LEU C O 1
ATOM 10897 N N . TRP C 1 239 ? -4.007 1.010 -34.860 1.000 44.650 239 TRP C N 1
ATOM 10898 C CA . TRP C 1 239 ? -5.211 1.599 -34.226 1.000 48.030 239 TRP C CA 1
ATOM 10899 C C . TRP C 1 239 ? -6.388 1.638 -35.209 1.000 46.500 239 TRP C C 1
ATOM 10900 O O . TRP C 1 239 ? -7.527 1.337 -34.832 1.000 42.190 239 TRP C O 1
ATOM 10921 N N . PRO C 1 240 ? -6.188 2.036 -36.493 1.000 46.740 240 PRO C N 1
ATOM 10922 C CA . PRO C 1 240 ? -7.284 2.022 -37.467 1.000 48.340 240 PRO C CA 1
ATOM 10923 C C . PRO C 1 240 ? -8.000 0.673 -37.655 1.000 44.600 240 PRO C C 1
ATOM 10924 O O . PRO C 1 240 ? -9.144 0.705 -38.007 1.000 53.650 240 PRO C O 1
ATOM 10935 N N . ASP C 1 241 ? -7.322 -0.453 -37.377 1.000 42.670 241 ASP C N 1
ATOM 10936 C CA . ASP C 1 241 ? -7.889 -1.826 -37.463 1.000 46.690 241 ASP C CA 1
ATOM 10937 C C . ASP C 1 241 ? -8.433 -2.276 -36.100 1.000 50.170 241 ASP C C 1
ATOM 10938 O O . ASP C 1 241 ? -8.944 -3.431 -36.012 1.000 49.150 241 ASP C O 1
ATOM 10947 N N . PHE C 1 242 ? -8.288 -1.448 -35.064 1.000 46.370 242 PHE C N 1
ATOM 10948 C CA . PHE C 1 242 ? -8.711 -1.770 -33.678 1.000 45.620 242 PHE C CA 1
ATOM 10949 C C . PHE C 1 242 ? -10.219 -1.532 -33.588 1.000 50.130 242 PHE C C 1
ATOM 10950 O O . PHE C 1 242 ? -10.675 -0.504 -34.111 1.000 57.170 242 PHE C O 1
ATOM 10967 N N . ASP C 1 243 ? -10.969 -2.430 -32.957 1.000 52.030 243 ASP C N 1
ATOM 10968 C CA . ASP C 1 243 ? -12.424 -2.242 -32.686 1.000 54.680 243 ASP C CA 1
ATOM 10969 C C . ASP C 1 243 ? -12.761 -2.922 -31.354 1.000 48.600 243 ASP C C 1
ATOM 10970 O O . ASP C 1 243 ? -11.826 -3.405 -30.715 1.000 51.440 243 ASP C O 1
ATOM 10979 N N . ARG C 1 244 ? -14.042 -2.994 -30.988 1.000 49.480 244 ARG C N 1
ATOM 10980 C CA . ARG C 1 244 ? -14.502 -3.487 -29.663 1.000 48.930 244 ARG C CA 1
ATOM 10981 C C . ARG C 1 244 ? -14.010 -4.918 -29.411 1.000 55.340 244 ARG C C 1
ATOM 10982 O O . ARG C 1 244 ? -13.842 -5.268 -28.210 1.000 55.870 244 ARG C O 1
ATOM 11003 N N . ARG C 1 245 ? -13.778 -5.721 -30.463 1.000 53.070 245 ARG C N 1
ATOM 11004 C CA . ARG C 1 245 ? -13.354 -7.136 -30.285 1.000 59.870 245 ARG C CA 1
ATOM 11005 C C . ARG C 1 245 ? -11.933 -7.161 -29.713 1.000 59.420 245 ARG C C 1
ATOM 11006 O O . ARG C 1 245 ? -11.688 -7.929 -28.757 1.000 64.530 245 ARG C O 1
ATOM 11027 N N . HIS C 1 246 ? -11.037 -6.332 -30.259 1.000 55.520 246 HIS C N 1
ATOM 11028 C CA . HIS C 1 246 ? -9.646 -6.177 -29.754 1.000 56.550 246 HIS C CA 1
ATOM 11029 C C . HIS C 1 246 ? -9.677 -5.670 -28.298 1.000 49.180 246 HIS C C 1
ATOM 11030 O O . HIS C 1 246 ? -8.936 -6.203 -27.453 1.000 50.400 246 HIS C O 1
ATOM 11045 N N . PHE C 1 247 ? -10.546 -4.709 -27.998 1.000 52.150 247 PHE C N 1
ATOM 11046 C CA . PHE C 1 247 ? -10.722 -4.155 -26.630 1.000 50.290 247 PHE C CA 1
ATOM 11047 C C . PHE C 1 247 ? -11.168 -5.283 -25.692 1.000 58.100 247 PHE C C 1
ATOM 11048 O O . PHE C 1 247 ? -10.609 -5.403 -24.566 1.000 54.970 247 PHE C O 1
ATOM 11065 N N . TRP C 1 248 ? -12.156 -6.075 -26.135 1.000 55.910 248 TRP C N 1
ATOM 11066 C CA . TRP C 1 248 ? -12.716 -7.213 -25.352 1.000 54.890 248 TRP C CA 1
ATOM 11067 C C . TRP C 1 248 ? -11.634 -8.273 -25.140 1.000 51.790 248 TRP C C 1
ATOM 11068 O O . TRP C 1 248 ? -11.534 -8.786 -24.018 1.000 56.360 248 TRP C O 1
ATOM 11089 N N . GLN C 1 249 ? -10.830 -8.552 -26.163 1.000 51.860 249 GLN C N 1
ATOM 11090 C CA . GLN C 1 249 ? -9.685 -9.498 -26.064 1.000 58.910 249 GLN C CA 1
ATOM 11091 C C . GLN C 1 249 ? -8.752 -9.029 -24.941 1.000 62.230 249 GLN C C 1
ATOM 11092 O O . GLN C 1 249 ? -8.426 -9.852 -24.053 1.000 66.390 249 GLN C O 1
ATOM 11106 N N . ALA C 1 250 ? -8.353 -7.747 -24.953 1.000 60.670 250 ALA C N 1
ATOM 11107 C CA . ALA C 1 250 ? -7.430 -7.175 -23.946 1.000 54.530 250 ALA C CA 1
ATOM 11108 C C . ALA C 1 250 ? -8.044 -7.345 -22.555 1.000 45.940 250 ALA C C 1
ATOM 11109 O O . ALA C 1 250 ? -7.300 -7.745 -21.625 1.000 43.210 250 ALA C O 1
ATOM 11116 N N . CYS C 1 251 ? -9.341 -7.068 -22.402 1.000 45.620 251 CYS C N 1
ATOM 11117 C CA . CYS C 1 251 ? -10.057 -7.236 -21.109 1.000 55.020 251 CYS C CA 1
ATOM 11118 C C . CYS C 1 251 ? -10.044 -8.719 -20.698 1.000 64.590 251 CYS C C 1
ATOM 11119 O O . CYS C 1 251 ? -9.917 -8.988 -19.473 1.000 69.990 251 CYS C O 1
ATOM 11127 N N . GLU C 1 252 ? -10.157 -9.644 -21.666 1.000 64.940 252 GLU C N 1
ATOM 11128 C CA . GLU C 1 252 ? -10.119 -11.113 -21.411 1.000 72.440 252 GLU C CA 1
ATOM 11129 C C . GLU C 1 252 ? -8.728 -11.497 -20.899 1.000 64.030 252 GLU C C 1
ATOM 11130 O O . GLU C 1 252 ? -8.652 -12.243 -19.909 1.000 61.700 252 GLU C O 1
ATOM 11142 N N . ILE C 1 253 ? -7.673 -11.011 -21.559 1.000 58.780 253 ILE C N 1
ATOM 11143 C CA . ILE C 1 253 ? -6.264 -11.251 -21.129 1.000 59.050 253 ILE C CA 1
ATOM 11144 C C . ILE C 1 253 ? -6.105 -10.717 -19.699 1.000 62.420 253 ILE C C 1
ATOM 11145 O O . ILE C 1 253 ? -5.498 -11.430 -18.868 1.000 67.410 253 ILE C O 1
ATOM 11161 N N . TYR C 1 254 ? -6.664 -9.536 -19.406 1.000 60.260 254 TYR C N 1
ATOM 11162 C CA . TYR C 1 254 ? -6.586 -8.891 -18.069 1.000 61.240 254 TYR C CA 1
ATOM 11163 C C . TYR C 1 254 ? -7.228 -9.802 -17.015 1.000 63.740 254 TYR C C 1
ATOM 11164 O O . TYR C 1 254 ? -6.658 -9.951 -15.919 1.000 61.890 254 TYR C O 1
ATOM 11182 N N . ALA C 1 255 ? -8.409 -10.342 -17.318 1.000 66.970 255 ALA C N 1
ATOM 11183 C CA . ALA C 1 255 ? -9.209 -11.194 -16.401 1.000 77.200 255 ALA C CA 1
ATOM 11184 C C . ALA C 1 255 ? -8.449 -12.477 -16.037 1.000 77.650 255 ALA C C 1
ATOM 11185 O O . ALA C 1 255 ? -8.569 -12.901 -14.866 1.000 76.620 255 ALA C O 1
ATOM 11192 N N . ARG C 1 256 ? -7.687 -13.050 -16.980 1.000 75.880 256 ARG C N 1
ATOM 11193 C CA . ARG C 1 256 ? -6.888 -14.285 -16.762 1.000 76.290 256 ARG C CA 1
ATOM 11194 C C . ARG C 1 256 ? -5.864 -13.987 -15.667 1.000 77.410 256 ARG C C 1
ATOM 11195 O O . ARG C 1 256 ? -6.043 -14.524 -14.563 1.000 94.620 256 ARG C O 1
ATOM 11216 N N . ARG C 1 257 ? -4.875 -13.132 -15.931 1.000 82.370 257 ARG C N 1
ATOM 11217 C CA . ARG C 1 257 ? -3.892 -12.665 -14.910 1.000 86.830 257 ARG C CA 1
ATOM 11218 C C . ARG C 1 257 ? -4.601 -12.452 -13.563 1.000 86.330 257 ARG C C 1
ATOM 11219 O O . ARG C 1 257 ? -4.040 -12.654 -12.491 1.000 82.820 257 ARG C O 1
ATOM 11240 N N . ARG D 1 26 ? 30.572 -14.357 -24.495 1.000 93.690 26 ARG D N 1
ATOM 11241 C CA . ARG D 1 26 ? 31.064 -13.195 -25.313 1.000 102.800 26 ARG D CA 1
ATOM 11242 C C . ARG D 1 26 ? 29.929 -12.190 -25.519 1.000 116.650 26 ARG D C 1
ATOM 11243 O O . ARG D 1 26 ? 28.864 -12.542 -26.027 1.000 121.360 26 ARG D O 1
ATOM 11249 N N . PRO D 1 27 ? 30.122 -10.901 -25.156 1.000 115.960 27 PRO D N 1
ATOM 11250 C CA . PRO D 1 27 ? 29.076 -9.892 -25.317 1.000 113.240 27 PRO D CA 1
ATOM 11251 C C . PRO D 1 27 ? 28.814 -9.547 -26.781 1.000 106.390 27 PRO D C 1
ATOM 11252 O O . PRO D 1 27 ? 29.743 -9.527 -27.580 1.000 102.120 27 PRO D O 1
ATOM 11263 N N . PRO D 1 28 ? 27.553 -9.247 -27.162 1.000 98.550 28 PRO D N 1
ATOM 11264 C CA . PRO D 1 28 ? 27.211 -8.993 -28.559 1.000 92.540 28 PRO D CA 1
ATOM 11265 C C . PRO D 1 28 ? 27.825 -7.694 -29.097 1.000 89.410 28 PRO D C 1
ATOM 11266 O O . PRO D 1 28 ? 28.054 -6.781 -28.336 1.000 88.520 28 PRO D O 1
ATOM 11277 N N . GLN D 1 29 ? 28.082 -7.676 -30.403 1.000 98.600 29 GLN D N 1
ATOM 11278 C CA . GLN D 1 29 ? 28.731 -6.563 -31.145 1.000 112.890 29 GLN D CA 1
ATOM 11279 C C . GLN D 1 29 ? 27.649 -5.573 -31.594 1.000 108.750 29 GLN D C 1
ATOM 11280 O O . GLN D 1 29 ? 27.048 -5.784 -32.681 1.000 102.270 29 GLN D O 1
ATOM 11294 N N . LEU D 1 30 ? 27.357 -4.576 -30.760 1.000 98.060 30 LEU D N 1
ATOM 11295 C CA . LEU D 1 30 ? 26.343 -3.521 -31.037 1.000 95.670 30 LEU D CA 1
ATOM 11296 C C . LEU D 1 30 ? 27.071 -2.198 -31.222 1.000 89.690 30 LEU D C 1
ATOM 11297 O O . LEU D 1 30 ? 28.028 -1.920 -30.498 1.000 80.110 30 LEU D O 1
ATOM 11313 N N . PRO D 1 31 ? 26.613 -1.316 -32.141 1.000 86.470 31 PRO D N 1
ATOM 11314 C CA . PRO D 1 31 ? 27.136 0.050 -32.198 1.000 91.910 31 PRO D CA 1
ATOM 11315 C C . PRO D 1 31 ? 26.850 0.788 -30.877 1.000 100.660 31 PRO D C 1
ATOM 11316 O O . PRO D 1 31 ? 25.820 0.520 -30.268 1.000 106.890 31 PRO D O 1
ATOM 11327 N N . ARG D 1 32 ? 27.753 1.679 -30.461 1.000 105.260 32 ARG D N 1
ATOM 11328 C CA . ARG D 1 32 ? 27.664 2.407 -29.162 1.000 111.740 32 ARG D CA 1
ATOM 11329 C C . ARG D 1 32 ? 26.322 3.150 -29.074 1.000 107.980 32 ARG D C 1
ATOM 11330 O O . ARG D 1 32 ? 25.719 3.128 -27.975 1.000 97.320 32 ARG D O 1
ATOM 11351 N N . GLU D 1 33 ? 25.858 3.737 -30.190 1.000 104.460 33 GLU D N 1
ATOM 11352 C CA . GLU D 1 33 ? 24.590 4.519 -30.284 1.000 97.670 33 GLU D CA 1
ATOM 11353 C C . GLU D 1 33 ? 23.391 3.699 -29.791 1.000 93.920 33 GLU D C 1
ATOM 11354 O O . GLU D 1 33 ? 22.411 4.318 -29.339 1.000 99.640 33 GLU D O 1
ATOM 11366 N N . LEU D 1 34 ? 23.430 2.373 -29.955 1.000 77.080 34 LEU D N 1
ATOM 11367 C CA . LEU D 1 34 ? 22.260 1.485 -29.735 1.000 71.820 34 LEU D CA 1
ATOM 11368 C C . LEU D 1 34 ? 22.441 0.678 -28.448 1.000 67.250 34 LEU D C 1
ATOM 11369 O O . LEU D 1 34 ? 21.605 -0.207 -28.193 1.000 71.940 34 LEU D O 1
ATOM 11385 N N . ILE D 1 35 ? 23.482 0.954 -27.663 1.000 66.810 35 ILE D N 1
ATOM 11386 C CA . ILE D 1 35 ? 23.628 0.361 -26.299 1.000 77.930 35 ILE D CA 1
ATOM 11387 C C . ILE D 1 35 ? 22.862 1.254 -25.323 1.000 69.620 35 ILE D C 1
ATOM 11388 O O . ILE D 1 35 ? 23.098 2.457 -25.259 1.000 61.510 35 ILE D O 1
ATOM 11404 N N . PRO D 1 36 ? 21.917 0.704 -24.533 1.000 68.860 36 PRO D N 1
ATOM 11405 C CA . PRO D 1 36 ? 21.158 1.517 -23.581 1.000 65.680 36 PRO D CA 1
ATOM 11406 C C . PRO D 1 36 ? 22.102 2.111 -22.522 1.000 56.230 36 PRO D C 1
ATOM 11407 O O . PRO D 1 36 ? 22.962 1.390 -22.024 1.000 68.390 36 PRO D O 1
ATOM 11418 N N . ARG D 1 37 ? 21.978 3.410 -22.257 1.000 53.180 37 ARG D N 1
ATOM 11419 C CA . ARG D 1 37 ? 22.760 4.126 -21.215 1.000 55.070 37 ARG D CA 1
ATOM 11420 C C . ARG D 1 37 ? 22.295 3.678 -19.824 1.000 58.430 37 ARG D C 1
ATOM 11421 O O . ARG D 1 37 ? 23.138 3.571 -18.889 1.000 58.580 37 ARG D O 1
ATOM 11442 N N . HIS D 1 38 ? 21.002 3.387 -19.665 1.000 50.720 38 HIS D N 1
ATOM 11443 C CA . HIS D 1 38 ? 20.422 3.048 -18.343 1.000 43.380 38 HIS D CA 1
ATOM 11444 C C . HIS D 1 38 ? 19.432 1.903 -18.517 1.000 44.240 38 HIS D C 1
ATOM 11445 O O . HIS D 1 38 ? 18.455 2.075 -19.237 1.000 45.300 38 HIS D O 1
ATOM 11460 N N . VAL D 1 39 ? 19.704 0.787 -17.849 1.000 41.640 39 VAL D N 1
ATOM 11461 C CA . VAL D 1 39 ? 18.822 -0.393 -17.847 1.000 42.460 39 VAL D CA 1
ATOM 11462 C C . VAL D 1 39 ? 18.276 -0.520 -16.437 1.000 45.870 39 VAL D C 1
ATOM 11463 O O . VAL D 1 39 ? 19.069 -0.420 -15.482 1.000 52.360 39 VAL D O 1
ATOM 11476 N N . ALA D 1 40 ? 16.975 -0.773 -16.325 1.000 40.400 40 ALA D N 1
ATOM 11477 C CA . ALA D 1 40 ? 16.302 -1.040 -15.045 1.000 48.780 40 ALA D CA 1
ATOM 11478 C C . ALA D 1 40 ? 15.786 -2.479 -15.083 1.000 46.350 40 ALA D C 1
ATOM 11479 O O . ALA D 1 40 ? 15.173 -2.837 -16.094 1.000 43.040 40 ALA D O 1
ATOM 11486 N N . ILE D 1 41 ? 15.954 -3.239 -14.003 1.000 47.610 41 ILE D N 1
ATOM 11487 C CA . ILE D 1 41 ? 15.536 -4.661 -13.948 1.000 48.410 41 ILE D CA 1
ATOM 11488 C C . ILE D 1 41 ? 14.664 -4.897 -12.729 1.000 50.010 41 ILE D C 1
ATOM 11489 O O . ILE D 1 41 ? 15.069 -4.546 -11.620 1.000 54.670 41 ILE D O 1
ATOM 11505 N N . VAL D 1 42 ? 13.489 -5.469 -12.963 1.000 48.370 42 VAL D N 1
ATOM 11506 C CA . VAL D 1 42 ? 12.644 -6.072 -11.905 1.000 57.080 42 VAL D CA 1
ATOM 11507 C C . VAL D 1 42 ? 13.017 -7.557 -11.848 1.000 61.880 42 VAL D C 1
ATOM 11508 O O . VAL D 1 42 ? 12.919 -8.227 -12.921 1.000 62.790 42 VAL D O 1
ATOM 11521 N N . MET D 1 43 ? 13.453 -8.012 -10.681 1.000 64.090 43 MET D N 1
ATOM 11522 C CA . MET D 1 43 ? 14.012 -9.375 -10.418 1.000 68.600 43 MET D CA 1
ATOM 11523 C C . MET D 1 43 ? 12.921 -10.250 -9.797 1.000 72.990 43 MET D C 1
ATOM 11524 O O . MET D 1 43 ? 12.976 -10.489 -8.576 1.000 90.320 43 MET D O 1
ATOM 11538 N N . ASP D 1 44 ? 11.958 -10.684 -10.600 1.000 73.670 44 ASP D N 1
ATOM 11539 C CA . ASP D 1 44 ? 10.781 -11.439 -10.086 1.000 86.590 44 ASP D CA 1
ATOM 11540 C C . ASP D 1 44 ? 10.809 -12.901 -10.563 1.000 80.870 44 ASP D C 1
ATOM 11541 O O . ASP D 1 44 ? 11.482 -13.221 -11.579 1.000 74.280 44 ASP D O 1
ATOM 11550 N N . GLY D 1 45 ? 10.107 -13.767 -9.833 1.000 79.970 45 GLY D N 1
ATOM 11551 C CA . GLY D 1 45 ? 9.952 -15.209 -10.134 1.000 84.260 45 GLY D CA 1
ATOM 11552 C C . GLY D 1 45 ? 10.792 -16.100 -9.226 1.000 82.170 45 GLY D C 1
ATOM 11553 O O . GLY D 1 45 ? 10.889 -17.295 -9.510 1.000 87.810 45 GLY D O 1
ATOM 11557 N N . ASN D 1 46 ? 11.385 -15.546 -8.168 1.000 73.810 46 ASN D N 1
ATOM 11558 C CA . ASN D 1 46 ? 12.263 -16.274 -7.220 1.000 71.070 46 ASN D CA 1
ATOM 11559 C C . ASN D 1 46 ? 11.426 -17.333 -6.510 1.000 75.550 46 ASN D C 1
ATOM 11560 O O . ASN D 1 46 ? 11.857 -18.500 -6.487 1.000 67.770 46 ASN D O 1
ATOM 11571 N N . GLY D 1 47 ? 10.265 -16.948 -5.986 1.000 77.290 47 GLY D N 1
ATOM 11572 C CA . GLY D 1 47 ? 9.329 -17.867 -5.311 1.000 80.440 47 GLY D CA 1
ATOM 11573 C C . GLY D 1 47 ? 8.848 -18.966 -6.239 1.000 83.260 47 GLY D C 1
ATOM 11574 O O . GLY D 1 47 ? 9.021 -20.134 -5.881 1.000 77.090 47 GLY D O 1
ATOM 11578 N N . ARG D 1 48 ? 8.266 -18.591 -7.384 1.000 86.400 48 ARG D N 1
ATOM 11579 C CA . ARG D 1 48 ? 7.705 -19.508 -8.417 1.000 90.640 48 ARG D CA 1
ATOM 11580 C C . ARG D 1 48 ? 8.779 -20.513 -8.865 1.000 95.960 48 ARG D C 1
ATOM 11581 O O . ARG D 1 48 ? 8.435 -21.685 -9.128 1.000 98.210 48 ARG D O 1
ATOM 11602 N N . TRP D 1 49 ? 10.030 -20.063 -8.965 1.000 85.350 49 TRP D N 1
ATOM 11603 C CA . TRP D 1 49 ? 11.185 -20.889 -9.405 1.000 86.140 49 TRP D CA 1
ATOM 11604 C C . TRP D 1 49 ? 11.450 -21.999 -8.378 1.000 96.390 49 TRP D C 1
ATOM 11605 O O . TRP D 1 49 ? 11.659 -23.147 -8.795 1.000 107.060 49 TRP D O 1
ATOM 11626 N N . ALA D 1 50 ? 11.433 -21.660 -7.090 1.000 86.020 50 ALA D N 1
ATOM 11627 C CA . ALA D 1 50 ? 11.686 -22.596 -5.969 1.000 80.240 50 ALA D CA 1
ATOM 11628 C C . ALA D 1 50 ? 10.533 -23.601 -5.867 1.000 91.840 50 ALA D C 1
ATOM 11629 O O . ALA D 1 50 ? 10.799 -24.771 -5.541 1.000 98.670 50 ALA D O 1
ATOM 11636 N N . LYS D 1 51 ? 9.299 -23.172 -6.148 1.000 92.280 51 LYS D N 1
ATOM 11637 C CA . LYS D 1 51 ? 8.095 -24.049 -6.085 1.000 98.480 51 LYS D CA 1
ATOM 11638 C C . LYS D 1 51 ? 8.223 -25.131 -7.167 1.000 101.060 51 LYS D C 1
ATOM 11639 O O . LYS D 1 51 ? 8.011 -26.308 -6.836 1.000 97.530 51 LYS D O 1
ATOM 11645 N N . GLN D 1 52 ? 8.605 -24.746 -8.392 1.000 102.080 52 GLN D N 1
ATOM 11646 C CA . GLN D 1 52 ? 8.802 -25.656 -9.554 1.000 96.380 52 GLN D CA 1
ATOM 11647 C C . GLN D 1 52 ? 9.874 -26.715 -9.252 1.000 92.970 52 GLN D C 1
ATOM 11648 O O . GLN D 1 52 ? 9.883 -27.746 -9.949 1.000 93.040 52 GLN D O 1
ATOM 11654 N N . ARG D 1 53 ? 10.756 -26.463 -8.281 1.000 81.470 53 ARG D N 1
ATOM 11655 C CA . ARG D 1 53 ? 11.883 -27.364 -7.922 1.000 83.000 53 ARG D CA 1
ATOM 11656 C C . ARG D 1 53 ? 11.702 -27.937 -6.512 1.000 80.990 53 ARG D C 1
ATOM 11657 O O . ARG D 1 53 ? 12.670 -28.500 -5.974 1.000 76.630 53 ARG D O 1
ATOM 11678 N N . GLY D 1 54 ? 10.509 -27.795 -5.935 1.000 83.030 54 GLY D N 1
ATOM 11679 C CA . GLY D 1 54 ? 10.187 -28.273 -4.577 1.000 86.530 54 GLY D CA 1
ATOM 11680 C C . GLY D 1 54 ? 11.147 -27.745 -3.523 1.000 84.680 54 GLY D C 1
ATOM 11681 O O . GLY D 1 54 ? 11.351 -28.446 -2.519 1.000 80.280 54 GLY D O 1
ATOM 11685 N N . LEU D 1 55 ? 11.697 -26.542 -3.713 1.000 82.150 55 LEU D N 1
ATOM 11686 C CA . LEU D 1 55 ? 12.539 -25.860 -2.696 1.000 87.050 55 LEU D CA 1
ATOM 11687 C C . LEU D 1 55 ? 11.707 -24.779 -2.014 1.000 93.850 55 LEU D C 1
ATOM 11688 O O . LEU D 1 55 ? 10.766 -24.256 -2.608 1.000 89.410 55 LEU D O 1
ATOM 11704 N N . PRO D 1 56 ? 12.034 -24.396 -0.755 1.000 98.560 56 PRO D N 1
ATOM 11705 C CA . PRO D 1 56 ? 11.396 -23.239 -0.127 1.000 94.610 56 PRO D CA 1
ATOM 11706 C C . PRO D 1 56 ? 11.642 -21.953 -0.939 1.000 91.080 56 PRO D C 1
ATOM 11707 O O . PRO D 1 56 ? 12.701 -21.837 -1.558 1.000 77.940 56 PRO D O 1
ATOM 11718 N N . ARG D 1 57 ? 10.673 -21.032 -0.915 1.000 90.120 57 ARG D N 1
ATOM 11719 C CA . ARG D 1 57 ? 10.707 -19.720 -1.628 1.000 96.310 57 ARG D CA 1
ATOM 11720 C C . ARG D 1 57 ? 12.038 -19.007 -1.337 1.000 91.240 57 ARG D C 1
ATOM 11721 O O . ARG D 1 57 ? 12.642 -18.479 -2.268 1.000 92.530 57 ARG D O 1
ATOM 11742 N N . THR D 1 58 ? 12.504 -19.048 -0.091 1.000 89.550 58 THR D N 1
ATOM 11743 C CA . THR D 1 58 ? 13.764 -18.418 0.389 1.000 92.820 58 THR D CA 1
ATOM 11744 C C . THR D 1 58 ? 14.951 -18.819 -0.505 1.000 94.870 58 THR D C 1
ATOM 11745 O O . THR D 1 58 ? 15.860 -17.981 -0.708 1.000 91.400 58 THR D O 1
ATOM 11756 N N . GLU D 1 59 ? 14.977 -20.060 -1.012 1.000 90.250 59 GLU D N 1
ATOM 11757 C CA . GLU D 1 59 ? 16.129 -20.601 -1.787 1.000 88.440 59 GLU D CA 1
ATOM 11758 C C . GLU D 1 59 ? 16.145 -19.977 -3.185 1.000 75.550 59 GLU D C 1
ATOM 11759 O O . GLU D 1 59 ? 17.239 -19.812 -3.746 1.000 76.440 59 GLU D O 1
ATOM 11771 N N . GLY D 1 60 ? 14.974 -19.689 -3.746 1.000 72.820 60 GLY D N 1
ATOM 11772 C CA . GLY D 1 60 ? 14.860 -18.930 -5.003 1.000 78.120 60 GLY D CA 1
ATOM 11773 C C . GLY D 1 60 ? 15.529 -17.571 -4.903 1.000 79.190 60 GLY D C 1
ATOM 11774 O O . GLY D 1 60 ? 16.259 -17.198 -5.833 1.000 73.300 60 GLY D O 1
ATOM 11778 N N . HIS D 1 61 ? 15.334 -16.871 -3.784 1.000 77.040 61 HIS D N 1
ATOM 11779 C CA . HIS D 1 61 ? 15.963 -15.551 -3.528 1.000 81.160 61 HIS D CA 1
ATOM 11780 C C . HIS D 1 61 ? 17.474 -15.762 -3.474 1.000 72.970 61 HIS D C 1
ATOM 11781 O O . HIS D 1 61 ? 18.199 -14.986 -4.149 1.000 69.130 61 HIS D O 1
ATOM 11796 N N . LYS D 1 62 ? 17.928 -16.794 -2.755 1.000 72.380 62 LYS D N 1
ATOM 11797 C CA . LYS D 1 62 ? 19.380 -17.117 -2.643 1.000 80.480 62 LYS D CA 1
ATOM 11798 C C . LYS D 1 62 ? 19.959 -17.330 -4.050 1.000 76.760 62 LYS D C 1
ATOM 11799 O O . LYS D 1 62 ? 21.041 -16.779 -4.350 1.000 81.950 62 LYS D O 1
ATOM 11805 N N . ALA D 1 63 ? 19.250 -18.082 -4.891 1.000 71.570 63 ALA D N 1
ATOM 11806 C CA . ALA D 1 63 ? 19.669 -18.355 -6.287 1.000 80.380 63 ALA D CA 1
ATOM 11807 C C . ALA D 1 63 ? 19.684 -17.041 -7.092 1.000 81.760 63 ALA D C 1
ATOM 11808 O O . ALA D 1 63 ? 20.587 -16.861 -7.934 1.000 79.700 63 ALA D O 1
ATOM 11815 N N . GLY D 1 64 ? 18.716 -16.153 -6.824 1.000 76.790 64 GLY D N 1
ATOM 11816 C CA . GLY D 1 64 ? 18.605 -14.823 -7.471 1.000 81.240 64 GLY D CA 1
ATOM 11817 C C . GLY D 1 64 ? 19.834 -13.962 -7.240 1.000 77.940 64 GLY D C 1
ATOM 11818 O O . GLY D 1 64 ? 20.151 -13.166 -8.134 1.000 79.130 64 GLY D O 1
ATOM 11822 N N . GLU D 1 65 ? 20.516 -14.105 -6.092 1.000 72.230 65 GLU D N 1
ATOM 11823 C CA . GLU D 1 65 ? 21.755 -13.335 -5.814 1.000 78.840 65 GLU D CA 1
ATOM 11824 C C . GLU D 1 65 ? 22.755 -13.520 -6.960 1.000 74.890 65 GLU D C 1
ATOM 11825 O O . GLU D 1 65 ? 23.296 -12.503 -7.438 1.000 82.810 65 GLU D O 1
ATOM 11837 N N . SER D 1 66 ? 23.006 -14.760 -7.390 1.000 83.810 66 SER D N 1
ATOM 11838 C CA . SER D 1 66 ? 24.053 -15.031 -8.415 1.000 81.630 66 SER D CA 1
ATOM 11839 C C . SER D 1 66 ? 23.602 -14.444 -9.762 1.000 74.900 66 SER D C 1
ATOM 11840 O O . SER D 1 66 ? 24.455 -13.874 -10.476 1.000 75.270 66 SER D O 1
ATOM 11848 N N . SER D 1 67 ? 22.301 -14.521 -10.070 1.000 72.950 67 SER D N 1
ATOM 11849 C CA . SER D 1 67 ? 21.723 -13.876 -11.281 1.000 73.070 67 SER D CA 1
ATOM 11850 C C . SER D 1 67 ? 22.126 -12.402 -11.316 1.000 75.460 67 SER D C 1
ATOM 11851 O O . SER D 1 67 ? 22.643 -11.949 -12.364 1.000 72.350 67 SER D O 1
ATOM 11859 N N . LEU D 1 68 ? 21.940 -11.691 -10.194 1.000 80.060 68 LEU D N 1
ATOM 11860 C CA . LEU D 1 68 ? 22.180 -10.221 -10.119 1.000 75.310 68 LEU D CA 1
ATOM 11861 C C . LEU D 1 68 ? 23.645 -9.926 -10.439 1.000 66.010 68 LEU D C 1
ATOM 11862 O O . LEU D 1 68 ? 23.922 -9.034 -11.284 1.000 67.470 68 LEU D O 1
ATOM 11878 N N . PHE D 1 69 ? 24.566 -10.642 -9.788 1.000 82.750 69 PHE D N 1
ATOM 11879 C CA . PHE D 1 69 ? 26.026 -10.387 -9.939 1.000 81.360 69 PHE D CA 1
ATOM 11880 C C . PHE D 1 69 ? 26.463 -10.805 -11.347 1.000 71.340 69 PHE D C 1
ATOM 11881 O O . PHE D 1 69 ? 27.313 -10.108 -11.938 1.000 61.060 69 PHE D O 1
ATOM 11898 N N . ASP D 1 70 ? 25.825 -11.822 -11.929 1.000 69.440 70 ASP D N 1
ATOM 11899 C CA . ASP D 1 70 ? 26.123 -12.217 -13.329 1.000 75.730 70 ASP D CA 1
ATOM 11900 C C . ASP D 1 70 ? 25.651 -11.098 -14.271 1.000 74.070 70 ASP D C 1
ATOM 11901 O O . ASP D 1 70 ? 26.426 -10.709 -15.178 1.000 77.160 70 ASP D O 1
ATOM 11910 N N . VAL D 1 71 ? 24.446 -10.562 -14.050 1.000 68.840 71 VAL D N 1
ATOM 11911 C CA . VAL D 1 71 ? 23.899 -9.453 -14.885 1.000 65.240 71 VAL D CA 1
ATOM 11912 C C . VAL D 1 71 ? 24.783 -8.211 -14.712 1.000 60.100 71 VAL D C 1
ATOM 11913 O O . VAL D 1 71 ? 25.026 -7.507 -15.737 1.000 64.370 71 VAL D O 1
ATOM 11926 N N . ILE D 1 72 ? 25.257 -7.939 -13.486 1.000 57.870 72 ILE D N 1
ATOM 11927 C CA . ILE D 1 72 ? 26.194 -6.799 -13.246 1.000 61.550 72 ILE D CA 1
ATOM 11928 C C . ILE D 1 72 ? 27.450 -6.980 -14.122 1.000 67.730 72 ILE D C 1
ATOM 11929 O O . ILE D 1 72 ? 27.891 -5.974 -14.761 1.000 65.360 72 ILE D O 1
ATOM 11945 N N . GLU D 1 73 ? 28.011 -8.203 -14.165 1.000 70.890 73 GLU D N 1
ATOM 11946 C CA . GLU D 1 73 ? 29.198 -8.522 -15.010 1.000 69.940 73 GLU D CA 1
ATOM 11947 C C . GLU D 1 73 ? 28.836 -8.282 -16.484 1.000 70.440 73 GLU D C 1
ATOM 11948 O O . GLU D 1 73 ? 29.626 -7.619 -17.186 1.000 68.940 73 GLU D O 1
ATOM 11954 N N . GLY D 1 74 ? 27.670 -8.765 -16.923 1.000 62.900 74 GLY D N 1
ATOM 11955 C CA . GLY D 1 74 ? 27.147 -8.525 -18.286 1.000 71.480 74 GLY D CA 1
ATOM 11956 C C . GLY D 1 74 ? 27.065 -7.043 -18.632 1.000 73.370 74 GLY D C 1
ATOM 11957 O O . GLY D 1 74 ? 27.433 -6.661 -19.770 1.000 70.370 74 GLY D O 1
ATOM 11961 N N . ALA D 1 75 ? 26.610 -6.207 -17.699 1.000 69.530 75 ALA D N 1
ATOM 11962 C CA . ALA D 1 75 ? 26.515 -4.748 -17.947 1.000 75.920 75 ALA D CA 1
ATOM 11963 C C . ALA D 1 75 ? 27.928 -4.157 -18.066 1.000 68.410 75 ALA D C 1
ATOM 11964 O O . ALA D 1 75 ? 28.150 -3.291 -18.956 1.000 65.810 75 ALA D O 1
ATOM 11971 N N . LEU D 1 76 ? 28.831 -4.562 -17.163 1.000 67.360 76 LEU D N 1
ATOM 11972 C CA . LEU D 1 76 ? 30.250 -4.096 -17.173 1.000 81.160 76 LEU D CA 1
ATOM 11973 C C . LEU D 1 76 ? 30.887 -4.426 -18.535 1.000 79.940 76 LEU D C 1
ATOM 11974 O O . LEU D 1 76 ? 31.491 -3.516 -19.138 1.000 66.480 76 LEU D O 1
ATOM 11990 N N . GLU D 1 77 ? 30.708 -5.661 -19.024 1.000 77.730 77 GLU D N 1
ATOM 11991 C CA . GLU D 1 77 ? 31.335 -6.158 -20.279 1.000 86.490 77 GLU D CA 1
ATOM 11992 C C . GLU D 1 77 ? 30.773 -5.389 -21.476 1.000 83.670 77 GLU D C 1
ATOM 11993 O O . GLU D 1 77 ? 31.585 -4.965 -22.322 1.000 71.780 77 GLU D O 1
ATOM 12005 N N . LEU D 1 78 ? 29.452 -5.180 -21.529 1.000 86.110 78 LEU D N 1
ATOM 12006 C CA . LEU D 1 78 ? 28.799 -4.509 -22.686 1.000 80.640 78 LEU D CA 1
ATOM 12007 C C . LEU D 1 78 ? 29.036 -2.994 -22.629 1.000 74.220 78 LEU D C 1
ATOM 12008 O O . LEU D 1 78 ? 28.916 -2.333 -23.699 1.000 70.920 78 LEU D O 1
ATOM 12024 N N . GLY D 1 79 ? 29.359 -2.454 -21.446 1.000 74.310 79 GLY D N 1
ATOM 12025 C CA . GLY D 1 79 ? 29.575 -1.006 -21.254 1.000 83.640 79 GLY D CA 1
ATOM 12026 C C . GLY D 1 79 ? 28.275 -0.240 -21.044 1.000 76.540 79 GLY D C 1
ATOM 12027 O O . GLY D 1 79 ? 28.160 0.917 -21.520 1.000 66.720 79 GLY D O 1
ATOM 12031 N N . VAL D 1 80 ? 27.310 -0.831 -20.343 1.000 78.710 80 VAL D N 1
ATOM 12032 C CA . VAL D 1 80 ? 26.100 -0.091 -19.863 1.000 74.680 80 VAL D CA 1
ATOM 12033 C C . VAL D 1 80 ? 26.527 0.672 -18.612 1.000 67.580 80 VAL D C 1
ATOM 12034 O O . VAL D 1 80 ? 26.918 0.062 -17.618 1.000 62.840 80 VAL D O 1
ATOM 12047 N N . PRO D 1 81 ? 26.538 2.024 -18.637 1.000 54.520 81 PRO D N 1
ATOM 12048 C CA . PRO D 1 81 ? 26.980 2.811 -17.481 1.000 57.950 81 PRO D CA 1
ATOM 12049 C C . PRO D 1 81 ? 26.025 2.883 -16.271 1.000 61.300 81 PRO D C 1
ATOM 12050 O O . PRO D 1 81 ? 26.513 3.179 -15.155 1.000 60.490 81 PRO D O 1
ATOM 12061 N N . TYR D 1 82 ? 24.719 2.605 -16.457 1.000 54.620 82 TYR D N 1
ATOM 12062 C CA . TYR D 1 82 ? 23.724 2.681 -15.347 1.000 52.010 82 TYR D CA 1
ATOM 12063 C C . TYR D 1 82 ? 22.853 1.429 -15.310 1.000 43.840 82 TYR D C 1
ATOM 12064 O O . TYR D 1 82 ? 22.215 1.087 -16.320 1.000 51.940 82 TYR D O 1
ATOM 12082 N N . LEU D 1 83 ? 22.801 0.791 -14.148 1.000 45.400 83 LEU D N 1
ATOM 12083 C CA . LEU D 1 83 ? 21.914 -0.363 -13.897 1.000 54.170 83 LEU D CA 1
ATOM 12084 C C . LEU D 1 83 ? 21.124 -0.106 -12.612 1.000 53.120 83 LEU D C 1
ATOM 12085 O O . LEU D 1 83 ? 21.747 0.135 -11.558 1.000 50.790 83 LEU D O 1
ATOM 12101 N N . SER D 1 84 ? 19.791 -0.206 -12.680 1.000 44.750 84 SER D N 1
ATOM 12102 C CA . SER D 1 84 ? 18.909 -0.065 -11.490 1.000 46.740 84 SER D CA 1
ATOM 12103 C C . SER D 1 84 ? 18.264 -1.418 -11.241 1.000 44.150 84 SER D C 1
ATOM 12104 O O . SER D 1 84 ? 17.849 -2.048 -12.218 1.000 49.950 84 SER D O 1
ATOM 12112 N N . ALA D 1 85 ? 18.227 -1.856 -9.993 1.000 43.320 85 ALA D N 1
ATOM 12113 C CA . ALA D 1 85 ? 17.682 -3.171 -9.608 1.000 45.590 85 ALA D CA 1
ATOM 12114 C C . ALA D 1 85 ? 16.659 -2.971 -8.505 1.000 48.170 85 ALA D C 1
ATOM 12115 O O . ALA D 1 85 ? 16.975 -2.326 -7.490 1.000 55.590 85 ALA D O 1
ATOM 12122 N N . TYR D 1 86 ? 15.461 -3.502 -8.717 1.000 49.790 86 TYR D N 1
ATOM 12123 C CA . TYR D 1 86 ? 14.345 -3.402 -7.761 1.000 59.150 86 TYR D CA 1
ATOM 12124 C C . TYR D 1 86 ? 14.503 -4.533 -6.754 1.000 65.130 86 TYR D C 1
ATOM 12125 O O . TYR D 1 86 ? 13.941 -5.610 -7.002 1.000 75.020 86 TYR D O 1
ATOM 12143 N N . ALA D 1 87 ? 15.221 -4.289 -5.655 1.000 70.690 87 ALA D N 1
ATOM 12144 C CA . ALA D 1 87 ? 15.363 -5.271 -4.554 1.000 76.150 87 ALA D CA 1
ATOM 12145 C C . ALA D 1 87 ? 14.108 -5.295 -3.668 1.000 80.890 87 ALA D C 1
ATOM 12146 O O . ALA D 1 87 ? 13.705 -6.412 -3.290 1.000 81.770 87 ALA D O 1
ATOM 12153 N N . SER D 1 96 ? 4.102 -13.544 1.980 1.000 94.020 96 SER D N 1
ATOM 12154 C CA . SER D 1 96 ? 3.797 -14.069 3.338 1.000 90.440 96 SER D CA 1
ATOM 12155 C C . SER D 1 96 ? 4.654 -13.338 4.376 1.000 86.150 96 SER D C 1
ATOM 12156 O O . SER D 1 96 ? 5.762 -12.893 4.064 1.000 69.250 96 SER D O 1
ATOM 12164 N N . PRO D 1 97 ? 4.176 -13.195 5.634 1.000 82.780 97 PRO D N 1
ATOM 12165 C CA . PRO D 1 97 ? 4.980 -12.580 6.693 1.000 81.140 97 PRO D CA 1
ATOM 12166 C C . PRO D 1 97 ? 6.397 -13.164 6.834 1.000 83.730 97 PRO D C 1
ATOM 12167 O O . PRO D 1 97 ? 7.328 -12.399 7.057 1.000 76.950 97 PRO D O 1
ATOM 12178 N N . ASP D 1 98 ? 6.520 -14.491 6.702 1.000 82.480 98 ASP D N 1
ATOM 12179 C CA . ASP D 1 98 ? 7.779 -15.250 6.902 1.000 88.650 98 ASP D CA 1
ATOM 12180 C C . ASP D 1 98 ? 8.770 -14.886 5.790 1.000 82.730 98 ASP D C 1
ATOM 12181 O O . ASP D 1 98 ? 9.954 -14.675 6.100 1.000 84.960 98 ASP D O 1
ATOM 12190 N N . GLU D 1 99 ? 8.300 -14.831 4.539 1.000 79.260 99 GLU D N 1
ATOM 12191 C CA . GLU D 1 99 ? 9.141 -14.498 3.358 1.000 79.710 99 GLU D CA 1
ATOM 12192 C C . GLU D 1 99 ? 9.597 -13.030 3.448 1.000 77.000 99 GLU D C 1
ATOM 12193 O O . GLU D 1 99 ? 10.765 -12.768 3.101 1.000 67.470 99 GLU D O 1
ATOM 12205 N N . VAL D 1 100 ? 8.740 -12.113 3.921 1.000 68.510 100 VAL D N 1
ATOM 12206 C CA . VAL D 1 100 ? 9.125 -10.680 4.094 1.000 69.170 100 VAL D CA 1
ATOM 12207 C C . VAL D 1 100 ? 10.205 -10.580 5.186 1.000 71.360 100 VAL D C 1
ATOM 12208 O O . VAL D 1 100 ? 11.238 -9.910 4.949 1.000 69.850 100 VAL D O 1
ATOM 12221 N N . ARG D 1 101 ? 9.981 -11.209 6.341 1.000 67.460 101 ARG D N 1
ATOM 12222 C CA . ARG D 1 101 ? 10.958 -11.279 7.466 1.000 75.090 101 ARG D CA 1
ATOM 12223 C C . ARG D 1 101 ? 12.316 -11.791 6.945 1.000 78.110 101 ARG D C 1
ATOM 12224 O O . ARG D 1 101 ? 13.346 -11.200 7.287 1.000 74.770 101 ARG D O 1
ATOM 12245 N N . PHE D 1 102 ? 12.312 -12.860 6.145 1.000 74.170 102 PHE D N 1
ATOM 12246 C CA . PHE D 1 102 ? 13.554 -13.455 5.575 1.000 80.130 102 PHE D CA 1
ATOM 12247 C C . PHE D 1 102 ? 14.250 -12.477 4.598 1.000 76.040 102 PHE D C 1
ATOM 12248 O O . PHE D 1 102 ? 15.507 -12.397 4.593 1.000 74.560 102 PHE D O 1
ATOM 12265 N N . LEU D 1 103 ? 13.475 -11.835 3.702 1.000 79.120 103 LEU D N 1
ATOM 12266 C CA . LEU D 1 103 ? 13.999 -10.936 2.640 1.000 84.710 103 LEU D CA 1
ATOM 12267 C C . LEU D 1 103 ? 14.668 -9.702 3.250 1.000 86.970 103 LEU D C 1
ATOM 12268 O O . LEU D 1 103 ? 15.565 -9.177 2.569 1.000 99.500 103 LEU D O 1
ATOM 12284 N N . MET D 1 104 ? 14.264 -9.250 4.442 1.000 76.540 104 MET D N 1
ATOM 12285 C CA . MET D 1 104 ? 14.989 -8.148 5.135 1.000 84.080 104 MET D CA 1
ATOM 12286 C C . MET D 1 104 ? 16.427 -8.583 5.495 1.000 75.400 104 MET D C 1
ATOM 12287 O O . MET D 1 104 ? 17.407 -7.932 5.049 1.000 85.920 104 MET D O 1
ATOM 12293 N N . GLY D 1 105 ? 16.530 -9.671 6.263 1.000 77.570 105 GLY D N 1
ATOM 12294 C CA . GLY D 1 105 ? 17.822 -10.254 6.690 1.000 79.810 105 GLY D CA 1
ATOM 12295 C C . GLY D 1 105 ? 18.706 -10.568 5.486 1.000 81.130 105 GLY D C 1
ATOM 12296 O O . GLY D 1 105 ? 19.924 -10.283 5.523 1.000 76.340 105 GLY D O 1
ATOM 12300 N N . PHE D 1 106 ? 18.081 -11.111 4.432 1.000 86.980 106 PHE D N 1
ATOM 12301 C CA . PHE D 1 106 ? 18.796 -11.608 3.233 1.000 92.620 106 PHE D CA 1
ATOM 12302 C C . PHE D 1 106 ? 19.397 -10.440 2.425 1.000 88.480 106 PHE D C 1
ATOM 12303 O O . PHE D 1 106 ? 20.579 -10.549 2.026 1.000 83.430 106 PHE D O 1
ATOM 12320 N N . ASN D 1 107 ? 18.614 -9.382 2.155 1.000 84.360 107 ASN D N 1
ATOM 12321 C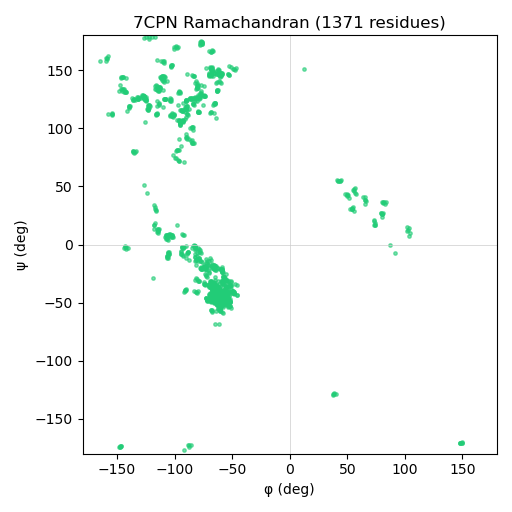 CA . ASN D 1 107 ? 19.095 -8.196 1.398 1.000 89.100 107 ASN D CA 1
ATOM 12322 C C . ASN D 1 107 ? 20.260 -7.568 2.173 1.000 86.020 107 ASN D C 1
ATOM 12323 O O . ASN D 1 107 ? 21.261 -7.180 1.491 1.000 73.660 107 ASN D O 1
ATOM 12334 N N . ARG D 1 108 ? 20.172 -7.537 3.511 1.000 90.220 108 ARG D N 1
ATOM 12335 C CA . ARG D 1 108 ? 21.273 -7.055 4.377 1.000 92.270 108 ARG D CA 1
ATOM 12336 C C . ARG D 1 108 ? 22.543 -7.886 4.128 1.000 82.650 108 ARG D C 1
ATOM 12337 O O . ARG D 1 108 ? 23.649 -7.277 3.881 1.000 79.200 108 ARG D O 1
ATOM 12358 N N . ASP D 1 109 ? 22.404 -9.213 4.235 1.000 85.780 109 ASP D N 1
ATOM 12359 C CA . ASP D 1 109 ? 23.556 -10.150 4.213 1.000 90.130 109 ASP D CA 1
ATOM 12360 C C . ASP D 1 109 ? 24.199 -10.113 2.814 1.000 86.550 109 ASP D C 1
ATOM 12361 O O . ASP D 1 109 ? 25.438 -10.116 2.741 1.000 72.990 109 ASP D O 1
ATOM 12370 N N . VAL D 1 110 ? 23.390 -10.039 1.751 1.000 88.120 110 VAL D N 1
ATOM 12371 C CA . VAL D 1 110 ? 23.915 -9.967 0.356 1.000 87.830 110 VAL D CA 1
ATOM 12372 C C . VAL D 1 110 ? 24.836 -8.750 0.239 1.000 79.590 110 VAL D C 1
ATOM 12373 O O . VAL D 1 110 ? 25.951 -8.898 -0.288 1.000 77.250 110 VAL D O 1
ATOM 12386 N N . ILE D 1 111 ? 24.367 -7.591 0.692 1.000 87.350 111 ILE D N 1
ATOM 12387 C CA . ILE D 1 111 ? 25.086 -6.310 0.439 1.000 92.360 111 ILE D CA 1
ATOM 12388 C C . ILE D 1 111 ? 26.404 -6.351 1.224 1.000 92.440 111 ILE D C 1
ATOM 12389 O O . ILE D 1 111 ? 27.472 -6.011 0.605 1.000 87.410 111 ILE D O 1
ATOM 12405 N N . ARG D 1 112 ? 26.364 -6.822 2.481 1.000 97.440 112 ARG D N 1
ATOM 12406 C CA . ARG D 1 112 ? 27.582 -6.963 3.327 1.000 106.660 112 ARG D CA 1
ATOM 12407 C C . ARG D 1 112 ? 28.594 -7.898 2.634 1.000 104.920 112 ARG D C 1
ATOM 12408 O O . ARG D 1 112 ? 29.775 -7.517 2.527 1.000 108.530 112 ARG D O 1
ATOM 12414 N N . ARG D 1 113 ? 28.150 -9.061 2.157 1.000 101.050 113 ARG D N 1
ATOM 12415 C CA . ARG D 1 113 ? 29.056 -10.121 1.631 1.000 99.200 113 ARG D CA 1
ATOM 12416 C C . ARG D 1 113 ? 29.630 -9.714 0.261 1.000 92.310 113 ARG D C 1
ATOM 12417 O O . ARG D 1 113 ? 30.727 -10.194 -0.065 1.000 79.320 113 ARG D O 1
ATOM 12438 N N . ARG D 1 114 ? 28.940 -8.866 -0.511 1.000 88.690 114 ARG D N 1
ATOM 12439 C CA . ARG D 1 114 ? 29.270 -8.627 -1.950 1.000 88.030 114 ARG D CA 1
ATOM 12440 C C . ARG D 1 114 ? 29.940 -7.263 -2.175 1.000 73.010 114 ARG D C 1
ATOM 12441 O O . ARG D 1 114 ? 30.436 -7.006 -3.322 1.000 69.690 114 ARG D O 1
ATOM 12447 N N . ARG D 1 115 ? 29.954 -6.394 -1.153 1.000 81.640 115 ARG D N 1
ATOM 12448 C CA . ARG D 1 115 ? 30.385 -4.988 -1.356 1.000 88.160 115 ARG D CA 1
ATOM 12449 C C . ARG D 1 115 ? 31.850 -4.944 -1.837 1.000 78.420 115 ARG D C 1
ATOM 12450 O O . ARG D 1 115 ? 32.146 -4.132 -2.734 1.000 66.440 115 ARG D O 1
ATOM 12471 N N . ASP D 1 116 ? 32.724 -5.813 -1.306 1.000 87.050 116 ASP D N 1
ATOM 12472 C CA . ASP D 1 116 ? 34.167 -5.861 -1.691 1.000 86.470 116 ASP D CA 1
ATOM 12473 C C . ASP D 1 116 ? 34.301 -6.225 -3.173 1.000 79.310 116 ASP D C 1
ATOM 12474 O O . ASP D 1 116 ? 35.050 -5.524 -3.887 1.000 77.760 116 ASP D O 1
ATOM 12483 N N . GLU D 1 117 ? 33.590 -7.256 -3.625 1.000 81.590 117 GLU D N 1
ATOM 12484 C CA . GLU D 1 117 ? 33.539 -7.637 -5.068 1.000 89.420 117 GLU D CA 1
ATOM 12485 C C . GLU D 1 117 ? 33.079 -6.422 -5.899 1.000 90.380 117 GLU D C 1
ATOM 12486 O O . GLU D 1 117 ? 33.728 -6.104 -6.940 1.000 86.240 117 GLU D O 1
ATOM 12492 N N . LEU D 1 118 ? 32.003 -5.758 -5.464 1.000 80.340 118 LEU D N 1
ATOM 12493 C CA . LEU D 1 118 ? 31.469 -4.580 -6.201 1.000 82.690 118 LEU D CA 1
ATOM 12494 C C . LEU D 1 118 ? 32.534 -3.478 -6.234 1.000 74.280 118 LEU D C 1
ATOM 12495 O O . LEU D 1 118 ? 32.767 -2.894 -7.318 1.000 68.430 118 LEU D O 1
ATOM 12511 N N . HIS D 1 119 ? 33.149 -3.196 -5.080 1.000 79.840 119 HIS D N 1
ATOM 12512 C CA . HIS D 1 119 ? 34.254 -2.208 -4.976 1.000 87.720 119 HIS D CA 1
ATOM 12513 C C . HIS D 1 119 ? 35.342 -2.571 -5.990 1.000 90.310 119 HIS D C 1
ATOM 12514 O O . HIS D 1 119 ? 35.749 -1.673 -6.749 1.000 79.540 119 HIS D O 1
ATOM 12529 N N . ALA D 1 120 ? 35.761 -3.843 -6.010 1.000 83.370 120 ALA D N 1
ATOM 12530 C CA . ALA D 1 120 ? 36.881 -4.342 -6.842 1.000 94.230 120 ALA D CA 1
ATOM 12531 C C . ALA D 1 120 ? 36.538 -4.205 -8.330 1.000 93.770 120 ALA D C 1
ATOM 12532 O O . ALA D 1 120 ? 37.448 -3.839 -9.105 1.000 90.040 120 ALA D O 1
ATOM 12539 N N . ARG D 1 121 ? 35.281 -4.455 -8.719 1.000 84.910 121 ARG D N 1
ATOM 12540 C CA . ARG D 1 121 ? 34.877 -4.433 -10.152 1.000 85.480 121 ARG D CA 1
ATOM 12541 C C . ARG D 1 121 ? 34.598 -2.993 -10.631 1.000 78.700 121 ARG D C 1
ATOM 12542 O O . ARG D 1 121 ? 34.315 -2.824 -11.822 1.000 79.180 121 ARG D O 1
ATOM 12548 N N . GLY D 1 122 ? 34.701 -1.977 -9.771 1.000 78.940 122 GLY D N 1
ATOM 12549 C CA . GLY D 1 122 ? 34.491 -0.563 -10.163 1.000 82.010 122 GLY D CA 1
ATOM 12550 C C . GLY D 1 122 ? 33.009 -0.195 -10.232 1.000 82.870 122 GLY D C 1
ATOM 12551 O O . GLY D 1 122 ? 32.633 0.752 -10.999 1.000 67.940 122 GLY D O 1
ATOM 12555 N N . VAL D 1 123 ? 32.178 -0.896 -9.455 1.000 84.760 123 VAL D N 1
ATOM 12556 C CA . VAL D 1 123 ? 30.715 -0.614 -9.373 1.000 76.400 123 VAL D CA 1
ATOM 12557 C C . VAL D 1 123 ? 30.500 0.398 -8.246 1.000 71.920 123 VAL D C 1
ATOM 12558 O O . VAL D 1 123 ? 30.933 0.109 -7.096 1.000 74.910 123 VAL D O 1
ATOM 12571 N N . ARG D 1 124 ? 29.858 1.526 -8.558 1.000 63.140 124 ARG D N 1
ATOM 12572 C CA . ARG D 1 124 ? 29.392 2.489 -7.530 1.000 61.990 124 ARG D CA 1
ATOM 12573 C C . ARG D 1 124 ? 27.962 2.131 -7.110 1.000 61.200 124 ARG D C 1
ATOM 12574 O O . ARG D 1 124 ? 27.053 2.208 -7.973 1.000 68.750 124 ARG D O 1
ATOM 12595 N N . VAL D 1 125 ? 27.780 1.768 -5.840 1.000 58.500 125 VAL D N 1
ATOM 12596 C CA . VAL D 1 125 ? 26.450 1.458 -5.246 1.000 65.410 125 VAL D CA 1
ATOM 12597 C C . VAL D 1 125 ? 25.766 2.773 -4.841 1.000 64.280 125 VAL D C 1
ATOM 12598 O O . VAL D 1 125 ? 26.386 3.571 -4.114 1.000 64.440 125 VAL D O 1
ATOM 12611 N N . ARG D 1 126 ? 24.543 2.996 -5.323 1.000 60.630 126 ARG D N 1
ATOM 12612 C CA . ARG D 1 126 ? 23.696 4.149 -4.914 1.000 55.620 126 ARG D CA 1
ATOM 12613 C C . ARG D 1 126 ? 22.388 3.577 -4.363 1.000 55.810 126 ARG D C 1
ATOM 12614 O O . ARG D 1 126 ? 21.690 2.859 -5.101 1.000 66.030 126 ARG D O 1
ATOM 12635 N N . TRP D 1 127 ? 22.062 3.844 -3.105 1.000 49.340 127 TRP D N 1
ATOM 12636 C CA . TRP D 1 127 ? 20.791 3.377 -2.511 1.000 47.320 127 TRP D CA 1
ATOM 12637 C C . TRP D 1 127 ? 19.675 4.365 -2.902 1.000 58.100 127 TRP D C 1
ATOM 12638 O O . TRP D 1 127 ? 19.848 5.566 -2.643 1.000 48.020 127 TRP D O 1
ATOM 12659 N N . ALA D 1 128 ? 18.613 3.884 -3.544 1.000 51.920 128 ALA D N 1
ATOM 12660 C CA . ALA D 1 128 ? 17.365 4.642 -3.803 1.000 44.450 128 ALA D CA 1
ATOM 12661 C C . ALA D 1 128 ? 16.258 4.066 -2.916 1.000 47.980 128 ALA D C 1
ATOM 12662 O O . ALA D 1 128 ? 16.024 2.804 -2.988 1.000 46.310 128 ALA D O 1
ATOM 12669 N N . GLY D 1 129 ? 15.597 4.900 -2.119 1.000 44.800 129 GLY D N 1
ATOM 12670 C CA . GLY D 1 129 ? 14.427 4.492 -1.299 1.000 46.730 129 GLY D CA 1
ATOM 12671 C C . GLY D 1 129 ? 14.321 5.292 -0.014 1.000 46.450 129 GLY D C 1
ATOM 12672 O O . GLY D 1 129 ? 14.992 6.302 0.078 1.000 46.860 129 GLY D O 1
ATOM 12676 N N . ARG D 1 130 ? 13.430 4.900 0.882 1.000 45.190 130 ARG D N 1
ATOM 12677 C CA . ARG D 1 130 ? 13.063 5.625 2.118 1.000 51.790 130 ARG D CA 1
ATOM 12678 C C . ARG D 1 130 ? 13.537 4.812 3.316 1.000 53.060 130 ARG D C 1
ATOM 12679 O O . ARG D 1 130 ? 13.483 3.580 3.303 1.000 44.170 130 ARG D O 1
ATOM 12700 N N . PRO D 1 131 ? 13.997 5.491 4.392 1.000 51.950 131 PRO D N 1
ATOM 12701 C CA . PRO D 1 131 ? 14.154 4.837 5.693 1.000 49.660 131 PRO D CA 1
ATOM 12702 C C . PRO D 1 131 ? 12.762 4.396 6.193 1.000 50.670 131 PRO D C 1
ATOM 12703 O O . PRO D 1 131 ? 12.724 3.342 6.745 1.000 67.010 131 PRO D O 1
ATOM 12714 N N . TRP D 1 135 ? 13.715 -1.000 8.554 1.000 85.910 135 TRP D N 1
ATOM 12715 C CA . TRP D 1 135 ? 14.694 -1.649 7.638 1.000 83.680 135 TRP D CA 1
ATOM 12716 C C . TRP D 1 135 ? 16.140 -1.168 7.909 1.000 82.590 135 TRP D C 1
ATOM 12717 O O . TRP D 1 135 ? 16.910 -1.227 6.969 1.000 75.520 135 TRP D O 1
ATOM 12723 N N . LYS D 1 136 ? 16.416 -0.681 9.122 1.000 82.600 136 LYS D N 1
ATOM 12724 C CA . LYS D 1 136 ? 17.608 0.131 9.471 1.000 87.770 136 LYS D CA 1
ATOM 12725 C C . LYS D 1 136 ? 18.879 -0.662 9.150 1.000 88.520 136 LYS D C 1
ATOM 12726 O O . LYS D 1 136 ? 19.815 -0.055 8.622 1.000 75.620 136 LYS D O 1
ATOM 12732 N N . SER D 1 137 ? 18.897 -1.963 9.441 1.000 89.560 137 SER D N 1
ATOM 12733 C CA . SER D 1 137 ? 20.071 -2.869 9.280 1.000 88.750 137 SER D CA 1
ATOM 12734 C C . SER D 1 137 ? 20.470 -2.943 7.786 1.000 72.050 137 SER D C 1
ATOM 12735 O O . SER D 1 137 ? 21.700 -2.882 7.426 1.000 73.270 137 SER D O 1
ATOM 12743 N N . VAL D 1 138 ? 19.460 -2.992 6.913 1.000 72.330 138 VAL D N 1
ATOM 12744 C CA . VAL D 1 138 ? 19.679 -3.063 5.436 1.000 67.900 138 VAL D CA 1
ATOM 12745 C C . VAL D 1 138 ? 20.246 -1.716 4.968 1.000 65.060 138 VAL D C 1
ATOM 12746 O O . VAL D 1 138 ? 21.205 -1.698 4.231 1.000 58.500 138 VAL D O 1
ATOM 12759 N N . ILE D 1 139 ? 19.625 -0.621 5.386 1.000 72.430 139 ILE D N 1
ATOM 12760 C CA . ILE D 1 139 ? 20.026 0.785 5.055 1.000 74.480 139 ILE D CA 1
ATOM 12761 C C . ILE D 1 139 ? 21.470 1.007 5.519 1.000 73.260 139 ILE D C 1
ATOM 12762 O O . ILE D 1 139 ? 22.244 1.583 4.769 1.000 62.540 139 ILE D O 1
ATOM 12778 N N . LYS D 1 140 ? 21.843 0.548 6.712 1.000 73.810 140 LYS D N 1
ATOM 12779 C CA . LYS D 1 140 ? 23.208 0.728 7.294 1.000 74.910 140 LYS D CA 1
ATOM 12780 C C . LYS D 1 140 ? 24.245 0.070 6.356 1.000 76.190 140 LYS D C 1
ATOM 12781 O O . LYS D 1 140 ? 25.222 0.762 5.947 1.000 67.440 140 LYS D O 1
ATOM 12787 N N . GLU D 1 141 ? 24.042 -1.205 5.999 1.000 66.940 141 GLU D N 1
ATOM 12788 C CA . GLU D 1 141 ? 24.942 -1.942 5.065 1.000 67.900 141 GLU D CA 1
ATOM 12789 C C . GLU D 1 141 ? 25.010 -1.210 3.708 1.000 67.250 141 GLU D C 1
ATOM 12790 O O . GLU D 1 141 ? 26.097 -1.054 3.161 1.000 55.730 141 GLU D O 1
ATOM 12802 N N . LEU D 1 142 ? 23.862 -0.785 3.174 1.000 66.320 142 LEU D N 1
ATOM 12803 C CA . LEU D 1 142 ? 23.802 -0.017 1.898 1.000 66.450 142 LEU D CA 1
ATOM 12804 C C . LEU D 1 142 ? 24.589 1.278 2.034 1.000 57.780 142 LEU D C 1
ATOM 12805 O O . LEU D 1 142 ? 25.275 1.568 1.151 1.000 55.090 142 LEU D O 1
ATOM 12821 N N . THR D 1 143 ? 24.412 2.044 3.099 1.000 57.110 143 THR D N 1
ATOM 12822 C CA . THR D 1 143 ? 25.078 3.357 3.366 1.000 62.300 143 THR D CA 1
ATOM 12823 C C . THR D 1 143 ? 26.595 3.147 3.414 1.000 60.040 143 THR D C 1
ATOM 12824 O O . THR D 1 143 ? 27.319 3.965 2.751 1.000 57.990 143 THR D O 1
ATOM 12835 N N . GLU D 1 144 ? 27.061 2.080 4.076 1.000 62.450 144 GLU D N 1
ATOM 12836 C CA . GLU D 1 144 ? 28.522 1.762 4.130 1.000 76.830 144 GLU D CA 1
ATOM 12837 C C . GLU D 1 144 ? 29.030 1.362 2.723 1.000 79.140 144 GLU D C 1
ATOM 12838 O O . GLU D 1 144 ? 30.126 1.803 2.311 1.000 75.320 144 GLU D O 1
ATOM 12850 N N . ALA D 1 145 ? 28.265 0.539 2.005 1.000 79.810 145 ALA D N 1
ATOM 12851 C CA . ALA D 1 145 ? 28.586 0.133 0.614 1.000 71.090 145 ALA D CA 1
ATOM 12852 C C . ALA D 1 145 ? 28.634 1.372 -0.292 1.000 72.810 145 ALA D C 1
ATOM 12853 O O . ALA D 1 145 ? 29.489 1.436 -1.144 1.000 65.740 145 ALA D O 1
ATOM 12860 N N . GLU D 1 146 ? 27.734 2.338 -0.118 1.000 77.380 146 GLU D N 1
ATOM 12861 C CA . GLU D 1 146 ? 27.738 3.646 -0.861 1.000 82.420 146 GLU D CA 1
ATOM 12862 C C . GLU D 1 146 ? 29.065 4.362 -0.583 1.000 85.710 146 GLU D C 1
ATOM 12863 O O . GLU D 1 146 ? 29.707 4.806 -1.571 1.000 71.010 146 GLU D O 1
ATOM 12875 N N . GLU D 1 147 ? 29.443 4.487 0.697 1.000 81.330 147 GLU D N 1
ATOM 12876 C CA . GLU D 1 147 ? 30.670 5.222 1.116 1.000 89.390 147 GLU D CA 1
ATOM 12877 C C . GLU D 1 147 ? 31.900 4.523 0.524 1.000 88.860 147 GLU D C 1
ATOM 12878 O O . GLU D 1 147 ? 32.726 5.197 -0.109 1.000 79.060 147 GLU D O 1
ATOM 12890 N N . LEU D 1 148 ? 31.977 3.207 0.684 1.000 75.070 148 LEU D N 1
ATOM 12891 C CA . LEU D 1 148 ? 33.081 2.359 0.153 1.000 85.310 148 LEU D CA 1
ATOM 12892 C C . LEU D 1 148 ? 33.272 2.584 -1.361 1.000 87.300 148 LEU D C 1
ATOM 12893 O O . LEU D 1 148 ? 34.423 2.615 -1.797 1.000 84.950 148 LEU D O 1
ATOM 12909 N N . THR D 1 149 ? 32.194 2.689 -2.143 1.000 87.300 149 THR D N 1
ATOM 12910 C CA . THR D 1 149 ? 32.256 2.578 -3.629 1.000 79.260 149 THR D CA 1
ATOM 12911 C C . THR D 1 149 ? 32.065 3.944 -4.299 1.000 70.550 149 THR D C 1
ATOM 12912 O O . THR D 1 149 ? 31.967 3.964 -5.543 1.000 69.450 149 THR D O 1
ATOM 12923 N N . LYS D 1 150 ? 32.033 5.043 -3.536 1.000 69.500 150 LYS D N 1
ATOM 12924 C CA . LYS D 1 150 ? 31.566 6.360 -4.065 1.000 72.880 150 LYS D CA 1
ATOM 12925 C C . LYS D 1 150 ? 32.525 6.930 -5.129 1.000 80.810 150 LYS D C 1
ATOM 12926 O O . LYS D 1 150 ? 32.056 7.803 -5.890 1.000 73.520 150 LYS D O 1
ATOM 12932 N N . HIS D 1 151 ? 33.782 6.467 -5.221 1.000 92.610 151 HIS D N 1
ATOM 12933 C CA . HIS D 1 151 ? 34.767 6.948 -6.229 1.000 100.410 151 HIS D CA 1
ATOM 12934 C C . HIS D 1 151 ? 34.746 6.083 -7.496 1.000 95.580 151 HIS D C 1
ATOM 12935 O O . HIS D 1 151 ? 35.373 6.511 -8.478 1.000 89.730 151 HIS D O 1
ATOM 12950 N N . ASN D 1 152 ? 34.035 4.948 -7.495 1.000 87.410 152 ASN D N 1
ATOM 12951 C CA . ASN D 1 152 ? 33.947 4.044 -8.674 1.000 89.970 152 ASN D CA 1
ATOM 12952 C C . ASN D 1 152 ? 33.152 4.729 -9.796 1.000 84.800 152 ASN D C 1
ATOM 12953 O O . ASN D 1 152 ? 32.273 5.558 -9.488 1.000 88.210 152 ASN D O 1
ATOM 12964 N N . THR D 1 153 ? 33.445 4.379 -11.055 1.000 81.320 153 THR D N 1
ATOM 12965 C CA . THR D 1 153 ? 32.879 5.036 -12.266 1.000 80.550 153 THR D CA 1
ATOM 12966 C C . THR D 1 153 ? 32.610 4.042 -13.406 1.000 78.540 153 THR D C 1
ATOM 12967 O O . THR D 1 153 ? 32.084 4.497 -14.444 1.000 82.090 153 THR D O 1
ATOM 12978 N N . LYS D 1 154 ? 32.909 2.747 -13.267 1.000 81.030 154 LYS D N 1
ATOM 12979 C CA . LYS D 1 154 ? 32.705 1.789 -14.391 1.000 89.380 154 LYS D CA 1
ATOM 12980 C C . LYS D 1 154 ? 31.198 1.565 -14.593 1.000 83.210 154 LYS D C 1
ATOM 12981 O O . LYS D 1 154 ? 30.742 1.632 -15.761 1.000 76.000 154 LYS D O 1
ATOM 12987 N N . LEU D 1 155 ? 30.464 1.325 -13.504 1.000 78.020 155 LEU D N 1
ATOM 12988 C CA . LEU D 1 155 ? 28.993 1.093 -13.531 1.000 76.830 155 LEU D CA 1
ATOM 12989 C C . LEU D 1 155 ? 28.383 1.719 -12.272 1.000 75.440 155 LEU D C 1
ATOM 12990 O O . LEU D 1 155 ? 28.954 1.470 -11.143 1.000 66.810 155 LEU D O 1
ATOM 13006 N N . THR D 1 156 ? 27.283 2.460 -12.443 1.000 62.020 156 THR D N 1
ATOM 13007 C CA . THR D 1 156 ? 26.456 2.904 -11.295 1.000 60.320 156 THR D CA 1
ATOM 13008 C C . THR D 1 156 ? 25.331 1.888 -11.087 1.000 55.400 156 THR D C 1
ATOM 13009 O O . THR D 1 156 ? 24.523 1.708 -12.032 1.000 58.320 156 THR D O 1
ATOM 13020 N N . LEU D 1 157 ? 25.326 1.211 -9.946 1.000 48.030 157 LEU D N 1
ATOM 13021 C CA . LEU D 1 157 ? 24.243 0.283 -9.546 1.000 60.940 157 LEU D CA 1
ATOM 13022 C C . LEU D 1 157 ? 23.289 1.032 -8.601 1.000 64.490 157 LEU D C 1
ATOM 13023 O O . LEU D 1 157 ? 23.669 1.293 -7.439 1.000 58.060 157 LEU D O 1
ATOM 13039 N N . GLN D 1 158 ? 22.098 1.382 -9.097 1.000 58.200 158 GLN D N 1
ATOM 13040 C CA . GLN D 1 158 ? 21.037 1.984 -8.262 1.000 53.040 158 GLN D CA 1
ATOM 13041 C C . GLN D 1 158 ? 20.272 0.830 -7.603 1.000 57.310 158 GLN D C 1
ATOM 13042 O O . GLN D 1 158 ? 19.479 0.157 -8.279 1.000 56.730 158 GLN D O 1
ATOM 13056 N N . PHE D 1 159 ? 20.576 0.574 -6.342 1.000 49.840 159 PHE D N 1
ATOM 13057 C CA . PHE D 1 159 ? 20.010 -0.544 -5.563 1.000 57.280 159 PHE D CA 1
ATOM 13058 C C . PHE D 1 159 ? 18.785 0.014 -4.837 1.000 58.720 159 PHE D C 1
ATOM 13059 O O . PHE D 1 159 ? 18.932 0.795 -3.874 1.000 59.160 159 PHE D O 1
ATOM 13076 N N . CYS D 1 160 ? 17.597 -0.365 -5.306 1.000 47.590 160 CYS D N 1
ATOM 13077 C CA . CYS D 1 160 ? 16.324 0.225 -4.857 1.000 48.820 160 CYS D CA 1
ATOM 13078 C C . CYS D 1 160 ? 15.730 -0.643 -3.757 1.000 53.810 160 CYS D C 1
ATOM 13079 O O . CYS D 1 160 ? 15.221 -1.746 -4.053 1.000 58.950 160 CYS D O 1
ATOM 13087 N N . VAL D 1 161 ? 15.846 -0.146 -2.520 1.000 51.500 161 VAL D N 1
ATOM 13088 C CA . VAL D 1 161 ? 15.429 -0.855 -1.286 1.000 53.110 161 VAL D CA 1
ATOM 13089 C C . VAL D 1 161 ? 14.464 0.048 -0.526 1.000 48.510 161 VAL D C 1
ATOM 13090 O O . VAL D 1 161 ? 14.846 1.174 -0.205 1.000 52.330 161 VAL D O 1
ATOM 13103 N N . ASN D 1 162 ? 13.289 -0.490 -0.193 1.000 51.090 162 ASN D N 1
ATOM 13104 C CA . ASN D 1 162 ? 12.163 0.263 0.416 1.000 49.870 162 ASN D CA 1
ATOM 13105 C C . ASN D 1 162 ? 11.834 1.441 -0.519 1.000 54.240 162 ASN D C 1
ATOM 13106 O O . ASN D 1 162 ? 11.733 2.585 -0.045 1.000 56.910 162 ASN D O 1
ATOM 13117 N N . TYR D 1 163 ? 11.756 1.145 -1.812 1.000 48.620 163 TYR D N 1
ATOM 13118 C CA . TYR D 1 163 ? 11.629 2.113 -2.926 1.000 49.580 163 TYR D CA 1
ATOM 13119 C C . TYR D 1 163 ? 10.232 1.994 -3.550 1.000 49.550 163 TYR D C 1
ATOM 13120 O O . TYR D 1 163 ? 9.726 0.884 -3.719 1.000 50.470 163 TYR D O 1
ATOM 13138 N N . GLY D 1 164 ? 9.657 3.136 -3.926 1.000 48.450 164 GLY D N 1
ATOM 13139 C CA . GLY D 1 164 ? 8.489 3.239 -4.807 1.000 40.980 164 GLY D CA 1
ATOM 13140 C C . GLY D 1 164 ? 8.626 4.435 -5.727 1.000 42.480 164 GLY D C 1
ATOM 13141 O O . GLY D 1 164 ? 9.122 5.468 -5.250 1.000 36.730 164 GLY D O 1
ATOM 13145 N N . GLY D 1 165 ? 8.168 4.316 -6.979 1.000 36.190 165 GLY D N 1
ATOM 13146 C CA . GLY D 1 165 ? 8.223 5.403 -7.958 1.000 33.600 165 GLY D CA 1
ATOM 13147 C C . GLY D 1 165 ? 7.421 6.615 -7.493 1.000 30.390 165 GLY D C 1
ATOM 13148 O O . GLY D 1 165 ? 7.931 7.757 -7.534 1.000 27.530 165 GLY D O 1
ATOM 13152 N N . ARG D 1 166 ? 6.191 6.360 -7.074 1.000 31.000 166 ARG D N 1
ATOM 13153 C CA . ARG D 1 166 ? 5.296 7.360 -6.465 1.000 32.590 166 ARG D CA 1
ATOM 13154 C C . ARG D 1 166 ? 5.912 7.954 -5.193 1.000 36.270 166 ARG D C 1
ATOM 13155 O O . ARG D 1 166 ? 5.833 9.167 -5.028 1.000 34.370 166 ARG D O 1
ATOM 13176 N N . ALA D 1 167 ? 6.497 7.143 -4.323 1.000 32.150 167 ALA D N 1
ATOM 13177 C CA . ALA D 1 167 ? 7.135 7.619 -3.080 1.000 33.630 167 ALA D CA 1
ATOM 13178 C C . ALA D 1 167 ? 8.282 8.575 -3.426 1.000 35.070 167 ALA D C 1
ATOM 13179 O O . ALA D 1 167 ? 8.392 9.623 -2.786 1.000 36.720 167 ALA D O 1
ATOM 13186 N N . GLU D 1 168 ? 9.062 8.264 -4.462 1.000 33.150 168 GLU D N 1
ATOM 13187 C CA . GLU D 1 168 ? 10.190 9.122 -4.877 1.000 32.930 168 GLU D CA 1
ATOM 13188 C C . GLU D 1 168 ? 9.659 10.475 -5.381 1.000 33.100 168 GLU D C 1
ATOM 13189 O O . GLU D 1 168 ? 10.255 11.513 -5.053 1.000 32.630 168 GLU D O 1
ATOM 13201 N N . ILE D 1 169 ? 8.604 10.454 -6.189 1.000 30.090 169 ILE D N 1
ATOM 13202 C CA . ILE D 1 169 ? 7.990 11.692 -6.733 1.000 30.800 169 ILE D CA 1
ATOM 13203 C C . ILE D 1 169 ? 7.368 12.511 -5.585 1.000 33.550 169 ILE D C 1
ATOM 13204 O O . ILE D 1 169 ? 7.480 13.761 -5.604 1.000 29.710 169 ILE D O 1
ATOM 13220 N N . ALA D 1 170 ? 6.713 11.857 -4.633 1.000 33.310 170 ALA D N 1
ATOM 13221 C CA . ALA D 1 170 ? 6.091 12.533 -3.459 1.000 36.130 170 ALA D CA 1
ATOM 13222 C C . ALA D 1 170 ? 7.200 13.144 -2.588 1.000 36.950 170 ALA D C 1
ATOM 13223 O O . ALA D 1 170 ? 7.032 14.267 -2.162 1.000 33.300 170 ALA D O 1
ATOM 13230 N N . ASP D 1 171 ? 8.318 12.444 -2.376 1.000 32.980 171 ASP D N 1
ATOM 13231 C CA . ASP D 1 171 ? 9.483 12.972 -1.633 1.000 35.480 171 ASP D CA 1
ATOM 13232 C C . ASP D 1 171 ? 10.090 14.154 -2.388 1.000 40.550 171 ASP D C 1
ATOM 13233 O O . ASP D 1 171 ? 10.537 15.106 -1.727 1.000 38.450 171 ASP D O 1
ATOM 13242 N N . ALA D 1 172 ? 10.098 14.115 -3.719 1.000 34.120 172 ALA D N 1
ATOM 13243 C CA . ALA D 1 172 ? 10.552 15.253 -4.528 1.000 32.660 172 ALA D CA 1
ATOM 13244 C C . ALA D 1 172 ? 9.602 16.453 -4.309 1.000 35.810 172 ALA D C 1
ATOM 13245 O O . ALA D 1 172 ? 10.096 17.590 -4.182 1.000 31.830 172 ALA D O 1
ATOM 13252 N N . ALA D 1 173 ? 8.283 16.234 -4.372 1.000 33.280 173 ALA D N 1
ATOM 13253 C CA . ALA D 1 173 ? 7.274 17.300 -4.162 1.000 31.390 173 ALA D CA 1
ATOM 13254 C C . ALA D 1 173 ? 7.387 17.884 -2.734 1.000 30.690 173 ALA D C 1
ATOM 13255 O O . ALA D 1 173 ? 7.273 19.085 -2.598 1.000 32.350 173 ALA D O 1
ATOM 13262 N N . ALA D 1 174 ? 7.598 17.052 -1.718 1.000 27.310 174 ALA D N 1
ATOM 13263 C CA . ALA D 1 174 ? 7.784 17.462 -0.309 1.000 31.110 174 ALA D CA 1
ATOM 13264 C C . ALA D 1 174 ? 9.010 18.377 -0.211 1.000 40.310 174 ALA D C 1
ATOM 13265 O O . ALA D 1 174 ? 8.884 19.444 0.396 1.000 42.660 174 ALA D O 1
ATOM 13272 N N . ALA D 1 175 ? 10.152 17.982 -0.782 1.000 37.930 175 ALA D N 1
ATOM 13273 C CA . ALA D 1 175 ? 11.407 18.758 -0.728 1.000 36.210 175 ALA D CA 1
ATOM 13274 C C . ALA D 1 175 ? 11.214 20.071 -1.472 1.000 39.200 175 ALA D C 1
ATOM 13275 O O . ALA D 1 175 ? 11.655 21.110 -0.960 1.000 46.140 175 ALA D O 1
ATOM 13282 N N . LEU D 1 176 ? 10.568 20.035 -2.628 1.000 35.600 176 LEU D N 1
ATOM 13283 C CA . LEU D 1 176 ? 10.191 21.263 -3.356 1.000 36.140 176 LEU D CA 1
ATOM 13284 C C . LEU D 1 176 ? 9.281 22.129 -2.465 1.000 44.800 176 LEU D C 1
ATOM 13285 O O . LEU D 1 176 ? 9.485 23.341 -2.426 1.000 40.430 176 LEU D O 1
ATOM 13301 N N . ALA D 1 177 ? 8.287 21.540 -1.806 1.000 41.090 177 ALA D N 1
ATOM 13302 C CA . ALA D 1 177 ? 7.334 22.251 -0.922 1.000 40.000 177 ALA D CA 1
ATOM 13303 C C . ALA D 1 177 ? 8.101 22.956 0.209 1.000 35.720 177 ALA D C 1
ATOM 13304 O O . ALA D 1 177 ? 7.756 24.093 0.498 1.000 37.550 177 ALA D O 1
ATOM 13311 N N . ARG D 1 178 ? 9.100 22.310 0.819 1.000 36.560 178 ARG D N 1
ATOM 13312 C CA . ARG D 1 178 ? 9.923 22.907 1.899 1.000 43.020 178 ARG D CA 1
ATOM 13313 C C . ARG D 1 178 ? 10.664 24.134 1.369 1.000 52.280 178 ARG D C 1
ATOM 13314 O O . ARG D 1 178 ? 10.682 25.164 2.093 1.000 56.120 178 ARG D O 1
ATOM 13335 N N . ASP D 1 179 ? 11.221 24.063 0.156 1.000 48.950 179 ASP D N 1
ATOM 13336 C CA . ASP D 1 179 ? 11.914 25.213 -0.470 1.000 49.080 179 ASP D CA 1
ATOM 13337 C C . ASP D 1 179 ? 10.898 26.327 -0.700 1.000 46.690 179 ASP D C 1
ATOM 13338 O O . ASP D 1 179 ? 11.268 27.504 -0.530 1.000 47.570 179 ASP D O 1
ATOM 13347 N N . VAL D 1 180 ? 9.670 25.991 -1.088 1.000 42.750 180 VAL D N 1
ATOM 13348 C CA . VAL D 1 180 ? 8.607 27.008 -1.332 1.000 43.820 180 VAL D CA 1
ATOM 13349 C C . VAL D 1 180 ? 8.232 27.683 0.002 1.000 41.490 180 VAL D C 1
ATOM 13350 O O . VAL D 1 180 ? 8.149 28.883 0.007 1.000 43.330 180 VAL D O 1
ATOM 13363 N N . ALA D 1 181 ? 8.060 26.927 1.086 1.000 38.880 181 ALA D N 1
ATOM 13364 C CA . ALA D 1 181 ? 7.635 27.429 2.417 1.000 46.070 181 ALA D CA 1
ATOM 13365 C C . ALA D 1 181 ? 8.704 28.385 2.956 1.000 54.370 181 ALA D C 1
ATOM 13366 O O . ALA D 1 181 ? 8.331 29.428 3.521 1.000 45.480 181 ALA D O 1
ATOM 13373 N N . ALA D 1 182 ? 9.983 28.049 2.754 1.000 55.800 182 ALA D N 1
ATOM 13374 C CA . ALA D 1 182 ? 11.142 28.853 3.193 1.000 52.900 182 ALA D CA 1
ATOM 13375 C C . ALA D 1 182 ? 11.368 30.039 2.247 1.000 43.480 182 ALA D C 1
ATOM 13376 O O . ALA D 1 182 ? 12.224 30.849 2.544 1.000 59.230 182 ALA D O 1
ATOM 13383 N N . GLY D 1 183 ? 10.626 30.150 1.156 1.000 43.970 183 GLY D N 1
ATOM 13384 C CA . GLY D 1 183 ? 10.760 31.259 0.191 1.000 48.310 183 GLY D CA 1
ATOM 13385 C C . GLY D 1 183 ? 12.018 31.177 -0.669 1.000 51.560 183 GLY D C 1
ATOM 13386 O O . GLY D 1 183 ? 12.309 32.187 -1.304 1.000 61.050 183 GLY D O 1
ATOM 13390 N N . ARG D 1 184 ? 12.684 30.016 -0.757 1.000 55.310 184 ARG D N 1
ATOM 13391 C CA . ARG D 1 184 ? 13.860 29.795 -1.645 1.000 55.820 184 ARG D CA 1
ATOM 13392 C C . ARG D 1 184 ? 13.413 29.508 -3.085 1.000 51.720 184 ARG D C 1
ATOM 13393 O O . ARG D 1 184 ? 14.239 29.576 -4.004 1.000 53.520 184 ARG D O 1
ATOM 13414 N N . LEU D 1 185 ? 12.129 29.231 -3.295 1.000 55.290 185 LEU D N 1
ATOM 13415 C CA . LEU D 1 185 ? 11.562 28.850 -4.608 1.000 45.360 185 LEU D CA 1
ATOM 13416 C C . LEU D 1 185 ? 10.162 29.440 -4.730 1.000 42.410 185 LEU D C 1
ATOM 13417 O O . LEU D 1 185 ? 9.379 29.306 -3.800 1.000 48.340 185 LEU D O 1
ATOM 13433 N N . SER D 1 186 ? 9.856 30.046 -5.869 1.000 41.700 186 SER D N 1
ATOM 13434 C CA . SER D 1 186 ? 8.503 30.548 -6.195 1.000 44.360 186 SER D CA 1
ATOM 13435 C C . SER D 1 186 ? 7.644 29.387 -6.681 1.000 50.780 186 SER D C 1
ATOM 13436 O O . SER D 1 186 ? 8.100 28.589 -7.482 1.000 43.850 186 SER D O 1
ATOM 13444 N N . PRO D 1 187 ? 6.360 29.287 -6.275 1.000 55.480 187 PRO D N 1
ATOM 13445 C CA . PRO D 1 187 ? 5.459 28.262 -6.801 1.000 55.380 187 PRO D CA 1
ATOM 13446 C C . PRO D 1 187 ? 5.077 28.475 -8.270 1.000 58.270 187 PRO D C 1
ATOM 13447 O O . PRO D 1 187 ? 4.612 27.530 -8.883 1.000 68.170 187 PRO D O 1
ATOM 13458 N N . ASN D 1 188 ? 5.378 29.641 -8.836 1.000 56.230 188 ASN D N 1
ATOM 13459 C CA . ASN D 1 188 ? 5.079 29.957 -10.265 1.000 52.130 188 ASN D CA 1
ATOM 13460 C C . ASN D 1 188 ? 6.243 29.511 -11.160 1.000 48.960 188 ASN D C 1
ATOM 13461 O O . ASN D 1 188 ? 6.090 29.570 -12.379 1.000 47.920 188 ASN D O 1
ATOM 13472 N N . ARG D 1 189 ? 7.356 29.059 -10.587 1.000 48.310 189 ARG D N 1
ATOM 13473 C CA . ARG D 1 189 ? 8.527 28.540 -11.347 1.000 54.120 189 ARG D CA 1
ATOM 13474 C C . ARG D 1 189 ? 8.765 27.042 -11.046 1.000 45.740 189 ARG D C 1
ATOM 13475 O O . ARG D 1 189 ? 9.883 26.582 -11.159 1.000 45.570 189 ARG D O 1
ATOM 13496 N N . VAL D 1 190 ? 7.718 26.282 -10.731 1.000 50.840 190 VAL D N 1
ATOM 13497 C CA . VAL D 1 190 ? 7.792 24.792 -10.597 1.000 47.120 190 VAL D CA 1
ATOM 13498 C C . VAL D 1 190 ? 7.508 24.212 -11.981 1.000 37.860 190 VAL D C 1
ATOM 13499 O O . VAL D 1 190 ? 6.399 24.416 -12.494 1.000 42.580 190 VAL D O 1
ATOM 13512 N N . THR D 1 191 ? 8.518 23.606 -12.591 1.000 35.250 191 THR D N 1
ATOM 13513 C CA . THR D 1 191 ? 8.430 22.964 -13.931 1.000 35.380 191 THR D CA 1
ATOM 13514 C C . THR D 1 191 ? 8.834 21.503 -13.767 1.000 31.420 191 THR D C 1
ATOM 13515 O O . THR D 1 191 ? 9.311 21.152 -12.667 1.000 32.280 191 THR D O 1
ATOM 13526 N N . GLU D 1 192 ? 8.763 20.734 -14.852 1.000 31.850 192 GLU D N 1
ATOM 13527 C CA . GLU D 1 192 ? 9.219 19.324 -14.873 1.000 33.700 192 GLU D CA 1
ATOM 13528 C C . GLU D 1 192 ? 10.679 19.279 -14.423 1.000 31.540 192 GLU D C 1
ATOM 13529 O O . GLU D 1 192 ? 11.017 18.408 -13.588 1.000 33.030 192 GLU D O 1
ATOM 13541 N N . ALA D 1 193 ? 11.530 20.162 -14.971 1.000 29.410 193 ALA D N 1
ATOM 13542 C CA . ALA D 1 193 ? 12.981 20.154 -14.642 1.000 29.950 193 ALA D CA 1
ATOM 13543 C C . ALA D 1 193 ? 13.195 20.499 -13.163 1.000 28.920 193 ALA D C 1
ATOM 13544 O O . ALA D 1 193 ? 14.078 19.938 -12.549 1.000 36.080 193 ALA D O 1
ATOM 13551 N N . THR D 1 194 ? 12.399 21.391 -12.597 1.000 32.000 194 THR D N 1
ATOM 13552 C CA . THR D 1 194 ? 12.495 21.774 -11.157 1.000 33.750 194 THR D CA 1
ATOM 13553 C C . THR D 1 194 ? 12.158 20.543 -10.318 1.000 34.320 194 THR D C 1
ATOM 13554 O O . THR D 1 194 ? 12.950 20.222 -9.415 1.000 33.120 194 THR D O 1
ATOM 13565 N N . LEU D 1 195 ? 11.036 19.870 -10.597 1.000 31.830 195 LEU D N 1
ATOM 13566 C CA . LEU D 1 195 ? 10.670 18.671 -9.793 1.000 30.580 195 LEU D CA 1
ATOM 13567 C C . LEU D 1 195 ? 11.757 17.615 -9.965 1.000 31.030 195 LEU D C 1
ATOM 13568 O O . LEU D 1 195 ? 12.142 17.031 -8.955 1.000 36.940 195 LEU D O 1
ATOM 13584 N N . ALA D 1 196 ? 12.265 17.388 -11.179 1.000 29.270 196 ALA D N 1
ATOM 13585 C CA . ALA D 1 196 ? 13.280 16.327 -11.452 1.000 33.220 196 ALA D CA 1
ATOM 13586 C C . ALA D 1 196 ? 14.538 16.534 -10.600 1.000 32.330 196 ALA D C 1
ATOM 13587 O O . ALA D 1 196 ? 15.174 15.565 -10.190 1.000 37.520 196 ALA D O 1
ATOM 13594 N N . ARG D 1 197 ? 14.879 17.769 -10.269 1.000 39.550 197 ARG D N 1
ATOM 13595 C CA . ARG D 1 197 ? 16.099 18.088 -9.470 1.000 37.390 197 ARG D CA 1
ATOM 13596 C C . ARG D 1 197 ? 15.958 17.576 -8.047 1.000 32.480 197 ARG D C 1
ATOM 13597 O O . ARG D 1 197 ? 17.005 17.462 -7.389 1.000 37.500 197 ARG D O 1
ATOM 13618 N N . TYR D 1 198 ? 14.746 17.263 -7.587 1.000 30.390 198 TYR D N 1
ATOM 13619 C CA . TYR D 1 198 ? 14.500 16.777 -6.209 1.000 32.570 198 TYR D CA 1
ATOM 13620 C C . TYR D 1 198 ? 14.285 15.251 -6.152 1.000 34.060 198 TYR D C 1
ATOM 13621 O O . TYR D 1 198 ? 13.937 14.738 -5.080 1.000 34.510 198 TYR D O 1
ATOM 13639 N N . LEU D 1 199 ? 14.497 14.525 -7.252 1.000 32.930 199 LEU D N 1
ATOM 13640 C CA . LEU D 1 199 ? 14.474 13.033 -7.240 1.000 32.940 199 LEU D CA 1
ATOM 13641 C C . LEU D 1 199 ? 15.680 12.534 -6.453 1.000 33.990 199 LEU D C 1
ATOM 13642 O O . LEU D 1 199 ? 16.562 13.347 -6.169 1.000 41.540 199 LEU D O 1
ATOM 13658 N N . TYR D 1 200 ? 15.699 11.253 -6.071 1.000 40.570 200 TYR D N 1
ATOM 13659 C CA . TYR D 1 200 ? 16.726 10.720 -5.141 1.000 38.620 200 TYR D CA 1
ATOM 13660 C C . TYR D 1 200 ? 18.136 10.943 -5.710 1.000 43.020 200 TYR D C 1
ATOM 13661 O O . TYR D 1 200 ? 19.015 11.352 -4.952 1.000 45.630 200 TYR D O 1
ATOM 13679 N N . HIS D 1 201 ? 18.358 10.675 -6.988 1.000 42.400 201 HIS D N 1
ATOM 13680 C CA . HIS D 1 201 ? 19.692 10.748 -7.642 1.000 41.580 201 HIS D CA 1
ATOM 13681 C C . HIS D 1 201 ? 19.541 11.446 -8.978 1.000 42.770 201 HIS D C 1
ATOM 13682 O O . HIS D 1 201 ? 19.474 10.798 -10.012 1.000 50.950 201 HIS D O 1
ATOM 13697 N N . PRO D 1 202 ? 19.480 12.794 -8.972 1.000 49.620 202 PRO D N 1
ATOM 13698 C CA . PRO D 1 202 ? 19.131 13.543 -10.177 1.000 50.540 202 PRO D CA 1
ATOM 13699 C C . PRO D 1 202 ? 20.201 13.449 -11.268 1.000 55.520 202 PRO D C 1
ATOM 13700 O O . PRO D 1 202 ? 19.880 13.764 -12.405 1.000 57.720 202 PRO D O 1
ATOM 13711 N N . ASP D 1 203 ? 21.428 13.081 -10.889 1.000 53.480 203 ASP D N 1
ATOM 13712 C CA . ASP D 1 203 ? 22.561 12.858 -11.830 1.000 62.180 203 ASP D CA 1
ATOM 13713 C C . ASP D 1 203 ? 22.325 11.582 -12.671 1.000 65.870 203 ASP D C 1
ATOM 13714 O O . ASP D 1 203 ? 22.904 11.478 -13.759 1.000 67.690 203 ASP D O 1
ATOM 13723 N N . ILE D 1 204 ? 21.510 10.636 -12.195 1.000 59.420 204 ILE D N 1
ATOM 13724 C CA . ILE D 1 204 ? 21.231 9.384 -12.949 1.000 52.540 204 ILE D CA 1
ATOM 13725 C C . ILE D 1 204 ? 20.178 9.710 -14.002 1.000 50.160 204 ILE D C 1
ATOM 13726 O O . ILE D 1 204 ? 19.127 10.267 -13.703 1.000 54.780 204 ILE D O 1
ATOM 13742 N N . PRO D 1 205 ? 20.441 9.396 -15.286 1.000 49.610 205 PRO D N 1
ATOM 13743 C CA . PRO D 1 205 ? 19.538 9.773 -16.373 1.000 48.700 205 PRO D CA 1
ATOM 13744 C C . PRO D 1 205 ? 18.297 8.861 -16.441 1.000 43.330 205 PRO D C 1
ATOM 13745 O O . PRO D 1 205 ? 18.189 7.908 -15.686 1.000 37.530 205 PRO D O 1
ATOM 13756 N N . ASP D 1 206 ? 17.378 9.221 -17.331 1.000 42.910 206 ASP D N 1
ATOM 13757 C CA . ASP D 1 206 ? 16.161 8.446 -17.675 1.000 49.400 206 ASP D CA 1
ATOM 13758 C C . ASP D 1 206 ? 16.533 6.984 -17.940 1.000 52.350 206 ASP D C 1
ATOM 13759 O O . ASP D 1 206 ? 17.658 6.724 -18.378 1.000 46.800 206 ASP D O 1
ATOM 13768 N N . VAL D 1 207 ? 15.597 6.075 -17.672 1.000 45.530 207 VAL D N 1
ATOM 13769 C CA . VAL D 1 207 ? 15.694 4.648 -18.066 1.000 43.190 207 VAL D CA 1
ATOM 13770 C C . VAL D 1 207 ? 15.460 4.556 -19.577 1.000 47.030 207 VAL D C 1
ATOM 13771 O O . VAL D 1 207 ? 14.464 5.102 -20.079 1.000 43.590 207 VAL D O 1
ATOM 13784 N N . ASP D 1 208 ? 16.374 3.911 -20.293 1.000 48.650 208 ASP D N 1
ATOM 13785 C CA . ASP D 1 208 ? 16.253 3.659 -21.758 1.000 48.480 208 ASP D CA 1
ATOM 13786 C C . ASP D 1 208 ? 15.556 2.319 -21.963 1.000 42.410 208 ASP D C 1
ATOM 13787 O O . ASP D 1 208 ? 14.748 2.201 -22.899 1.000 43.460 208 ASP D O 1
ATOM 13796 N N . LEU D 1 209 ? 15.889 1.353 -21.116 1.000 41.340 209 LEU D N 1
ATOM 13797 C CA . LEU D 1 209 ? 15.430 -0.036 -21.272 1.000 42.510 209 LEU D CA 1
ATOM 13798 C C . LEU D 1 209 ? 14.984 -0.553 -19.922 1.000 38.650 209 LEU D C 1
ATOM 13799 O O . LEU D 1 209 ? 15.787 -0.575 -18.997 1.000 43.730 209 LEU D O 1
ATOM 13815 N N . PHE D 1 210 ? 13.757 -1.027 -19.859 1.000 37.500 210 PHE D N 1
ATOM 13816 C CA . PHE D 1 210 ? 13.135 -1.558 -18.632 1.000 44.160 210 PHE D CA 1
ATOM 13817 C C . PHE D 1 210 ? 12.872 -3.041 -18.867 1.000 47.370 210 PHE D C 1
ATOM 13818 O O . PHE D 1 210 ? 12.038 -3.350 -19.708 1.000 47.400 210 PHE D O 1
ATOM 13835 N N . ILE D 1 211 ? 13.575 -3.905 -18.143 1.000 52.230 211 ILE D N 1
ATOM 13836 C CA . ILE D 1 211 ? 13.467 -5.375 -18.300 1.000 48.050 211 ILE D CA 1
ATOM 13837 C C . ILE D 1 211 ? 12.644 -5.920 -17.151 1.000 50.000 211 ILE D C 1
ATOM 13838 O O . ILE D 1 211 ? 13.033 -5.725 -15.984 1.000 54.960 211 ILE D O 1
ATOM 13854 N N . ARG D 1 212 ? 11.578 -6.624 -17.475 1.000 47.320 212 ARG D N 1
ATOM 13855 C CA . ARG D 1 212 ? 10.847 -7.443 -16.489 1.000 59.780 212 ARG D CA 1
ATOM 13856 C C . ARG D 1 212 ? 11.244 -8.898 -16.744 1.000 70.980 212 ARG D C 1
ATOM 13857 O O . ARG D 1 212 ? 10.916 -9.408 -17.828 1.000 64.390 212 ARG D O 1
ATOM 13878 N N . SER D 1 213 ? 11.978 -9.505 -15.814 1.000 88.510 213 SER D N 1
ATOM 13879 C CA . SER D 1 213 ? 12.554 -10.867 -15.984 1.000 88.930 213 SER D CA 1
ATOM 13880 C C . SER D 1 213 ? 11.446 -11.831 -16.401 1.000 95.040 213 SER D C 1
ATOM 13881 O O . SER D 1 213 ? 11.595 -12.470 -17.460 1.000 103.230 213 SER D O 1
ATOM 13889 N N . SER D 1 214 ? 10.352 -11.869 -15.632 1.000 96.820 214 SER D N 1
ATOM 13890 C CA . SER D 1 214 ? 9.280 -12.894 -15.719 1.000 100.110 214 SER D CA 1
ATOM 13891 C C . SER D 1 214 ? 8.228 -12.467 -16.747 1.000 114.110 214 SER D C 1
ATOM 13892 O O . SER D 1 214 ? 8.438 -11.435 -17.425 1.000 133.980 214 SER D O 1
ATOM 13900 N N . GLY D 1 215 ? 7.131 -13.220 -16.857 1.000 110.370 215 GLY D N 1
ATOM 13901 C CA . GLY D 1 215 ? 6.036 -12.928 -17.804 1.000 103.390 215 GLY D CA 1
ATOM 13902 C C . GLY D 1 215 ? 5.051 -11.881 -17.294 1.000 93.720 215 GLY D C 1
ATOM 13903 O O . GLY D 1 215 ? 4.119 -11.586 -18.056 1.000 91.490 215 GLY D O 1
ATOM 13907 N N . GLU D 1 216 ? 5.215 -11.372 -16.066 1.000 86.560 216 GLU D N 1
ATOM 13908 C CA . GLU D 1 216 ? 4.346 -10.327 -15.450 1.000 90.430 216 GLU D CA 1
ATOM 13909 C C . GLU D 1 216 ? 4.551 -8.988 -16.175 1.000 74.190 216 GLU D C 1
ATOM 13910 O O . GLU D 1 216 ? 5.647 -8.440 -16.082 1.000 82.160 216 GLU D O 1
ATOM 13922 N N . GLN D 1 217 ? 3.536 -8.470 -16.878 1.000 65.490 217 GLN D N 1
ATOM 13923 C CA . GLN D 1 217 ? 3.686 -7.280 -17.763 1.000 63.170 217 GLN D CA 1
ATOM 13924 C C . GLN D 1 217 ? 3.197 -6.025 -17.019 1.000 63.730 217 GLN D C 1
ATOM 13925 O O . GLN D 1 217 ? 2.070 -5.585 -17.277 1.000 56.840 217 GLN D O 1
ATOM 13939 N N . ARG D 1 218 ? 4.037 -5.460 -16.139 1.000 68.030 218 ARG D N 1
ATOM 13940 C CA . ARG D 1 218 ? 3.716 -4.247 -15.342 1.000 65.800 218 ARG D CA 1
ATOM 13941 C C . ARG D 1 218 ? 4.995 -3.564 -14.846 1.000 59.620 218 ARG D C 1
ATOM 13942 O O . ARG D 1 218 ? 6.057 -4.197 -14.830 1.000 65.230 218 ARG D O 1
ATOM 13963 N N . LEU D 1 219 ? 4.884 -2.285 -14.492 1.000 59.340 219 LEU D N 1
ATOM 13964 C CA . LEU D 1 219 ? 6.007 -1.455 -13.978 1.000 50.850 219 LEU D CA 1
ATOM 13965 C C . LEU D 1 219 ? 6.205 -1.788 -12.500 1.000 44.630 219 LEU D C 1
ATOM 13966 O O . LEU D 1 219 ? 7.337 -1.664 -12.007 1.000 48.730 219 LEU D O 1
ATOM 13982 N N . SER D 1 220 ? 5.120 -2.148 -11.815 1.000 48.780 220 SER D N 1
ATOM 13983 C CA . SER D 1 220 ? 5.119 -2.370 -10.348 1.000 55.350 220 SER D CA 1
ATOM 13984 C C . SER D 1 220 ? 5.771 -1.178 -9.637 1.000 56.630 220 SER D C 1
ATOM 13985 O O . SER D 1 220 ? 6.533 -1.407 -8.713 1.000 52.890 220 SER D O 1
ATOM 13993 N N . ASN D 1 221 ? 5.487 0.050 -10.068 1.000 53.560 221 ASN D N 1
ATOM 13994 C CA . ASN D 1 221 ? 5.836 1.278 -9.317 1.000 45.930 221 ASN D CA 1
ATOM 13995 C C . ASN D 1 221 ? 7.357 1.394 -9.215 1.000 48.340 221 ASN D C 1
ATOM 13996 O O . ASN D 1 221 ? 7.834 1.722 -8.108 1.000 47.620 221 ASN D O 1
ATOM 14007 N N . PHE D 1 222 ? 8.079 1.086 -10.295 1.000 45.340 222 PHE D N 1
ATOM 14008 C CA . PHE D 1 222 ? 9.565 1.123 -10.331 1.000 44.160 222 PHE D CA 1
ATOM 14009 C C . PHE D 1 222 ? 10.060 2.223 -11.282 1.000 42.620 222 PHE D C 1
ATOM 14010 O O . PHE D 1 222 ? 9.728 2.207 -12.490 1.000 43.530 222 PHE D O 1
ATOM 14027 N N . LEU D 1 223 ? 10.848 3.162 -10.762 1.000 39.220 223 LEU D N 1
ATOM 14028 C CA . LEU D 1 223 ? 11.431 4.296 -11.535 1.000 34.560 223 LEU D CA 1
ATOM 14029 C C . LEU D 1 223 ? 10.404 4.881 -12.497 1.000 33.100 223 LEU D C 1
ATOM 14030 O O . LEU D 1 223 ? 10.704 5.072 -13.703 1.000 41.120 223 LEU D O 1
ATOM 14046 N N . LEU D 1 224 ? 9.265 5.264 -11.940 1.000 32.550 224 LEU D N 1
ATOM 14047 C CA . LEU D 1 224 ? 8.072 5.738 -12.697 1.000 32.910 224 LEU D CA 1
ATOM 14048 C C . LEU D 1 224 ? 8.430 7.012 -13.474 1.000 32.650 224 LEU D C 1
ATOM 14049 O O . LEU D 1 224 ? 8.237 7.035 -14.673 1.000 32.890 224 LEU D O 1
ATOM 14065 N N . TRP D 1 225 ? 8.934 8.059 -12.820 1.000 31.980 225 TRP D N 1
ATOM 14066 C CA . TRP D 1 225 ? 9.266 9.307 -13.552 1.000 28.680 225 TRP D CA 1
ATOM 14067 C C . TRP D 1 225 ? 10.272 8.974 -14.652 1.000 26.430 225 TRP D C 1
ATOM 14068 O O . TRP D 1 225 ? 10.103 9.456 -15.785 1.000 27.080 225 TRP D O 1
ATOM 14089 N N . GLN D 1 226 ? 11.303 8.212 -14.295 1.000 30.750 226 GLN D N 1
ATOM 14090 C CA . GLN D 1 226 ? 12.504 7.968 -15.137 1.000 33.740 226 GLN D CA 1
ATOM 14091 C C . GLN D 1 226 ? 12.166 7.035 -16.317 1.000 37.200 226 GLN D C 1
ATOM 14092 O O . GLN D 1 226 ? 12.916 7.082 -17.306 1.000 42.310 226 GLN D O 1
ATOM 14106 N N . SER D 1 227 ? 11.067 6.273 -16.259 1.000 37.240 227 SER D N 1
ATOM 14107 C CA . SER D 1 227 ? 10.715 5.205 -17.230 1.000 38.050 227 SER D CA 1
ATOM 14108 C C . SER D 1 227 ? 9.649 5.691 -18.213 1.000 40.470 227 SER D C 1
ATOM 14109 O O . SER D 1 227 ? 9.213 4.891 -19.035 1.000 41.090 227 SER D O 1
ATOM 14117 N N . SER D 1 228 ? 9.312 6.977 -18.184 1.000 35.860 228 SER D N 1
ATOM 14118 C CA . SER D 1 228 ? 8.153 7.505 -18.954 1.000 37.950 228 SER D CA 1
ATOM 14119 C C . SER D 1 228 ? 8.342 7.226 -20.461 1.000 37.910 228 SER D C 1
ATOM 14120 O O . SER D 1 228 ? 7.329 7.057 -21.156 1.000 35.340 228 SER D O 1
ATOM 14128 N N . TYR D 1 229 ? 9.566 7.236 -20.960 1.000 37.800 229 TYR D N 1
ATOM 14129 C CA . TYR D 1 229 ? 9.902 6.982 -22.383 1.000 44.360 229 TYR D CA 1
ATOM 14130 C C . TYR D 1 229 ? 10.746 5.711 -22.579 1.000 41.270 229 TYR D C 1
ATOM 14131 O O . TYR D 1 229 ? 11.219 5.492 -23.666 1.000 41.010 229 TYR D O 1
ATOM 14149 N N . ALA D 1 230 ? 10.845 4.866 -21.566 1.000 39.920 230 ALA D N 1
ATOM 14150 C CA . ALA D 1 230 ? 11.648 3.624 -21.613 1.000 44.640 230 ALA D CA 1
ATOM 14151 C C . ALA D 1 230 ? 11.023 2.607 -22.577 1.000 48.920 230 ALA D C 1
ATOM 14152 O O . ALA D 1 230 ? 9.786 2.505 -22.643 1.000 51.330 230 ALA D O 1
ATOM 14159 N N . GLU D 1 231 ? 11.871 1.822 -23.246 1.000 46.720 231 GLU D N 1
ATOM 14160 C CA . GLU D 1 231 ? 11.461 0.578 -23.957 1.000 43.280 231 GLU D CA 1
ATOM 14161 C C . GLU D 1 231 ? 11.278 -0.521 -22.921 1.000 38.470 231 GLU D C 1
ATOM 14162 O O . GLU D 1 231 ? 12.158 -0.683 -22.079 1.000 48.040 231 GLU D O 1
ATOM 14174 N N . PHE D 1 232 ? 10.135 -1.199 -22.935 1.000 38.240 232 PHE D N 1
ATOM 14175 C CA . PHE D 1 232 ? 9.859 -2.355 -22.051 1.000 45.290 232 PHE D CA 1
ATOM 14176 C C . PHE D 1 232 ? 10.186 -3.633 -22.829 1.000 51.000 232 PHE D C 1
ATOM 14177 O O . PHE D 1 232 ? 9.746 -3.770 -23.984 1.000 45.430 232 PHE D O 1
ATOM 14194 N N . VAL D 1 233 ? 10.950 -4.522 -22.204 1.000 54.450 233 VAL D N 1
ATOM 14195 C CA . VAL D 1 233 ? 11.199 -5.899 -22.695 1.000 54.910 233 VAL D CA 1
ATOM 14196 C C . VAL D 1 233 ? 10.749 -6.832 -21.576 1.000 56.670 233 VAL D C 1
ATOM 14197 O O . VAL D 1 233 ? 11.303 -6.734 -20.451 1.000 52.390 233 VAL D O 1
ATOM 14210 N N . PHE D 1 234 ? 9.722 -7.633 -21.867 1.000 56.010 234 PHE D N 1
ATOM 14211 C CA . PHE D 1 234 ? 9.178 -8.696 -20.991 1.000 61.070 234 PHE D CA 1
ATOM 14212 C C . PHE D 1 234 ? 9.729 -10.037 -21.485 1.000 71.120 234 PHE D C 1
ATOM 14213 O O . PHE D 1 234 ? 9.447 -10.427 -22.632 1.000 81.020 234 PHE D O 1
ATOM 14230 N N . LEU D 1 235 ? 10.603 -10.654 -20.685 1.000 69.020 235 LEU D N 1
ATOM 14231 C CA . LEU D 1 235 ? 11.223 -11.973 -20.963 1.000 75.980 235 LEU D CA 1
ATOM 14232 C C . LEU D 1 235 ? 10.446 -12.995 -20.138 1.000 81.190 235 LEU D C 1
ATOM 14233 O O . LEU D 1 235 ? 9.603 -12.553 -19.327 1.000 88.230 235 LEU D O 1
ATOM 14249 N N . ASP D 1 236 ? 10.635 -14.294 -20.379 1.000 86.270 236 ASP D N 1
ATOM 14250 C CA . ASP D 1 236 ? 9.828 -15.344 -19.692 1.000 87.840 236 ASP D CA 1
ATOM 14251 C C . ASP D 1 236 ? 10.675 -16.014 -18.614 1.000 78.850 236 ASP D C 1
ATOM 14252 O O . ASP D 1 236 ? 10.105 -16.737 -17.796 1.000 84.620 236 ASP D O 1
ATOM 14261 N N . THR D 1 237 ? 11.962 -15.695 -18.596 1.000 77.700 237 THR D N 1
ATOM 14262 C CA . THR D 1 237 ? 12.966 -16.256 -17.666 1.000 80.420 237 THR D CA 1
ATOM 14263 C C . THR D 1 237 ? 12.630 -15.824 -16.232 1.000 83.510 237 THR D C 1
ATOM 14264 O O . THR D 1 237 ? 12.590 -14.602 -15.964 1.000 86.910 237 THR D O 1
ATOM 14275 N N . LEU D 1 238 ? 12.421 -16.795 -15.343 1.000 76.980 238 LEU D N 1
ATOM 14276 C CA . LEU D 1 238 ? 12.368 -16.570 -13.877 1.000 70.530 238 LEU D CA 1
ATOM 14277 C C . LEU D 1 238 ? 13.753 -16.085 -13.447 1.000 69.980 238 LEU D C 1
ATOM 14278 O O . LEU D 1 238 ? 14.747 -16.476 -14.101 1.000 68.880 238 LEU D O 1
ATOM 14294 N N . TRP D 1 239 ? 13.809 -15.212 -12.440 1.000 64.590 239 TRP D N 1
ATOM 14295 C CA . TRP D 1 239 ? 15.024 -14.404 -12.148 1.000 61.600 239 TRP D CA 1
ATOM 14296 C C . TRP D 1 239 ? 16.200 -15.318 -11.816 1.000 55.470 239 TRP D C 1
ATOM 14297 O O . TRP D 1 239 ? 17.316 -15.055 -12.252 1.000 58.870 239 TRP D O 1
ATOM 14318 N N . PRO D 1 240 ? 16.039 -16.398 -11.019 1.000 57.460 240 PRO D N 1
ATOM 14319 C CA . PRO D 1 240 ? 17.167 -17.296 -10.730 1.000 63.730 240 PRO D CA 1
ATOM 14320 C C . PRO D 1 240 ? 17.824 -17.944 -11.972 1.000 60.610 240 PRO D C 1
ATOM 14321 O O . PRO D 1 240 ? 18.987 -18.247 -11.887 1.000 69.540 240 PRO D O 1
ATOM 14332 N N . ASP D 1 241 ? 17.104 -18.059 -13.093 1.000 60.890 241 ASP D N 1
ATOM 14333 C CA . ASP D 1 241 ? 17.618 -18.577 -14.395 1.000 65.510 241 ASP D CA 1
ATOM 14334 C C . ASP D 1 241 ? 18.131 -17.431 -15.272 1.000 71.460 241 ASP D C 1
ATOM 14335 O O . ASP D 1 241 ? 18.614 -17.717 -16.371 1.000 68.320 241 ASP D O 1
ATOM 14344 N N . PHE D 1 242 ? 18.001 -16.185 -14.816 1.000 77.040 242 PHE D N 1
ATOM 14345 C CA . PHE D 1 242 ? 18.439 -14.976 -15.563 1.000 74.050 242 PHE D CA 1
ATOM 14346 C C . PHE D 1 242 ? 19.944 -14.821 -15.353 1.000 64.800 242 PHE D C 1
ATOM 14347 O O . PHE D 1 242 ? 20.400 -14.982 -14.214 1.000 82.860 242 PHE D O 1
ATOM 14364 N N . ASP D 1 243 ? 20.692 -14.553 -16.423 1.000 58.790 243 ASP D N 1
ATOM 14365 C CA . ASP D 1 243 ? 22.154 -14.304 -16.352 1.000 63.460 243 ASP D CA 1
ATOM 14366 C C . ASP D 1 243 ? 22.498 -13.298 -17.446 1.000 58.480 243 ASP D C 1
ATOM 14367 O O . ASP D 1 243 ? 21.560 -12.834 -18.114 1.000 67.620 243 ASP D O 1
ATOM 14376 N N . ARG D 1 244 ? 23.786 -13.013 -17.644 1.000 62.300 244 ARG D N 1
ATOM 14377 C CA . ARG D 1 244 ? 24.260 -11.950 -18.566 1.000 67.880 244 ARG D CA 1
ATOM 14378 C C . ARG D 1 244 ? 23.739 -12.179 -19.992 1.000 72.180 244 ARG D C 1
ATOM 14379 O O . ARG D 1 244 ? 23.592 -11.175 -20.726 1.000 66.930 244 ARG D O 1
ATOM 14400 N N . ARG D 1 245 ? 23.479 -13.430 -20.394 1.000 80.060 245 ARG D N 1
ATOM 14401 C CA . ARG D 1 245 ? 23.036 -13.738 -21.786 1.000 86.000 245 ARG D CA 1
ATOM 14402 C C . ARG D 1 245 ? 21.620 -13.177 -21.989 1.000 71.630 245 ARG D C 1
ATOM 14403 O O . ARG D 1 245 ? 21.371 -12.539 -23.027 1.000 66.580 245 ARG D O 1
ATOM 14424 N N . HIS D 1 246 ? 20.730 -13.385 -21.016 1.000 68.090 246 HIS D N 1
ATOM 14425 C CA . HIS D 1 246 ? 19.353 -12.815 -21.022 1.000 74.490 246 HIS D CA 1
ATOM 14426 C C . HIS D 1 246 ? 19.419 -11.279 -21.035 1.000 68.190 246 HIS D C 1
ATOM 14427 O O . HIS D 1 246 ? 18.686 -10.652 -21.813 1.000 71.980 246 HIS D O 1
ATOM 14442 N N . PHE D 1 247 ? 20.317 -10.693 -20.243 1.000 65.670 247 PHE D N 1
ATOM 14443 C CA . PHE D 1 247 ? 20.533 -9.225 -20.201 1.000 63.040 247 PHE D CA 1
ATOM 14444 C C . PHE D 1 247 ? 20.970 -8.741 -21.588 1.000 61.640 247 PHE D C 1
ATOM 14445 O O . PHE D 1 247 ? 20.447 -7.712 -22.089 1.000 62.990 247 PHE D O 1
ATOM 14462 N N . TRP D 1 248 ? 21.928 -9.452 -22.189 1.000 71.990 248 TRP D N 1
ATOM 14463 C CA . TRP D 1 248 ? 22.477 -9.134 -23.538 1.000 69.770 248 TRP D CA 1
ATOM 14464 C C . TRP D 1 248 ? 21.369 -9.264 -24.592 1.000 59.960 248 TRP D C 1
ATOM 14465 O O . TRP D 1 248 ? 21.273 -8.392 -25.466 1.000 66.540 248 TRP D O 1
ATOM 14486 N N . GLN D 1 249 ? 20.539 -10.294 -24.489 1.000 59.170 249 GLN D N 1
ATOM 14487 C CA . GLN D 1 249 ? 19.367 -10.495 -25.386 1.000 69.390 249 GLN D CA 1
ATOM 14488 C C . GLN D 1 249 ? 18.461 -9.255 -25.307 1.000 68.350 249 GLN D C 1
ATOM 14489 O O . GLN D 1 249 ? 18.131 -8.694 -26.372 1.000 62.130 249 GLN D O 1
ATOM 14503 N N . ALA D 1 250 ? 18.101 -8.816 -24.097 1.000 66.420 250 ALA D N 1
ATOM 14504 C CA . ALA D 1 250 ? 17.220 -7.638 -23.870 1.000 62.030 250 ALA D CA 1
ATOM 14505 C C . ALA D 1 250 ? 17.844 -6.407 -24.528 1.000 54.220 250 ALA D C 1
ATOM 14506 O O . ALA D 1 250 ? 17.106 -5.657 -25.212 1.000 55.580 250 ALA D O 1
ATOM 14513 N N . CYS D 1 251 ? 19.157 -6.213 -24.360 1.000 56.370 251 CYS D N 1
ATOM 14514 C CA . CYS D 1 251 ? 19.891 -5.088 -25.007 1.000 55.310 251 CYS D CA 1
ATOM 14515 C C . CYS D 1 251 ? 19.835 -5.219 -26.534 1.000 64.370 251 CYS D C 1
ATOM 14516 O O . CYS D 1 251 ? 19.731 -4.175 -27.218 1.000 67.520 251 CYS D O 1
ATOM 14524 N N . GLU D 1 252 ? 19.901 -6.449 -27.060 1.000 80.330 252 GLU D N 1
ATOM 14525 C CA . GLU D 1 252 ? 19.819 -6.728 -28.528 1.000 80.300 252 GLU D CA 1
ATOM 14526 C C . GLU D 1 252 ? 18.422 -6.355 -29.033 1.000 70.630 252 GLU D C 1
ATOM 14527 O O . GLU D 1 252 ? 18.332 -5.700 -30.072 1.000 69.800 252 GLU D O 1
ATOM 14539 N N . ILE D 1 253 ? 17.375 -6.761 -28.314 1.000 72.340 253 ILE D N 1
ATOM 14540 C CA . ILE D 1 253 ? 15.966 -6.388 -28.644 1.000 67.350 253 ILE D CA 1
ATOM 14541 C C . ILE D 1 253 ? 15.856 -4.856 -28.639 1.000 69.640 253 ILE D C 1
ATOM 14542 O O . ILE D 1 253 ? 15.244 -4.312 -29.581 1.000 69.900 253 ILE D O 1
ATOM 14558 N N . TYR D 1 254 ? 16.469 -4.184 -27.660 1.000 66.480 254 TYR D N 1
ATOM 14559 C CA . TYR D 1 254 ? 16.463 -2.698 -27.544 1.000 66.330 254 TYR D CA 1
ATOM 14560 C C . TYR D 1 254 ? 17.087 -2.067 -28.794 1.000 69.320 254 TYR D C 1
ATOM 14561 O O . TYR D 1 254 ? 16.541 -1.075 -29.314 1.000 72.020 254 TYR D O 1
ATOM 14579 N N . ALA D 1 255 ? 18.236 -2.592 -29.228 1.000 78.810 255 ALA D N 1
ATOM 14580 C CA . ALA D 1 255 ? 19.028 -2.061 -30.370 1.000 79.000 255 ALA D CA 1
ATOM 14581 C C . ALA D 1 255 ? 18.213 -2.160 -31.679 1.000 76.900 255 ALA D C 1
ATOM 14582 O O . ALA D 1 255 ? 18.348 -1.253 -32.515 1.000 83.400 255 ALA D O 1
ATOM 14589 N N . ARG D 1 256 ? 17.399 -3.206 -31.845 1.000 76.950 256 ARG D N 1
ATOM 14590 C CA . ARG D 1 256 ? 16.534 -3.412 -33.038 1.000 84.910 256 ARG D CA 1
ATOM 14591 C C . ARG D 1 256 ? 15.494 -2.282 -33.061 1.000 98.040 256 ARG D C 1
ATOM 14592 O O . ARG D 1 256 ? 15.639 -1.375 -33.902 1.000 108.810 256 ARG D O 1
ATOM 14598 N N . ARG D 1 257 ? 14.562 -2.267 -32.111 1.000 103.620 257 ARG D N 1
ATOM 14599 C CA . ARG D 1 257 ? 13.514 -1.212 -31.986 1.000 103.790 257 ARG D CA 1
ATOM 14600 C C . ARG D 1 257 ? 14.158 0.158 -31.730 1.000 107.510 257 ARG D C 1
ATOM 14601 O O . ARG D 1 257 ? 13.752 1.132 -32.353 1.000 106.060 257 ARG D O 1
ATOM 14607 N N . PRO E 1 27 ? 19.837 -32.060 28.914 1.000 93.400 27 PRO E N 1
ATOM 14608 C CA . PRO E 1 27 ? 18.808 -31.782 27.893 1.000 98.360 27 PRO E CA 1
ATOM 14609 C C . PRO E 1 27 ? 18.560 -32.986 26.990 1.000 95.590 27 PRO E C 1
ATOM 14610 O O . PRO E 1 27 ? 19.499 -33.697 26.651 1.000 86.060 27 PRO E O 1
ATOM 14621 N N . PRO E 1 28 ? 17.308 -33.222 26.544 1.000 92.810 28 PRO E N 1
ATOM 14622 C CA . PRO E 1 28 ? 17.003 -34.374 25.699 1.000 92.210 28 PRO E CA 1
ATOM 14623 C C . PRO E 1 28 ? 17.638 -34.275 24.304 1.000 97.940 28 PRO E C 1
ATOM 14624 O O . PRO E 1 28 ? 17.842 -33.174 23.811 1.000 97.310 28 PRO E O 1
ATOM 14635 N N . GLN E 1 29 ? 17.951 -35.436 23.724 1.000 99.290 29 GLN E N 1
ATOM 14636 C CA . GLN E 1 29 ? 18.626 -35.572 22.410 1.000 104.970 29 GLN E CA 1
ATOM 14637 C C . GLN E 1 29 ? 17.557 -35.615 21.314 1.000 98.580 29 GLN E C 1
ATOM 14638 O O . GLN E 1 29 ? 17.045 -36.717 21.021 1.000 95.760 29 GLN E O 1
ATOM 14652 N N . LEU E 1 30 ? 17.189 -34.452 20.774 1.000 93.930 30 LEU E N 1
ATOM 14653 C CA . LEU E 1 30 ? 16.178 -34.309 19.694 1.000 86.880 30 LEU E CA 1
ATOM 14654 C C . LEU E 1 30 ? 16.883 -33.887 18.415 1.000 79.170 30 LEU E C 1
ATOM 14655 O O . LEU E 1 30 ? 17.808 -33.082 18.462 1.000 81.850 30 LEU E O 1
ATOM 14671 N N . PRO E 1 31 ? 16.448 -34.378 17.237 1.000 79.140 31 PRO E N 1
ATOM 14672 C CA . PRO E 1 31 ? 16.935 -33.835 15.970 1.000 82.810 31 PRO E CA 1
ATOM 14673 C C . PRO E 1 31 ? 16.581 -32.341 15.856 1.000 92.930 31 PRO E C 1
ATOM 14674 O O . PRO E 1 31 ? 15.511 -31.952 16.348 1.000 97.450 31 PRO E O 1
ATOM 14685 N N . ARG E 1 32 ? 17.455 -31.548 15.224 1.000 93.430 32 ARG E N 1
ATOM 14686 C CA . ARG E 1 32 ? 17.292 -30.070 15.111 1.000 97.570 32 ARG E CA 1
ATOM 14687 C C . ARG E 1 32 ? 15.940 -29.752 14.450 1.000 94.380 32 ARG E C 1
ATOM 14688 O O . ARG E 1 32 ? 15.280 -28.800 14.879 1.000 96.360 32 ARG E O 1
ATOM 14709 N N . GLU E 1 33 ? 15.538 -30.546 13.457 1.000 96.900 33 GLU E N 1
ATOM 14710 C CA . GLU E 1 33 ? 14.274 -30.426 12.675 1.000 104.920 33 GLU E CA 1
ATOM 14711 C C . GLU E 1 33 ? 13.051 -30.362 13.593 1.000 98.800 33 GLU E C 1
ATOM 14712 O O . GLU E 1 33 ? 12.053 -29.758 13.176 1.000 114.570 33 GLU E O 1
ATOM 14724 N N . LEU E 1 34 ? 13.099 -31.024 14.750 1.000 91.530 34 LEU E N 1
ATOM 14725 C CA . LEU E 1 34 ? 11.921 -31.209 15.641 1.000 80.900 34 LEU E CA 1
ATOM 14726 C C . LEU E 1 34 ? 12.035 -30.324 16.885 1.000 64.780 34 LEU E C 1
ATOM 14727 O O . LEU E 1 34 ? 11.196 -30.469 17.783 1.000 68.460 34 LEU E O 1
ATOM 14743 N N . ILE E 1 35 ? 13.048 -29.465 16.961 1.000 60.620 35 ILE E N 1
ATOM 14744 C CA . ILE E 1 35 ? 13.177 -28.477 18.072 1.000 69.520 35 ILE E CA 1
ATOM 14745 C C . ILE E 1 35 ? 12.379 -27.234 17.680 1.000 64.800 35 ILE E C 1
ATOM 14746 O O . ILE E 1 35 ? 12.594 -26.665 16.613 1.000 59.010 35 ILE E O 1
ATOM 14762 N N . PRO E 1 36 ? 11.437 -26.771 18.528 1.000 58.300 36 PRO E N 1
ATOM 14763 C CA . PRO E 1 36 ? 10.645 -25.586 18.201 1.000 60.440 36 PRO E CA 1
ATOM 14764 C C . PRO E 1 36 ? 11.554 -24.353 18.093 1.000 55.120 36 PRO E C 1
ATOM 14765 O O . PRO E 1 36 ? 12.412 -24.185 18.941 1.000 58.210 36 PRO E O 1
ATOM 14776 N N . ARG E 1 37 ? 11.392 -23.572 17.023 1.000 50.600 37 ARG E N 1
ATOM 14777 C CA . ARG E 1 37 ? 12.138 -22.307 16.800 1.000 55.490 37 ARG E CA 1
ATOM 14778 C C . ARG E 1 37 ? 11.661 -21.249 17.804 1.000 44.260 37 ARG E C 1
ATOM 14779 O O . ARG E 1 37 ? 12.480 -20.434 18.256 1.000 41.970 37 ARG E O 1
ATOM 14800 N N . HIS E 1 38 ? 10.377 -21.254 18.152 1.000 47.900 38 HIS E N 1
ATOM 14801 C CA . HIS E 1 38 ? 9.756 -20.199 19.005 1.000 43.560 38 HIS E CA 1
ATOM 14802 C C . HIS E 1 38 ? 8.792 -20.860 19.972 1.000 41.970 38 HIS E C 1
ATOM 14803 O O . HIS E 1 38 ? 7.818 -21.454 19.529 1.000 45.410 38 HIS E O 1
ATOM 14818 N N . VAL E 1 39 ? 9.071 -20.718 21.260 1.000 40.100 39 VAL E N 1
ATOM 14819 C CA . VAL E 1 39 ? 8.219 -21.236 22.346 1.000 38.660 39 VAL E CA 1
ATOM 14820 C C . VAL E 1 39 ? 7.668 -20.033 23.074 1.000 38.070 39 VAL E C 1
ATOM 14821 O O . VAL E 1 39 ? 8.429 -19.113 23.364 1.000 40.950 39 VAL E O 1
ATOM 14834 N N . ALA E 1 40 ? 6.369 -20.071 23.357 1.000 42.040 40 ALA E N 1
ATOM 14835 C CA . ALA E 1 40 ? 5.657 -19.018 24.097 1.000 46.310 40 ALA E CA 1
ATOM 14836 C C . ALA E 1 40 ? 5.144 -19.646 25.378 1.000 41.580 40 ALA E C 1
ATOM 14837 O O . ALA E 1 40 ? 4.584 -20.736 25.289 1.000 54.410 40 ALA E O 1
ATOM 14844 N N . ILE E 1 41 ? 5.332 -18.980 26.510 1.000 43.780 41 ILE E N 1
ATOM 14845 C CA . ILE E 1 41 ? 4.948 -19.531 27.827 1.000 48.270 41 ILE E CA 1
ATOM 14846 C C . ILE E 1 41 ? 4.050 -18.527 28.522 1.000 42.570 41 ILE E C 1
ATOM 14847 O O . ILE E 1 41 ? 4.446 -17.343 28.691 1.000 43.850 41 ILE E O 1
ATOM 14863 N N . VAL E 1 42 ? 2.877 -19.018 28.915 1.000 48.560 42 VAL E N 1
ATOM 14864 C CA . VAL E 1 42 ? 2.000 -18.331 29.895 1.000 54.710 42 VAL E CA 1
ATOM 14865 C C . VAL E 1 42 ? 2.418 -18.850 31.264 1.000 56.730 42 VAL E C 1
ATOM 14866 O O . VAL E 1 42 ? 2.378 -20.085 31.458 1.000 56.510 42 VAL E O 1
ATOM 14879 N N . MET E 1 43 ? 2.864 -17.915 32.111 1.000 55.220 43 MET E N 1
ATOM 14880 C CA . MET E 1 43 ? 3.423 -18.142 33.456 1.000 50.660 43 MET E CA 1
ATOM 14881 C C . MET E 1 43 ? 2.325 -17.925 34.486 1.000 56.070 43 MET E C 1
ATOM 14882 O O . MET E 1 43 ? 2.357 -16.873 35.181 1.000 54.760 43 MET E O 1
ATOM 14896 N N . ASP E 1 44 ? 1.384 -18.868 34.570 1.000 57.450 44 ASP E N 1
ATOM 14897 C CA . ASP E 1 44 ? 0.207 -18.722 35.462 1.000 62.950 44 ASP E CA 1
ATOM 14898 C C . ASP E 1 44 ? 0.296 -19.712 36.642 1.000 65.010 44 ASP E C 1
ATOM 14899 O O . ASP E 1 44 ? 0.998 -20.758 36.537 1.000 59.510 44 ASP E O 1
ATOM 14908 N N . GLY E 1 45 ? -0.409 -19.368 37.722 1.000 65.140 45 GLY E N 1
ATOM 14909 C CA . GLY E 1 45 ? -0.524 -20.174 38.948 1.000 73.670 45 GLY E CA 1
ATOM 14910 C C . GLY E 1 45 ? 0.356 -19.661 40.082 1.000 78.260 45 GLY E C 1
ATOM 14911 O O . GLY E 1 45 ? 0.482 -20.404 41.050 1.000 78.440 45 GLY E O 1
ATOM 14915 N N . ASN E 1 46 ? 0.935 -18.460 39.970 1.000 83.530 46 ASN E N 1
ATOM 14916 C CA . ASN E 1 46 ? 1.829 -17.879 41.008 1.000 87.380 46 ASN E CA 1
ATOM 14917 C C . ASN E 1 46 ? 1.015 -17.670 42.286 1.000 90.350 46 ASN E C 1
ATOM 14918 O O . ASN E 1 46 ? 1.473 -18.117 43.356 1.000 90.220 46 ASN E O 1
ATOM 14929 N N . GLY E 1 47 ? -0.159 -17.046 42.164 1.000 79.110 47 GLY E N 1
ATOM 14930 C CA . GLY E 1 47 ? -1.079 -16.804 43.295 1.000 79.190 47 GLY E CA 1
ATOM 14931 C C . GLY E 1 47 ? -1.533 -18.109 43.938 1.000 81.200 47 GLY E C 1
ATOM 14932 O O . GLY E 1 47 ? -1.329 -18.264 45.145 1.000 84.720 47 GLY E O 1
ATOM 14936 N N . ARG E 1 48 ? -2.120 -19.005 43.143 1.000 75.240 48 ARG E N 1
ATOM 14937 C CA . ARG E 1 48 ? -2.665 -20.320 43.570 1.000 77.290 48 ARG E CA 1
ATOM 14938 C C . ARG E 1 48 ? -1.575 -21.140 44.279 1.000 71.100 48 ARG E C 1
ATOM 14939 O O . ARG E 1 48 ? -1.882 -21.876 45.232 1.000 63.520 48 ARG E O 1
ATOM 14960 N N . TRP E 1 49 ? -0.339 -21.035 43.808 1.000 67.860 49 TRP E N 1
ATOM 14961 C CA . TRP E 1 49 ? 0.839 -21.767 44.346 1.000 62.920 49 TRP E CA 1
ATOM 14962 C C . TRP E 1 49 ? 1.129 -21.289 45.772 1.000 63.040 49 TRP E C 1
ATOM 14963 O O . TRP E 1 49 ? 1.357 -22.144 46.637 1.000 67.180 49 TRP E O 1
ATOM 14984 N N . ALA E 1 50 ? 1.102 -19.980 45.995 1.000 62.470 50 ALA E N 1
ATOM 14985 C CA . ALA E 1 50 ? 1.383 -19.340 47.297 1.000 67.790 50 ALA E CA 1
ATOM 14986 C C . ALA E 1 50 ? 0.258 -19.674 48.285 1.000 77.650 50 ALA E C 1
ATOM 14987 O O . ALA E 1 50 ? 0.563 -19.869 49.475 1.000 93.870 50 ALA E O 1
ATOM 14994 N N . LYS E 1 51 ? -0.985 -19.758 47.806 1.000 74.230 51 LYS E N 1
ATOM 14995 C CA . LYS E 1 51 ? -2.169 -20.079 48.648 1.000 72.070 51 LYS E CA 1
ATOM 14996 C C . LYS E 1 51 ? -2.022 -21.514 49.180 1.000 63.090 51 LYS E C 1
ATOM 14997 O O . LYS E 1 51 ? -2.203 -21.702 50.390 1.000 62.780 51 LYS E O 1
ATOM 15016 N N . GLN E 1 52 ? -1.661 -22.467 48.315 1.000 56.360 52 GLN E N 1
ATOM 15017 C CA . GLN E 1 52 ? -1.455 -23.905 48.649 1.000 61.880 52 GLN E CA 1
ATOM 15018 C C . GLN E 1 52 ? -0.358 -24.071 49.713 1.000 65.020 52 GLN E C 1
ATOM 15019 O O . GLN E 1 52 ? -0.337 -25.132 50.365 1.000 62.750 52 GLN E O 1
ATOM 15033 N N . ARG E 1 53 ? 0.530 -23.084 49.864 1.000 55.900 53 ARG E N 1
ATOM 15034 C CA . ARG E 1 53 ? 1.683 -23.141 50.799 1.000 53.620 53 ARG E CA 1
ATOM 15035 C C . ARG E 1 53 ? 1.529 -22.100 51.914 1.000 47.980 53 ARG E C 1
ATOM 15036 O O . ARG E 1 53 ? 2.513 -21.867 52.626 1.000 54.530 53 ARG E O 1
ATOM 15057 N N . GLY E 1 54 ? 0.352 -21.490 52.045 1.000 42.690 54 GLY E N 1
ATOM 15058 C CA . GLY E 1 54 ? 0.074 -20.449 53.050 1.000 46.510 54 GLY E CA 1
ATOM 15059 C C . GLY E 1 54 ? 1.062 -19.293 52.994 1.000 48.070 54 GLY E C 1
ATOM 15060 O O . GLY E 1 54 ? 1.324 -18.681 54.042 1.000 52.400 54 GLY E O 1
ATOM 15064 N N . LEU E 1 55 ? 1.580 -18.971 51.808 1.000 51.210 55 LEU E N 1
ATOM 15065 C CA . LEU E 1 55 ? 2.446 -17.785 51.587 1.000 52.150 55 LEU E CA 1
ATOM 15066 C C . LEU E 1 55 ? 1.626 -16.685 50.924 1.000 52.880 55 LEU E C 1
ATOM 15067 O O . LEU E 1 55 ? 0.650 -16.979 50.234 1.000 56.250 55 LEU E O 1
ATOM 15083 N N . PRO E 1 56 ? 2.007 -15.397 51.098 1.000 52.500 56 PRO E N 1
ATOM 15084 C CA . PRO E 1 56 ? 1.381 -14.309 50.350 1.000 60.150 56 PRO E CA 1
ATOM 15085 C C . PRO E 1 56 ? 1.543 -14.499 48.832 1.000 65.760 56 PRO E C 1
ATOM 15086 O O . PRO E 1 56 ? 2.572 -15.020 48.414 1.000 57.140 56 PRO E O 1
ATOM 15097 N N . ARG E 1 57 ? 0.541 -14.065 48.053 1.000 69.830 57 ARG E N 1
ATOM 15098 C CA . ARG E 1 57 ? 0.513 -14.138 46.562 1.000 63.950 57 ARG E CA 1
ATOM 15099 C C . ARG E 1 57 ? 1.818 -13.559 45.997 1.000 54.220 57 ARG E C 1
ATOM 15100 O O . ARG E 1 57 ? 2.381 -14.184 45.090 1.000 51.730 57 ARG E O 1
ATOM 15106 N N . THR E 1 58 ? 2.318 -12.450 46.560 1.000 51.460 58 THR E N 1
ATOM 15107 C CA . THR E 1 58 ? 3.573 -11.782 46.115 1.000 54.050 58 THR E CA 1
ATOM 15108 C C . THR E 1 58 ? 4.746 -12.777 46.048 1.000 60.050 58 THR E C 1
ATOM 15109 O O . THR E 1 58 ? 5.605 -12.615 45.154 1.000 63.470 58 THR E O 1
ATOM 15120 N N . GLU E 1 59 ? 4.797 -13.752 46.955 1.000 59.900 59 GLU E N 1
ATOM 15121 C CA . GLU E 1 59 ? 5.942 -14.692 47.079 1.000 54.930 59 GLU E CA 1
ATOM 15122 C C . GLU E 1 59 ? 5.889 -15.699 45.941 1.000 46.670 59 GLU E C 1
ATOM 15123 O O . GLU E 1 59 ? 6.959 -16.148 45.530 1.000 43.760 59 GLU E O 1
ATOM 15135 N N . GLY E 1 60 ? 4.694 -16.087 45.490 1.000 43.170 60 GLY E N 1
ATOM 15136 C CA . GLY E 1 60 ? 4.520 -16.915 44.283 1.000 46.630 60 GLY E CA 1
ATOM 15137 C C . GLY E 1 60 ? 5.167 -16.256 43.071 1.000 47.250 60 GLY E C 1
ATOM 15138 O O . GLY E 1 60 ? 5.875 -16.951 42.334 1.000 58.880 60 GLY E O 1
ATOM 15142 N N . HIS E 1 61 ? 4.974 -14.950 42.894 1.000 50.070 61 HIS E N 1
ATOM 15143 C CA . HIS E 1 61 ? 5.576 -14.186 41.772 1.000 63.160 61 HIS E CA 1
ATOM 15144 C C . HIS E 1 61 ? 7.096 -14.214 41.946 1.000 62.380 61 HIS E C 1
ATOM 15145 O O . HIS E 1 61 ? 7.782 -14.525 40.959 1.000 57.180 61 HIS E O 1
ATOM 15160 N N . LYS E 1 62 ? 7.588 -13.977 43.167 1.000 56.660 62 LYS E N 1
ATOM 15161 C CA . LYS E 1 62 ? 9.048 -13.995 43.459 1.000 55.040 62 LYS E CA 1
ATOM 15162 C C . LYS E 1 62 ? 9.608 -15.376 43.087 1.000 48.090 62 LYS E C 1
ATOM 15163 O O . LYS E 1 62 ? 10.660 -15.425 42.429 1.000 50.530 62 LYS E O 1
ATOM 15182 N N . ALA E 1 63 ? 8.916 -16.454 43.452 1.000 43.380 63 ALA E N 1
ATOM 15183 C CA . ALA E 1 63 ? 9.311 -17.840 43.131 1.000 46.540 63 ALA E CA 1
ATOM 15184 C C . ALA E 1 63 ? 9.276 -18.038 41.607 1.000 51.260 63 ALA E C 1
ATOM 15185 O O . ALA E 1 63 ? 10.161 -18.726 41.086 1.000 55.770 63 ALA E O 1
ATOM 15192 N N . GLY E 1 64 ? 8.303 -17.434 40.925 1.000 57.670 64 GLY E N 1
ATOM 15193 C CA . GLY E 1 64 ? 8.161 -17.466 39.453 1.000 59.980 64 GLY E CA 1
ATOM 15194 C C . GLY E 1 64 ? 9.377 -16.906 38.733 1.000 59.580 64 GLY E C 1
ATOM 15195 O O . GLY E 1 64 ? 9.697 -17.401 37.653 1.000 55.560 64 GLY E O 1
ATOM 15199 N N . GLU E 1 65 ? 10.045 -15.907 39.299 1.000 58.410 65 GLU E N 1
ATOM 15200 C CA . GLU E 1 65 ? 11.265 -15.320 38.691 1.000 56.360 65 GLU E CA 1
ATOM 15201 C C . GLU E 1 65 ? 12.292 -16.425 38.439 1.000 61.620 65 GLU E C 1
ATOM 15202 O O . GLU E 1 65 ? 12.848 -16.458 37.329 1.000 56.820 65 GLU E O 1
ATOM 15214 N N . SER E 1 66 ? 12.558 -17.302 39.406 1.000 54.040 66 SER E N 1
ATOM 15215 C CA . SER E 1 66 ? 13.617 -18.338 39.253 1.000 56.240 66 SER E CA 1
ATOM 15216 C C . SER E 1 66 ? 13.169 -19.360 38.210 1.000 52.120 66 SER E C 1
ATOM 15217 O O . SER E 1 66 ? 14.025 -19.804 37.415 1.000 63.920 66 SER E O 1
ATOM 15225 N N . SER E 1 67 ? 11.875 -19.685 38.154 1.000 53.280 67 SER E N 1
ATOM 15226 C CA . SER E 1 67 ? 11.307 -20.552 37.080 1.000 55.400 67 SER E CA 1
ATOM 15227 C C . SER E 1 67 ? 11.704 -19.993 35.710 1.000 52.320 67 SER E C 1
ATOM 15228 O O . SER E 1 67 ? 12.224 -20.752 34.887 1.000 57.110 67 SER E O 1
ATOM 15236 N N . LEU E 1 68 ? 11.516 -18.689 35.501 1.000 55.910 68 LEU E N 1
ATOM 15237 C CA . LEU E 1 68 ? 11.756 -18.030 34.188 1.000 58.530 68 LEU E CA 1
ATOM 15238 C C . LEU E 1 68 ? 13.234 -18.181 33.806 1.000 54.500 68 LEU E C 1
ATOM 15239 O O . LEU E 1 68 ? 13.521 -18.589 32.665 1.000 49.730 68 LEU E O 1
ATOM 15255 N N . PHE E 1 69 ? 14.147 -17.873 34.729 1.000 63.630 69 PHE E N 1
ATOM 15256 C CA . PHE E 1 69 ? 15.611 -17.911 34.461 1.000 64.700 69 PHE E CA 1
ATOM 15257 C C . PHE E 1 69 ? 16.052 -19.368 34.279 1.000 55.150 69 PHE E C 1
ATOM 15258 O O . PHE E 1 69 ? 16.899 -19.635 33.413 1.000 55.840 69 PHE E O 1
ATOM 15275 N N . ASP E 1 70 ? 15.406 -20.305 34.959 1.000 56.590 70 ASP E N 1
ATOM 15276 C CA . ASP E 1 70 ? 15.706 -21.749 34.759 1.000 58.980 70 ASP E CA 1
ATOM 15277 C C . ASP E 1 70 ? 15.236 -22.168 33.363 1.000 55.650 70 ASP E C 1
ATOM 15278 O O . ASP E 1 70 ? 16.013 -22.839 32.645 1.000 62.290 70 ASP E O 1
ATOM 15287 N N . VAL E 1 71 ? 14.029 -21.755 32.960 1.000 53.220 71 VAL E N 1
ATOM 15288 C CA . VAL E 1 71 ? 13.490 -22.059 31.598 1.000 47.710 71 VAL E CA 1
ATOM 15289 C C . VAL E 1 71 ? 14.376 -21.390 30.541 1.000 42.490 71 VAL E C 1
ATOM 15290 O O . VAL E 1 71 ? 14.625 -22.029 29.492 1.000 48.550 71 VAL E O 1
ATOM 15303 N N . ILE E 1 72 ? 14.856 -20.170 30.790 1.000 43.300 72 ILE E N 1
ATOM 15304 C CA . ILE E 1 72 ? 15.794 -19.477 29.853 1.000 49.910 72 ILE E CA 1
ATOM 15305 C C . ILE E 1 72 ? 17.048 -20.342 29.673 1.000 53.550 72 ILE E C 1
ATOM 15306 O O . ILE E 1 72 ? 17.483 -20.512 28.497 1.000 57.570 72 ILE E O 1
ATOM 15322 N N . GLU E 1 73 ? 17.603 -20.884 30.773 1.000 56.350 73 GLU E N 1
ATOM 15323 C CA . GLU E 1 73 ? 18.794 -21.784 30.723 1.000 53.700 73 GLU E CA 1
ATOM 15324 C C . GLU E 1 73 ? 18.436 -23.025 29.900 1.000 52.450 73 GLU E C 1
ATOM 15325 O O . GLU E 1 73 ? 19.227 -23.380 28.999 1.000 55.700 73 GLU E O 1
ATOM 15331 N N . GLY E 1 74 ? 17.273 -23.629 30.163 1.000 49.530 74 GLY E N 1
ATOM 15332 C CA . GLY E 1 74 ? 16.754 -24.784 29.400 1.000 53.190 74 GLY E CA 1
ATOM 15333 C C . GLY E 1 74 ? 16.669 -24.499 27.911 1.000 58.040 74 GLY E C 1
ATOM 15334 O O . GLY E 1 74 ? 17.051 -25.384 27.103 1.000 55.050 74 GLY E O 1
ATOM 15338 N N . ALA E 1 75 ? 16.193 -23.313 27.524 1.000 58.880 75 ALA E N 1
ATOM 15339 C CA . ALA E 1 75 ? 16.090 -22.945 26.090 1.000 56.140 75 ALA E CA 1
ATOM 15340 C C . ALA E 1 75 ? 17.497 -22.793 25.505 1.000 49.590 75 ALA E C 1
ATOM 15341 O O . ALA E 1 75 ? 17.715 -23.234 24.359 1.000 47.020 75 ALA E O 1
ATOM 15348 N N . LEU E 1 76 ? 18.397 -22.122 26.226 1.000 50.710 76 LEU E N 1
ATOM 15349 C CA . LEU E 1 76 ? 19.817 -21.925 25.781 1.000 60.000 76 LEU E CA 1
ATOM 15350 C C . LEU E 1 76 ? 20.478 -23.291 25.536 1.000 59.620 76 LEU E C 1
ATOM 15351 O O . LEU E 1 76 ? 21.072 -23.469 24.457 1.000 55.470 76 LEU E O 1
ATOM 15367 N N . GLU E 1 77 ? 20.310 -24.238 26.461 1.000 62.300 77 GLU E N 1
ATOM 15368 C CA . GLU E 1 77 ? 20.957 -25.584 26.402 1.000 67.880 77 GLU E CA 1
ATOM 15369 C C . GLU E 1 77 ? 20.389 -26.368 25.215 1.000 69.330 77 GLU E C 1
ATOM 15370 O O . GLU E 1 77 ? 21.187 -26.967 24.472 1.000 69.520 77 GLU E O 1
ATOM 15382 N N . LEU E 1 78 ? 19.068 -26.343 25.019 1.000 68.000 78 LEU E N 1
ATOM 15383 C CA . LEU E 1 78 ? 18.410 -27.122 23.933 1.000 61.550 78 LEU E CA 1
ATOM 15384 C C . LEU E 1 78 ? 18.606 -26.438 22.573 1.000 58.990 78 LEU E C 1
ATOM 15385 O O . LEU E 1 78 ? 18.452 -27.118 21.550 1.000 59.930 78 LEU E O 1
ATOM 15401 N N . GLY E 1 79 ? 18.932 -25.142 22.560 1.000 59.120 79 GLY E N 1
ATOM 15402 C CA . GLY E 1 79 ? 19.110 -24.351 21.320 1.000 63.300 79 GLY E CA 1
ATOM 15403 C C . GLY E 1 79 ? 17.794 -23.836 20.734 1.000 65.570 79 GLY E C 1
ATOM 15404 O O . GLY E 1 79 ? 17.684 -23.763 19.503 1.000 68.660 79 GLY E O 1
ATOM 15408 N N . VAL E 1 80 ? 16.819 -23.484 21.569 1.000 58.030 80 VAL E N 1
ATOM 15409 C CA . VAL E 1 80 ? 15.582 -22.780 21.121 1.000 55.580 80 VAL E CA 1
ATOM 15410 C C . VAL E 1 80 ? 15.953 -21.305 20.952 1.000 54.550 80 VAL E C 1
ATOM 15411 O O . VAL E 1 80 ? 16.332 -20.643 21.921 1.000 49.890 80 VAL E O 1
ATOM 15424 N N . PRO E 1 81 ? 15.920 -20.765 19.713 1.000 43.700 81 PRO E N 1
ATOM 15425 C CA . PRO E 1 81 ? 16.319 -19.375 19.474 1.000 45.550 81 PRO E CA 1
ATOM 15426 C C . PRO E 1 81 ? 15.330 -18.278 19.923 1.000 46.990 81 PRO E C 1
ATOM 15427 O O . PRO E 1 81 ? 15.782 -17.138 20.104 1.000 44.750 81 PRO E O 1
ATOM 15438 N N . TYR E 1 82 ? 14.042 -18.597 20.116 1.000 43.800 82 TYR E N 1
ATOM 15439 C CA . TYR E 1 82 ? 13.019 -17.591 20.528 1.000 44.030 82 TYR E CA 1
ATOM 15440 C C . TYR E 1 82 ? 12.176 -18.102 21.694 1.000 39.520 82 TYR E C 1
ATOM 15441 O O . TYR E 1 82 ? 11.558 -19.172 21.594 1.000 43.190 82 TYR E O 1
ATOM 15459 N N . LEU E 1 83 ? 12.127 -17.315 22.763 1.000 41.000 83 LEU E N 1
ATOM 15460 C CA . LEU E 1 83 ? 11.219 -17.548 23.903 1.000 41.710 83 LEU E CA 1
ATOM 15461 C C . LEU E 1 83 ? 10.396 -16.283 24.181 1.000 36.980 83 LEU E C 1
ATOM 15462 O O . LEU E 1 83 ? 10.994 -15.209 24.364 1.000 36.390 83 LEU E O 1
ATOM 15478 N N . SER E 1 84 ? 9.075 -16.415 24.258 1.000 35.810 84 SER E N 1
ATOM 15479 C CA . SER E 1 84 ? 8.165 -15.293 24.635 1.000 36.660 84 SER E CA 1
ATOM 15480 C C . SER E 1 84 ? 7.531 -15.637 25.967 1.000 38.330 84 SER E C 1
ATOM 15481 O O . SER E 1 84 ? 7.122 -16.784 26.124 1.000 43.850 84 SER E O 1
ATOM 15489 N N . ALA E 1 85 ? 7.516 -14.696 26.892 1.000 36.820 85 ALA E N 1
ATOM 15490 C CA . ALA E 1 85 ? 7.007 -14.892 28.254 1.000 38.760 85 ALA E CA 1
ATOM 15491 C C . ALA E 1 85 ? 5.965 -13.816 28.552 1.000 40.960 85 ALA E C 1
ATOM 15492 O O . ALA E 1 85 ? 6.264 -12.613 28.371 1.000 44.780 85 ALA E O 1
ATOM 15499 N N . TYR E 1 86 ? 4.782 -14.244 28.975 1.000 40.540 86 TYR E N 1
ATOM 15500 C CA . TYR E 1 86 ? 3.657 -13.349 29.299 1.000 40.780 86 TYR E CA 1
ATOM 15501 C C . TYR E 1 86 ? 3.827 -12.865 30.732 1.000 42.580 86 TYR E C 1
ATOM 15502 O O . TYR E 1 86 ? 3.277 -13.496 31.623 1.000 49.670 86 TYR E O 1
ATOM 15520 N N . ALA E 1 87 ? 4.556 -11.775 30.926 1.000 44.970 87 ALA E N 1
ATOM 15521 C CA . ALA E 1 87 ? 4.892 -11.227 32.256 1.000 44.330 87 ALA E CA 1
ATOM 15522 C C . ALA E 1 87 ? 3.722 -10.410 32.809 1.000 49.400 87 ALA E C 1
ATOM 15523 O O . ALA E 1 87 ? 3.445 -10.535 34.012 1.000 51.060 87 ALA E O 1
ATOM 15530 N N . PHE E 1 88 ? 3.055 -9.606 31.978 1.000 49.720 88 PHE E N 1
ATOM 15531 C CA . PHE E 1 88 ? 2.027 -8.635 32.453 1.000 51.050 88 PHE E CA 1
ATOM 15532 C C . PHE E 1 88 ? 1.043 -8.347 31.316 1.000 60.880 88 PHE E C 1
ATOM 15533 O O . PHE E 1 88 ? 1.425 -7.734 30.297 1.000 60.890 88 PHE E O 1
ATOM 15550 N N . SER E 1 89 ? -0.191 -8.801 31.522 1.000 60.160 89 SER E N 1
ATOM 15551 C CA . SER E 1 89 ? -1.314 -8.734 30.569 1.000 56.720 89 SER E CA 1
ATOM 15552 C C . SER E 1 89 ? -1.999 -7.369 30.627 1.000 52.330 89 SER E C 1
ATOM 15553 O O . SER E 1 89 ? -2.100 -6.836 31.712 1.000 56.270 89 SER E O 1
ATOM 15561 N N . THR E 1 90 ? -2.487 -6.867 29.493 1.000 56.140 90 THR E N 1
ATOM 15562 C CA . THR E 1 90 ? -3.411 -5.698 29.401 1.000 65.400 90 THR E CA 1
ATOM 15563 C C . THR E 1 90 ? -4.599 -5.905 30.348 1.000 66.220 90 THR E C 1
ATOM 15564 O O . THR E 1 90 ? -5.068 -4.915 30.911 1.000 76.500 90 THR E O 1
ATOM 15575 N N . GLU E 1 91 ? -5.013 -7.147 30.560 1.000 62.490 91 GLU E N 1
ATOM 15576 C CA . GLU E 1 91 ? -6.174 -7.536 31.402 1.000 70.250 91 GLU E CA 1
ATOM 15577 C C . GLU E 1 91 ? -5.804 -7.555 32.898 1.000 68.060 91 GLU E C 1
ATOM 15578 O O . GLU E 1 91 ? -6.734 -7.596 33.715 1.000 74.280 91 GLU E O 1
ATOM 15590 N N . ASN E 1 92 ? -4.520 -7.430 33.257 1.000 68.100 92 ASN E N 1
ATOM 15591 C CA . ASN E 1 92 ? -4.062 -7.331 34.674 1.000 70.910 92 ASN E CA 1
ATOM 15592 C C . ASN E 1 92 ? -4.444 -5.983 35.304 1.000 70.160 92 ASN E C 1
ATOM 15593 O O . ASN E 1 92 ? -4.444 -5.921 36.544 1.000 80.960 92 ASN E O 1
ATOM 15604 N N . TRP E 1 93 ? -4.783 -4.952 34.521 1.000 67.740 93 TRP E N 1
ATOM 15605 C CA . TRP E 1 93 ? -5.293 -3.649 35.037 1.000 72.090 93 TRP E CA 1
ATOM 15606 C C . TRP E 1 93 ? -6.633 -3.826 35.778 1.000 83.230 93 TRP E C 1
ATOM 15607 O O . TRP E 1 93 ? -6.967 -2.943 36.587 1.000 71.670 93 TRP E O 1
ATOM 15628 N N . LYS E 1 94 ? -7.356 -4.929 35.536 1.000 86.520 94 LYS E N 1
ATOM 15629 C CA . LYS E 1 94 ? -8.633 -5.278 36.217 1.000 91.930 94 LYS E CA 1
ATOM 15630 C C . LYS E 1 94 ? -8.381 -5.856 37.616 1.000 96.860 94 LYS E C 1
ATOM 15631 O O . LYS E 1 94 ? -9.370 -5.963 38.369 1.000 100.460 94 LYS E O 1
ATOM 15650 N N . ARG E 1 95 ? -7.140 -6.203 37.969 1.000 96.540 95 ARG E N 1
ATOM 15651 C CA . ARG E 1 95 ? -6.796 -6.692 39.331 1.000 86.290 95 ARG E CA 1
ATOM 15652 C C . ARG E 1 95 ? -6.762 -5.508 40.300 1.000 86.390 95 ARG E C 1
ATOM 15653 O O . ARG E 1 95 ? -6.856 -4.364 39.830 1.000 77.200 95 ARG E O 1
ATOM 15674 N N . SER E 1 96 ? -6.627 -5.774 41.602 1.000 92.320 96 SER E N 1
ATOM 15675 C CA . SER E 1 96 ? -6.675 -4.746 42.676 1.000 97.200 96 SER E CA 1
ATOM 15676 C C . SER E 1 96 ? -5.546 -3.740 42.474 1.000 104.310 96 SER E C 1
ATOM 15677 O O . SER E 1 96 ? -4.500 -4.093 41.934 1.000 114.860 96 SER E O 1
ATOM 15685 N N . PRO E 1 97 ? -5.719 -2.462 42.888 1.000 107.950 97 PRO E N 1
ATOM 15686 C CA . PRO E 1 97 ? -4.642 -1.473 42.803 1.000 110.490 97 PRO E CA 1
ATOM 15687 C C . PRO E 1 97 ? -3.300 -1.944 43.387 1.000 108.300 97 PRO E C 1
ATOM 15688 O O . PRO E 1 97 ? -2.276 -1.647 42.790 1.000 115.740 97 PRO E O 1
ATOM 15699 N N . ASP E 1 98 ? -3.345 -2.654 44.521 1.000 103.350 98 ASP E N 1
ATOM 15700 C CA . ASP E 1 98 ? -2.139 -3.113 45.264 1.000 98.890 98 ASP E CA 1
ATOM 15701 C C . ASP E 1 98 ? -1.387 -4.163 44.439 1.000 94.540 98 ASP E C 1
ATOM 15702 O O . ASP E 1 98 ? -0.145 -4.067 44.362 1.000 86.590 98 ASP E O 1
ATOM 15711 N N . GLU E 1 99 ? -2.113 -5.120 43.852 1.000 84.180 99 GLU E N 1
ATOM 15712 C CA . GLU E 1 99 ? -1.523 -6.202 43.025 1.000 91.890 99 GLU E CA 1
ATOM 15713 C C . GLU E 1 99 ? -0.927 -5.606 41.735 1.000 92.160 99 GLU E C 1
ATOM 15714 O O . GLU E 1 99 ? 0.163 -6.072 41.321 1.000 78.160 99 GLU E O 1
ATOM 15726 N N . VAL E 1 100 ? -1.573 -4.599 41.132 1.000 84.950 100 VAL E N 1
ATOM 15727 C CA . VAL E 1 100 ? -1.047 -3.923 39.907 1.000 89.660 100 VAL E CA 1
ATOM 15728 C C . VAL E 1 100 ? 0.253 -3.191 40.267 1.000 78.370 100 VAL E C 1
ATOM 15729 O O . VAL E 1 100 ? 1.251 -3.379 39.547 1.000 72.040 100 VAL E O 1
ATOM 15742 N N . ARG E 1 101 ? 0.230 -2.393 41.336 1.000 74.200 101 ARG E N 1
ATOM 15743 C CA . ARG E 1 101 ? 1.410 -1.652 41.861 1.000 79.330 101 ARG E CA 1
ATOM 15744 C C . ARG E 1 101 ? 2.564 -2.637 42.089 1.000 78.530 101 ARG E C 1
ATOM 15745 O O . ARG E 1 101 ? 3.686 -2.324 41.671 1.000 69.850 101 ARG E O 1
ATOM 15751 N N . PHE E 1 102 ? 2.296 -3.784 42.720 1.000 78.520 102 PHE E N 1
ATOM 15752 C CA . PHE E 1 102 ? 3.325 -4.819 43.011 1.000 76.270 102 PHE E CA 1
ATOM 15753 C C . PHE E 1 102 ? 3.878 -5.403 41.704 1.000 73.640 102 PHE E C 1
ATOM 15754 O O . PHE E 1 102 ? 5.105 -5.509 41.605 1.000 75.620 102 PHE E O 1
ATOM 15771 N N . LEU E 1 103 ? 3.016 -5.795 40.758 1.000 67.910 103 LEU E N 1
ATOM 15772 C CA . LEU E 1 103 ? 3.423 -6.499 39.505 1.000 65.730 103 LEU E CA 1
ATOM 15773 C C . LEU E 1 103 ? 4.259 -5.566 38.616 1.000 62.170 103 LEU E C 1
ATOM 15774 O O . LEU E 1 103 ? 5.170 -6.054 37.912 1.000 66.510 103 LEU E O 1
ATOM 15790 N N . MET E 1 104 ? 3.963 -4.266 38.644 1.000 66.280 104 MET E N 1
ATOM 15791 C CA . MET E 1 104 ? 4.735 -3.250 37.885 1.000 69.470 104 MET E CA 1
ATOM 15792 C C . MET E 1 104 ? 6.129 -3.151 38.497 1.000 68.760 104 MET E C 1
ATOM 15793 O O . MET E 1 104 ? 7.099 -3.337 37.757 1.000 70.440 104 MET E O 1
ATOM 15807 N N . GLY E 1 105 ? 6.203 -2.850 39.797 1.000 68.390 105 GLY E N 1
ATOM 15808 C CA . GLY E 1 105 ? 7.470 -2.731 40.546 1.000 73.050 105 GLY E CA 1
ATOM 15809 C C . GLY E 1 105 ? 8.308 -3.982 40.418 1.000 62.050 105 GLY E C 1
ATOM 15810 O O . GLY E 1 105 ? 9.513 -3.852 40.214 1.000 66.520 105 GLY E O 1
ATOM 15814 N N . PHE E 1 106 ? 7.677 -5.153 40.457 1.000 60.770 106 PHE E N 1
ATOM 15815 C CA . PHE E 1 106 ? 8.364 -6.471 40.481 1.000 64.860 106 PHE E CA 1
ATOM 15816 C C . PHE E 1 106 ? 8.986 -6.754 39.111 1.000 65.500 106 PHE E C 1
ATOM 15817 O O . PHE E 1 106 ? 10.168 -7.157 39.076 1.000 67.300 106 PHE E O 1
ATOM 15834 N N . ASN E 1 107 ? 8.226 -6.581 38.025 1.000 59.140 107 ASN E N 1
ATOM 15835 C CA . ASN E 1 107 ? 8.743 -6.836 36.650 1.000 59.450 107 ASN E CA 1
ATOM 15836 C C . ASN E 1 107 ? 9.900 -5.864 36.377 1.000 56.200 107 ASN E C 1
ATOM 15837 O O . ASN E 1 107 ? 10.879 -6.284 35.777 1.000 53.620 107 ASN E O 1
ATOM 15848 N N . ARG E 1 108 ? 9.804 -4.630 36.870 1.000 58.030 108 ARG E N 1
ATOM 15849 C CA . ARG E 1 108 ? 10.888 -3.613 36.791 1.000 60.590 108 ARG E CA 1
ATOM 15850 C C . ARG E 1 108 ? 12.136 -4.132 37.509 1.000 67.380 108 ARG E C 1
ATOM 15851 O O . ARG E 1 108 ? 13.227 -4.075 36.903 1.000 67.500 108 ARG E O 1
ATOM 15872 N N . ASP E 1 109 ? 11.985 -4.578 38.758 1.000 66.130 109 ASP E N 1
ATOM 15873 C CA . ASP E 1 109 ? 13.123 -4.970 39.632 1.000 64.800 109 ASP E CA 1
ATOM 15874 C C . ASP E 1 109 ? 13.777 -6.224 39.055 1.000 62.060 109 ASP E C 1
ATOM 15875 O O . ASP E 1 109 ? 15.024 -6.286 39.053 1.000 62.750 109 ASP E O 1
ATOM 15884 N N . VAL E 1 110 ? 12.981 -7.175 38.548 1.000 62.480 110 VAL E N 1
ATOM 15885 C CA . VAL E 1 110 ? 13.521 -8.418 37.927 1.000 60.630 110 VAL E CA 1
ATOM 15886 C C . VAL E 1 110 ? 14.440 -8.006 36.774 1.000 63.300 110 VAL E C 1
ATOM 15887 O O . VAL E 1 110 ? 15.563 -8.516 36.698 1.000 62.820 110 VAL E O 1
ATOM 15900 N N . ILE E 1 111 ? 13.971 -7.125 35.892 1.000 70.100 111 ILE E N 1
ATOM 15901 C CA . ILE E 1 111 ? 14.701 -6.814 34.629 1.000 73.740 111 ILE E CA 1
ATOM 15902 C C . ILE E 1 111 ? 15.987 -6.078 34.997 1.000 66.790 111 ILE E C 1
ATOM 15903 O O . ILE E 1 111 ? 17.027 -6.468 34.455 1.000 66.190 111 ILE E O 1
ATOM 15919 N N . ARG E 1 112 ? 15.931 -5.129 35.935 1.000 68.710 112 ARG E N 1
ATOM 15920 C CA . ARG E 1 112 ? 17.135 -4.387 36.415 1.000 82.160 112 ARG E CA 1
ATOM 15921 C C . ARG E 1 112 ? 18.157 -5.378 36.992 1.000 78.250 112 ARG E C 1
ATOM 15922 O O . ARG E 1 112 ? 19.339 -5.301 36.615 1.000 78.970 112 ARG E O 1
ATOM 15943 N N . ARG E 1 113 ? 17.729 -6.298 37.857 1.000 76.730 113 ARG E N 1
ATOM 15944 C CA . ARG E 1 113 ? 18.681 -7.144 38.622 1.000 76.460 113 ARG E CA 1
ATOM 15945 C C . ARG E 1 113 ? 19.219 -8.270 37.732 1.000 75.980 113 ARG E C 1
ATOM 15946 O O . ARG E 1 113 ? 20.312 -8.754 38.046 1.000 78.290 113 ARG E O 1
ATOM 15967 N N . ARG E 1 114 ? 18.545 -8.635 36.636 1.000 66.010 114 ARG E N 1
ATOM 15968 C CA . ARG E 1 114 ? 18.909 -9.825 35.817 1.000 59.030 114 ARG E CA 1
ATOM 15969 C C . ARG E 1 114 ? 19.573 -9.429 34.496 1.000 50.050 114 ARG E C 1
ATOM 15970 O O . ARG E 1 114 ? 20.088 -10.337 33.811 1.000 57.210 114 ARG E O 1
ATOM 15991 N N . ARG E 1 115 ? 19.549 -8.153 34.117 1.000 52.170 115 ARG E N 1
ATOM 15992 C CA . ARG E 1 115 ? 19.919 -7.752 32.727 1.000 59.050 115 ARG E CA 1
ATOM 15993 C C . ARG E 1 115 ? 21.382 -8.120 32.452 1.000 54.690 115 ARG E C 1
ATOM 15994 O O . ARG E 1 115 ? 21.645 -8.612 31.346 1.000 49.240 115 ARG E O 1
ATOM 16015 N N . ASP E 1 116 ? 22.286 -7.953 33.425 1.000 59.430 116 ASP E N 1
ATOM 16016 C CA . ASP E 1 116 ? 23.738 -8.273 33.268 1.000 61.240 116 ASP E CA 1
ATOM 16017 C C . ASP E 1 116 ? 23.902 -9.773 32.997 1.000 53.430 116 ASP E C 1
ATOM 16018 O O . ASP E 1 116 ? 24.621 -10.134 32.039 1.000 61.870 116 ASP E O 1
ATOM 16027 N N . GLU E 1 117 ? 23.250 -10.623 33.787 1.000 53.710 117 GLU E N 1
ATOM 16028 C CA . GLU E 1 117 ? 23.241 -12.096 33.575 1.000 60.650 117 GLU E CA 1
ATOM 16029 C C . GLU E 1 117 ? 22.719 -12.394 32.159 1.000 66.620 117 GLU E C 1
ATOM 16030 O O . GLU E 1 117 ? 23.352 -13.199 31.426 1.000 67.140 117 GLU E O 1
ATOM 16042 N N . LEU E 1 118 ? 21.599 -11.773 31.773 1.000 63.030 118 LEU E N 1
ATOM 16043 C CA . LEU E 1 118 ? 21.004 -11.997 30.423 1.000 60.730 118 LEU E CA 1
ATOM 16044 C C . LEU E 1 118 ? 22.008 -11.543 29.356 1.000 52.070 118 LEU E C 1
ATOM 16045 O O . LEU E 1 118 ? 22.218 -12.277 28.391 1.000 53.800 118 LEU E O 1
ATOM 16061 N N . HIS E 1 119 ? 22.601 -10.363 29.525 1.000 49.550 119 HIS E N 1
ATOM 16062 C CA . HIS E 1 119 ? 23.651 -9.834 28.615 1.000 61.160 119 HIS E CA 1
ATOM 16063 C C . HIS E 1 119 ? 24.767 -10.873 28.494 1.000 60.350 119 HIS E C 1
ATOM 16064 O O . HIS E 1 119 ? 25.127 -11.199 27.352 1.000 56.510 119 HIS E O 1
ATOM 16079 N N . ALA E 1 120 ? 25.253 -11.392 29.627 1.000 55.860 120 ALA E N 1
ATOM 16080 C CA . ALA E 1 120 ? 26.402 -12.329 29.692 1.000 62.870 120 ALA E CA 1
ATOM 16081 C C . ALA E 1 120 ? 26.055 -13.646 28.993 1.000 65.720 120 ALA E C 1
ATOM 16082 O O . ALA E 1 120 ? 26.931 -14.189 28.301 1.000 74.520 120 ALA E O 1
ATOM 16089 N N . ARG E 1 121 ? 24.818 -14.133 29.131 1.000 65.250 121 ARG E N 1
ATOM 16090 C CA . ARG E 1 121 ? 24.403 -15.447 28.562 1.000 60.280 121 ARG E CA 1
ATOM 16091 C C . ARG E 1 121 ? 24.026 -15.310 27.074 1.000 58.650 121 ARG E C 1
ATOM 16092 O O . ARG E 1 121 ? 23.701 -16.335 26.478 1.000 67.700 121 ARG E O 1
ATOM 16098 N N . GLY E 1 122 ? 24.089 -14.113 26.479 1.000 54.620 122 GLY E N 1
ATOM 16099 C CA . GLY E 1 122 ? 23.792 -13.906 25.038 1.000 57.080 122 GLY E CA 1
ATOM 16100 C C . GLY E 1 122 ? 22.291 -13.846 24.756 1.000 53.400 122 GLY E C 1
ATOM 16101 O O . GLY E 1 122 ? 21.872 -14.166 23.624 1.000 50.820 122 GLY E O 1
ATOM 16105 N N . VAL E 1 123 ? 21.500 -13.438 25.747 1.000 51.160 123 VAL E N 1
ATOM 16106 C CA . VAL E 1 123 ? 20.027 -13.281 25.618 1.000 53.730 123 VAL E CA 1
ATOM 16107 C C . VAL E 1 123 ? 19.747 -11.846 25.157 1.000 51.570 123 VAL E C 1
ATOM 16108 O O . VAL E 1 123 ? 20.183 -10.913 25.835 1.000 43.000 123 VAL E O 1
ATOM 16121 N N . ARG E 1 124 ? 19.048 -11.696 24.027 1.000 50.260 124 ARG E N 1
ATOM 16122 C CA . ARG E 1 124 ? 18.496 -10.395 23.580 1.000 52.690 124 ARG E CA 1
ATOM 16123 C C . ARG E 1 124 ? 17.084 -10.200 24.152 1.000 48.940 124 ARG E C 1
ATOM 16124 O O . ARG E 1 124 ? 16.200 -10.974 23.805 1.000 46.190 124 ARG E O 1
ATOM 16145 N N . VAL E 1 125 ? 16.899 -9.196 24.997 1.000 43.680 125 VAL E N 1
ATOM 16146 C CA . VAL E 1 125 ? 15.582 -8.799 25.566 1.000 48.610 125 VAL E CA 1
ATOM 16147 C C . VAL E 1 125 ? 14.847 -7.911 24.546 1.000 50.310 125 VAL E C 1
ATOM 16148 O O . VAL E 1 125 ? 15.416 -6.903 24.094 1.000 45.280 125 VAL E O 1
ATOM 16161 N N . ARG E 1 126 ? 13.622 -8.298 24.195 1.000 43.680 126 ARG E N 1
ATOM 16162 C CA . ARG E 1 126 ? 12.718 -7.467 23.360 1.000 45.870 126 ARG E CA 1
ATOM 16163 C C . ARG E 1 126 ? 11.443 -7.221 24.154 1.000 42.370 126 ARG E C 1
ATOM 16164 O O . ARG E 1 126 ? 10.778 -8.198 24.519 1.000 51.510 126 ARG E O 1
ATOM 16185 N N . TRP E 1 127 ? 11.126 -5.979 24.447 1.000 36.770 127 TRP E N 1
ATOM 16186 C CA . TRP E 1 127 ? 9.887 -5.639 25.183 1.000 40.920 127 TRP E CA 1
ATOM 16187 C C . TRP E 1 127 ? 8.734 -5.574 24.181 1.000 42.760 127 TRP E C 1
ATOM 16188 O O . TRP E 1 127 ? 8.845 -4.796 23.229 1.000 48.020 127 TRP E O 1
ATOM 16209 N N . ALA E 1 128 ? 7.708 -6.411 24.364 1.000 39.750 128 ALA E N 1
ATOM 16210 C CA . ALA E 1 128 ? 6.447 -6.391 23.586 1.000 38.830 128 ALA E CA 1
ATOM 16211 C C . ALA E 1 128 ? 5.334 -5.856 24.482 1.000 43.550 128 ALA E C 1
ATOM 16212 O O . ALA E 1 128 ? 5.131 -6.433 25.584 1.000 37.550 128 ALA E O 1
ATOM 16219 N N . GLY E 1 129 ? 4.656 -4.809 24.014 1.000 42.100 129 GLY E N 1
ATOM 16220 C CA . GLY E 1 129 ? 3.527 -4.203 24.733 1.000 44.280 129 GLY E CA 1
ATOM 16221 C C . GLY E 1 129 ? 3.406 -2.721 24.448 1.000 40.780 129 GLY E C 1
ATOM 16222 O O . GLY E 1 129 ? 4.083 -2.228 23.565 1.000 42.280 129 GLY E O 1
ATOM 16226 N N . ARG E 1 130 ? 2.548 -2.066 25.207 1.000 50.150 130 ARG E N 1
ATOM 16227 C CA . ARG E 1 130 ? 2.217 -0.628 25.089 1.000 53.490 130 ARG E CA 1
ATOM 16228 C C . ARG E 1 130 ? 2.762 0.073 26.321 1.000 50.730 130 ARG E C 1
ATOM 16229 O O . ARG E 1 130 ? 2.685 -0.486 27.416 1.000 45.680 130 ARG E O 1
ATOM 16250 N N . PRO E 1 131 ? 3.261 1.317 26.172 1.000 48.160 131 PRO E N 1
ATOM 16251 C CA . PRO E 1 131 ? 3.638 2.138 27.315 1.000 53.400 131 PRO E CA 1
ATOM 16252 C C . PRO E 1 131 ? 2.416 2.415 28.200 1.000 59.090 131 PRO E C 1
ATOM 16253 O O . PRO E 1 131 ? 2.553 2.264 29.389 1.000 67.460 131 PRO E O 1
ATOM 16264 N N . GLY E 1 132 ? 1.265 2.759 27.611 1.000 57.640 132 GLY E N 1
ATOM 16265 C CA . GLY E 1 132 ? -0.023 2.894 28.321 1.000 52.630 132 GLY E CA 1
ATOM 16266 C C . GLY E 1 132 ? 0.143 3.516 29.704 1.000 56.840 132 GLY E C 1
ATOM 16267 O O . GLY E 1 132 ? 0.805 4.556 29.806 1.000 47.930 132 GLY E O 1
ATOM 16271 N N . ARG E 1 133 ? -0.396 2.878 30.748 1.000 60.090 133 ARG E N 1
ATOM 16272 C CA . ARG E 1 133 ? -0.390 3.412 32.142 1.000 60.870 133 ARG E CA 1
ATOM 16273 C C . ARG E 1 133 ? 0.839 2.918 32.928 1.000 58.070 133 ARG E C 1
ATOM 16274 O O . ARG E 1 133 ? 0.885 3.189 34.129 1.000 63.770 133 ARG E O 1
ATOM 16280 N N . LEU E 1 134 ? 1.803 2.249 32.290 1.000 58.380 134 LEU E N 1
ATOM 16281 C CA . LEU E 1 134 ? 3.025 1.757 32.985 1.000 61.020 134 LEU E CA 1
ATOM 16282 C C . LEU E 1 134 ? 3.769 2.946 33.583 1.000 63.390 134 LEU E C 1
ATOM 16283 O O . LEU E 1 134 ? 3.893 3.965 32.890 1.000 57.650 134 LEU E O 1
ATOM 16299 N N . TRP E 1 135 ? 4.297 2.793 34.801 1.000 64.160 135 TRP E N 1
ATOM 16300 C CA . TRP E 1 135 ? 5.241 3.767 35.398 1.000 63.680 135 TRP E CA 1
ATOM 16301 C C . TRP E 1 135 ? 6.397 4.014 34.420 1.000 63.620 135 TRP E C 1
ATOM 16302 O O . TRP E 1 135 ? 6.831 3.042 33.720 1.000 67.280 135 TRP E O 1
ATOM 16323 N N . LYS E 1 136 ? 6.911 5.249 34.401 1.000 57.860 136 LYS E N 1
ATOM 16324 C CA . LYS E 1 136 ? 8.083 5.664 33.586 1.000 63.200 136 LYS E CA 1
ATOM 16325 C C . LYS E 1 136 ? 9.275 4.765 33.938 1.000 61.560 136 LYS E C 1
ATOM 16326 O O . LYS E 1 136 ? 9.998 4.378 33.007 1.000 63.720 136 LYS E O 1
ATOM 16332 N N . SER E 1 137 ? 9.442 4.424 35.227 1.000 60.590 137 SER E N 1
ATOM 16333 C CA . SER E 1 137 ? 10.565 3.595 35.737 1.000 63.850 137 SER E CA 1
ATOM 16334 C C . SER E 1 137 ? 10.502 2.190 35.126 1.000 56.680 137 SER E C 1
ATOM 16335 O O . SER E 1 137 ? 11.556 1.643 34.812 1.000 51.530 137 SER E O 1
ATOM 16343 N N . VAL E 1 138 ? 9.308 1.633 34.920 1.000 52.220 138 VAL E N 1
ATOM 16344 C CA . VAL E 1 138 ? 9.153 0.285 34.292 1.000 52.360 138 VAL E CA 1
ATOM 16345 C C . VAL E 1 138 ? 9.588 0.371 32.819 1.000 47.410 138 VAL E C 1
ATOM 16346 O O . VAL E 1 138 ? 10.392 -0.487 32.377 1.000 51.730 138 VAL E O 1
ATOM 16359 N N . ILE E 1 139 ? 9.089 1.374 32.096 1.000 50.890 139 ILE E N 1
ATOM 16360 C CA . ILE E 1 139 ? 9.425 1.610 30.656 1.000 56.430 139 ILE E CA 1
ATOM 16361 C C . ILE E 1 139 ? 10.945 1.779 30.520 1.000 53.150 139 ILE E C 1
ATOM 16362 O O . ILE E 1 139 ? 11.547 1.131 29.625 1.000 51.420 139 ILE E O 1
ATOM 16378 N N . LYS E 1 140 ? 11.543 2.579 31.409 1.000 61.110 140 LYS E N 1
ATOM 16379 C CA . LYS E 1 140 ? 13.000 2.900 31.393 1.000 63.380 140 LYS E CA 1
ATOM 16380 C C . LYS E 1 140 ? 13.804 1.595 31.512 1.000 57.370 140 LYS E C 1
ATOM 16381 O O . LYS E 1 140 ? 14.668 1.377 30.661 1.000 57.970 140 LYS E O 1
ATOM 16400 N N . GLU E 1 141 ? 13.523 0.758 32.519 1.000 51.910 141 GLU E N 1
ATOM 16401 C CA . GLU E 1 141 ? 14.249 -0.525 32.740 1.000 55.480 141 GLU E CA 1
ATOM 16402 C C . GLU E 1 141 ? 14.085 -1.439 31.532 1.000 55.090 141 GLU E C 1
ATOM 16403 O O . GLU E 1 141 ? 15.088 -2.015 31.093 1.000 47.680 141 GLU E O 1
ATOM 16415 N N . LEU E 1 142 ? 12.874 -1.543 30.987 1.000 57.420 142 LEU E N 1
ATOM 16416 C CA . LEU E 1 142 ? 12.611 -2.391 29.792 1.000 52.380 142 LEU E CA 1
ATOM 16417 C C . LEU E 1 142 ? 13.454 -1.867 28.622 1.000 47.880 142 LEU E C 1
ATOM 16418 O O . LEU E 1 142 ? 14.178 -2.692 27.981 1.000 45.740 142 LEU E O 1
ATOM 16434 N N . THR E 1 143 ? 13.392 -0.552 28.375 1.000 47.140 143 THR E N 1
ATOM 16435 C CA . THR E 1 143 ? 14.105 0.127 27.252 1.000 55.370 143 THR E CA 1
ATOM 16436 C C . THR E 1 143 ? 15.621 -0.086 27.398 1.000 55.880 143 THR E C 1
ATOM 16437 O O . THR E 1 143 ? 16.271 -0.423 26.392 1.000 52.840 143 THR E O 1
ATOM 16448 N N . GLU E 1 144 ? 16.157 0.068 28.612 1.000 55.100 144 GLU E N 1
ATOM 16449 C CA . GLU E 1 144 ? 17.614 -0.074 28.903 1.000 56.480 144 GLU E CA 1
ATOM 16450 C C . GLU E 1 144 ? 18.033 -1.533 28.720 1.000 50.670 144 GLU E C 1
ATOM 16451 O O . GLU E 1 144 ? 19.116 -1.758 28.149 1.000 54.180 144 GLU E O 1
ATOM 16463 N N . ALA E 1 145 ? 17.224 -2.494 29.187 1.000 53.990 145 ALA E N 1
ATOM 16464 C CA . ALA E 1 145 ? 17.507 -3.940 29.000 1.000 51.190 145 ALA E CA 1
ATOM 16465 C C . ALA E 1 145 ? 17.566 -4.261 27.501 1.000 44.650 145 ALA E C 1
ATOM 16466 O O . ALA E 1 145 ? 18.495 -5.008 27.081 1.000 44.560 145 ALA E O 1
ATOM 16473 N N . GLU E 1 146 ? 16.645 -3.695 26.711 1.000 47.550 146 GLU E N 1
ATOM 16474 C CA . GLU E 1 146 ? 16.665 -3.849 25.228 1.000 53.910 146 GLU E CA 1
ATOM 16475 C C . GLU E 1 146 ? 17.981 -3.303 24.661 1.000 45.770 146 GLU E C 1
ATOM 16476 O O . GLU E 1 146 ? 18.602 -4.010 23.853 1.000 44.580 146 GLU E O 1
ATOM 16488 N N . GLU E 1 147 ? 18.353 -2.077 25.047 1.000 48.540 147 GLU E N 1
ATOM 16489 C CA . GLU E 1 147 ? 19.557 -1.362 24.529 1.000 55.880 147 GLU E CA 1
ATOM 16490 C C . GLU E 1 147 ? 20.805 -2.167 24.874 1.000 52.520 147 GLU E C 1
ATOM 16491 O O . GLU E 1 147 ? 21.586 -2.452 23.952 1.000 53.470 147 GLU E O 1
ATOM 16503 N N . LEU E 1 148 ? 20.921 -2.583 26.136 1.000 50.510 148 LEU E N 1
ATOM 16504 C CA . LEU E 1 148 ? 22.072 -3.369 26.643 1.000 56.670 148 LEU E CA 1
ATOM 16505 C C . LEU E 1 148 ? 22.270 -4.636 25.811 1.000 50.190 148 LEU E C 1
ATOM 16506 O O . LEU E 1 148 ? 23.433 -4.990 25.540 1.000 51.630 148 LEU E O 1
ATOM 16522 N N . THR E 1 149 ? 21.188 -5.336 25.451 1.000 47.030 149 THR E N 1
ATOM 16523 C CA . THR E 1 149 ? 21.269 -6.736 24.947 1.000 43.880 149 THR E CA 1
ATOM 16524 C C . THR E 1 149 ? 21.010 -6.795 23.440 1.000 43.150 149 THR E C 1
ATOM 16525 O O . THR E 1 149 ? 20.951 -7.924 22.917 1.000 45.970 149 THR E O 1
ATOM 16536 N N . LYS E 1 150 ? 20.904 -5.657 22.754 1.000 43.240 150 LYS E N 1
ATOM 16537 C CA . LYS E 1 150 ? 20.399 -5.614 21.350 1.000 51.790 150 LYS E CA 1
ATOM 16538 C C . LYS E 1 150 ? 21.335 -6.325 20.359 1.000 50.500 150 LYS E C 1
ATOM 16539 O O . LYS E 1 150 ? 20.840 -6.670 19.280 1.000 51.600 150 LYS E O 1
ATOM 16558 N N . HIS E 1 151 ? 22.604 -6.571 20.688 1.000 51.710 151 HIS E N 1
ATOM 16559 C CA . HIS E 1 151 ? 23.567 -7.254 19.766 1.000 55.940 151 HIS E CA 1
ATOM 16560 C C . HIS E 1 151 ? 23.618 -8.763 20.046 1.000 54.020 151 HIS E C 1
ATOM 16561 O O . HIS E 1 151 ? 24.202 -9.468 19.212 1.000 57.540 151 HIS E O 1
ATOM 16576 N N . ASN E 1 152 ? 22.982 -9.244 21.118 1.000 55.340 152 ASN E N 1
ATOM 16577 C CA . ASN E 1 152 ? 22.963 -10.693 21.467 1.000 55.860 152 ASN E CA 1
ATOM 16578 C C . ASN E 1 152 ? 22.139 -11.480 20.436 1.000 57.240 152 ASN E C 1
ATOM 16579 O O . ASN E 1 152 ? 21.198 -10.902 19.869 1.000 59.180 152 ASN E O 1
ATOM 16590 N N . THR E 1 153 ? 22.464 -12.762 20.231 1.000 55.500 153 THR E N 1
ATOM 16591 C CA . THR E 1 153 ? 21.835 -13.630 19.194 1.000 61.340 153 THR E CA 1
ATOM 16592 C C . THR E 1 153 ? 21.619 -15.074 19.673 1.000 62.780 153 THR E C 1
ATOM 16593 O O . THR E 1 153 ? 21.030 -15.848 18.888 1.000 67.560 153 THR E O 1
ATOM 16604 N N . LYS E 1 154 ? 22.024 -15.453 20.890 1.000 61.690 154 LYS E N 1
ATOM 16605 C CA . LYS E 1 154 ? 21.898 -16.871 21.335 1.000 65.830 154 LYS E CA 1
ATOM 16606 C C . LYS E 1 154 ? 20.413 -17.196 21.568 1.000 60.170 154 LYS E C 1
ATOM 16607 O O . LYS E 1 154 ? 19.952 -18.241 21.094 1.000 58.150 154 LYS E O 1
ATOM 16626 N N . LEU E 1 155 ? 19.708 -16.319 22.280 1.000 54.100 155 LEU E N 1
ATOM 16627 C CA . LEU E 1 155 ? 18.265 -16.449 22.586 1.000 53.650 155 LEU E CA 1
ATOM 16628 C C . LEU E 1 155 ? 17.625 -15.061 22.522 1.000 55.000 155 LEU E C 1
ATOM 16629 O O . LEU E 1 155 ? 18.184 -14.120 23.122 1.000 55.600 155 LEU E O 1
ATOM 16645 N N . THR E 1 156 ? 16.504 -14.933 21.816 1.000 46.400 156 THR E N 1
ATOM 16646 C CA . THR E 1 156 ? 15.639 -13.730 21.895 1.000 47.660 156 THR E CA 1
ATOM 16647 C C . THR E 1 156 ? 14.552 -14.006 22.930 1.000 40.600 156 THR E C 1
ATOM 16648 O O . THR E 1 156 ? 13.767 -14.956 22.731 1.000 44.490 156 THR E O 1
ATOM 16659 N N . LEU E 1 157 ? 14.553 -13.241 24.014 1.000 41.820 157 LEU E N 1
ATOM 16660 C CA . LEU E 1 157 ? 13.477 -13.249 25.026 1.000 44.910 157 LEU E CA 1
ATOM 16661 C C . LEU E 1 157 ? 12.494 -12.111 24.717 1.000 44.620 157 LEU E C 1
ATOM 16662 O O . LEU E 1 157 ? 12.848 -10.936 24.937 1.000 39.100 157 LEU E O 1
ATOM 16678 N N . GLN E 1 158 ? 11.309 -12.445 24.215 1.000 41.730 158 GLN E N 1
ATOM 16679 C CA . GLN E 1 158 ? 10.209 -11.457 24.045 1.000 39.170 158 GLN E CA 1
ATOM 16680 C C . GLN E 1 158 ? 9.480 -11.364 25.384 1.000 40.720 158 GLN E C 1
ATOM 16681 O O . GLN E 1 158 ? 8.717 -12.268 25.742 1.000 45.910 158 GLN E O 1
ATOM 16695 N N . PHE E 1 159 ? 9.785 -10.321 26.135 1.000 40.980 159 PHE E N 1
ATOM 16696 C CA . PHE E 1 159 ? 9.262 -10.074 27.489 1.000 41.190 159 PHE E CA 1
ATOM 16697 C C . PHE E 1 159 ? 8.019 -9.198 27.320 1.000 44.250 159 PHE E C 1
ATOM 16698 O O . PHE E 1 159 ? 8.128 -7.998 26.994 1.000 49.190 159 PHE E O 1
ATOM 16715 N N . CYS E 1 160 ? 6.847 -9.801 27.491 1.000 46.230 160 CYS E N 1
ATOM 16716 C CA . CYS E 1 160 ? 5.549 -9.167 27.157 1.000 39.530 160 CYS E CA 1
ATOM 16717 C C . CYS E 1 160 ? 4.974 -8.524 28.421 1.000 37.510 160 CYS E C 1
ATOM 16718 O O . CYS E 1 160 ? 4.512 -9.256 29.325 1.000 40.650 160 CYS E O 1
ATOM 16726 N N . VAL E 1 161 ? 5.065 -7.201 28.477 1.000 37.380 161 VAL E N 1
ATOM 16727 C CA . VAL E 1 161 ? 4.659 -6.359 29.626 1.000 40.990 161 VAL E CA 1
ATOM 16728 C C . VAL E 1 161 ? 3.671 -5.311 29.131 1.000 41.660 161 VAL E C 1
ATOM 16729 O O . VAL E 1 161 ? 4.035 -4.552 28.217 1.000 44.030 161 VAL E O 1
ATOM 16742 N N . ASN E 1 162 ? 2.488 -5.247 29.738 1.000 44.270 162 ASN E N 1
ATOM 16743 C CA . ASN E 1 162 ? 1.342 -4.425 29.263 1.000 44.720 162 ASN E CA 1
ATOM 16744 C C . ASN E 1 162 ? 1.050 -4.822 27.817 1.000 40.200 162 ASN E C 1
ATOM 16745 O O . ASN E 1 162 ? 0.944 -3.933 26.935 1.000 44.320 162 ASN E O 1
ATOM 16756 N N . TYR E 1 163 ? 1.002 -6.129 27.591 1.000 37.840 163 TYR E N 1
ATOM 16757 C CA . TYR E 1 163 ? 0.818 -6.778 26.277 1.000 35.870 163 TYR E CA 1
ATOM 16758 C C . TYR E 1 163 ? -0.578 -7.419 26.216 1.000 39.950 163 TYR E C 1
ATOM 16759 O O . TYR E 1 163 ? -1.010 -8.046 27.192 1.000 43.850 163 TYR E O 1
ATOM 16777 N N . GLY E 1 164 ? -1.231 -7.299 25.053 1.000 36.040 164 GLY E N 1
ATOM 16778 C CA . GLY E 1 164 ? -2.412 -8.098 24.676 1.000 33.350 164 GLY E CA 1
ATOM 16779 C C . GLY E 1 164 ? -2.393 -8.381 23.190 1.000 33.850 164 GLY E C 1
ATOM 16780 O O . GLY E 1 164 ? -1.977 -7.494 22.438 1.000 41.160 164 GLY E O 1
ATOM 16784 N N . GLY E 1 165 ? -2.842 -9.558 22.777 1.000 32.320 165 GLY E N 1
ATOM 16785 C CA . GLY E 1 165 ? -2.840 -9.973 21.363 1.000 31.800 165 GLY E CA 1
ATOM 16786 C C . GLY E 1 165 ? -3.725 -9.063 20.519 1.000 34.930 165 GLY E C 1
ATOM 16787 O O . GLY E 1 165 ? -3.286 -8.616 19.453 1.000 33.280 165 GLY E O 1
ATOM 16791 N N . ARG E 1 166 ? -4.939 -8.823 20.984 1.000 34.010 166 ARG E N 1
ATOM 16792 C CA . ARG E 1 166 ? -5.887 -7.882 20.353 1.000 38.830 166 ARG E CA 1
ATOM 16793 C C . ARG E 1 166 ? -5.313 -6.459 20.314 1.000 34.030 166 ARG E C 1
ATOM 16794 O O . ARG E 1 166 ? -5.448 -5.803 19.266 1.000 32.130 166 ARG E O 1
ATOM 16815 N N . ALA E 1 167 ? -4.720 -5.984 21.404 1.000 33.350 167 ALA E N 1
ATOM 16816 C CA . ALA E 1 167 ? -4.104 -4.632 21.460 1.000 34.640 167 ALA E CA 1
ATOM 16817 C C . ALA E 1 167 ? -2.998 -4.539 20.408 1.000 36.500 167 ALA E C 1
ATOM 16818 O O . ALA E 1 167 ? -2.932 -3.491 19.694 1.000 38.410 167 ALA E O 1
ATOM 16825 N N . GLU E 1 168 ? -2.201 -5.601 20.245 1.000 35.420 168 GLU E N 1
ATOM 16826 C CA . GLU E 1 168 ? -1.087 -5.610 19.267 1.000 36.090 168 GLU E CA 1
ATOM 16827 C C . GLU E 1 168 ? -1.660 -5.484 17.850 1.000 37.670 168 GLU E C 1
ATOM 16828 O O . GLU E 1 168 ? -1.105 -4.736 17.035 1.000 36.570 168 GLU E O 1
ATOM 16840 N N . ILE E 1 169 ? -2.698 -6.259 17.549 1.000 34.650 169 ILE E N 1
ATOM 16841 C CA . ILE E 1 169 ? -3.355 -6.274 16.222 1.000 34.700 169 ILE E CA 1
ATOM 16842 C C . ILE E 1 169 ? -4.000 -4.901 15.944 1.000 37.210 169 ILE E C 1
ATOM 16843 O O . ILE E 1 169 ? -3.903 -4.436 14.797 1.000 34.050 169 ILE E O 1
ATOM 16859 N N . ALA E 1 170 ? -4.639 -4.296 16.942 1.000 34.400 170 ALA E N 1
ATOM 16860 C CA . ALA E 1 170 ? -5.277 -2.973 16.804 1.000 43.120 170 ALA E CA 1
ATOM 16861 C C . ALA E 1 170 ? -4.200 -1.898 16.534 1.000 42.760 170 ALA E C 1
ATOM 16862 O O . ALA E 1 170 ? -4.415 -1.062 15.624 1.000 46.000 170 ALA E O 1
ATOM 16869 N N . ASP E 1 171 ? -3.077 -1.958 17.256 1.000 43.440 171 ASP E N 1
ATOM 16870 C CA . ASP E 1 171 ? -1.927 -1.035 17.035 1.000 36.930 171 ASP E CA 1
ATOM 16871 C C . ASP E 1 171 ? -1.346 -1.256 15.626 1.000 36.570 171 ASP E C 1
ATOM 16872 O O . ASP E 1 171 ? -0.961 -0.251 14.955 1.000 39.390 171 ASP E O 1
ATOM 16881 N N . ALA E 1 172 ? -1.304 -2.512 15.164 1.000 33.850 172 ALA E N 1
ATOM 16882 C CA . ALA E 1 172 ? -0.857 -2.825 13.796 1.000 36.360 172 ALA E CA 1
ATOM 16883 C C . ALA E 1 172 ? -1.829 -2.204 12.768 1.000 42.530 172 ALA E C 1
ATOM 16884 O O . ALA E 1 172 ? -1.342 -1.668 11.760 1.000 39.070 172 ALA E O 1
ATOM 16891 N N . ALA E 1 173 ? -3.145 -2.353 12.964 1.000 41.880 173 ALA E N 1
ATOM 16892 C CA . ALA E 1 173 ? -4.167 -1.815 12.039 1.000 39.920 173 ALA E CA 1
ATOM 16893 C C . ALA E 1 173 ? -4.085 -0.282 11.999 1.000 37.330 173 ALA E C 1
ATOM 16894 O O . ALA E 1 173 ? -4.229 0.263 10.891 1.000 38.070 173 ALA E O 1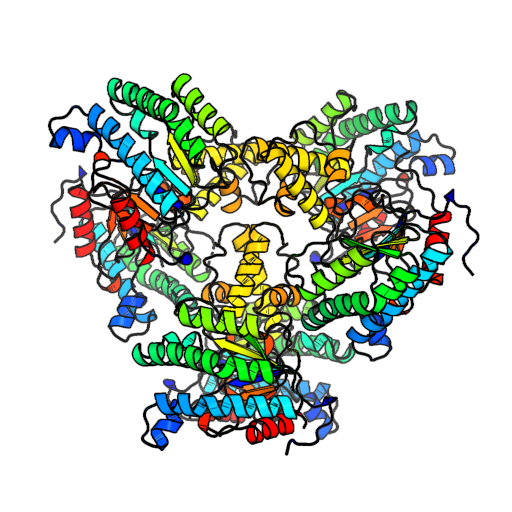
ATOM 16901 N N . ALA E 1 174 ? -3.893 0.375 13.147 1.000 32.580 174 ALA E N 1
ATOM 16902 C CA . ALA E 1 174 ? -3.745 1.842 13.222 1.000 41.110 174 ALA E CA 1
ATOM 16903 C C . ALA E 1 174 ? -2.535 2.303 12.375 1.000 41.880 174 ALA E C 1
ATOM 16904 O O . ALA E 1 174 ? -2.692 3.260 11.541 1.000 39.720 174 ALA E O 1
ATOM 16911 N N . ALA E 1 175 ? -1.380 1.645 12.544 1.000 41.100 175 ALA E N 1
ATOM 16912 C CA . ALA E 1 175 ? -0.146 2.018 11.817 1.000 40.200 175 ALA E CA 1
ATOM 16913 C C . ALA E 1 175 ? -0.355 1.766 10.310 1.000 41.070 175 ALA E C 1
ATOM 16914 O O . ALA E 1 175 ? 0.081 2.598 9.470 1.000 46.230 175 ALA E O 1
ATOM 16921 N N . LEU E 1 176 ? -0.972 0.641 9.963 1.000 37.070 176 LEU E N 1
ATOM 16922 C CA . LEU E 1 176 ? -1.355 0.345 8.569 1.000 39.710 176 LEU E CA 1
ATOM 16923 C C . LEU E 1 176 ? -2.288 1.458 8.044 1.000 48.030 176 LEU E C 1
ATOM 16924 O O . LEU E 1 176 ? -2.106 1.900 6.891 1.000 41.170 176 LEU E O 1
ATOM 16940 N N . ALA E 1 177 ? -3.273 1.869 8.847 1.000 42.640 177 ALA E N 1
ATOM 16941 C CA . ALA E 1 177 ? -4.257 2.904 8.473 1.000 50.330 177 ALA E CA 1
ATOM 16942 C C . ALA E 1 177 ? -3.519 4.216 8.130 1.000 52.270 177 ALA E C 1
ATOM 16943 O O . ALA E 1 177 ? -3.914 4.851 7.127 1.000 43.870 177 ALA E O 1
ATOM 16950 N N . ARG E 1 178 ? -2.507 4.599 8.923 1.000 44.260 178 ARG E N 1
ATOM 16951 C CA . ARG E 1 178 ? -1.720 5.840 8.671 1.000 47.200 178 ARG E CA 1
ATOM 16952 C C . ARG E 1 178 ? -1.024 5.764 7.297 1.000 43.670 178 ARG E C 1
ATOM 16953 O O . ARG E 1 178 ? -1.047 6.753 6.547 1.000 40.870 178 ARG E O 1
ATOM 16974 N N . ASP E 1 179 ? -0.444 4.618 6.962 1.000 37.440 179 ASP E N 1
ATOM 16975 C CA . ASP E 1 179 ? 0.220 4.410 5.662 1.000 42.100 179 ASP E CA 1
ATOM 16976 C C . ASP E 1 179 ? -0.822 4.473 4.538 1.000 52.200 179 ASP E C 1
ATOM 16977 O O . ASP E 1 179 ? -0.495 5.026 3.463 1.000 47.160 179 ASP E O 1
ATOM 16986 N N . VAL E 1 180 ? -2.042 3.991 4.778 1.000 47.730 180 VAL E N 1
ATOM 16987 C CA . VAL E 1 180 ? -3.131 4.075 3.770 1.000 48.760 180 VAL E CA 1
ATOM 16988 C C . VAL E 1 180 ? -3.529 5.541 3.551 1.000 43.610 180 VAL E C 1
ATOM 16989 O O . VAL E 1 180 ? -3.635 5.926 2.392 1.000 45.650 180 VAL E O 1
ATOM 17002 N N . ALA E 1 181 ? -3.699 6.324 4.618 1.000 41.850 181 ALA E N 1
ATOM 17003 C CA . ALA E 1 181 ? -4.144 7.730 4.569 1.000 46.870 181 ALA E CA 1
ATOM 17004 C C . ALA E 1 181 ? -3.099 8.564 3.803 1.000 53.340 181 ALA E C 1
ATOM 17005 O O . ALA E 1 181 ? -3.493 9.441 3.012 1.000 54.160 181 ALA E O 1
ATOM 17012 N N . ALA E 1 182 ? -1.813 8.284 4.018 1.000 45.210 182 ALA E N 1
ATOM 17013 C CA . ALA E 1 182 ? -0.691 8.987 3.370 1.000 47.000 182 ALA E CA 1
ATOM 17014 C C . ALA E 1 182 ? -0.492 8.490 1.934 1.000 45.770 182 ALA E C 1
ATOM 17015 O O . ALA E 1 182 ? 0.331 9.070 1.228 1.000 45.700 182 ALA E O 1
ATOM 17022 N N . GLY E 1 183 ? -1.214 7.448 1.505 1.000 44.550 183 GLY E N 1
ATOM 17023 C CA . GLY E 1 183 ? -1.108 6.900 0.141 1.000 38.460 183 GLY E CA 1
ATOM 17024 C C . GLY E 1 183 ? 0.165 6.114 -0.088 1.000 44.290 183 GLY E C 1
ATOM 17025 O O . GLY E 1 183 ? 0.480 5.862 -1.273 1.000 38.560 183 GLY E O 1
ATOM 17029 N N . ARG E 1 184 ? 0.848 5.674 0.982 1.000 46.020 184 ARG E N 1
ATOM 17030 C CA . ARG E 1 184 ? 2.041 4.775 0.898 1.000 51.210 184 ARG E CA 1
ATOM 17031 C C . ARG E 1 184 ? 1.595 3.319 0.679 1.000 49.470 184 ARG E C 1
ATOM 17032 O O . ARG E 1 184 ? 2.400 2.510 0.273 1.000 49.050 184 ARG E O 1
ATOM 17053 N N . LEU E 1 185 ? 0.309 3.025 0.879 1.000 57.030 185 LEU E N 1
ATOM 17054 C CA . LEU E 1 185 ? -0.283 1.675 0.774 1.000 56.650 185 LEU E CA 1
ATOM 17055 C C . LEU E 1 185 ? -1.711 1.800 0.239 1.000 53.430 185 LEU E C 1
ATOM 17056 O O . LEU E 1 185 ? -2.468 2.625 0.737 1.000 51.960 185 LEU E O 1
ATOM 17072 N N . SER E 1 186 ? -2.081 0.977 -0.736 1.000 55.140 186 SER E N 1
ATOM 17073 C CA . SER E 1 186 ? -3.475 0.912 -1.262 1.000 60.580 186 SER E CA 1
ATOM 17074 C C . SER E 1 186 ? -4.298 0.020 -0.342 1.000 59.630 186 SER E C 1
ATOM 17075 O O . SER E 1 186 ? -3.819 -1.026 0.053 1.000 48.440 186 SER E O 1
ATOM 17083 N N . PRO E 1 187 ? -5.560 0.357 -0.020 1.000 59.810 187 PRO E N 1
ATOM 17084 C CA . PRO E 1 187 ? -6.412 -0.509 0.789 1.000 67.960 187 PRO E CA 1
ATOM 17085 C C . PRO E 1 187 ? -6.825 -1.803 0.077 1.000 68.910 187 PRO E C 1
ATOM 17086 O O . PRO E 1 187 ? -7.241 -2.724 0.770 1.000 81.920 187 PRO E O 1
ATOM 17097 N N . ASN E 1 188 ? -6.624 -1.892 -1.242 1.000 61.810 188 ASN E N 1
ATOM 17098 C CA . ASN E 1 188 ? -6.968 -3.117 -2.017 1.000 72.550 188 ASN E CA 1
ATOM 17099 C C . ASN E 1 188 ? -5.790 -4.097 -2.031 1.000 71.270 188 ASN E C 1
ATOM 17100 O O . ASN E 1 188 ? -5.970 -5.223 -2.509 1.000 73.620 188 ASN E O 1
ATOM 17111 N N . ARG E 1 189 ? -4.637 -3.713 -1.501 1.000 62.710 189 ARG E N 1
ATOM 17112 C CA . ARG E 1 189 ? -3.438 -4.589 -1.388 1.000 68.340 189 ARG E CA 1
ATOM 17113 C C . ARG E 1 189 ? -3.072 -4.798 0.101 1.000 61.300 189 ARG E C 1
ATOM 17114 O O . ARG E 1 189 ? -1.876 -4.969 0.425 1.000 57.280 189 ARG E O 1
ATOM 17135 N N . VAL E 1 190 ? -4.054 -4.782 1.012 1.000 56.730 190 VAL E N 1
ATOM 17136 C CA . VAL E 1 190 ? -3.844 -5.136 2.441 1.000 49.960 190 VAL E CA 1
ATOM 17137 C C . VAL E 1 190 ? -4.069 -6.642 2.543 1.000 54.300 190 VAL E C 1
ATOM 17138 O O . VAL E 1 190 ? -5.190 -7.108 2.301 1.000 67.140 190 VAL E O 1
ATOM 17151 N N . THR E 1 191 ? -2.996 -7.371 2.826 1.000 51.690 191 THR E N 1
ATOM 17152 C CA . THR E 1 191 ? -2.985 -8.841 2.977 1.000 52.830 191 THR E CA 1
ATOM 17153 C C . THR E 1 191 ? -2.508 -9.180 4.388 1.000 45.480 191 THR E C 1
ATOM 17154 O O . THR E 1 191 ? -2.099 -8.247 5.130 1.000 39.530 191 THR E O 1
ATOM 17165 N N . GLU E 1 192 ? -2.464 -10.471 4.686 1.000 47.820 192 GLU E N 1
ATOM 17166 C CA . GLU E 1 192 ? -1.924 -10.995 5.962 1.000 47.920 192 GLU E CA 1
ATOM 17167 C C . GLU E 1 192 ? -0.497 -10.480 6.127 1.000 44.500 192 GLU E C 1
ATOM 17168 O O . GLU E 1 192 ? -0.168 -10.002 7.226 1.000 42.960 192 GLU E O 1
ATOM 17180 N N . ALA E 1 193 ? 0.326 -10.576 5.081 1.000 46.310 193 ALA E N 1
ATOM 17181 C CA . ALA E 1 193 ? 1.754 -10.181 5.139 1.000 50.100 193 ALA E CA 1
ATOM 17182 C C . ALA E 1 193 ? 1.868 -8.675 5.406 1.000 47.880 193 ALA E C 1
ATOM 17183 O O . ALA E 1 193 ? 2.768 -8.249 6.137 1.000 52.240 193 ALA E O 1
ATOM 17190 N N . THR E 1 194 ? 0.973 -7.873 4.836 1.000 51.250 194 THR E N 1
ATOM 17191 C CA . THR E 1 194 ? 0.954 -6.405 5.056 1.000 46.610 194 THR E CA 1
ATOM 17192 C C . THR E 1 194 ? 0.680 -6.126 6.529 1.000 41.070 194 THR E C 1
ATOM 17193 O O . THR E 1 194 ? 1.426 -5.368 7.153 1.000 44.310 194 THR E O 1
ATOM 17204 N N . LEU E 1 195 ? -0.374 -6.720 7.079 1.000 37.210 195 LEU E N 1
ATOM 17205 C CA . LEU E 1 195 ? -0.714 -6.460 8.504 1.000 36.570 195 LEU E CA 1
ATOM 17206 C C . LEU E 1 195 ? 0.440 -6.949 9.395 1.000 33.170 195 LEU E C 1
ATOM 17207 O O . LEU E 1 195 ? 0.811 -6.220 10.328 1.000 34.300 195 LEU E O 1
ATOM 17223 N N . ALA E 1 196 ? 1.011 -8.116 9.097 1.000 35.100 196 ALA E N 1
ATOM 17224 C CA . ALA E 1 196 ? 2.093 -8.734 9.914 1.000 41.660 196 ALA E CA 1
ATOM 17225 C C . ALA E 1 196 ? 3.299 -7.784 10.043 1.000 45.060 196 ALA E C 1
ATOM 17226 O O . ALA E 1 196 ? 3.942 -7.778 11.117 1.000 42.590 196 ALA E O 1
ATOM 17233 N N . ARG E 1 197 ? 3.551 -6.941 9.041 1.000 45.670 197 ARG E N 1
ATOM 17234 C CA . ARG E 1 197 ? 4.711 -6.008 9.048 1.000 50.920 197 ARG E CA 1
ATOM 17235 C C . ARG E 1 197 ? 4.558 -4.973 10.165 1.000 43.860 197 ARG E C 1
ATOM 17236 O O . ARG E 1 197 ? 5.577 -4.349 10.534 1.000 41.180 197 ARG E O 1
ATOM 17257 N N . TYR E 1 198 ? 3.338 -4.755 10.671 1.000 38.570 198 TYR E N 1
ATOM 17258 C CA . TYR E 1 198 ? 3.058 -3.680 11.660 1.000 35.780 198 TYR E CA 1
ATOM 17259 C C . TYR E 1 198 ? 2.877 -4.260 13.073 1.000 35.420 198 TYR E C 1
ATOM 17260 O O . TYR E 1 198 ? 2.517 -3.505 13.978 1.000 30.730 198 TYR E O 1
ATOM 17278 N N . LEU E 1 199 ? 3.141 -5.554 13.288 1.000 38.430 199 LEU E N 1
ATOM 17279 C CA . LEU E 1 199 ? 3.146 -6.150 14.666 1.000 39.560 199 LEU E CA 1
ATOM 17280 C C . LEU E 1 199 ? 4.334 -5.570 15.434 1.000 40.340 199 LEU E C 1
ATOM 17281 O O . LEU E 1 199 ? 5.174 -4.947 14.808 1.000 44.390 199 LEU E O 1
ATOM 17297 N N . TYR E 1 200 ? 4.379 -5.722 16.753 1.000 41.000 200 TYR E N 1
ATOM 17298 C CA . TYR E 1 200 ? 5.407 -5.076 17.602 1.000 39.910 200 TYR E CA 1
ATOM 17299 C C . TYR E 1 200 ? 6.821 -5.470 17.150 1.000 39.790 200 TYR E C 1
ATOM 17300 O O . TYR E 1 200 ? 7.653 -4.574 17.065 1.000 33.370 200 TYR E O 1
ATOM 17318 N N . HIS E 1 201 ? 7.076 -6.754 16.876 1.000 39.090 201 HIS E N 1
ATOM 17319 C CA . HIS E 1 201 ? 8.424 -7.256 16.501 1.000 34.500 201 HIS E CA 1
ATOM 17320 C C . HIS E 1 201 ? 8.301 -8.194 15.331 1.000 34.360 201 HIS E C 1
ATOM 17321 O O . HIS E 1 201 ? 8.324 -9.401 15.511 1.000 42.380 201 HIS E O 1
ATOM 17336 N N . PRO E 1 202 ? 8.153 -7.647 14.105 1.000 40.140 202 PRO E N 1
ATOM 17337 C CA . PRO E 1 202 ? 7.838 -8.457 12.936 1.000 39.790 202 PRO E CA 1
ATOM 17338 C C . PRO E 1 202 ? 8.957 -9.435 12.558 1.000 42.210 202 PRO E C 1
ATOM 17339 O O . PRO E 1 202 ? 8.678 -10.372 11.841 1.000 46.370 202 PRO E O 1
ATOM 17350 N N . ASP E 1 203 ? 10.178 -9.173 13.012 1.000 47.030 203 ASP E N 1
ATOM 17351 C CA . ASP E 1 203 ? 11.363 -10.050 12.787 1.000 51.750 203 ASP E CA 1
ATOM 17352 C C . ASP E 1 203 ? 11.265 -11.325 13.645 1.000 52.830 203 ASP E C 1
ATOM 17353 O O . ASP E 1 203 ? 11.917 -12.320 13.314 1.000 52.940 203 ASP E O 1
ATOM 17362 N N . ILE E 1 204 ? 10.485 -11.321 14.724 1.000 51.040 204 ILE E N 1
ATOM 17363 C CA . ILE E 1 204 ? 10.287 -12.546 15.549 1.000 48.690 204 ILE E CA 1
ATOM 17364 C C . ILE E 1 204 ? 9.258 -13.423 14.839 1.000 48.430 204 ILE E C 1
ATOM 17365 O O . ILE E 1 204 ? 8.173 -12.975 14.514 1.000 52.930 204 ILE E O 1
ATOM 17381 N N . PRO E 1 205 ? 9.571 -14.700 14.570 1.000 51.950 205 PRO E N 1
ATOM 17382 C CA . PRO E 1 205 ? 8.693 -15.565 13.789 1.000 53.820 205 PRO E CA 1
ATOM 17383 C C . PRO E 1 205 ? 7.477 -16.064 14.582 1.000 47.910 205 PRO E C 1
ATOM 17384 O O . PRO E 1 205 ? 7.380 -15.791 15.779 1.000 47.740 205 PRO E O 1
ATOM 17395 N N . ASP E 1 206 ? 6.581 -16.767 13.878 1.000 46.300 206 ASP E N 1
ATOM 17396 C CA . ASP E 1 206 ? 5.375 -17.408 14.454 1.000 48.980 206 ASP E CA 1
ATOM 17397 C C . ASP E 1 206 ? 5.769 -18.252 15.665 1.000 53.890 206 ASP E C 1
ATOM 17398 O O . ASP E 1 206 ? 6.917 -18.739 15.703 1.000 49.120 206 ASP E O 1
ATOM 17407 N N . VAL E 1 207 ? 4.835 -18.423 16.601 1.000 48.200 207 VAL E N 1
ATOM 17408 C CA . VAL E 1 207 ? 4.976 -19.383 17.723 1.000 46.590 207 VAL E CA 1
ATOM 17409 C C . VAL E 1 207 ? 4.782 -20.799 17.170 1.000 50.650 207 VAL E C 1
ATOM 17410 O O . VAL E 1 207 ? 3.780 -21.042 16.490 1.000 50.590 207 VAL E O 1
ATOM 17423 N N . ASP E 1 208 ? 5.728 -21.693 17.442 1.000 53.880 208 ASP E N 1
ATOM 17424 C CA . ASP E 1 208 ? 5.651 -23.130 17.059 1.000 51.350 208 ASP E CA 1
ATOM 17425 C C . ASP E 1 208 ? 4.980 -23.902 18.193 1.000 47.020 208 ASP E C 1
ATOM 17426 O O . ASP E 1 208 ? 4.186 -24.816 17.927 1.000 46.560 208 ASP E O 1
ATOM 17435 N N . LEU E 1 209 ? 5.316 -23.534 19.418 1.000 42.220 209 LEU E N 1
ATOM 17436 C CA . LEU E 1 209 ? 4.892 -24.276 20.617 1.000 47.240 209 LEU E CA 1
ATOM 17437 C C . LEU E 1 209 ? 4.437 -23.279 21.656 1.000 40.580 209 LEU E C 1
ATOM 17438 O O . LEU E 1 209 ? 5.216 -22.434 22.051 1.000 46.440 209 LEU E O 1
ATOM 17454 N N . PHE E 1 210 ? 3.212 -23.448 22.120 1.000 46.860 210 PHE E N 1
ATOM 17455 C CA . PHE E 1 210 ? 2.557 -22.559 23.097 1.000 45.720 210 PHE E CA 1
ATOM 17456 C C . PHE E 1 210 ? 2.335 -23.398 24.353 1.000 42.810 210 PHE E C 1
ATOM 17457 O O . PHE E 1 210 ? 1.530 -24.317 24.299 1.000 44.680 210 PHE E O 1
ATOM 17474 N N . ILE E 1 211 ? 3.032 -23.076 25.430 1.000 44.970 211 ILE E N 1
ATOM 17475 C CA . ILE E 1 211 ? 2.970 -23.831 26.700 1.000 48.300 211 ILE E CA 1
ATOM 17476 C C . ILE E 1 211 ? 2.132 -23.025 27.666 1.000 52.230 211 ILE E C 1
ATOM 17477 O O . ILE E 1 211 ? 2.495 -21.880 27.954 1.000 56.940 211 ILE E O 1
ATOM 17493 N N . ARG E 1 212 ? 1.090 -23.641 28.200 1.000 55.040 212 ARG E N 1
ATOM 17494 C CA . ARG E 1 212 ? 0.375 -23.081 29.355 1.000 57.490 212 ARG E CA 1
ATOM 17495 C C . ARG E 1 212 ? 0.845 -23.882 30.560 1.000 60.830 212 ARG E C 1
ATOM 17496 O O . ARG E 1 212 ? 0.552 -25.113 30.599 1.000 57.180 212 ARG E O 1
ATOM 17517 N N . SER E 1 213 ? 1.582 -23.246 31.474 1.000 74.180 213 SER E N 1
ATOM 17518 C CA . SER E 1 213 ? 2.150 -23.926 32.660 1.000 71.900 213 SER E CA 1
ATOM 17519 C C . SER E 1 213 ? 1.038 -24.704 33.367 1.000 75.000 213 SER E C 1
ATOM 17520 O O . SER E 1 213 ? 1.190 -25.925 33.542 1.000 77.520 213 SER E O 1
ATOM 17528 N N . SER E 1 214 ? -0.050 -24.023 33.721 1.000 72.600 214 SER E N 1
ATOM 17529 C CA . SER E 1 214 ? -1.104 -24.564 34.616 1.000 80.190 214 SER E CA 1
ATOM 17530 C C . SER E 1 214 ? -2.189 -25.225 33.767 1.000 91.450 214 SER E C 1
ATOM 17531 O O . SER E 1 214 ? -2.030 -25.292 32.535 1.000 109.620 214 SER E O 1
ATOM 17539 N N . GLY E 1 215 ? -3.251 -25.710 34.415 1.000 101.860 215 GLY E N 1
ATOM 17540 C CA . GLY E 1 215 ? -4.322 -26.472 33.738 1.000 102.480 215 GLY E CA 1
ATOM 17541 C C . GLY E 1 215 ? -5.380 -25.586 33.112 1.000 100.240 215 GLY E C 1
ATOM 17542 O O . GLY E 1 215 ? -6.291 -26.180 32.491 1.000 115.060 215 GLY E O 1
ATOM 17546 N N . GLU E 1 216 ? -5.302 -24.247 33.264 1.000 83.310 216 GLU E N 1
ATOM 17547 C CA . GLU E 1 216 ? -6.227 -23.297 32.579 1.000 77.740 216 GLU E CA 1
ATOM 17548 C C . GLU E 1 216 ? -6.011 -23.412 31.060 1.000 69.420 216 GLU E C 1
ATOM 17549 O O . GLU E 1 216 ? -4.971 -22.953 30.601 1.000 80.970 216 GLU E O 1
ATOM 17555 N N . GLN E 1 217 ? -6.943 -23.985 30.297 1.000 60.000 217 GLN E N 1
ATOM 17556 C CA . GLN E 1 217 ? -6.716 -24.302 28.859 1.000 63.460 217 GLN E CA 1
ATOM 17557 C C . GLN E 1 217 ? -7.234 -23.144 27.980 1.000 63.720 217 GLN E C 1
ATOM 17558 O O . GLN E 1 217 ? -8.378 -23.215 27.484 1.000 64.490 217 GLN E O 1
ATOM 17572 N N . ARG E 1 218 ? -6.402 -22.115 27.779 1.000 53.200 218 ARG E N 1
ATOM 17573 C CA . ARG E 1 218 ? -6.772 -20.903 27.008 1.000 56.160 218 ARG E CA 1
ATOM 17574 C C . ARG E 1 218 ? -5.518 -20.176 26.522 1.000 53.060 218 ARG E C 1
ATOM 17575 O O . ARG E 1 218 ? -4.425 -20.389 27.096 1.000 53.120 218 ARG E O 1
ATOM 17596 N N . LEU E 1 219 ? -5.686 -19.328 25.511 1.000 55.110 219 LEU E N 1
ATOM 17597 C CA . LEU E 1 219 ? -4.607 -18.456 24.976 1.000 51.990 219 LEU E CA 1
ATOM 17598 C C . LEU E 1 219 ? -4.448 -17.259 25.903 1.000 45.160 219 LEU E C 1
ATOM 17599 O O . LEU E 1 219 ? -3.341 -16.728 26.018 1.000 45.980 219 LEU E O 1
ATOM 17615 N N . SER E 1 220 ? -5.540 -16.836 26.519 1.000 40.700 220 SER E N 1
ATOM 17616 C CA . SER E 1 220 ? -5.595 -15.618 27.361 1.000 43.820 220 SER E CA 1
ATOM 17617 C C . SER E 1 220 ? -4.972 -14.439 26.609 1.000 40.610 220 SER E C 1
ATOM 17618 O O . SER E 1 220 ? -4.207 -13.678 27.223 1.000 40.510 220 SER E O 1
ATOM 17626 N N . ASN E 1 221 ? -5.291 -14.301 25.316 1.000 40.430 221 ASN E N 1
ATOM 17627 C CA . ASN E 1 221 ? -4.994 -13.068 24.556 1.000 36.490 221 ASN E CA 1
ATOM 17628 C C . ASN E 1 221 ? -3.477 -12.897 24.439 1.000 39.660 221 ASN E C 1
ATOM 17629 O O . ASN E 1 221 ? -3.026 -11.764 24.587 1.000 42.900 221 ASN E O 1
ATOM 17640 N N . PHE E 1 222 ? -2.727 -13.985 24.255 1.000 38.780 222 PHE E N 1
ATOM 17641 C CA . PHE E 1 222 ? -1.243 -13.984 24.215 1.000 36.910 222 PHE E CA 1
ATOM 17642 C C . PHE E 1 222 ? -0.774 -14.403 22.815 1.000 37.830 222 PHE E C 1
ATOM 17643 O O . PHE E 1 222 ? -1.095 -15.519 22.341 1.000 40.760 222 PHE E O 1
ATOM 17660 N N . LEU E 1 223 ? -0.038 -13.507 22.148 1.000 35.030 223 LEU E N 1
ATOM 17661 C CA . LEU E 1 223 ? 0.530 -13.744 20.801 1.000 35.660 223 LEU E CA 1
ATOM 17662 C C . LEU E 1 223 ? -0.502 -14.402 19.896 1.000 37.210 223 LEU E C 1
ATOM 17663 O O . LEU E 1 223 ? -0.190 -15.404 19.195 1.000 40.700 223 LEU E O 1
ATOM 17679 N N . LEU E 1 224 ? -1.650 -13.751 19.806 1.000 35.700 224 LEU E N 1
ATOM 17680 C CA . LEU E 1 224 ? -2.832 -14.249 19.065 1.000 34.920 224 LEU E CA 1
ATOM 17681 C C . LEU E 1 224 ? -2.512 -14.419 17.583 1.000 36.860 224 LEU E C 1
ATOM 17682 O O . LEU E 1 224 ? -2.684 -15.510 17.046 1.000 38.750 224 LEU E O 1
ATOM 17698 N N . TRP E 1 225 ? -2.047 -13.366 16.913 1.000 37.430 225 TRP E N 1
ATOM 17699 C CA . TRP E 1 225 ? -1.720 -13.485 15.469 1.000 34.280 225 TRP E CA 1
ATOM 17700 C C . TRP E 1 225 ? -0.676 -14.589 15.284 1.000 32.160 225 TRP E C 1
ATOM 17701 O O . TRP E 1 225 ? -0.801 -15.395 14.378 1.000 31.330 225 TRP E O 1
ATOM 17722 N N . GLN E 1 226 ? 0.360 -14.570 16.122 1.000 36.090 226 GLN E N 1
ATOM 17723 C CA . GLN E 1 226 ? 1.603 -15.387 15.967 1.000 36.270 226 GLN E CA 1
ATOM 17724 C C . GLN E 1 226 ? 1.328 -16.868 16.303 1.000 40.440 226 GLN E C 1
ATOM 17725 O O . GLN E 1 226 ? 2.127 -17.720 15.870 1.000 43.100 226 GLN E O 1
ATOM 17739 N N . SER E 1 227 ? 0.226 -17.177 17.012 1.000 40.210 227 SER E N 1
ATOM 17740 C CA . SER E 1 227 ? -0.062 -18.531 17.559 1.000 42.530 227 SER E CA 1
ATOM 17741 C C . SER E 1 227 ? -1.100 -19.251 16.705 1.000 46.890 227 SER E C 1
ATOM 17742 O O . SER E 1 227 ? -1.527 -20.351 17.088 1.000 50.670 227 SER E O 1
ATOM 17750 N N . SER E 1 228 ? -1.454 -18.674 15.565 1.000 41.150 228 SER E N 1
ATOM 17751 C CA . SER E 1 228 ? -2.501 -19.176 14.649 1.000 43.880 228 SER E CA 1
ATOM 17752 C C . SER E 1 228 ? -2.336 -20.670 14.370 1.000 46.340 228 SER E C 1
ATOM 17753 O O . SER E 1 228 ? -3.362 -21.360 14.222 1.000 41.600 228 SER E O 1
ATOM 17761 N N . TYR E 1 229 ? -1.103 -21.124 14.166 1.000 51.160 229 TYR E N 1
ATOM 17762 C CA . TYR E 1 229 ? -0.789 -22.537 13.809 1.000 54.600 229 TYR E CA 1
ATOM 17763 C C . TYR E 1 229 ? 0.075 -23.201 14.880 1.000 53.280 229 TYR E C 1
ATOM 17764 O O . TYR E 1 229 ? 0.556 -24.291 14.625 1.000 52.360 229 TYR E O 1
ATOM 17782 N N . ALA E 1 230 ? 0.209 -22.600 16.063 1.000 54.710 230 ALA E N 1
ATOM 17783 C CA . ALA E 1 230 ? 1.029 -23.134 17.172 1.000 52.420 230 ALA E CA 1
ATOM 17784 C C . ALA E 1 230 ? 0.436 -24.437 17.720 1.000 59.650 230 ALA E C 1
ATOM 17785 O O . ALA E 1 230 ? -0.829 -24.552 17.823 1.000 48.850 230 ALA E O 1
ATOM 17792 N N . GLU E 1 231 ? 1.318 -25.359 18.138 1.000 58.290 231 GLU E N 1
ATOM 17793 C CA . GLU E 1 231 ? 0.944 -26.525 18.972 1.000 56.670 231 GLU E CA 1
ATOM 17794 C C . GLU E 1 231 ? 0.765 -26.040 20.404 1.000 50.830 231 GLU E C 1
ATOM 17795 O O . GLU E 1 231 ? 1.641 -25.358 20.896 1.000 60.450 231 GLU E O 1
ATOM 17807 N N . PHE E 1 232 ? -0.339 -26.394 21.041 1.000 54.360 232 PHE E N 1
ATOM 17808 C CA . PHE E 1 232 ? -0.617 -26.105 22.464 1.000 52.950 232 PHE E CA 1
ATOM 17809 C C . PHE E 1 232 ? -0.212 -27.331 23.295 1.000 54.630 232 PHE E C 1
ATOM 17810 O O . PHE E 1 232 ? -0.580 -28.441 22.924 1.000 52.400 232 PHE E O 1
ATOM 17827 N N . VAL E 1 233 ? 0.556 -27.107 24.359 1.000 53.400 233 VAL E N 1
ATOM 17828 C CA . VAL E 1 233 ? 0.840 -28.111 25.416 1.000 49.340 233 VAL E CA 1
ATOM 17829 C C . VAL E 1 233 ? 0.388 -27.505 26.740 1.000 50.350 233 VAL E C 1
ATOM 17830 O O . VAL E 1 233 ? 0.888 -26.424 27.090 1.000 48.620 233 VAL E O 1
ATOM 17843 N N . PHE E 1 234 ? -0.597 -28.138 27.377 1.000 53.480 234 PHE E N 1
ATOM 17844 C CA . PHE E 1 234 ? -1.133 -27.790 28.718 1.000 61.810 234 PHE E CA 1
ATOM 17845 C C . PHE E 1 234 ? -0.525 -28.757 29.742 1.000 66.530 234 PHE E C 1
ATOM 17846 O O . PHE E 1 234 ? -0.785 -29.965 29.643 1.000 67.590 234 PHE E O 1
ATOM 17863 N N . LEU E 1 235 ? 0.329 -28.246 30.628 1.000 69.780 235 LEU E N 1
ATOM 17864 C CA . LEU E 1 235 ? 0.888 -29.001 31.780 1.000 64.600 235 LEU E CA 1
ATOM 17865 C C . LEU E 1 235 ? 0.069 -28.634 33.016 1.000 71.960 235 LEU E C 1
ATOM 17866 O O . LEU E 1 235 ? -0.763 -27.737 32.904 1.000 84.520 235 LEU E O 1
ATOM 17882 N N . ASP E 1 236 ? 0.268 -29.334 34.133 1.000 79.910 236 ASP E N 1
ATOM 17883 C CA . ASP E 1 236 ? -0.504 -29.104 35.380 1.000 82.480 236 ASP E CA 1
ATOM 17884 C C . ASP E 1 236 ? 0.379 -28.377 36.384 1.000 81.560 236 ASP E C 1
ATOM 17885 O O . ASP E 1 236 ? -0.143 -27.944 37.429 1.000 94.790 236 ASP E O 1
ATOM 17894 N N . THR E 1 237 ? 1.659 -28.220 36.057 1.000 73.790 237 THR E N 1
ATOM 17895 C CA . THR E 1 237 ? 2.673 -27.560 36.915 1.000 60.660 237 THR E CA 1
ATOM 17896 C C . THR E 1 237 ? 2.321 -26.078 37.077 1.000 55.550 237 THR E C 1
ATOM 17897 O O . THR E 1 237 ? 2.232 -25.376 36.064 1.000 56.370 237 THR E O 1
ATOM 17908 N N . LEU E 1 238 ? 2.131 -25.617 38.307 1.000 52.190 238 LEU E N 1
ATOM 17909 C CA . LEU E 1 238 ? 2.039 -24.173 38.632 1.000 51.660 238 LEU E CA 1
ATOM 17910 C C . LEU E 1 238 ? 3.392 -23.548 38.328 1.000 54.660 238 LEU E C 1
ATOM 17911 O O . LEU E 1 238 ? 4.406 -24.283 38.411 1.000 53.810 238 LEU E O 1
ATOM 17927 N N . TRP E 1 239 ? 3.402 -22.277 37.910 1.000 53.430 239 TRP E N 1
ATOM 17928 C CA . TRP E 1 239 ? 4.595 -21.647 37.277 1.000 52.320 239 TRP E CA 1
ATOM 17929 C C . TRP E 1 239 ? 5.792 -21.684 38.233 1.000 54.390 239 TRP E C 1
ATOM 17930 O O . TRP E 1 239 ? 6.910 -21.963 37.809 1.000 57.540 239 TRP E O 1
ATOM 17951 N N . PRO E 1 240 ? 5.634 -21.393 39.545 1.000 59.490 240 PRO E N 1
ATOM 17952 C CA . PRO E 1 240 ? 6.771 -21.467 40.470 1.000 58.280 240 PRO E CA 1
ATOM 17953 C C . PRO E 1 240 ? 7.462 -22.841 40.568 1.000 58.090 240 PRO E C 1
ATOM 17954 O O . PRO E 1 240 ? 8.632 -22.851 40.874 1.000 64.650 240 PRO E O 1
ATOM 17965 N N . ASP E 1 241 ? 6.768 -23.933 40.232 1.000 56.250 241 ASP E N 1
ATOM 17966 C CA . ASP E 1 241 ? 7.322 -25.315 40.194 1.000 63.170 241 ASP E CA 1
ATOM 17967 C C . ASP E 1 241 ? 7.820 -25.664 38.798 1.000 62.470 241 ASP E C 1
ATOM 17968 O O . ASP E 1 241 ? 8.315 -26.792 38.623 1.000 74.850 241 ASP E O 1
ATOM 17977 N N . PHE E 1 242 ? 7.663 -24.756 37.833 1.000 66.730 242 PHE E N 1
ATOM 17978 C CA . PHE E 1 242 ? 8.093 -24.954 36.424 1.000 60.520 242 PHE E CA 1
ATOM 17979 C C . PHE E 1 242 ? 9.598 -24.687 36.367 1.000 55.980 242 PHE E C 1
ATOM 17980 O O . PHE E 1 242 ? 10.053 -23.705 36.982 1.000 59.070 242 PHE E O 1
ATOM 17997 N N . ASP E 1 243 ? 10.348 -25.548 35.682 1.000 54.660 243 ASP E N 1
ATOM 17998 C CA . ASP E 1 243 ? 11.807 -25.372 35.472 1.000 60.940 243 ASP E CA 1
ATOM 17999 C C . ASP E 1 243 ? 12.145 -25.975 34.111 1.000 57.460 243 ASP E C 1
ATOM 18000 O O . ASP E 1 243 ? 11.211 -26.415 33.427 1.000 55.810 243 ASP E O 1
ATOM 18009 N N . ARG E 1 244 ? 13.434 -26.036 33.771 1.000 61.140 244 ARG E N 1
ATOM 18010 C CA . ARG E 1 244 ? 13.913 -26.463 32.431 1.000 60.800 244 ARG E CA 1
ATOM 18011 C C . ARG E 1 244 ? 13.401 -27.870 32.085 1.000 66.760 244 ARG E C 1
ATOM 18012 O O . ARG E 1 244 ? 13.253 -28.154 30.875 1.000 56.740 244 ARG E O 1
ATOM 18033 N N . ARG E 1 245 ? 13.150 -28.733 33.073 1.000 62.470 245 ARG E N 1
ATOM 18034 C CA . ARG E 1 245 ? 12.717 -30.136 32.803 1.000 68.160 245 ARG E CA 1
ATOM 18035 C C . ARG E 1 245 ? 11.298 -30.118 32.216 1.000 65.610 245 ARG E C 1
ATOM 18036 O O . ARG E 1 245 ? 11.060 -30.821 31.216 1.000 59.270 245 ARG E O 1
ATOM 18057 N N . HIS E 1 246 ? 10.405 -29.312 32.789 1.000 59.680 246 HIS E N 1
ATOM 18058 C CA . HIS E 1 246 ? 9.021 -29.103 32.270 1.000 63.220 246 HIS E CA 1
ATOM 18059 C C . HIS E 1 246 ? 9.081 -28.510 30.854 1.000 65.530 246 HIS E C 1
ATOM 18060 O O . HIS E 1 246 ? 8.355 -28.994 29.964 1.000 59.470 246 HIS E O 1
ATOM 18075 N N . PHE E 1 247 ? 9.971 -27.545 30.630 1.000 59.520 247 PHE E N 1
ATOM 18076 C CA . PHE E 1 247 ? 10.183 -26.924 29.299 1.000 59.440 247 PHE E CA 1
ATOM 18077 C C . PHE E 1 247 ? 10.628 -27.996 28.305 1.000 61.850 247 PHE E C 1
ATOM 18078 O O . PHE E 1 247 ? 10.089 -28.049 27.165 1.000 70.070 247 PHE E O 1
ATOM 18095 N N . TRP E 1 248 ? 11.599 -28.820 28.718 1.000 67.200 248 TRP E N 1
ATOM 18096 C CA . TRP E 1 248 ? 12.166 -29.919 27.887 1.000 65.440 248 TRP E CA 1
ATOM 18097 C C . TRP E 1 248 ? 11.074 -30.949 27.581 1.000 59.450 248 TRP E C 1
ATOM 18098 O O . TRP E 1 248 ? 10.989 -31.393 26.417 1.000 67.140 248 TRP E O 1
ATOM 18119 N N . GLN E 1 249 ? 10.251 -31.282 28.573 1.000 47.330 249 GLN E N 1
ATOM 18120 C CA . GLN E 1 249 ? 9.097 -32.205 28.396 1.000 61.960 249 GLN E CA 1
ATOM 18121 C C . GLN E 1 249 ? 8.184 -31.666 27.285 1.000 68.900 249 GLN E C 1
ATOM 18122 O O . GLN E 1 249 ? 7.869 -32.425 26.339 1.000 58.090 249 GLN E O 1
ATOM 18136 N N . ALA E 1 250 ? 7.794 -30.382 27.375 1.000 71.340 250 ALA E N 1
ATOM 18137 C CA . ALA E 1 250 ? 6.894 -29.730 26.392 1.000 61.600 250 ALA E CA 1
ATOM 18138 C C . ALA E 1 250 ? 7.520 -29.822 25.001 1.000 54.120 250 ALA E C 1
ATOM 18139 O O . ALA E 1 250 ? 6.784 -30.154 24.042 1.000 60.030 250 ALA E O 1
ATOM 18146 N N . CYS E 1 251 ? 8.825 -29.553 24.884 1.000 50.970 251 CYS E N 1
ATOM 18147 C CA . CYS E 1 251 ? 9.551 -29.652 23.590 1.000 58.340 251 CYS E CA 1
ATOM 18148 C C . CYS E 1 251 ? 9.533 -31.100 23.085 1.000 68.750 251 CYS E C 1
ATOM 18149 O O . CYS E 1 251 ? 9.421 -31.290 21.847 1.000 75.350 251 CYS E O 1
ATOM 18157 N N . GLU E 1 252 ? 9.630 -32.084 23.993 1.000 77.070 252 GLU E N 1
ATOM 18158 C CA . GLU E 1 252 ? 9.585 -33.533 23.639 1.000 80.560 252 GLU E CA 1
ATOM 18159 C C . GLU E 1 252 ? 8.196 -33.877 23.093 1.000 76.590 252 GLU E C 1
ATOM 18160 O O . GLU E 1 252 ? 8.123 -34.560 22.046 1.000 76.380 252 GLU E O 1
ATOM 18172 N N . ILE E 1 253 ? 7.137 -33.420 23.772 1.000 65.830 253 ILE E N 1
ATOM 18173 C CA . ILE E 1 253 ? 5.733 -33.610 23.306 1.000 68.070 253 ILE E CA 1
ATOM 18174 C C . ILE E 1 253 ? 5.600 -32.988 21.911 1.000 71.400 253 ILE E C 1
ATOM 18175 O O . ILE E 1 253 ? 4.999 -33.640 21.036 1.000 69.960 253 ILE E O 1
ATOM 18191 N N . TYR E 1 254 ? 6.171 -31.794 21.703 1.000 70.030 254 TYR E N 1
ATOM 18192 C CA . TYR E 1 254 ? 6.118 -31.064 20.406 1.000 66.420 254 TYR E CA 1
ATOM 18193 C C . TYR E 1 254 ? 6.760 -31.912 19.304 1.000 69.370 254 TYR E C 1
ATOM 18194 O O . TYR E 1 254 ? 6.196 -31.979 18.192 1.000 74.250 254 TYR E O 1
ATOM 18212 N N . ALA E 1 255 ? 7.933 -32.492 19.586 1.000 78.020 255 ALA E N 1
ATOM 18213 C CA . ALA E 1 255 ? 8.742 -33.276 18.617 1.000 83.740 255 ALA E CA 1
ATOM 18214 C C . ALA E 1 255 ? 7.967 -34.520 18.150 1.000 84.730 255 ALA E C 1
ATOM 18215 O O . ALA E 1 255 ? 8.098 -34.878 16.963 1.000 87.920 255 ALA E O 1
ATOM 18222 N N . ARG E 1 256 ? 7.192 -35.150 19.039 1.000 87.210 256 ARG E N 1
ATOM 18223 C CA . ARG E 1 256 ? 6.318 -36.315 18.709 1.000 94.750 256 ARG E CA 1
ATOM 18224 C C . ARG E 1 256 ? 5.167 -35.855 17.803 1.000 91.480 256 ARG E C 1
ATOM 18225 O O . ARG E 1 256 ? 5.208 -35.749 16.576 1.000 83.660 256 ARG E O 1
ATOM 18246 N N . ARG F 1 26 ? -30.387 -37.986 25.434 1.000 100.620 26 ARG F N 1
ATOM 18247 C CA . ARG F 1 26 ? -30.927 -36.977 26.411 1.000 108.410 26 ARG F CA 1
ATOM 18248 C C . ARG F 1 26 ? -29.844 -35.954 26.754 1.000 113.780 26 ARG F C 1
ATOM 18249 O O . ARG F 1 26 ? -28.756 -36.321 27.198 1.000 105.000 26 ARG F O 1
ATOM 18255 N N . PRO F 1 27 ? -30.106 -34.637 26.578 1.000 118.740 27 PRO F N 1
ATOM 18256 C CA . PRO F 1 27 ? -29.103 -33.607 26.857 1.000 114.700 27 PRO F CA 1
ATOM 18257 C C . PRO F 1 27 ? -28.827 -33.463 28.345 1.000 103.440 27 PRO F C 1
ATOM 18258 O O . PRO F 1 27 ? -29.738 -33.589 29.154 1.000 108.790 27 PRO F O 1
ATOM 18269 N N . PRO F 1 28 ? -27.575 -33.148 28.748 1.000 104.350 28 PRO F N 1
ATOM 18270 C CA . PRO F 1 28 ? -27.243 -32.991 30.163 1.000 100.410 28 PRO F CA 1
ATOM 18271 C C . PRO F 1 28 ? -27.921 -31.765 30.795 1.000 99.220 28 PRO F C 1
ATOM 18272 O O . PRO F 1 28 ? -28.191 -30.798 30.101 1.000 90.450 28 PRO F O 1
ATOM 18283 N N . GLN F 1 29 ? -28.192 -31.856 32.098 1.000 102.920 29 GLN F N 1
ATOM 18284 C CA . GLN F 1 29 ? -28.887 -30.810 32.891 1.000 108.420 29 GLN F CA 1
ATOM 18285 C C . GLN F 1 29 ? -27.829 -29.851 33.443 1.000 104.470 29 GLN F C 1
ATOM 18286 O O . GLN F 1 29 ? -27.270 -30.140 34.533 1.000 102.740 29 GLN F O 1
ATOM 18300 N N . LEU F 1 30 ? -27.558 -28.769 32.703 1.000 96.500 30 LEU F N 1
ATOM 18301 C CA . LEU F 1 30 ? -26.578 -27.728 33.118 1.000 88.160 30 LEU F CA 1
ATOM 18302 C C . LEU F 1 30 ? -27.336 -26.456 33.471 1.000 83.220 30 LEU F C 1
ATOM 18303 O O . LEU F 1 30 ? -28.312 -26.115 32.807 1.000 78.600 30 LEU F O 1
ATOM 18319 N N . PRO F 1 31 ? -26.903 -25.707 34.509 1.000 79.130 31 PRO F N 1
ATOM 18320 C CA . PRO F 1 31 ? -27.463 -24.378 34.753 1.000 85.720 31 PRO F CA 1
ATOM 18321 C C . PRO F 1 31 ? -27.182 -23.456 33.552 1.000 97.810 31 PRO F C 1
ATOM 18322 O O . PRO F 1 31 ? -26.150 -23.613 32.932 1.000 98.260 31 PRO F O 1
ATOM 18333 N N . ARG F 1 32 ? -28.099 -22.532 33.258 1.000 98.860 32 ARG F N 1
ATOM 18334 C CA . ARG F 1 32 ? -28.019 -21.604 32.096 1.000 105.380 32 ARG F CA 1
ATOM 18335 C C . ARG F 1 32 ? -26.679 -20.853 32.117 1.000 102.250 32 ARG F C 1
ATOM 18336 O O . ARG F 1 32 ? -26.072 -20.713 31.026 1.000 110.220 32 ARG F O 1
ATOM 18357 N N . GLU F 1 33 ? -26.223 -20.428 33.307 1.000 97.940 33 GLU F N 1
ATOM 18358 C CA . GLU F 1 33 ? -24.966 -19.653 33.523 1.000 99.520 33 GLU F CA 1
ATOM 18359 C C . GLU F 1 33 ? -23.756 -20.376 32.915 1.000 91.810 33 GLU F C 1
ATOM 18360 O O . GLU F 1 33 ? -22.782 -19.694 32.566 1.000 92.750 33 GLU F O 1
ATOM 18372 N N . LEU F 1 34 ? -23.777 -21.710 32.880 1.000 78.860 34 LEU F N 1
ATOM 18373 C CA . LEU F 1 34 ? -22.598 -22.551 32.551 1.000 76.900 34 LEU F CA 1
ATOM 18374 C C . LEU F 1 34 ? -22.768 -23.175 31.163 1.000 74.700 34 LEU F C 1
ATOM 18375 O O . LEU F 1 34 ? -21.921 -24.019 30.794 1.000 77.380 34 LEU F O 1
ATOM 18391 N N . ILE F 1 35 ? -23.812 -22.803 30.419 1.000 66.700 35 ILE F N 1
ATOM 18392 C CA . ILE F 1 35 ? -23.957 -23.218 28.994 1.000 68.960 35 ILE F CA 1
ATOM 18393 C C . ILE F 1 35 ? -23.195 -22.207 28.138 1.000 64.310 35 ILE F C 1
ATOM 18394 O O . ILE F 1 35 ? -23.432 -21.003 28.233 1.000 54.670 35 ILE F O 1
ATOM 18410 N N . PRO F 1 36 ? -22.253 -22.653 27.280 1.000 69.270 36 PRO F N 1
ATOM 18411 C CA . PRO F 1 36 ? -21.501 -21.723 26.433 1.000 68.350 36 PRO F CA 1
ATOM 18412 C C . PRO F 1 36 ? -22.449 -21.009 25.464 1.000 63.400 36 PRO F C 1
ATOM 18413 O O . PRO F 1 36 ? -23.291 -21.675 24.890 1.000 67.290 36 PRO F O 1
ATOM 18424 N N . ARG F 1 37 ? -22.342 -19.687 25.360 1.000 55.680 37 ARG F N 1
ATOM 18425 C CA . ARG F 1 37 ? -23.141 -18.856 24.423 1.000 54.150 37 ARG F CA 1
ATOM 18426 C C . ARG F 1 37 ? -22.693 -19.134 22.981 1.000 51.560 37 ARG F C 1
ATOM 18427 O O . ARG F 1 37 ? -23.542 -19.141 22.071 1.000 54.070 37 ARG F O 1
ATOM 18448 N N . HIS F 1 38 ? -21.400 -19.387 22.768 1.000 52.830 38 HIS F N 1
ATOM 18449 C CA . HIS F 1 38 ? -20.816 -19.571 21.418 1.000 45.510 38 HIS F CA 1
ATOM 18450 C C . HIS F 1 38 ? -19.815 -20.716 21.456 1.000 41.020 38 HIS F C 1
ATOM 18451 O O . HIS F 1 38 ? -18.831 -20.613 22.172 1.000 46.780 38 HIS F O 1
ATOM 18466 N N . VAL F 1 39 ? -20.071 -21.753 20.672 1.000 37.780 39 VAL F N 1
ATOM 18467 C CA . VAL F 1 39 ? -19.172 -22.914 20.536 1.000 41.590 39 VAL F CA 1
ATOM 18468 C C . VAL F 1 39 ? -18.644 -22.883 19.113 1.000 46.520 39 VAL F C 1
ATOM 18469 O O . VAL F 1 39 ? -19.454 -22.688 18.185 1.000 48.340 39 VAL F O 1
ATOM 18482 N N . ALA F 1 40 ? -17.343 -23.101 18.965 1.000 49.790 40 ALA F N 1
ATOM 18483 C CA . ALA F 1 40 ? -16.669 -23.184 17.660 1.000 52.300 40 ALA F CA 1
ATOM 18484 C C . ALA F 1 40 ? -16.106 -24.594 17.534 1.000 46.380 40 ALA F C 1
ATOM 18485 O O . ALA F 1 40 ? -15.495 -25.057 18.507 1.000 49.220 40 ALA F O 1
ATOM 18492 N N . ILE F 1 41 ? -16.261 -25.226 16.371 1.000 52.250 41 ILE F N 1
ATOM 18493 C CA . ILE F 1 41 ? -15.783 -26.622 16.162 1.000 53.480 41 ILE F CA 1
ATOM 18494 C C . ILE F 1 41 ? -14.888 -26.669 14.926 1.000 50.030 41 ILE F C 1
ATOM 18495 O O . ILE F 1 41 ? -15.324 -26.201 13.843 1.000 43.960 41 ILE F O 1
ATOM 18511 N N . VAL F 1 42 ? -13.687 -27.208 15.101 1.000 48.130 42 VAL F N 1
ATOM 18512 C CA . VAL F 1 42 ? -12.814 -27.665 13.994 1.000 52.550 42 VAL F CA 1
ATOM 18513 C C . VAL F 1 42 ? -13.154 -29.132 13.751 1.000 60.020 42 VAL F C 1
ATOM 18514 O O . VAL F 1 42 ? -13.044 -29.931 14.696 1.000 61.230 42 VAL F O 1
ATOM 18527 N N . MET F 1 43 ? -13.625 -29.406 12.537 1.000 59.480 43 MET F N 1
ATOM 18528 C CA . MET F 1 43 ? -14.164 -30.704 12.063 1.000 57.800 43 MET F CA 1
ATOM 18529 C C . MET F 1 43 ? -13.064 -31.425 11.296 1.000 60.890 43 MET F C 1
ATOM 18530 O O . MET F 1 43 ? -13.132 -31.456 10.041 1.000 68.540 43 MET F O 1
ATOM 18544 N N . ASP F 1 44 ? -12.078 -31.962 12.017 1.000 61.220 44 ASP F N 1
ATOM 18545 C CA . ASP F 1 44 ? -10.899 -32.595 11.371 1.000 78.560 44 ASP F CA 1
ATOM 18546 C C . ASP F 1 44 ? -10.915 -34.120 11.580 1.000 84.760 44 ASP F C 1
ATOM 18547 O O . ASP F 1 44 ? -11.572 -34.620 12.538 1.000 67.310 44 ASP F O 1
ATOM 18556 N N . GLY F 1 45 ? -10.197 -34.820 10.696 1.000 87.640 45 GLY F N 1
ATOM 18557 C CA . GLY F 1 45 ? -9.997 -36.280 10.733 1.000 89.190 45 GLY F CA 1
ATOM 18558 C C . GLY F 1 45 ? -10.861 -37.010 9.719 1.000 87.690 45 GLY F C 1
ATOM 18559 O O . GLY F 1 45 ? -10.936 -38.229 9.837 1.000 92.850 45 GLY F O 1
ATOM 18563 N N . ASN F 1 46 ? -11.485 -36.302 8.768 1.000 82.640 46 ASN F N 1
ATOM 18564 C CA . ASN F 1 46 ? -12.379 -36.901 7.741 1.000 91.730 46 ASN F CA 1
ATOM 18565 C C . ASN F 1 46 ? -11.526 -37.838 6.874 1.000 89.740 46 ASN F C 1
ATOM 18566 O O . ASN F 1 46 ? -11.935 -38.993 6.687 1.000 86.420 46 ASN F O 1
ATOM 18577 N N . GLY F 1 47 ? -10.379 -37.358 6.392 1.000 94.170 47 GLY F N 1
ATOM 18578 C CA . GLY F 1 47 ? -9.435 -38.150 5.582 1.000 95.570 47 GLY F CA 1
ATOM 18579 C C . GLY F 1 47 ? -8.916 -39.361 6.330 1.000 99.330 47 GLY F C 1
ATOM 18580 O O . GLY F 1 47 ? -9.079 -40.478 5.810 1.000 108.130 47 GLY F O 1
ATOM 18584 N N . ARG F 1 48 ? -8.318 -39.139 7.502 1.000 100.180 48 ARG F N 1
ATOM 18585 C CA . ARG F 1 48 ? -7.719 -40.182 8.385 1.000 99.130 48 ARG F CA 1
ATOM 18586 C C . ARG F 1 48 ? -8.763 -41.267 8.700 1.000 96.270 48 ARG F C 1
ATOM 18587 O O . ARG F 1 48 ? -8.398 -42.465 8.783 1.000 98.420 48 ARG F O 1
ATOM 18608 N N . TRP F 1 49 ? -10.016 -40.859 8.894 1.000 89.380 49 TRP F N 1
ATOM 18609 C CA . TRP F 1 49 ? -11.151 -41.757 9.239 1.000 88.580 49 TRP F CA 1
ATOM 18610 C C . TRP F 1 49 ? -11.423 -42.711 8.073 1.000 87.240 49 TRP F C 1
ATOM 18611 O O . TRP F 1 49 ? -11.599 -43.899 8.325 1.000 91.130 49 TRP F O 1
ATOM 18632 N N . ALA F 1 50 ? -11.443 -42.193 6.848 1.000 78.360 50 ALA F N 1
ATOM 18633 C CA . ALA F 1 50 ? -11.710 -42.968 5.615 1.000 90.880 50 ALA F CA 1
ATOM 18634 C C . ALA F 1 50 ? -10.553 -43.936 5.341 1.000 98.660 50 ALA F C 1
ATOM 18635 O O . ALA F 1 50 ? -10.829 -45.061 4.869 1.000 111.660 50 ALA F O 1
ATOM 18642 N N . LYS F 1 51 ? -9.314 -43.538 5.648 1.000 96.150 51 LYS F N 1
ATOM 18643 C CA . LYS F 1 51 ? -8.113 -44.392 5.444 1.000 100.600 51 LYS F CA 1
ATOM 18644 C C . LYS F 1 51 ? -8.215 -45.617 6.372 1.000 103.760 51 LYS F C 1
ATOM 18645 O O . LYS F 1 51 ? -8.009 -46.736 5.882 1.000 118.140 51 LYS F O 1
ATOM 18664 N N . GLN F 1 52 ? -8.560 -45.406 7.644 1.000 94.620 52 GLN F N 1
ATOM 18665 C CA . GLN F 1 52 ? -8.729 -46.465 8.679 1.000 96.550 52 GLN F CA 1
ATOM 18666 C C . GLN F 1 52 ? -9.808 -47.483 8.266 1.000 100.980 52 GLN F C 1
ATOM 18667 O O . GLN F 1 52 ? -9.807 -48.592 8.824 1.000 101.090 52 GLN F O 1
ATOM 18681 N N . ARG F 1 53 ? -10.712 -47.115 7.355 1.000 97.800 53 ARG F N 1
ATOM 18682 C CA . ARG F 1 53 ? -11.847 -47.968 6.910 1.000 87.890 53 ARG F CA 1
ATOM 18683 C C . ARG F 1 53 ? -11.692 -48.347 5.431 1.000 89.030 53 ARG F C 1
ATOM 18684 O O . ARG F 1 53 ? -12.670 -48.853 4.846 1.000 88.570 53 ARG F O 1
ATOM 18705 N N . GLY F 1 54 ? -10.517 -48.112 4.848 1.000 86.680 54 GLY F N 1
ATOM 18706 C CA . GLY F 1 54 ? -10.239 -48.393 3.427 1.000 86.290 54 GLY F CA 1
ATOM 18707 C C . GLY F 1 54 ? -11.236 -47.730 2.487 1.000 87.950 54 GLY F C 1
ATOM 18708 O O . GLY F 1 54 ? -11.463 -48.288 1.406 1.000 102.330 54 GLY F O 1
ATOM 18712 N N . LEU F 1 55 ? -11.794 -46.574 2.858 1.000 91.870 55 LEU F N 1
ATOM 18713 C CA . LEU F 1 55 ? -12.682 -45.771 1.978 1.000 88.100 55 LEU F CA 1
ATOM 18714 C C . LEU F 1 55 ? -11.900 -44.585 1.421 1.000 89.630 55 LEU F C 1
ATOM 18715 O O . LEU F 1 55 ? -10.942 -44.133 2.040 1.000 92.600 55 LEU F O 1
ATOM 18731 N N . PRO F 1 56 ? -12.286 -44.032 0.248 1.000 90.150 56 PRO F N 1
ATOM 18732 C CA . PRO F 1 56 ? -11.695 -42.786 -0.238 1.000 92.140 56 PRO F CA 1
ATOM 18733 C C . PRO F 1 56 ? -11.929 -41.627 0.749 1.000 92.230 56 PRO F C 1
ATOM 18734 O O . PRO F 1 56 ? -12.956 -41.616 1.419 1.000 85.310 56 PRO F O 1
ATOM 18745 N N . ARG F 1 57 ? -10.972 -40.689 0.818 1.000 93.210 57 ARG F N 1
ATOM 18746 C CA . ARG F 1 57 ? -11.008 -39.476 1.684 1.000 86.470 57 ARG F CA 1
ATOM 18747 C C . ARG F 1 57 ? -12.368 -38.767 1.532 1.000 82.260 57 ARG F C 1
ATOM 18748 O O . ARG F 1 57 ? -12.935 -38.375 2.555 1.000 93.000 57 ARG F O 1
ATOM 18769 N N . THR F 1 58 ? -12.885 -38.653 0.305 1.000 76.030 58 THR F N 1
ATOM 18770 C CA . THR F 1 58 ? -14.179 -37.997 -0.009 1.000 80.930 58 THR F CA 1
ATOM 18771 C C . THR F 1 58 ? -15.315 -38.547 0.869 1.000 87.590 58 THR F C 1
ATOM 18772 O O . THR F 1 58 ? -16.222 -37.763 1.217 1.000 103.670 58 THR F O 1
ATOM 18783 N N . GLU F 1 59 ? -15.292 -39.841 1.206 1.000 89.280 59 GLU F N 1
ATOM 18784 C CA . GLU F 1 59 ? -16.399 -40.508 1.943 1.000 83.100 59 GLU F CA 1
ATOM 18785 C C . GLU F 1 59 ? -16.368 -40.067 3.407 1.000 71.030 59 GLU F C 1
ATOM 18786 O O . GLU F 1 59 ? -17.447 -39.991 4.017 1.000 66.550 59 GLU F O 1
ATOM 18798 N N . GLY F 1 60 ? -15.173 -39.837 3.963 1.000 66.590 60 GLY F N 1
ATOM 18799 C CA . GLY F 1 60 ? -15.025 -39.237 5.302 1.000 64.810 60 GLY F CA 1
ATOM 18800 C C . GLY F 1 60 ? -15.730 -37.896 5.394 1.000 66.430 60 GLY F C 1
ATOM 18801 O O . GLY F 1 60 ? -16.437 -37.665 6.387 1.000 67.690 60 GLY F O 1
ATOM 18805 N N . HIS F 1 61 ? -15.588 -37.045 4.379 1.000 71.510 61 HIS F N 1
ATOM 18806 C CA . HIS F 1 61 ? -16.254 -35.716 4.331 1.000 78.360 61 HIS F CA 1
ATOM 18807 C C . HIS F 1 61 ? -17.763 -35.942 4.291 1.000 79.420 61 HIS F C 1
ATOM 18808 O O . HIS F 1 61 ? -18.469 -35.301 5.091 1.000 80.800 61 HIS F O 1
ATOM 18823 N N . LYS F 1 62 ? -18.227 -36.874 3.450 1.000 83.810 62 LYS F N 1
ATOM 18824 C CA . LYS F 1 62 ? -19.675 -37.203 3.331 1.000 76.150 62 LYS F CA 1
ATOM 18825 C C . LYS F 1 62 ? -20.199 -37.637 4.708 1.000 72.820 62 LYS F C 1
ATOM 18826 O O . LYS F 1 62 ? -21.276 -37.167 5.109 1.000 67.770 62 LYS F O 1
ATOM 18845 N N . ALA F 1 63 ? -19.450 -38.481 5.417 1.000 74.560 63 ALA F N 1
ATOM 18846 C CA . ALA F 1 63 ? -19.812 -38.958 6.774 1.000 76.700 63 ALA F CA 1
ATOM 18847 C C . ALA F 1 63 ? -19.823 -37.772 7.749 1.000 75.600 63 ALA F C 1
ATOM 18848 O O . ALA F 1 63 ? -20.703 -37.734 8.621 1.000 76.350 63 ALA F O 1
ATOM 18855 N N . GLY F 1 64 ? -18.887 -36.830 7.582 1.000 78.870 64 GLY F N 1
ATOM 18856 C CA . GLY F 1 64 ? -18.798 -35.589 8.374 1.000 79.890 64 GLY F CA 1
ATOM 18857 C C . GLY F 1 64 ? -20.063 -34.748 8.306 1.000 80.860 64 GLY F C 1
ATOM 18858 O O . GLY F 1 64 ? -20.385 -34.101 9.313 1.000 89.890 64 GLY F O 1
ATOM 18862 N N . GLU F 1 65 ? -20.764 -34.738 7.167 1.000 77.880 65 GLU F N 1
ATOM 18863 C CA . GLU F 1 65 ? -22.029 -33.970 7.020 1.000 72.280 65 GLU F CA 1
ATOM 18864 C C . GLU F 1 65 ? -22.998 -34.363 8.143 1.000 72.500 65 GLU F C 1
ATOM 18865 O O . GLU F 1 65 ? -23.580 -33.454 8.765 1.000 66.850 65 GLU F O 1
ATOM 18877 N N . SER F 1 66 ? -23.202 -35.661 8.386 1.000 75.120 66 SER F N 1
ATOM 18878 C CA . SER F 1 66 ? -24.219 -36.121 9.370 1.000 73.260 66 SER F CA 1
ATOM 18879 C C . SER F 1 66 ? -23.758 -35.738 10.783 1.000 69.190 66 SER F C 1
ATOM 18880 O O . SER F 1 66 ? -24.616 -35.325 11.596 1.000 72.910 66 SER F O 1
ATOM 18888 N N . SER F 1 67 ? -22.451 -35.810 11.056 1.000 65.370 67 SER F N 1
ATOM 18889 C CA . SER F 1 67 ? -21.869 -35.337 12.342 1.000 62.230 67 SER F CA 1
ATOM 18890 C C . SER F 1 67 ? -22.321 -33.894 12.599 1.000 65.110 67 SER F C 1
ATOM 18891 O O . SER F 1 67 ? -22.834 -33.607 13.709 1.000 59.800 67 SER F O 1
ATOM 18899 N N . LEU F 1 68 ? -22.187 -33.023 11.595 1.000 58.280 68 LEU F N 1
ATOM 18900 C CA . LEU F 1 68 ? -22.483 -31.571 11.743 1.000 59.810 68 LEU F CA 1
ATOM 18901 C C . LEU F 1 68 ? -23.961 -31.381 12.097 1.000 62.020 68 LEU F C 1
ATOM 18902 O O . LEU F 1 68 ? -24.255 -30.627 13.056 1.000 63.220 68 LEU F O 1
ATOM 18918 N N . PHE F 1 69 ? -24.866 -32.033 11.370 1.000 69.880 69 PHE F N 1
ATOM 18919 C CA . PHE F 1 69 ? -26.332 -31.876 11.586 1.000 80.160 69 PHE F CA 1
ATOM 18920 C C . PHE F 1 69 ? -26.720 -32.498 12.927 1.000 67.340 69 PHE F C 1
ATOM 18921 O O . PHE F 1 69 ? -27.582 -31.914 13.620 1.000 66.200 69 PHE F O 1
ATOM 18938 N N . ASP F 1 70 ? -26.026 -33.552 13.349 1.000 58.930 70 ASP F N 1
ATOM 18939 C CA . ASP F 1 70 ? -26.278 -34.142 14.687 1.000 71.400 70 ASP F CA 1
ATOM 18940 C C . ASP F 1 70 ? -25.838 -33.146 15.764 1.000 69.180 70 ASP F C 1
ATOM 18941 O O . ASP F 1 70 ? -26.620 -32.908 16.716 1.000 71.250 70 ASP F O 1
ATOM 18950 N N . VAL F 1 71 ? -24.652 -32.544 15.603 1.000 77.140 71 VAL F N 1
ATOM 18951 C CA . VAL F 1 71 ? -24.130 -31.529 16.567 1.000 65.590 71 VAL F CA 1
ATOM 18952 C C . VAL F 1 71 ? -25.060 -30.311 16.566 1.000 55.520 71 VAL F C 1
ATOM 18953 O O . VAL F 1 71 ? -25.306 -29.756 17.660 1.000 56.620 71 VAL F O 1
ATOM 18966 N N . ILE F 1 72 ? -25.571 -29.892 15.400 1.000 54.090 72 ILE F N 1
ATOM 18967 C CA . ILE F 1 72 ? -26.548 -28.765 15.324 1.000 58.430 72 ILE F CA 1
ATOM 18968 C C . ILE F 1 72 ? -27.776 -29.105 16.185 1.000 60.710 72 ILE F C 1
ATOM 18969 O O . ILE F 1 72 ? -28.238 -28.210 16.951 1.000 55.220 72 ILE F O 1
ATOM 18985 N N . GLU F 1 73 ? -28.295 -30.339 16.079 1.000 64.960 73 GLU F N 1
ATOM 18986 C CA . GLU F 1 73 ? -29.459 -30.802 16.893 1.000 68.890 73 GLU F CA 1
ATOM 18987 C C . GLU F 1 73 ? -29.075 -30.751 18.376 1.000 63.950 73 GLU F C 1
ATOM 18988 O O . GLU F 1 73 ? -29.869 -30.200 19.172 1.000 66.580 73 GLU F O 1
ATOM 18994 N N . GLY F 1 74 ? -27.885 -31.259 18.723 1.000 60.260 74 GLY F N 1
ATOM 18995 C CA . GLY F 1 74 ? -27.320 -31.177 20.087 1.000 61.580 74 GLY F CA 1
ATOM 18996 C C . GLY F 1 74 ? -27.300 -29.750 20.632 1.000 66.050 74 GLY F C 1
ATOM 18997 O O . GLY F 1 74 ? -27.669 -29.529 21.822 1.000 66.090 74 GLY F O 1
ATOM 19001 N N . ALA F 1 75 ? -26.882 -28.784 19.813 1.000 63.620 75 ALA F N 1
ATOM 19002 C CA . ALA F 1 75 ? -26.819 -27.369 20.245 1.000 59.410 75 ALA F CA 1
ATOM 19003 C C . ALA F 1 75 ? -28.243 -26.836 20.451 1.000 58.350 75 ALA F C 1
ATOM 19004 O O . ALA F 1 75 ? -28.472 -26.093 21.429 1.000 59.110 75 ALA F O 1
ATOM 19011 N N . LEU F 1 76 ? -29.155 -27.139 19.520 1.000 62.570 76 LEU F N 1
ATOM 19012 C CA . LEU F 1 76 ? -30.585 -26.718 19.612 1.000 70.530 76 LEU F CA 1
ATOM 19013 C C . LEU F 1 76 ? -31.199 -27.239 20.918 1.000 71.640 76 LEU F C 1
ATOM 19014 O O . LEU F 1 76 ? -31.817 -26.429 21.630 1.000 70.120 76 LEU F O 1
ATOM 19030 N N . GLU F 1 77 ? -30.973 -28.515 21.249 1.000 73.000 77 GLU F N 1
ATOM 19031 C CA . GLU F 1 77 ? -31.575 -29.181 22.440 1.000 85.630 77 GLU F CA 1
ATOM 19032 C C . GLU F 1 77 ? -31.016 -28.545 23.714 1.000 81.820 77 GLU F C 1
ATOM 19033 O O . GLU F 1 77 ? -31.818 -28.251 24.619 1.000 77.930 77 GLU F O 1
ATOM 19045 N N . LEU F 1 78 ? -29.703 -28.308 23.772 1.000 80.150 78 LEU F N 1
ATOM 19046 C CA . LEU F 1 78 ? -29.044 -27.758 24.990 1.000 71.040 78 LEU F CA 1
ATOM 19047 C C . LEU F 1 78 ? -29.309 -26.252 25.107 1.000 63.460 78 LEU F C 1
ATOM 19048 O O . LEU F 1 78 ? -29.181 -25.726 26.218 1.000 59.670 78 LEU F O 1
ATOM 19064 N N . GLY F 1 79 ? -29.669 -25.584 24.010 1.000 65.730 79 GLY F N 1
ATOM 19065 C CA . GLY F 1 79 ? -29.900 -24.121 23.980 1.000 72.290 79 GLY F CA 1
ATOM 19066 C C . GLY F 1 79 ? -28.609 -23.308 23.844 1.000 73.500 79 GLY F C 1
ATOM 19067 O O . GLY F 1 79 ? -28.527 -22.207 24.439 1.000 65.260 79 GLY F O 1
ATOM 19071 N N . VAL F 1 80 ? -27.631 -23.798 23.082 1.000 64.690 80 VAL F N 1
ATOM 19072 C CA . VAL F 1 80 ? -26.450 -22.978 22.673 1.000 62.440 80 VAL F CA 1
ATOM 19073 C C . VAL F 1 80 ? -26.895 -22.075 21.526 1.000 57.780 80 VAL F C 1
ATOM 19074 O O . VAL F 1 80 ? -27.298 -22.571 20.472 1.000 56.410 80 VAL F O 1
ATOM 19087 N N . PRO F 1 81 ? -26.921 -20.736 21.715 1.000 49.400 81 PRO F N 1
ATOM 19088 C CA . PRO F 1 81 ? -27.393 -19.823 20.672 1.000 52.570 81 PRO F CA 1
ATOM 19089 C C . PRO F 1 81 ? -26.463 -19.575 19.468 1.000 53.680 81 PRO F C 1
ATOM 19090 O O . PRO F 1 81 ? -26.974 -19.142 18.435 1.000 49.520 81 PRO F O 1
ATOM 19101 N N . TYR F 1 82 ? -25.159 -19.862 19.584 1.000 54.100 82 TYR F N 1
ATOM 19102 C CA . TYR F 1 82 ? -24.177 -19.644 18.482 1.000 47.490 82 TYR F CA 1
ATOM 19103 C C . TYR F 1 82 ? -23.286 -20.867 18.295 1.000 43.810 82 TYR F C 1
ATOM 19104 O O . TYR F 1 82 ? -22.622 -21.318 19.247 1.000 48.160 82 TYR F O 1
ATOM 19122 N N . LEU F 1 83 ? -23.227 -21.360 17.059 1.000 45.300 83 LEU F N 1
ATOM 19123 C CA . LEU F 1 83 ? -22.327 -22.462 16.657 1.000 47.310 83 LEU F CA 1
ATOM 19124 C C . LEU F 1 83 ? -21.549 -22.042 15.407 1.000 46.480 83 LEU F C 1
ATOM 19125 O O . LEU F 1 83 ? -22.197 -21.667 14.417 1.000 51.090 83 LEU F O 1
ATOM 19141 N N . SER F 1 84 ? -20.216 -22.137 15.439 1.000 39.100 84 SER F N 1
ATOM 19142 C CA . SER F 1 84 ? -19.347 -21.841 14.271 1.000 37.410 84 SER F CA 1
ATOM 19143 C C . SER F 1 84 ? -18.671 -23.139 13.865 1.000 37.220 84 SER F C 1
ATOM 19144 O O . SER F 1 84 ? -18.203 -23.866 14.759 1.000 44.180 84 SER F O 1
ATOM 19152 N N . ALA F 1 85 ? -18.656 -23.434 12.576 1.000 41.510 85 ALA F N 1
ATOM 19153 C CA . ALA F 1 85 ? -18.070 -24.682 12.046 1.000 43.600 85 ALA F CA 1
ATOM 19154 C C . ALA F 1 85 ? -17.077 -24.336 10.950 1.000 46.350 85 ALA F C 1
ATOM 19155 O O . ALA F 1 85 ? -17.471 -23.586 10.010 1.000 47.730 85 ALA F O 1
ATOM 19162 N N . TYR F 1 86 ? -15.861 -24.851 11.068 1.000 43.110 86 TYR F N 1
ATOM 19163 C CA . TYR F 1 86 ? -14.775 -24.621 10.101 1.000 45.960 86 TYR F CA 1
ATOM 19164 C C . TYR F 1 86 ? -14.926 -25.604 8.946 1.000 48.480 86 TYR F C 1
ATOM 19165 O O . TYR F 1 86 ? -14.333 -26.670 9.002 1.000 54.410 86 TYR F O 1
ATOM 19183 N N . ALA F 1 87 ? -15.710 -25.236 7.937 1.000 51.760 87 ALA F N 1
ATOM 19184 C CA . ALA F 1 87 ? -16.074 -26.102 6.799 1.000 51.510 87 ALA F CA 1
ATOM 19185 C C . ALA F 1 87 ? -14.947 -26.111 5.761 1.000 62.800 87 ALA F C 1
ATOM 19186 O O . ALA F 1 87 ? -14.668 -27.185 5.229 1.000 64.610 87 ALA F O 1
ATOM 19193 N N . PHE F 1 88 ? -14.323 -24.965 5.478 1.000 57.670 88 PHE F N 1
ATOM 19194 C CA . PHE F 1 88 ? -13.332 -24.829 4.376 1.000 56.960 88 PHE F CA 1
ATOM 19195 C C . PHE F 1 88 ? -12.371 -23.677 4.696 1.000 60.570 88 PHE F C 1
ATOM 19196 O O . PHE F 1 88 ? -12.801 -22.505 4.724 1.000 60.990 88 PHE F O 1
ATOM 19213 N N . SER F 1 89 ? -11.113 -24.041 4.931 1.000 60.780 89 SER F N 1
ATOM 19214 C CA . SER F 1 89 ? -10.010 -23.153 5.355 1.000 59.830 89 SER F CA 1
ATOM 19215 C C . SER F 1 89 ? -9.380 -22.463 4.142 1.000 64.330 89 SER F C 1
ATOM 19216 O O . SER F 1 89 ? -9.277 -23.115 3.114 1.000 64.000 89 SER F O 1
ATOM 19224 N N . THR F 1 90 ? -8.942 -21.211 4.289 1.000 57.270 90 THR F N 1
ATOM 19225 C CA . THR F 1 90 ? -8.081 -20.488 3.315 1.000 62.360 90 THR F CA 1
ATOM 19226 C C . THR F 1 90 ? -6.857 -21.351 2.965 1.000 63.890 90 THR F C 1
ATOM 19227 O O . THR F 1 90 ? -6.408 -21.284 1.817 1.000 63.380 90 THR F O 1
ATOM 19238 N N . GLU F 1 91 ? -6.384 -22.167 3.898 1.000 66.730 91 GLU F N 1
ATOM 19239 C CA . GLU F 1 91 ? -5.179 -23.029 3.752 1.000 73.960 91 GLU F CA 1
ATOM 19240 C C . GLU F 1 91 ? -5.512 -24.337 3.009 1.000 75.830 91 GLU F C 1
ATOM 19241 O O . GLU F 1 91 ? -4.557 -25.033 2.607 1.000 76.460 91 GLU F O 1
ATOM 19253 N N . ASN F 1 92 ? -6.791 -24.633 2.747 1.000 80.150 92 ASN F N 1
ATOM 19254 C CA . ASN F 1 92 ? -7.217 -25.814 1.939 1.000 85.430 92 ASN F CA 1
ATOM 19255 C C . ASN F 1 92 ? -6.878 -25.634 0.452 1.000 89.420 92 ASN F C 1
ATOM 19256 O O . ASN F 1 92 ? -6.833 -26.659 -0.244 1.000 98.560 92 ASN F O 1
ATOM 19267 N N . TRP F 1 93 ? -6.612 -24.408 -0.018 1.000 88.620 93 TRP F N 1
ATOM 19268 C CA . TRP F 1 93 ? -6.168 -24.134 -1.415 1.000 82.890 93 TRP F CA 1
ATOM 19269 C C . TRP F 1 93 ? -4.792 -24.763 -1.689 1.000 87.110 93 TRP F C 1
ATOM 19270 O O . TRP F 1 93 ? -4.481 -24.954 -2.875 1.000 85.180 93 TRP F O 1
ATOM 19291 N N . LYS F 1 94 ? -4.018 -25.100 -0.648 1.000 103.710 94 LYS F N 1
ATOM 19292 C CA . LYS F 1 94 ? -2.702 -25.790 -0.752 1.000 111.630 94 LYS F CA 1
ATOM 19293 C C . LYS F 1 94 ? -2.869 -27.290 -1.031 1.000 111.040 94 LYS F C 1
ATOM 19294 O O . LYS F 1 94 ? -1.862 -27.926 -1.388 1.000 101.230 94 LYS F O 1
ATOM 19313 N N . ARG F 1 95 ? -4.075 -27.842 -0.868 1.000 113.860 95 ARG F N 1
ATOM 19314 C CA . ARG F 1 95 ? -4.351 -29.281 -1.132 1.000 110.240 95 ARG F CA 1
ATOM 19315 C C . ARG F 1 95 ? -4.472 -29.487 -2.644 1.000 106.680 95 ARG F C 1
ATOM 19316 O O . ARG F 1 95 ? -4.460 -28.481 -3.374 1.000 107.190 95 ARG F O 1
ATOM 19337 N N . SER F 1 96 ? -4.576 -30.739 -3.092 1.000 115.860 96 SER F N 1
ATOM 19338 C CA . SER F 1 96 ? -4.540 -31.120 -4.531 1.000 122.450 96 SER F CA 1
ATOM 19339 C C . SER F 1 96 ? -5.714 -30.479 -5.267 1.000 121.280 96 SER F C 1
ATOM 19340 O O . SER F 1 96 ? -6.758 -30.247 -4.663 1.000 125.320 96 SER F O 1
ATOM 19348 N N . PRO F 1 97 ? -5.584 -30.172 -6.578 1.000 116.050 97 PRO F N 1
ATOM 19349 C CA . PRO F 1 97 ? -6.702 -29.640 -7.362 1.000 106.780 97 PRO F CA 1
ATOM 19350 C C . PRO F 1 97 ? -8.013 -30.431 -7.222 1.000 105.390 97 PRO F C 1
ATOM 19351 O O . PRO F 1 97 ? -9.064 -29.808 -7.141 1.000 98.160 97 PRO F O 1
ATOM 19362 N N . ASP F 1 98 ? -7.916 -31.767 -7.199 1.000 109.890 98 ASP F N 1
ATOM 19363 C CA . ASP F 1 98 ? -9.080 -32.693 -7.171 1.000 116.190 98 ASP F CA 1
ATOM 19364 C C . ASP F 1 98 ? -9.802 -32.566 -5.824 1.000 112.270 98 ASP F C 1
ATOM 19365 O O . ASP F 1 98 ? -11.043 -32.512 -5.827 1.000 115.940 98 ASP F O 1
ATOM 19371 N N . GLU F 1 99 ? -9.050 -32.523 -4.723 1.000 109.200 99 GLU F N 1
ATOM 19372 C CA . GLU F 1 99 ? -9.605 -32.404 -3.346 1.000 107.550 99 GLU F CA 1
ATOM 19373 C C . GLU F 1 99 ? -10.261 -31.024 -3.172 1.000 110.900 99 GLU F C 1
ATOM 19374 O O . GLU F 1 99 ? -11.336 -30.961 -2.526 1.000 103.890 99 GLU F O 1
ATOM 19386 N N . VAL F 1 100 ? -9.678 -29.957 -3.739 1.000 115.150 100 VAL F N 1
ATOM 19387 C CA . VAL F 1 100 ? -10.269 -28.586 -3.664 1.000 109.980 100 VAL F CA 1
ATOM 19388 C C . VAL F 1 100 ? -11.586 -28.577 -4.446 1.000 103.130 100 VAL F C 1
ATOM 19389 O O . VAL F 1 100 ? -12.595 -28.097 -3.879 1.000 107.100 100 VAL F O 1
ATOM 19402 N N . ARG F 1 101 ? -11.576 -29.083 -5.685 1.000 96.970 101 ARG F N 1
ATOM 19403 C CA . ARG F 1 101 ? -12.774 -29.201 -6.558 1.000 96.990 101 ARG F CA 1
ATOM 19404 C C . ARG F 1 101 ? -13.876 -29.948 -5.797 1.000 98.970 101 ARG F C 1
ATOM 19405 O O . ARG F 1 101 ? -15.030 -29.469 -5.808 1.000 94.500 101 ARG F O 1
ATOM 19411 N N . PHE F 1 102 ? -13.538 -31.067 -5.147 1.000 96.300 102 PHE F N 1
ATOM 19412 C CA . PHE F 1 102 ? -14.511 -31.890 -4.383 1.000 97.710 102 PHE F CA 1
ATOM 19413 C C . PHE F 1 102 ? -15.073 -31.092 -3.197 1.000 91.770 102 PHE F C 1
ATOM 19414 O O . PHE F 1 102 ? -16.300 -31.118 -3.018 1.000 82.920 102 PHE F O 1
ATOM 19431 N N . LEU F 1 103 ? -14.212 -30.448 -2.392 1.000 92.400 103 LEU F N 1
ATOM 19432 C CA . LEU F 1 103 ? -14.616 -29.763 -1.127 1.000 86.520 103 LEU F CA 1
ATOM 19433 C C . LEU F 1 103 ? -15.519 -28.563 -1.436 1.000 80.560 103 LEU F C 1
ATOM 19434 O O . LEU F 1 103 ? -16.408 -28.249 -0.620 1.000 71.450 103 LEU F O 1
ATOM 19450 N N . MET F 1 104 ? -15.291 -27.905 -2.573 1.000 79.290 104 MET F N 1
ATOM 19451 C CA . MET F 1 104 ? -16.129 -26.765 -3.013 1.000 87.950 104 MET F CA 1
ATOM 19452 C C . MET F 1 104 ? -17.513 -27.291 -3.377 1.000 89.920 104 MET F C 1
ATOM 19453 O O . MET F 1 104 ? -18.489 -26.794 -2.799 1.000 91.720 104 MET F O 1
ATOM 19467 N N . GLY F 1 105 ? -17.575 -28.251 -4.305 1.000 96.920 105 GLY F N 1
ATOM 19468 C CA . GLY F 1 105 ? -18.826 -28.897 -4.748 1.000 98.680 105 GLY F CA 1
ATOM 19469 C C . GLY F 1 105 ? -19.606 -29.451 -3.568 1.000 97.050 105 GLY F C 1
ATOM 19470 O O . GLY F 1 105 ? -20.825 -29.258 -3.525 1.000 104.740 105 GLY F O 1
ATOM 19474 N N . PHE F 1 106 ? -18.914 -30.068 -2.613 1.000 89.480 106 PHE F N 1
ATOM 19475 C CA . PHE F 1 106 ? -19.529 -30.787 -1.470 1.000 81.600 106 PHE F CA 1
ATOM 19476 C C . PHE F 1 106 ? -20.158 -29.787 -0.490 1.000 88.640 106 PHE F C 1
ATOM 19477 O O . PHE F 1 106 ? -21.317 -30.018 -0.077 1.000 84.400 106 PHE F O 1
ATOM 19494 N N . ASN F 1 107 ? -19.429 -28.731 -0.107 1.000 91.780 107 ASN F N 1
ATOM 19495 C CA . ASN F 1 107 ? -19.952 -27.707 0.840 1.000 85.350 107 ASN F CA 1
ATOM 19496 C C . ASN F 1 107 ? -21.168 -27.027 0.193 1.000 81.920 107 ASN F C 1
ATOM 19497 O O . ASN F 1 107 ? -22.155 -26.774 0.907 1.000 79.630 107 ASN F O 1
ATOM 19508 N N . ARG F 1 108 ? -21.127 -26.810 -1.124 1.000 76.550 108 ARG F N 1
ATOM 19509 C CA . ARG F 1 108 ? -22.275 -26.272 -1.906 1.000 84.100 108 ARG F CA 1
ATOM 19510 C C . ARG F 1 108 ? -23.479 -27.209 -1.785 1.000 81.070 108 ARG F C 1
ATOM 19511 O O . ARG F 1 108 ? -24.581 -26.711 -1.469 1.000 69.630 108 ARG F O 1
ATOM 19532 N N . ASP F 1 109 ? -23.278 -28.500 -2.057 1.000 87.620 109 ASP F N 1
ATOM 19533 C CA . ASP F 1 109 ? -24.373 -29.505 -2.128 1.000 87.130 109 ASP F CA 1
ATOM 19534 C C . ASP F 1 109 ? -24.966 -29.684 -0.729 1.000 82.920 109 ASP F C 1
ATOM 19535 O O . ASP F 1 109 ? -26.195 -29.779 -0.635 1.000 86.800 109 ASP F O 1
ATOM 19544 N N . VAL F 1 110 ? -24.139 -29.691 0.318 1.000 76.250 110 VAL F N 1
ATOM 19545 C CA . VAL F 1 110 ? -24.632 -29.824 1.721 1.000 76.250 110 VAL F CA 1
ATOM 19546 C C . VAL F 1 110 ? -25.614 -28.681 1.995 1.000 82.010 110 VAL F C 1
ATOM 19547 O O . VAL F 1 110 ? -26.722 -28.949 2.507 1.000 85.180 110 VAL F O 1
ATOM 19560 N N . ILE F 1 111 ? -25.216 -27.448 1.676 1.000 88.690 111 ILE F N 1
ATOM 19561 C CA . ILE F 1 111 ? -26.004 -26.251 2.079 1.000 93.030 111 ILE F CA 1
ATOM 19562 C C . ILE F 1 111 ? -27.320 -26.264 1.297 1.000 83.970 111 ILE F C 1
ATOM 19563 O O . ILE F 1 111 ? -28.369 -26.046 1.936 1.000 70.490 111 ILE F O 1
ATOM 19579 N N . ARG F 1 112 ? -27.279 -26.579 -0.003 1.000 90.730 112 ARG F N 1
ATOM 19580 C CA . ARG F 1 112 ? -28.494 -26.686 -0.867 1.000 97.550 112 ARG F CA 1
ATOM 19581 C C . ARG F 1 112 ? -29.449 -27.734 -0.275 1.000 90.660 112 ARG F C 1
ATOM 19582 O O . ARG F 1 112 ? -30.642 -27.426 -0.135 1.000 89.460 112 ARG F O 1
ATOM 19603 N N . ARG F 1 113 ? -28.947 -28.924 0.058 1.000 89.270 113 ARG F N 1
ATOM 19604 C CA . ARG F 1 113 ? -29.799 -30.083 0.450 1.000 89.900 113 ARG F CA 1
ATOM 19605 C C . ARG F 1 113 ? -30.381 -29.862 1.854 1.000 88.460 113 ARG F C 1
ATOM 19606 O O . ARG F 1 113 ? -31.459 -30.423 2.126 1.000 86.560 113 ARG F O 1
ATOM 19627 N N . ARG F 1 114 ? -29.715 -29.082 2.717 1.000 80.170 114 ARG F N 1
ATOM 19628 C CA . ARG F 1 114 ? -30.055 -29.011 4.166 1.000 72.700 114 ARG F CA 1
ATOM 19629 C C . ARG F 1 114 ? -30.761 -27.702 4.532 1.000 64.860 114 ARG F C 1
ATOM 19630 O O . ARG F 1 114 ? -31.258 -27.609 5.668 1.000 65.280 114 ARG F O 1
ATOM 19651 N N . ARG F 1 115 ? -30.813 -26.724 3.627 1.000 70.970 115 ARG F N 1
ATOM 19652 C CA . ARG F 1 115 ? -31.269 -25.352 3.986 1.000 77.830 115 ARG F CA 1
ATOM 19653 C C . ARG F 1 115 ? -32.714 -25.391 4.501 1.000 73.540 115 ARG F C 1
ATOM 19654 O O . ARG F 1 115 ? -32.988 -24.705 5.495 1.000 70.840 115 ARG F O 1
ATOM 19675 N N . ASP F 1 116 ? -33.592 -26.192 3.891 1.000 79.150 116 ASP F N 1
ATOM 19676 C CA . ASP F 1 116 ? -35.031 -26.299 4.280 1.000 78.740 116 ASP F CA 1
ATOM 19677 C C . ASP F 1 116 ? -35.131 -26.845 5.710 1.000 66.300 116 ASP F C 1
ATOM 19678 O O . ASP F 1 116 ? -35.859 -26.251 6.532 1.000 66.720 116 ASP F O 1
ATOM 19687 N N . GLU F 1 117 ? -34.404 -27.919 6.013 1.000 65.580 117 GLU F N 1
ATOM 19688 C CA . GLU F 1 117 ? -34.323 -28.491 7.380 1.000 72.840 117 GLU F CA 1
ATOM 19689 C C . GLU F 1 117 ? -33.837 -27.405 8.353 1.000 80.450 117 GLU F C 1
ATOM 19690 O O . GLU F 1 117 ? -34.456 -27.229 9.434 1.000 73.220 117 GLU F O 1
ATOM 19702 N N . LEU F 1 118 ? -32.765 -26.691 7.994 1.000 82.850 118 LEU F N 1
ATOM 19703 C CA . LEU F 1 118 ? -32.196 -25.623 8.861 1.000 75.780 118 LEU F CA 1
ATOM 19704 C C . LEU F 1 118 ? -33.255 -24.536 9.046 1.000 71.990 118 LEU F C 1
ATOM 19705 O O . LEU F 1 118 ? -33.444 -24.094 10.185 1.000 63.350 118 LEU F O 1
ATOM 19721 N N . HIS F 1 119 ? -33.904 -24.105 7.964 1.000 72.150 119 HIS F N 1
ATOM 19722 C CA . HIS F 1 119 ? -35.005 -23.106 8.011 1.000 76.120 119 HIS F CA 1
ATOM 19723 C C . HIS F 1 119 ? -36.065 -23.594 8.997 1.000 79.930 119 HIS F C 1
ATOM 19724 O O . HIS F 1 119 ? -36.443 -22.804 9.876 1.000 75.480 119 HIS F O 1
ATOM 19739 N N . ALA F 1 120 ? -36.491 -24.855 8.873 1.000 77.210 120 ALA F N 1
ATOM 19740 C CA . ALA F 1 120 ? -37.591 -25.446 9.673 1.000 86.130 120 ALA F CA 1
ATOM 19741 C C . ALA F 1 120 ? -37.194 -25.507 11.154 1.000 81.050 120 ALA F C 1
ATOM 19742 O O . ALA F 1 120 ? -38.061 -25.240 12.000 1.000 80.390 120 ALA F O 1
ATOM 19749 N N . ARG F 1 121 ? -35.932 -25.816 11.461 1.000 79.850 121 ARG F N 1
ATOM 19750 C CA . ARG F 1 121 ? -35.466 -25.978 12.866 1.000 78.660 121 ARG F CA 1
ATOM 19751 C C . ARG F 1 121 ? -35.146 -24.615 13.509 1.000 73.190 121 ARG F C 1
ATOM 19752 O O . ARG F 1 121 ? -34.829 -24.606 14.688 1.000 74.670 121 ARG F O 1
ATOM 19764 N N . GLY F 1 122 ? -35.274 -23.494 12.790 1.000 72.460 122 GLY F N 1
ATOM 19765 C CA . GLY F 1 122 ? -35.022 -22.144 13.347 1.000 73.960 122 GLY F CA 1
ATOM 19766 C C . GLY F 1 122 ? -33.534 -21.803 13.401 1.000 70.640 122 GLY F C 1
ATOM 19767 O O . GLY F 1 122 ? -33.133 -20.983 14.250 1.000 7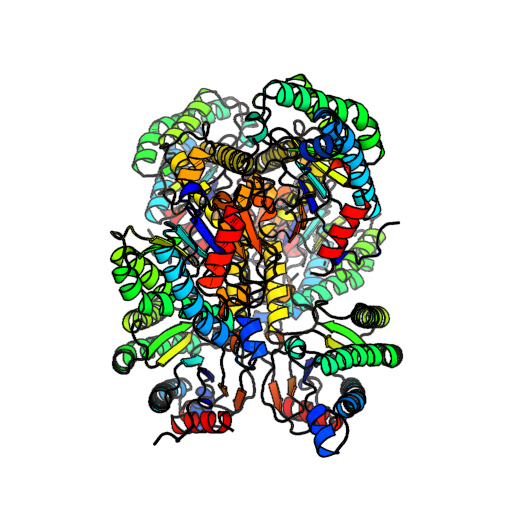1.590 122 GLY F O 1
ATOM 19771 N N . VAL F 1 123 ? -32.734 -22.403 12.525 1.000 65.670 123 VAL F N 1
ATOM 19772 C CA . VAL F 1 123 ? -31.272 -22.122 12.414 1.000 70.400 123 VAL F CA 1
ATOM 19773 C C . VAL F 1 123 ? -31.078 -20.982 11.411 1.000 68.980 123 VAL F C 1
ATOM 19774 O O . VAL F 1 123 ? -31.540 -21.118 10.263 1.000 66.340 123 VAL F O 1
ATOM 19787 N N . ARG F 1 124 ? -30.425 -19.899 11.839 1.000 64.040 124 ARG F N 1
ATOM 19788 C CA . ARG F 1 124 ? -29.966 -18.816 10.931 1.000 57.270 124 ARG F CA 1
ATOM 19789 C C . ARG F 1 124 ? -28.550 -19.129 10.435 1.000 54.360 124 ARG F C 1
ATOM 19790 O O . ARG F 1 124 ? -27.624 -19.178 11.264 1.000 58.360 124 ARG F O 1
ATOM 19811 N N . VAL F 1 125 ? -28.394 -19.320 9.127 1.000 54.720 125 VAL F N 1
ATOM 19812 C CA . VAL F 1 125 ? -27.075 -19.562 8.468 1.000 54.020 125 VAL F CA 1
ATOM 19813 C C . VAL F 1 125 ? -26.397 -18.207 8.219 1.000 57.720 125 VAL F C 1
ATOM 19814 O O . VAL F 1 125 ? -27.037 -17.309 7.605 1.000 57.970 125 VAL F O 1
ATOM 19827 N N . ARG F 1 126 ? -25.160 -18.054 8.689 1.000 49.990 126 ARG F N 1
ATOM 19828 C CA . ARG F 1 126 ? -24.315 -16.874 8.375 1.000 47.490 126 ARG F CA 1
ATOM 19829 C C . ARG F 1 126 ? -23.032 -17.383 7.728 1.000 42.510 126 ARG F C 1
ATOM 19830 O O . ARG F 1 126 ? -22.308 -18.164 8.371 1.000 47.810 126 ARG F O 1
ATOM 19851 N N . TRP F 1 127 ? -22.750 -16.966 6.504 1.000 43.300 127 TRP F N 1
ATOM 19852 C CA . TRP F 1 127 ? -21.499 -17.369 5.822 1.000 45.350 127 TRP F CA 1
ATOM 19853 C C . TRP F 1 127 ? -20.372 -16.427 6.261 1.000 47.220 127 TRP F C 1
ATOM 19854 O O . TRP F 1 127 ? -20.548 -15.226 6.102 1.000 42.340 127 TRP F O 1
ATOM 19875 N N . ALA F 1 128 ? -19.305 -16.972 6.856 1.000 45.580 128 ALA F N 1
ATOM 19876 C CA . ALA F 1 128 ? -18.057 -16.261 7.208 1.000 43.640 128 ALA F CA 1
ATOM 19877 C C . ALA F 1 128 ? -16.950 -16.722 6.271 1.000 44.010 128 ALA F C 1
ATOM 19878 O O . ALA F 1 128 ? -16.691 -17.948 6.188 1.000 45.800 128 ALA F O 1
ATOM 19885 N N . GLY F 1 129 ? -16.310 -15.762 5.608 1.000 43.630 129 GLY F N 1
ATOM 19886 C CA . GLY F 1 129 ? -15.197 -16.014 4.684 1.000 48.870 129 GLY F CA 1
ATOM 19887 C C . GLY F 1 129 ? -15.167 -15.001 3.552 1.000 45.230 129 GLY F C 1
ATOM 19888 O O . GLY F 1 129 ? -15.891 -14.021 3.620 1.000 50.030 129 GLY F O 1
ATOM 19892 N N . ARG F 1 130 ? -14.322 -15.264 2.577 1.000 44.030 130 ARG F N 1
ATOM 19893 C CA . ARG F 1 130 ? -14.046 -14.393 1.417 1.000 59.140 130 ARG F CA 1
ATOM 19894 C C . ARG F 1 130 ? -14.597 -15.092 0.184 1.000 62.480 130 ARG F C 1
ATOM 19895 O O . ARG F 1 130 ? -14.470 -16.321 0.075 1.000 53.420 130 ARG F O 1
ATOM 19916 N N . PRO F 1 131 ? -15.165 -14.329 -0.780 1.000 60.520 131 PRO F N 1
ATOM 19917 C CA . PRO F 1 131 ? -15.550 -14.891 -2.069 1.000 65.710 131 PRO F CA 1
ATOM 19918 C C . PRO F 1 131 ? -14.330 -15.455 -2.808 1.000 59.600 131 PRO F C 1
ATOM 19919 O O . PRO F 1 131 ? -14.428 -16.551 -3.291 1.000 57.770 131 PRO F O 1
ATOM 19930 N N . GLY F 1 132 ? -13.212 -14.728 -2.827 1.000 63.380 132 GLY F N 1
ATOM 19931 C CA . GLY F 1 132 ? -11.904 -15.233 -3.306 1.000 64.700 132 GLY F CA 1
ATOM 19932 C C . GLY F 1 132 ? -12.042 -16.096 -4.552 1.000 67.190 132 GLY F C 1
ATOM 19933 O O . GLY F 1 132 ? -12.710 -15.650 -5.487 1.000 67.860 132 GLY F O 1
ATOM 19937 N N . ARG F 1 133 ? -11.476 -17.304 -4.556 1.000 69.130 133 ARG F N 1
ATOM 19938 C CA . ARG F 1 133 ? -11.462 -18.208 -5.744 1.000 74.610 133 ARG F CA 1
ATOM 19939 C C . ARG F 1 133 ? -12.657 -19.179 -5.720 1.000 69.420 133 ARG F C 1
ATOM 19940 O O . ARG F 1 133 ? -12.693 -20.077 -6.573 1.000 71.760 133 ARG F O 1
ATOM 19961 N N . LEU F 1 134 ? -13.607 -19.017 -4.800 1.000 68.300 134 LEU F N 1
ATOM 19962 C CA . LEU F 1 134 ? -14.792 -19.909 -4.713 1.000 72.730 134 LEU F CA 1
ATOM 19963 C C . LEU F 1 134 ? -15.581 -19.831 -6.015 1.000 78.250 134 LEU F C 1
ATOM 19964 O O . LEU F 1 134 ? -15.773 -18.712 -6.510 1.000 77.710 134 LEU F O 1
ATOM 19980 N N . TRP F 1 135 ? -16.080 -20.972 -6.500 1.000 80.590 135 TRP F N 1
ATOM 19981 C CA . TRP F 1 135 ? -17.060 -21.015 -7.609 1.000 79.140 135 TRP F CA 1
ATOM 19982 C C . TRP F 1 135 ? -18.249 -20.108 -7.274 1.000 75.040 135 TRP F C 1
ATOM 19983 O O . TRP F 1 135 ? -18.656 -20.031 -6.072 1.000 74.000 135 TRP F O 1
ATOM 20004 N N . LYS F 1 136 ? -18.823 -19.485 -8.311 1.000 72.180 136 LYS F N 1
ATOM 20005 C CA . LYS F 1 136 ? -20.032 -18.624 -8.217 1.000 71.510 136 LYS F CA 1
ATOM 20006 C C . LYS F 1 136 ? -21.174 -19.446 -7.606 1.000 62.730 136 LYS F C 1
ATOM 20007 O O . LYS F 1 136 ? -21.910 -18.888 -6.775 1.000 69.220 136 LYS F O 1
ATOM 20013 N N . SER F 1 137 ? -21.290 -20.723 -7.985 1.000 69.710 137 SER F N 1
ATOM 20014 C CA . SER F 1 137 ? -22.363 -21.646 -7.521 1.000 67.690 137 SER F CA 1
ATOM 20015 C C . SER F 1 137 ? -22.255 -21.853 -6.005 1.000 64.010 137 SER F C 1
ATOM 20016 O O . SER F 1 137 ? -23.306 -21.922 -5.352 1.000 74.310 137 SER F O 1
ATOM 20024 N N . VAL F 1 138 ? -21.044 -21.909 -5.447 1.000 66.580 138 VAL F N 1
ATOM 20025 C CA . VAL F 1 138 ? -20.852 -22.073 -3.972 1.000 63.940 138 VAL F CA 1
ATOM 20026 C C . VAL F 1 138 ? -21.341 -20.801 -3.267 1.000 65.510 138 VAL F C 1
ATOM 20027 O O . VAL F 1 138 ? -22.128 -20.910 -2.283 1.000 69.190 138 VAL F O 1
ATOM 20040 N N . ILE F 1 139 ? -20.906 -19.636 -3.756 1.000 65.990 139 ILE F N 1
ATOM 20041 C CA . ILE F 1 139 ? -21.299 -18.304 -3.194 1.000 70.140 139 ILE F CA 1
ATOM 20042 C C . ILE F 1 139 ? -22.828 -18.170 -3.245 1.000 67.810 139 ILE F C 1
ATOM 20043 O O . ILE F 1 139 ? -23.430 -17.750 -2.237 1.000 66.760 139 ILE F O 1
ATOM 20059 N N . LYS F 1 140 ? -23.434 -18.548 -4.373 1.000 77.460 140 LYS F N 1
ATOM 20060 C CA . LYS F 1 140 ? -24.899 -18.429 -4.615 1.000 73.250 140 LYS F CA 1
ATOM 20061 C C . LYS F 1 140 ? -25.653 -19.236 -3.549 1.000 65.740 140 LYS F C 1
ATOM 20062 O O . LYS F 1 140 ? -26.533 -18.653 -2.901 1.000 59.800 140 LYS F O 1
ATOM 20081 N N . GLU F 1 141 ? -25.310 -20.515 -3.361 1.000 60.560 141 GLU F N 1
ATOM 20082 C CA . GLU F 1 141 ? -25.970 -21.398 -2.357 1.000 61.300 141 GLU F CA 1
ATOM 20083 C C . GLU F 1 141 ? -25.803 -20.814 -0.955 1.000 62.690 141 GLU F C 1
ATOM 20084 O O . GLU F 1 141 ? -26.806 -20.784 -0.214 1.000 58.990 141 GLU F O 1
ATOM 20096 N N . LEU F 1 142 ? -24.599 -20.347 -0.608 1.000 58.720 142 LEU F N 1
ATOM 20097 C CA . LEU F 1 142 ? -24.325 -19.735 0.720 1.000 58.000 142 LEU F CA 1
ATOM 20098 C C . LEU F 1 142 ? -25.242 -18.515 0.899 1.000 55.240 142 LEU F C 1
ATOM 20099 O O . LEU F 1 142 ? -25.958 -18.432 1.947 1.000 55.160 142 LEU F O 1
ATOM 20115 N N . THR F 1 143 ? -25.245 -17.625 -0.096 1.000 61.740 143 THR F N 1
ATOM 20116 C CA . THR F 1 143 ? -26.014 -16.346 -0.091 1.000 69.650 143 THR F CA 1
ATOM 20117 C C . THR F 1 143 ? -27.517 -16.645 0.058 1.000 72.500 143 THR F C 1
ATOM 20118 O O . THR F 1 143 ? -28.185 -15.976 0.879 1.000 64.970 143 THR F O 1
ATOM 20129 N N . GLU F 1 144 ? -28.024 -17.632 -0.684 1.000 69.550 144 GLU F N 1
ATOM 20130 C CA . GLU F 1 144 ? -29.462 -18.015 -0.680 1.000 73.300 144 GLU F CA 1
ATOM 20131 C C . GLU F 1 144 ? -29.828 -18.632 0.669 1.000 66.180 144 GLU F C 1
ATOM 20132 O O . GLU F 1 144 ? -30.921 -18.312 1.180 1.000 63.160 144 GLU F O 1
ATOM 20144 N N . ALA F 1 145 ? -28.970 -19.494 1.228 1.000 66.390 145 ALA F N 1
ATOM 20145 C CA . ALA F 1 145 ? -29.196 -20.091 2.571 1.000 67.510 145 ALA F CA 1
ATOM 20146 C C . ALA F 1 145 ? -29.280 -18.974 3.622 1.000 64.230 145 ALA F C 1
ATOM 20147 O O . ALA F 1 145 ? -30.175 -19.049 4.500 1.000 65.720 145 ALA F O 1
ATOM 20154 N N . GLU F 1 146 ? -28.408 -17.959 3.523 1.000 65.370 146 GLU F N 1
ATOM 20155 C CA . GLU F 1 146 ? -28.448 -16.774 4.429 1.000 67.140 146 GLU F CA 1
ATOM 20156 C C . GLU F 1 146 ? -29.807 -16.068 4.284 1.000 62.730 146 GLU F C 1
ATOM 20157 O O . GLU F 1 146 ? -30.432 -15.769 5.325 1.000 62.530 146 GLU F O 1
ATOM 20169 N N . GLU F 1 147 ? -30.226 -15.783 3.046 1.000 62.020 147 GLU F N 1
ATOM 20170 C CA . GLU F 1 147 ? -31.485 -15.043 2.738 1.000 74.220 147 GLU F CA 1
ATOM 20171 C C . GLU F 1 147 ? -32.682 -15.827 3.277 1.000 68.820 147 GLU F C 1
ATOM 20172 O O . GLU F 1 147 ? -33.493 -15.238 4.002 1.000 63.920 147 GLU F O 1
ATOM 20184 N N . LEU F 1 148 ? -32.742 -17.120 2.976 1.000 69.990 148 LEU F N 1
ATOM 20185 C CA . LEU F 1 148 ? -33.835 -18.023 3.424 1.000 71.220 148 LEU F CA 1
ATOM 20186 C C . LEU F 1 148 ? -33.990 -17.975 4.954 1.000 67.760 148 LEU F C 1
ATOM 20187 O O . LEU F 1 148 ? -35.137 -17.970 5.429 1.000 64.890 148 LEU F O 1
ATOM 20203 N N . THR F 1 149 ? -32.887 -17.971 5.705 1.000 67.000 149 THR F N 1
ATOM 20204 C CA . THR F 1 149 ? -32.908 -18.261 7.167 1.000 63.780 149 THR F CA 1
ATOM 20205 C C . THR F 1 149 ? -32.705 -16.986 7.995 1.000 65.110 149 THR F C 1
ATOM 20206 O O . THR F 1 149 ? -32.595 -17.115 9.223 1.000 67.120 149 THR F O 1
ATOM 20217 N N . LYS F 1 150 ? -32.698 -15.803 7.370 1.000 71.780 150 LYS F N 1
ATOM 20218 C CA . LYS F 1 150 ? -32.248 -14.550 8.035 1.000 77.720 150 LYS F CA 1
ATOM 20219 C C . LYS F 1 150 ? -33.169 -14.137 9.196 1.000 77.880 150 LYS F C 1
ATOM 20220 O O . LYS F 1 150 ? -32.679 -13.360 10.036 1.000 69.840 150 LYS F O 1
ATOM 20239 N N . HIS F 1 151 ? -34.416 -14.628 9.276 1.000 79.610 151 HIS F N 1
ATOM 20240 C CA . HIS F 1 151 ? -35.389 -14.265 10.348 1.000 75.200 151 HIS F CA 1
ATOM 20241 C C . HIS F 1 151 ? -35.316 -15.264 11.514 1.000 70.180 151 HIS F C 1
ATOM 20242 O O . HIS F 1 151 ? -35.935 -14.999 12.549 1.000 75.710 151 HIS F O 1
ATOM 20257 N N . ASN F 1 152 ? -34.599 -16.381 11.357 1.000 67.330 152 ASN F N 1
ATOM 20258 C CA . ASN F 1 152 ? -34.472 -17.420 12.415 1.000 68.250 152 ASN F CA 1
ATOM 20259 C C . ASN F 1 152 ? -33.639 -16.881 13.583 1.000 72.690 152 ASN F C 1
ATOM 20260 O O . ASN F 1 152 ? -32.777 -16.009 13.350 1.000 82.640 152 ASN F O 1
ATOM 20271 N N . THR F 1 153 ? -33.882 -17.394 14.792 1.000 74.450 153 THR F N 1
ATOM 20272 C CA . THR F 1 153 ? -33.279 -16.906 16.063 1.000 76.610 153 THR F CA 1
ATOM 20273 C C . THR F 1 153 ? -32.974 -18.045 17.051 1.000 74.980 153 THR F C 1
ATOM 20274 O O . THR F 1 153 ? -32.404 -17.737 18.111 1.000 77.330 153 THR F O 1
ATOM 20285 N N . LYS F 1 154 ? -33.296 -19.309 16.760 1.000 78.900 154 LYS F N 1
ATOM 20286 C CA . LYS F 1 154 ? -33.081 -20.407 17.747 1.000 77.370 154 LYS F CA 1
ATOM 20287 C C . LYS F 1 154 ? -31.573 -20.683 17.856 1.000 74.180 154 LYS F C 1
ATOM 20288 O O . LYS F 1 154 ? -31.069 -20.790 18.988 1.000 75.770 154 LYS F O 1
ATOM 20294 N N . LEU F 1 155 ? -30.892 -20.793 16.716 1.000 73.120 155 LEU F N 1
ATOM 20295 C CA . LEU F 1 155 ? -29.429 -21.040 16.629 1.000 70.770 155 LEU F CA 1
ATOM 20296 C C . LEU F 1 155 ? -28.857 -20.242 15.454 1.000 67.780 155 LEU F C 1
ATOM 20297 O O . LEU F 1 155 ? -29.455 -20.291 14.363 1.000 63.910 155 LEU F O 1
ATOM 20313 N N . THR F 1 156 ? -27.760 -19.517 15.677 1.000 60.470 156 THR F N 1
ATOM 20314 C CA . THR F 1 156 ? -26.943 -18.928 14.589 1.000 49.200 156 THR F CA 1
ATOM 20315 C C . THR F 1 156 ? -25.821 -19.904 14.250 1.000 45.350 156 THR F C 1
ATOM 20316 O O . THR F 1 156 ? -25.001 -20.191 15.128 1.000 52.500 156 THR F O 1
ATOM 20327 N N . LEU F 1 157 ? -25.844 -20.446 13.039 1.000 46.020 157 LEU F N 1
ATOM 20328 C CA . LEU F 1 157 ? -24.758 -21.288 12.492 1.000 49.630 157 LEU F CA 1
ATOM 20329 C C . LEU F 1 157 ? -23.827 -20.407 11.643 1.000 50.340 157 LEU F C 1
ATOM 20330 O O . LEU F 1 157 ? -24.235 -19.993 10.560 1.000 49.920 157 LEU F O 1
ATOM 20346 N N . GLN F 1 158 ? -22.629 -20.115 12.152 1.000 51.690 158 GLN F N 1
ATOM 20347 C CA . GLN F 1 158 ? -21.575 -19.416 11.382 1.000 49.600 158 GLN F CA 1
ATOM 20348 C C . GLN F 1 158 ? -20.828 -20.490 10.586 1.000 48.400 158 GLN F C 1
ATOM 20349 O O . GLN F 1 158 ? -20.009 -21.239 11.148 1.000 51.870 158 GLN F O 1
ATOM 20363 N N . PHE F 1 159 ? -21.165 -20.596 9.311 1.000 45.150 159 PHE F N 1
ATOM 20364 C CA . PHE F 1 159 ? -20.610 -21.605 8.385 1.000 49.220 159 PHE F CA 1
ATOM 20365 C C . PHE F 1 159 ? -19.401 -20.959 7.701 1.000 46.100 159 PHE F C 1
ATOM 20366 O O . PHE F 1 159 ? -19.566 -20.061 6.865 1.000 46.230 159 PHE F O 1
ATOM 20383 N N . CYS F 1 160 ? -18.208 -21.394 8.087 1.000 51.850 160 CYS F N 1
ATOM 20384 C CA . CYS F 1 160 ? -16.936 -20.743 7.701 1.000 45.900 160 CYS F CA 1
ATOM 20385 C C . CYS F 1 160 ? -16.354 -21.448 6.481 1.000 49.570 160 CYS F C 1
ATOM 20386 O O . CYS F 1 160 ? -15.810 -22.553 6.627 1.000 50.590 160 CYS F O 1
ATOM 20394 N N . VAL F 1 161 ? -16.504 -20.809 5.324 1.000 45.940 161 VAL F N 1
ATOM 20395 C CA . VAL F 1 161 ? -16.114 -21.347 3.999 1.000 46.690 161 VAL F CA 1
ATOM 20396 C C . VAL F 1 161 ? -15.189 -20.331 3.330 1.000 48.580 161 VAL F C 1
ATOM 20397 O O . VAL F 1 161 ? -15.615 -19.172 3.168 1.000 46.910 161 VAL F O 1
ATOM 20410 N N . ASN F 1 162 ? -13.999 -20.770 2.928 1.000 45.700 162 ASN F N 1
ATOM 20411 C CA . ASN F 1 162 ? -12.904 -19.887 2.443 1.000 51.260 162 ASN F CA 1
ATOM 20412 C C . ASN F 1 162 ? -12.624 -18.853 3.535 1.000 49.350 162 ASN F C 1
ATOM 20413 O O . ASN F 1 162 ? -12.576 -17.628 3.242 1.000 54.800 162 ASN F O 1
ATOM 20424 N N . TYR F 1 163 ? -12.502 -19.360 4.759 1.000 43.530 163 TYR F N 1
ATOM 20425 C CA . TYR F 1 163 ? -12.314 -18.574 5.996 1.000 41.270 163 TYR F CA 1
ATOM 20426 C C . TYR F 1 163 ? -10.897 -18.800 6.522 1.000 40.330 163 TYR F C 1
ATOM 20427 O O . TYR F 1 163 ? -10.406 -19.932 6.533 1.000 47.170 163 TYR F O 1
ATOM 20445 N N . GLY F 1 164 ? -10.276 -17.729 7.017 1.000 37.830 164 GLY F N 1
ATOM 20446 C CA . GLY F 1 164 ? -9.058 -17.775 7.851 1.000 39.350 164 GLY F CA 1
ATOM 20447 C C . GLY F 1 164 ? -9.093 -16.663 8.863 1.000 41.790 164 GLY F C 1
ATOM 20448 O O . GLY F 1 164 ? -9.566 -15.580 8.505 1.000 47.020 164 GLY F O 1
ATOM 20452 N N . GLY F 1 165 ? -8.593 -16.899 10.078 1.000 38.650 165 GLY F N 1
ATOM 20453 C CA . GLY F 1 165 ? -8.610 -15.898 11.159 1.000 36.440 165 GLY F CA 1
ATOM 20454 C C . GLY F 1 165 ? -7.795 -14.682 10.797 1.000 39.220 165 GLY F C 1
ATOM 20455 O O . GLY F 1 165 ? -8.281 -13.561 10.975 1.000 37.360 165 GLY F O 1
ATOM 20459 N N . ARG F 1 166 ? -6.575 -14.908 10.339 1.000 34.950 166 ARG F N 1
ATOM 20460 C CA . ARG F 1 166 ? -5.674 -13.840 9.845 1.000 39.230 166 ARG F CA 1
ATOM 20461 C C . ARG F 1 166 ? -6.293 -13.128 8.633 1.000 36.610 166 ARG F C 1
ATOM 20462 O O . ARG F 1 166 ? -6.208 -11.905 8.603 1.000 36.410 166 ARG F O 1
ATOM 20483 N N . ALA F 1 167 ? -6.891 -13.851 7.686 1.000 37.260 167 ALA F N 1
ATOM 20484 C CA . ALA F 1 167 ? -7.565 -13.243 6.513 1.000 38.490 167 ALA F CA 1
ATOM 20485 C C . ALA F 1 167 ? -8.686 -12.312 6.995 1.000 42.900 167 ALA F C 1
ATOM 20486 O O . ALA F 1 167 ? -8.785 -11.188 6.476 1.000 47.130 167 ALA F O 1
ATOM 20493 N N . GLU F 1 168 ? -9.457 -12.730 8.001 1.000 39.230 168 GLU F N 1
ATOM 20494 C CA . GLU F 1 168 ? -10.575 -11.919 8.539 1.000 37.500 168 GLU F CA 1
ATOM 20495 C C . GLU F 1 168 ? -10.014 -10.638 9.159 1.000 34.060 168 GLU F C 1
ATOM 20496 O O . GLU F 1 168 ? -10.597 -9.585 8.968 1.000 36.810 168 GLU F O 1
ATOM 20508 N N . ILE F 1 169 ? -8.952 -10.737 9.936 1.000 33.130 169 ILE F N 1
ATOM 20509 C CA . ILE F 1 169 ? -8.324 -9.591 10.630 1.000 33.240 169 ILE F CA 1
ATOM 20510 C C . ILE F 1 169 ? -7.729 -8.636 9.586 1.000 32.750 169 ILE F C 1
ATOM 20511 O O . ILE F 1 169 ? -7.864 -7.415 9.786 1.000 31.030 169 ILE F O 1
ATOM 20527 N N . ALA F 1 170 ? -7.085 -9.162 8.548 1.000 34.610 170 ALA F N 1
ATOM 20528 C CA . ALA F 1 170 ? -6.504 -8.356 7.453 1.000 40.480 170 ALA F CA 1
ATOM 20529 C C . ALA F 1 170 ? -7.631 -7.644 6.701 1.000 39.750 170 ALA F C 1
ATOM 20530 O O . ALA F 1 170 ? -7.472 -6.450 6.445 1.000 42.330 170 ALA F O 1
ATOM 20537 N N . ASP F 1 171 ? -8.734 -8.321 6.403 1.000 37.200 171 ASP F N 1
ATOM 20538 C CA . ASP F 1 171 ? -9.922 -7.710 5.738 1.000 36.910 171 ASP F CA 1
ATOM 20539 C C . ASP F 1 171 ? -10.531 -6.649 6.652 1.000 37.820 171 ASP F C 1
ATOM 20540 O O . ASP F 1 171 ? -10.984 -5.622 6.136 1.000 45.000 171 ASP F O 1
ATOM 20549 N N . ALA F 1 172 ? -10.524 -6.863 7.971 1.000 39.350 172 ALA F N 1
ATOM 20550 C CA . ALA F 1 172 ? -10.987 -5.848 8.937 1.000 37.600 172 ALA F CA 1
ATOM 20551 C C . ALA F 1 172 ? -10.057 -4.624 8.886 1.000 44.160 172 ALA F C 1
ATOM 20552 O O . ALA F 1 172 ? -10.574 -3.485 8.917 1.000 38.820 172 ALA F O 1
ATOM 20559 N N . ALA F 1 173 ? -8.740 -4.823 8.902 1.000 38.120 173 ALA F N 1
ATOM 20560 C CA . ALA F 1 173 ? -7.754 -3.721 8.867 1.000 40.480 173 ALA F CA 1
ATOM 20561 C C . ALA F 1 173 ? -7.885 -2.963 7.536 1.000 40.960 173 ALA F C 1
ATOM 20562 O O . ALA F 1 173 ? -7.793 -1.754 7.578 1.000 38.350 173 ALA F O 1
ATOM 20569 N N . ALA F 1 174 ? -8.073 -3.655 6.409 1.000 41.600 174 ALA F N 1
ATOM 20570 C CA . ALA F 1 174 ? -8.266 -3.058 5.069 1.000 48.660 174 ALA F CA 1
ATOM 20571 C C . ALA F 1 174 ? -9.501 -2.165 5.096 1.000 59.720 174 ALA F C 1
ATOM 20572 O O . ALA F 1 174 ? -9.374 -1.038 4.663 1.000 71.430 174 ALA F O 1
ATOM 20579 N N . ALA F 1 175 ? -10.637 -2.637 5.601 1.000 54.310 175 ALA F N 1
ATOM 20580 C CA . ALA F 1 175 ? -11.896 -1.863 5.643 1.000 48.100 175 ALA F CA 1
ATOM 20581 C C . ALA F 1 175 ? -11.719 -0.670 6.571 1.000 46.470 175 ALA F C 1
ATOM 20582 O O . ALA F 1 175 ? -12.183 0.429 6.221 1.000 51.460 175 ALA F O 1
ATOM 20589 N N . LEU F 1 176 ? -11.078 -0.856 7.718 1.000 46.880 176 LEU F N 1
ATOM 20590 C CA . LEU F 1 176 ? -10.727 0.266 8.622 1.000 48.560 176 LEU F CA 1
ATOM 20591 C C . LEU F 1 176 ? -9.814 1.263 7.853 1.000 55.460 176 LEU F C 1
ATOM 20592 O O . LEU F 1 176 ? -10.018 2.470 7.942 1.000 52.330 176 LEU F O 1
ATOM 20608 N N . ALA F 1 177 ? -8.818 0.762 7.132 1.000 55.120 177 ALA F N 1
ATOM 20609 C CA . ALA F 1 177 ? -7.858 1.573 6.348 1.000 63.790 177 ALA F CA 1
ATOM 20610 C C . ALA F 1 177 ? -8.612 2.356 5.276 1.000 78.570 177 ALA F C 1
ATOM 20611 O O . ALA F 1 177 ? -8.248 3.488 5.087 1.000 79.390 177 ALA F O 1
ATOM 20618 N N . ARG F 1 178 ? -9.609 1.787 4.592 1.000 73.870 178 ARG F N 1
ATOM 20619 C CA . ARG F 1 178 ? -10.431 2.488 3.560 1.000 74.070 178 ARG F CA 1
ATOM 20620 C C . ARG F 1 178 ? -11.156 3.656 4.216 1.000 67.460 178 ARG F C 1
ATOM 20621 O O . ARG F 1 178 ? -11.144 4.743 3.590 1.000 81.670 178 ARG F O 1
ATOM 20642 N N . ASP F 1 179 ? -11.721 3.474 5.413 1.000 62.600 179 ASP F N 1
ATOM 20643 C CA . ASP F 1 179 ? -12.384 4.574 6.151 1.000 60.980 179 ASP F CA 1
ATOM 20644 C C . ASP F 1 179 ? -11.343 5.644 6.460 1.000 64.550 179 ASP F C 1
ATOM 20645 O O . ASP F 1 179 ? -11.683 6.829 6.371 1.000 82.750 179 ASP F O 1
ATOM 20654 N N . VAL F 1 180 ? -10.123 5.258 6.839 1.000 70.650 180 VAL F N 1
ATOM 20655 C CA . VAL F 1 180 ? -9.046 6.239 7.167 1.000 64.340 180 VAL F CA 1
ATOM 20656 C C . VAL F 1 180 ? -8.646 7.013 5.888 1.000 52.610 180 VAL F C 1
ATOM 20657 O O . VAL F 1 180 ? -8.547 8.200 5.972 1.000 47.390 180 VAL F O 1
ATOM 20670 N N . ALA F 1 181 ? -8.469 6.352 4.742 1.000 56.360 181 ALA F N 1
ATOM 20671 C CA . ALA F 1 181 ? -8.038 6.947 3.455 1.000 59.910 181 ALA F CA 1
ATOM 20672 C C . ALA F 1 181 ? -9.090 7.944 2.974 1.000 69.890 181 ALA F C 1
ATOM 20673 O O . ALA F 1 181 ? -8.708 9.000 2.463 1.000 73.800 181 ALA F O 1
ATOM 20680 N N . ALA F 1 182 ? -10.373 7.614 3.134 1.000 72.400 182 ALA F N 1
ATOM 20681 C CA . ALA F 1 182 ? -11.514 8.484 2.747 1.000 69.700 182 ALA F CA 1
ATOM 20682 C C . ALA F 1 182 ? -11.707 9.599 3.789 1.000 65.490 182 ALA F C 1
ATOM 20683 O O . ALA F 1 182 ? -12.458 10.509 3.495 1.000 61.700 182 ALA F O 1
ATOM 20690 N N . GLY F 1 183 ? -10.991 9.569 4.918 1.000 49.880 183 GLY F N 1
ATOM 20691 C CA . GLY F 1 183 ? -11.112 10.594 5.969 1.000 59.770 183 GLY F CA 1
ATOM 20692 C C . GLY F 1 183 ? -12.396 10.491 6.764 1.000 47.380 183 GLY F C 1
ATOM 20693 O O . GLY F 1 183 ? -12.725 11.450 7.410 1.000 55.150 183 GLY F O 1
ATOM 20697 N N . ARG F 1 184 ? -13.061 9.335 6.782 1.000 69.870 184 ARG F N 1
ATOM 20698 C CA . ARG F 1 184 ? -14.186 9.033 7.734 1.000 72.820 184 ARG F CA 1
ATOM 20699 C C . ARG F 1 184 ? -13.661 8.669 9.135 1.000 71.910 184 ARG F C 1
ATOM 20700 O O . ARG F 1 184 ? -14.509 8.643 10.060 1.000 56.810 184 ARG F O 1
ATOM 20721 N N . LEU F 1 185 ? -12.363 8.375 9.299 1.000 73.980 185 LEU F N 1
ATOM 20722 C CA . LEU F 1 185 ? -11.863 7.792 10.591 1.000 74.330 185 LEU F CA 1
ATOM 20723 C C . LEU F 1 185 ? -10.449 8.300 10.899 1.000 64.930 185 LEU F C 1
ATOM 20724 O O . LEU F 1 185 ? -9.619 8.251 9.995 1.000 61.890 185 LEU F O 1
ATOM 20740 N N . SER F 1 186 ? -10.227 8.762 12.129 1.000 63.550 186 SER F N 1
ATOM 20741 C CA . SER F 1 186 ? -8.917 9.205 12.643 1.000 81.700 186 SER F CA 1
ATOM 20742 C C . SER F 1 186 ? -8.040 8.008 12.989 1.000 92.620 186 SER F C 1
ATOM 20743 O O . SER F 1 186 ? -8.505 7.076 13.632 1.000 109.410 186 SER F O 1
ATOM 20751 N N . PRO F 1 187 ? -6.738 8.025 12.635 1.000 96.380 187 PRO F N 1
ATOM 20752 C CA . PRO F 1 187 ? -5.835 6.934 13.007 1.000 83.770 187 PRO F CA 1
ATOM 20753 C C . PRO F 1 187 ? -5.492 6.921 14.500 1.000 77.620 187 PRO F C 1
ATOM 20754 O O . PRO F 1 187 ? -4.993 5.901 14.956 1.000 75.750 187 PRO F O 1
ATOM 20765 N N . ASN F 1 188 ? -5.785 8.000 15.231 1.000 80.660 188 ASN F N 1
ATOM 20766 C CA . ASN F 1 188 ? -5.341 8.152 16.644 1.000 75.670 188 ASN F CA 1
ATOM 20767 C C . ASN F 1 188 ? -6.386 7.564 17.595 1.000 72.040 188 ASN F C 1
ATOM 20768 O O . ASN F 1 188 ? -6.091 7.488 18.795 1.000 68.100 188 ASN F O 1
ATOM 20779 N N . ARG F 1 189 ? -7.551 7.154 17.079 1.000 71.720 189 ARG F N 1
ATOM 20780 C CA . ARG F 1 189 ? -8.628 6.555 17.913 1.000 82.360 189 ARG F CA 1
ATOM 20781 C C . ARG F 1 189 ? -8.889 5.090 17.498 1.000 76.560 189 ARG F C 1
ATOM 20782 O O . ARG F 1 189 ? -10.040 4.651 17.654 1.000 74.260 189 ARG F O 1
ATOM 20788 N N . VAL F 1 190 ? -7.881 4.375 16.975 1.000 75.150 190 VAL F N 1
ATOM 20789 C CA . VAL F 1 190 ? -8.045 2.959 16.549 1.000 68.450 190 VAL F CA 1
ATOM 20790 C C . VAL F 1 190 ? -7.754 2.065 17.752 1.000 66.310 190 VAL F C 1
ATOM 20791 O O . VAL F 1 190 ? -6.637 2.072 18.227 1.000 70.280 190 VAL F O 1
ATOM 20804 N N . THR F 1 191 ? -8.789 1.399 18.258 1.000 58.760 191 THR F N 1
ATOM 20805 C CA . THR F 1 191 ? -8.753 0.515 19.437 1.000 58.050 191 THR F CA 1
ATOM 20806 C C . THR F 1 191 ? -9.231 -0.878 19.021 1.000 49.210 191 THR F C 1
ATOM 20807 O O . THR F 1 191 ? -9.664 -1.051 17.869 1.000 44.300 191 THR F O 1
ATOM 20818 N N . GLU F 1 192 ? -9.232 -1.797 19.979 1.000 46.530 192 GLU F N 1
ATOM 20819 C CA . GLU F 1 192 ? -9.786 -3.155 19.825 1.000 49.680 192 GLU F CA 1
ATOM 20820 C C . GLU F 1 192 ? -11.230 -3.061 19.322 1.000 42.310 192 GLU F C 1
ATOM 20821 O O . GLU F 1 192 ? -11.562 -3.763 18.371 1.000 40.360 192 GLU F O 1
ATOM 20833 N N . ALA F 1 193 ? -12.052 -2.220 19.934 1.000 46.300 193 ALA F N 1
ATOM 20834 C CA . ALA F 1 193 ? -13.490 -2.071 19.580 1.000 48.330 193 ALA F CA 1
ATOM 20835 C C . ALA F 1 193 ? -13.622 -1.546 18.141 1.000 48.590 193 ALA F C 1
ATOM 20836 O O . ALA F 1 193 ? -14.520 -1.958 17.420 1.000 51.440 193 ALA F O 1
ATOM 20843 N N . THR F 1 194 ? -12.740 -0.646 17.718 1.000 47.730 194 THR F N 1
ATOM 20844 C CA . THR F 1 194 ? -12.739 -0.095 16.345 1.000 44.300 194 THR F CA 1
ATOM 20845 C C . THR F 1 194 ? -12.462 -1.227 15.362 1.000 42.870 194 THR F C 1
ATOM 20846 O O . THR F 1 194 ? -13.214 -1.396 14.400 1.000 47.990 194 THR F O 1
ATOM 20857 N N . LEU F 1 195 ? -11.397 -1.988 15.586 1.000 42.350 195 LEU F N 1
ATOM 20858 C CA . LEU F 1 195 ? -11.065 -3.096 14.656 1.000 39.870 195 LEU F CA 1
ATOM 20859 C C . LEU F 1 195 ? -12.219 -4.124 14.656 1.000 34.470 195 LEU F C 1
ATOM 20860 O O . LEU F 1 195 ? -12.602 -4.578 13.575 1.000 33.570 195 LEU F O 1
ATOM 20876 N N . ALA F 1 196 ? -12.764 -4.451 15.820 1.000 36.230 196 ALA F N 1
ATOM 20877 C CA . ALA F 1 196 ? -13.838 -5.474 15.983 1.000 44.400 196 ALA F CA 1
ATOM 20878 C C . ALA F 1 196 ? -15.062 -5.131 15.116 1.000 44.990 196 ALA F C 1
ATOM 20879 O O . ALA F 1 196 ? -15.673 -6.068 14.589 1.000 38.680 196 ALA F O 1
ATOM 20886 N N . ARG F 1 197 ? -15.332 -3.837 14.885 1.000 49.610 197 ARG F N 1
ATOM 20887 C CA . ARG F 1 197 ? -16.502 -3.388 14.085 1.000 50.450 197 ARG F CA 1
ATOM 20888 C C . ARG F 1 197 ? -16.386 -3.864 12.630 1.000 42.470 197 ARG F C 1
ATOM 20889 O O . ARG F 1 197 ? -17.431 -3.930 11.939 1.000 38.010 197 ARG F O 1
ATOM 20910 N N . TYR F 1 198 ? -15.170 -4.177 12.173 1.000 37.630 198 TYR F N 1
ATOM 20911 C CA . TYR F 1 198 ? -14.912 -4.504 10.753 1.000 39.140 198 TYR F CA 1
ATOM 20912 C C . TYR F 1 198 ? -14.707 -6.014 10.540 1.000 34.490 198 TYR F C 1
ATOM 20913 O O . TYR F 1 198 ? -14.363 -6.424 9.424 1.000 35.870 198 TYR F O 1
ATOM 20931 N N . LEU F 1 199 ? -14.921 -6.840 11.561 1.000 38.120 199 LEU F N 1
ATOM 20932 C CA . LEU F 1 199 ? -14.874 -8.324 11.406 1.000 37.420 199 LEU F CA 1
ATOM 20933 C C . LEU F 1 199 ? -16.091 -8.752 10.589 1.000 37.150 199 LEU F C 1
ATOM 20934 O O . LEU F 1 199 ? -16.974 -7.918 10.377 1.000 37.380 199 LEU F O 1
ATOM 20950 N N . TYR F 1 200 ? -16.119 -9.990 10.097 1.000 36.070 200 TYR F N 1
ATOM 20951 C CA . TYR F 1 200 ? -17.151 -10.431 9.129 1.000 39.660 200 TYR F CA 1
ATOM 20952 C C . TYR F 1 200 ? -18.553 -10.263 9.727 1.000 41.830 200 TYR F C 1
ATOM 20953 O O . TYR F 1 200 ? -19.433 -9.765 9.014 1.000 44.570 200 TYR F O 1
ATOM 20971 N N . HIS F 1 201 ? -18.759 -10.675 10.972 1.000 39.640 201 HIS F N 1
ATOM 20972 C CA . HIS F 1 201 ? -20.088 -10.657 11.641 1.000 41.490 201 HIS F CA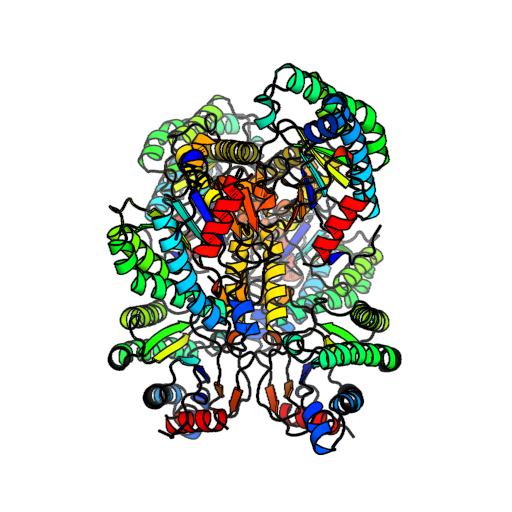 1
ATOM 20973 C C . HIS F 1 201 ? -19.925 -10.129 13.050 1.000 40.460 201 HIS F C 1
ATOM 20974 O O . HIS F 1 201 ? -19.874 -10.899 14.005 1.000 41.490 201 HIS F O 1
ATOM 20989 N N . PRO F 1 202 ? -19.822 -8.793 13.202 1.000 43.350 202 PRO F N 1
ATOM 20990 C CA . PRO F 1 202 ? -19.501 -8.190 14.493 1.000 43.540 202 PRO F CA 1
ATOM 20991 C C . PRO F 1 202 ? -20.596 -8.414 15.542 1.000 45.830 202 PRO F C 1
ATOM 20992 O O . PRO F 1 202 ? -20.291 -8.251 16.714 1.000 43.550 202 PRO F O 1
ATOM 21003 N N . ASP F 1 203 ? -21.827 -8.714 15.098 1.000 41.720 203 ASP F N 1
ATOM 21004 C CA . ASP F 1 203 ? -22.966 -9.026 16.011 1.000 46.840 203 ASP F CA 1
ATOM 21005 C C . ASP F 1 203 ? -22.776 -10.399 16.686 1.000 46.690 203 ASP F C 1
ATOM 21006 O O . ASP F 1 203 ? -23.395 -10.627 17.740 1.000 49.590 203 ASP F O 1
ATOM 21015 N N . ILE F 1 204 ? -21.973 -11.297 16.107 1.000 42.420 204 ILE F N 1
ATOM 21016 C CA . ILE F 1 204 ? -21.720 -12.631 16.719 1.000 43.860 204 ILE F CA 1
ATOM 21017 C C . ILE F 1 204 ? -20.689 -12.433 17.827 1.000 45.830 204 ILE F C 1
ATOM 21018 O O . ILE F 1 204 ? -19.627 -11.870 17.601 1.000 47.650 204 ILE F O 1
ATOM 21034 N N . PRO F 1 205 ? -20.972 -12.901 19.058 1.000 46.690 205 PRO F N 1
ATOM 21035 C CA . PRO F 1 205 ? -20.072 -12.681 20.186 1.000 44.070 205 PRO F CA 1
ATOM 21036 C C . PRO F 1 205 ? -18.840 -13.588 20.157 1.000 46.320 205 PRO F C 1
ATOM 21037 O O . PRO F 1 205 ? -18.730 -14.444 19.302 1.000 45.110 205 PRO F O 1
ATOM 21048 N N . ASP F 1 206 ? -17.920 -13.326 21.077 1.000 45.990 206 ASP F N 1
ATOM 21049 C CA . ASP F 1 206 ? -16.654 -14.084 21.267 1.000 47.720 206 ASP F CA 1
ATOM 21050 C C . ASP F 1 206 ? -16.980 -15.571 21.392 1.000 51.100 206 ASP F C 1
ATOM 21051 O O . ASP F 1 206 ? -18.105 -15.902 21.821 1.000 46.630 206 ASP F O 1
ATOM 21060 N N . VAL F 1 207 ? -16.025 -16.424 21.027 1.000 44.330 207 VAL F N 1
ATOM 21061 C CA . VAL F 1 207 ? -16.107 -17.885 21.258 1.000 45.580 207 VAL F CA 1
ATOM 21062 C C . VAL F 1 207 ? -15.857 -18.151 22.749 1.000 51.880 207 VAL F C 1
ATOM 21063 O O . VAL F 1 207 ? -14.860 -17.661 23.278 1.000 48.630 207 VAL F O 1
ATOM 21076 N N . ASP F 1 208 ? -16.759 -18.886 23.398 1.000 52.720 208 ASP F N 1
ATOM 21077 C CA . ASP F 1 208 ? -16.631 -19.298 24.821 1.000 46.370 208 ASP F CA 1
ATOM 21078 C C . ASP F 1 208 ? -15.913 -20.639 24.891 1.000 40.870 208 ASP F C 1
ATOM 21079 O O . ASP F 1 208 ? -15.097 -20.843 25.791 1.000 43.130 208 ASP F O 1
ATOM 21088 N N . LEU F 1 209 ? -16.212 -21.510 23.942 1.000 43.840 209 LEU F N 1
ATOM 21089 C CA . LEU F 1 209 ? -15.720 -22.902 23.949 1.000 48.130 209 LEU F CA 1
ATOM 21090 C C . LEU F 1 209 ? -15.282 -23.246 22.541 1.000 39.210 209 LEU F C 1
ATOM 21091 O O . LEU F 1 209 ? -16.109 -23.174 21.633 1.000 43.310 209 LEU F O 1
ATOM 21107 N N . PHE F 1 210 ? -14.049 -23.701 22.416 1.000 40.770 210 PHE F N 1
ATOM 21108 C CA . PHE F 1 210 ? -13.421 -24.057 21.140 1.000 41.560 210 PHE F CA 1
ATOM 21109 C C . PHE F 1 210 ? -13.127 -25.546 21.194 1.000 45.110 210 PHE F C 1
ATOM 21110 O O . PHE F 1 210 ? -12.260 -25.950 21.980 1.000 47.370 210 PHE F O 1
ATOM 21127 N N . ILE F 1 211 ? -13.816 -26.329 20.371 1.000 49.090 211 ILE F N 1
ATOM 21128 C CA . ILE F 1 211 ? -13.659 -27.805 20.342 1.000 49.950 211 ILE F CA 1
ATOM 21129 C C . ILE F 1 211 ? -12.819 -28.184 19.138 1.000 48.590 211 ILE F C 1
ATOM 21130 O O . ILE F 1 211 ? -13.199 -27.842 18.038 1.000 57.090 211 ILE F O 1
ATOM 21146 N N . ARG F 1 212 ? -11.739 -28.908 19.363 1.000 47.770 212 ARG F N 1
ATOM 21147 C CA . ARG F 1 212 ? -10.997 -29.598 18.290 1.000 53.090 212 ARG F CA 1
ATOM 21148 C C . ARG F 1 212 ? -11.390 -31.078 18.355 1.000 70.730 212 ARG F C 1
ATOM 21149 O O . ARG F 1 212 ? -11.078 -31.724 19.367 1.000 78.780 212 ARG F O 1
ATOM 21170 N N . SER F 1 213 ? -12.089 -31.578 17.343 1.000 78.790 213 SER F N 1
ATOM 21171 C CA . SER F 1 213 ? -12.593 -32.977 17.310 1.000 75.330 213 SER F CA 1
ATOM 21172 C C . SER F 1 213 ? -11.433 -33.942 17.576 1.000 78.830 213 SER F C 1
ATOM 21173 O O . SER F 1 213 ? -11.581 -34.712 18.534 1.000 91.620 213 SER F O 1
ATOM 21181 N N . SER F 1 214 ? -10.331 -33.849 16.833 1.000 83.600 214 SER F N 1
ATOM 21182 C CA . SER F 1 214 ? -9.351 -34.973 16.669 1.000 86.740 214 SER F CA 1
ATOM 21183 C C . SER F 1 214 ? -8.233 -35.088 17.705 1.000 104.130 214 SER F C 1
ATOM 21184 O O . SER F 1 214 ? -7.523 -36.130 17.588 1.000 112.150 214 SER F O 1
ATOM 21192 N N . GLY F 1 215 ? -7.966 -34.102 18.560 1.000 109.810 215 GLY F N 1
ATOM 21193 C CA . GLY F 1 215 ? -6.874 -34.217 19.551 1.000 104.120 215 GLY F CA 1
ATOM 21194 C C . GLY F 1 215 ? -5.523 -33.760 18.993 1.000 99.620 215 GLY F C 1
ATOM 21195 O O . GLY F 1 215 ? -4.567 -33.722 19.778 1.000 88.990 215 GLY F O 1
ATOM 21199 N N . GLU F 1 216 ? -5.436 -33.317 17.723 1.000 91.520 216 GLU F N 1
ATOM 21200 C CA . GLU F 1 216 ? -4.366 -32.368 17.261 1.000 97.550 216 GLU F CA 1
ATOM 21201 C C . GLU F 1 216 ? -4.584 -30.998 17.953 1.000 87.200 216 GLU F C 1
ATOM 21202 O O . GLU F 1 216 ? -5.696 -30.413 17.839 1.000 95.700 216 GLU F O 1
ATOM 21214 N N . GLN F 1 217 ? -3.598 -30.535 18.726 1.000 72.610 217 GLN F N 1
ATOM 21215 C CA . GLN F 1 217 ? -3.794 -29.419 19.699 1.000 72.290 217 GLN F CA 1
ATOM 21216 C C . GLN F 1 217 ? -3.351 -28.077 19.089 1.000 69.510 217 GLN F C 1
ATOM 21217 O O . GLN F 1 217 ? -2.227 -27.638 19.365 1.000 64.890 217 GLN F O 1
ATOM 21231 N N . ARG F 1 218 ? -4.219 -27.455 18.281 1.000 60.260 218 ARG F N 1
ATOM 21232 C CA . ARG F 1 218 ? -3.951 -26.172 17.584 1.000 57.980 218 ARG F CA 1
ATOM 21233 C C . ARG F 1 218 ? -5.266 -25.505 17.164 1.000 64.470 218 ARG F C 1
ATOM 21234 O O . ARG F 1 218 ? -6.318 -26.173 17.082 1.000 56.950 218 ARG F O 1
ATOM 21255 N N . LEU F 1 219 ? -5.208 -24.192 16.954 1.000 58.930 219 LEU F N 1
ATOM 21256 C CA . LEU F 1 219 ? -6.377 -23.362 16.562 1.000 56.220 219 LEU F CA 1
ATOM 21257 C C . LEU F 1 219 ? -6.580 -23.498 15.049 1.000 48.600 219 LEU F C 1
ATOM 21258 O O . LEU F 1 219 ? -7.702 -23.326 14.585 1.000 48.050 219 LEU F O 1
ATOM 21274 N N . SER F 1 220 ? -5.499 -23.753 14.323 1.000 38.620 220 SER F N 1
ATOM 21275 C CA . SER F 1 220 ? -5.495 -23.826 12.845 1.000 48.350 220 SER F CA 1
ATOM 21276 C C . SER F 1 220 ? -6.184 -22.592 12.251 1.000 44.320 220 SER F C 1
ATOM 21277 O O . SER F 1 220 ? -6.972 -22.757 11.303 1.000 45.780 220 SER F O 1
ATOM 21285 N N . ASN F 1 221 ? -5.906 -21.404 12.796 1.000 41.050 221 ASN F N 1
ATOM 21286 C CA . ASN F 1 221 ? -6.265 -20.127 12.132 1.000 42.380 221 ASN F CA 1
ATOM 21287 C C . ASN F 1 221 ? -7.787 -20.006 12.079 1.000 43.880 221 ASN F C 1
ATOM 21288 O O . ASN F 1 221 ? -8.281 -19.559 11.042 1.000 41.940 221 ASN F O 1
ATOM 21299 N N . PHE F 1 222 ? -8.499 -20.453 13.125 1.000 41.280 222 PHE F N 1
ATOM 21300 C CA . PHE F 1 222 ? -9.984 -20.440 13.181 1.000 37.520 222 PHE F CA 1
ATOM 21301 C C . PHE F 1 222 ? -10.469 -19.472 14.260 1.000 42.090 222 PHE F C 1
ATOM 21302 O O . PHE F 1 222 ? -10.117 -19.629 15.447 1.000 45.270 222 PHE F O 1
ATOM 21319 N N . LEU F 1 223 ? -11.257 -18.471 13.858 1.000 41.260 223 LEU F N 1
ATOM 21320 C CA . LEU F 1 223 ? -11.825 -17.445 14.764 1.000 39.100 223 LEU F CA 1
ATOM 21321 C C . LEU F 1 223 ? -10.771 -16.989 15.770 1.000 37.250 223 LEU F C 1
ATOM 21322 O O . LEU F 1 223 ? -11.044 -16.914 16.995 1.000 41.710 223 LEU F O 1
ATOM 21338 N N . LEU F 1 224 ? -9.644 -16.554 15.247 1.000 37.770 224 LEU F N 1
ATOM 21339 C CA . LEU F 1 224 ? -8.450 -16.135 16.022 1.000 40.120 224 LEU F CA 1
ATOM 21340 C C . LEU F 1 224 ? -8.789 -14.955 16.931 1.000 37.260 224 LEU F C 1
ATOM 21341 O O . LEU F 1 224 ? -8.592 -15.056 18.145 1.000 40.780 224 LEU F O 1
ATOM 21357 N N . TRP F 1 225 ? -9.299 -13.847 16.382 1.000 33.740 225 TRP F N 1
ATOM 21358 C CA . TRP F 1 225 ? -9.643 -12.688 17.245 1.000 34.430 225 TRP F CA 1
ATOM 21359 C C . TRP F 1 225 ? -10.647 -13.133 18.307 1.000 33.340 225 TRP F C 1
ATOM 21360 O O . TRP F 1 225 ? -10.508 -12.759 19.456 1.000 33.900 225 TRP F O 1
ATOM 21381 N N . GLN F 1 226 ? -11.672 -13.875 17.881 1.000 34.480 226 GLN F N 1
ATOM 21382 C CA . GLN F 1 226 ? -12.895 -14.188 18.677 1.000 36.550 226 GLN F CA 1
ATOM 21383 C C . GLN F 1 226 ? -12.583 -15.236 19.760 1.000 37.500 226 GLN F C 1
ATOM 21384 O O . GLN F 1 226 ? -13.369 -15.324 20.721 1.000 37.250 226 GLN F O 1
ATOM 21398 N N . SER F 1 227 ? -11.470 -15.970 19.637 1.000 35.710 227 SER F N 1
ATOM 21399 C CA . SER F 1 227 ? -11.125 -17.130 20.507 1.000 40.810 227 SER F CA 1
ATOM 21400 C C . SER F 1 227 ? -10.079 -16.732 21.547 1.000 42.680 227 SER F C 1
ATOM 21401 O O . SER F 1 227 ? -9.620 -17.601 22.268 1.000 45.150 227 SER F O 1
ATOM 21409 N N . SER F 1 228 ? -9.764 -15.445 21.641 1.000 41.230 228 SER F N 1
ATOM 21410 C CA . SER F 1 228 ? -8.733 -14.871 22.539 1.000 41.170 228 SER F CA 1
ATOM 21411 C C . SER F 1 228 ? -8.838 -15.434 23.957 1.000 42.560 228 SER F C 1
ATOM 21412 O O . SER F 1 228 ? -7.805 -15.640 24.582 1.000 33.530 228 SER F O 1
ATOM 21420 N N . TYR F 1 229 ? -10.059 -15.537 24.477 1.000 47.720 229 TYR F N 1
ATOM 21421 C CA . TYR F 1 229 ? -10.347 -15.982 25.862 1.000 48.990 229 TYR F CA 1
ATOM 21422 C C . TYR F 1 229 ? -11.186 -17.263 25.874 1.000 47.010 229 TYR F C 1
ATOM 21423 O O . TYR F 1 229 ? -11.682 -17.628 26.932 1.000 48.550 229 TYR F O 1
ATOM 21441 N N . ALA F 1 230 ? -11.262 -17.982 24.763 1.000 43.020 230 ALA F N 1
ATOM 21442 C CA . ALA F 1 230 ? -12.024 -19.248 24.660 1.000 48.350 230 ALA F CA 1
ATOM 21443 C C . ALA F 1 230 ? -11.372 -20.352 25.503 1.000 52.370 230 ALA F C 1
ATOM 21444 O O . ALA F 1 230 ? -10.123 -20.431 25.542 1.000 45.620 230 ALA F O 1
ATOM 21451 N N . GLU F 1 231 ? -12.204 -21.232 26.074 1.000 56.550 231 GLU F N 1
ATOM 21452 C CA . GLU F 1 231 ? -11.767 -22.536 26.638 1.000 51.280 231 GLU F CA 1
ATOM 21453 C C . GLU F 1 231 ? -11.542 -23.499 25.487 1.000 42.610 231 GLU F C 1
ATOM 21454 O O . GLU F 1 231 ? -12.434 -23.590 24.643 1.000 49.770 231 GLU F O 1
ATOM 21466 N N . PHE F 1 232 ? -10.403 -24.170 25.437 1.000 45.690 232 PHE F N 1
ATOM 21467 C CA . PHE F 1 232 ? -10.111 -25.218 24.430 1.000 52.940 232 PHE F CA 1
ATOM 21468 C C . PHE F 1 232 ? -10.424 -26.591 25.030 1.000 64.410 232 PHE F C 1
ATOM 21469 O O . PHE F 1 232 ? -10.008 -26.850 26.162 1.000 67.610 232 PHE F O 1
ATOM 21486 N N . VAL F 1 233 ? -11.160 -27.415 24.295 1.000 58.050 233 VAL F N 1
ATOM 21487 C CA . VAL F 1 233 ? -11.383 -28.850 24.613 1.000 60.140 233 VAL F CA 1
ATOM 21488 C C . VAL F 1 233 ? -10.923 -29.653 23.400 1.000 64.340 233 VAL F C 1
ATOM 21489 O O . VAL F 1 233 ? -11.459 -29.415 22.303 1.000 63.100 233 VAL F O 1
ATOM 21502 N N . PHE F 1 234 ? -9.897 -30.481 23.596 1.000 69.140 234 PHE F N 1
ATOM 21503 C CA . PHE F 1 234 ? -9.314 -31.401 22.588 1.000 72.000 234 PHE F CA 1
ATOM 21504 C C . PHE F 1 234 ? -9.817 -32.814 22.876 1.000 80.120 234 PHE F C 1
ATOM 21505 O O . PHE F 1 234 ? -9.520 -33.347 23.947 1.000 98.400 234 PHE F O 1
ATOM 21522 N N . LEU F 1 235 ? -10.664 -33.347 21.998 1.000 79.950 235 LEU F N 1
ATOM 21523 C CA . LEU F 1 235 ? -11.234 -34.724 22.084 1.000 82.300 235 LEU F CA 1
ATOM 21524 C C . LEU F 1 235 ? -10.431 -35.593 21.116 1.000 87.350 235 LEU F C 1
ATOM 21525 O O . LEU F 1 235 ? -9.609 -35.009 20.374 1.000 98.240 235 LEU F O 1
ATOM 21541 N N . ASP F 1 236 ? -10.588 -36.921 21.141 1.000 90.820 236 ASP F N 1
ATOM 21542 C CA . ASP F 1 236 ? -9.780 -37.837 20.287 1.000 91.020 236 ASP F CA 1
ATOM 21543 C C . ASP F 1 236 ? -10.644 -38.361 19.138 1.000 85.440 236 ASP F C 1
ATOM 21544 O O . ASP F 1 236 ? -10.098 -38.990 18.223 1.000 97.320 236 ASP F O 1
ATOM 21553 N N . THR F 1 237 ? -11.930 -38.050 19.175 1.000 73.380 237 THR F N 1
ATOM 21554 C CA . THR F 1 237 ? -12.944 -38.481 18.182 1.000 65.000 237 THR F CA 1
ATOM 21555 C C . THR F 1 237 ? -12.630 -37.860 16.818 1.000 71.600 237 THR F C 1
ATOM 21556 O O . THR F 1 237 ? -12.591 -36.627 16.733 1.000 80.070 237 THR F O 1
ATOM 21567 N N . LEU F 1 238 ? -12.434 -38.688 15.792 1.000 68.050 238 LEU F N 1
ATOM 21568 C CA . LEU F 1 238 ? -12.426 -38.235 14.375 1.000 61.120 238 LEU F CA 1
ATOM 21569 C C . LEU F 1 238 ? -13.813 -37.692 14.042 1.000 64.860 238 LEU F C 1
ATOM 21570 O O . LEU F 1 238 ? -14.783 -38.173 14.636 1.000 66.560 238 LEU F O 1
ATOM 21586 N N . TRP F 1 239 ? -13.888 -36.679 13.180 1.000 57.030 239 TRP F N 1
ATOM 21587 C CA . TRP F 1 239 ? -15.116 -35.857 13.005 1.000 58.700 239 TRP F CA 1
ATOM 21588 C C . TRP F 1 239 ? -16.283 -36.736 12.546 1.000 57.080 239 TRP F C 1
ATOM 21589 O O . TRP F 1 239 ? -17.408 -36.569 13.020 1.000 59.900 239 TRP F O 1
ATOM 21610 N N . PRO F 1 240 ? -16.102 -37.683 11.598 1.000 59.380 240 PRO F N 1
ATOM 21611 C CA . PRO F 1 240 ? -17.211 -38.559 11.196 1.000 64.190 240 PRO F CA 1
ATOM 21612 C C . PRO F 1 240 ? -17.846 -39.385 12.330 1.000 61.880 240 PRO F C 1
ATOM 21613 O O . PRO F 1 240 ? -19.007 -39.702 12.205 1.000 65.490 240 PRO F O 1
ATOM 21624 N N . ASP F 1 241 ? -17.118 -39.640 13.423 1.000 66.230 241 ASP F N 1
ATOM 21625 C CA . ASP F 1 241 ? -17.600 -40.364 14.636 1.000 69.010 241 ASP F CA 1
ATOM 21626 C C . ASP F 1 241 ? -18.131 -39.378 15.678 1.000 74.330 241 ASP F C 1
ATOM 21627 O O . ASP F 1 241 ? -18.578 -39.835 16.752 1.000 78.110 241 ASP F O 1
ATOM 21636 N N . PHE F 1 242 ? -18.041 -38.073 15.407 1.000 76.350 242 PHE F N 1
ATOM 21637 C CA . PHE F 1 242 ? -18.486 -36.999 16.332 1.000 62.600 242 PHE F CA 1
ATOM 21638 C C . PHE F 1 242 ? -19.999 -36.863 16.178 1.000 64.940 242 PHE F C 1
ATOM 21639 O O . PHE F 1 242 ? -20.482 -36.890 15.026 1.000 70.830 242 PHE F O 1
ATOM 21656 N N . ASP F 1 243 ? -20.725 -36.753 17.292 1.000 61.010 243 ASP F N 1
ATOM 21657 C CA . ASP F 1 243 ? -22.192 -36.528 17.291 1.000 61.350 243 ASP F CA 1
ATOM 21658 C C . ASP F 1 243 ? -22.533 -35.694 18.526 1.000 59.050 243 ASP F C 1
ATOM 21659 O O . ASP F 1 243 ? -21.591 -35.297 19.234 1.000 55.490 243 ASP F O 1
ATOM 21668 N N . ARG F 1 244 ? -23.826 -35.475 18.784 1.000 58.020 244 ARG F N 1
ATOM 21669 C CA . ARG F 1 244 ? -24.310 -34.556 19.844 1.000 66.770 244 ARG F CA 1
ATOM 21670 C C . ARG F 1 244 ? -23.754 -34.959 21.217 1.000 77.070 244 ARG F C 1
ATOM 21671 O O . ARG F 1 244 ? -23.627 -34.057 22.078 1.000 86.070 244 ARG F O 1
ATOM 21692 N N . ARG F 1 245 ? -23.450 -36.244 21.444 1.000 82.020 245 ARG F N 1
ATOM 21693 C CA . ARG F 1 245 ? -22.974 -36.716 22.774 1.000 86.810 245 ARG F CA 1
ATOM 21694 C C . ARG F 1 245 ? -21.570 -36.149 23.034 1.000 76.860 245 ARG F C 1
ATOM 21695 O O . ARG F 1 245 ? -21.319 -35.647 24.150 1.000 64.860 245 ARG F O 1
ATOM 21716 N N . HIS F 1 246 ? -20.693 -36.196 22.030 1.000 73.970 246 HIS F N 1
ATOM 21717 C CA . HIS F 1 246 ? -19.330 -35.596 22.094 1.000 75.930 246 HIS F CA 1
ATOM 21718 C C . HIS F 1 246 ? -19.442 -34.072 22.314 1.000 72.030 246 HIS F C 1
ATOM 21719 O O . HIS F 1 246 ? -18.711 -33.520 23.168 1.000 69.510 246 HIS F O 1
ATOM 21734 N N . PHE F 1 247 ? -20.370 -33.417 21.620 1.000 64.470 247 PHE F N 1
ATOM 21735 C CA . PHE F 1 247 ? -20.626 -31.960 21.771 1.000 64.900 247 PHE F CA 1
ATOM 21736 C C . PHE F 1 247 ? -21.060 -31.678 23.214 1.000 64.000 247 PHE F C 1
ATOM 21737 O O . PHE F 1 247 ? -20.567 -30.703 23.841 1.000 67.480 247 PHE F O 1
ATOM 21754 N N . TRP F 1 248 ? -21.989 -32.496 23.727 1.000 72.860 248 TRP F N 1
ATOM 21755 C CA . TRP F 1 248 ? -22.532 -32.375 25.110 1.000 70.290 248 TRP F CA 1
ATOM 21756 C C . TRP F 1 248 ? -21.413 -32.606 26.128 1.000 59.500 248 TRP F C 1
ATOM 21757 O O . TRP F 1 248 ? -21.348 -31.844 27.104 1.000 63.270 248 TRP F O 1
ATOM 21778 N N . GLN F 1 249 ? -20.546 -33.585 25.881 1.000 61.030 249 GLN F N 1
ATOM 21779 C CA . GLN F 1 249 ? -19.362 -33.861 26.736 1.000 69.990 249 GLN F CA 1
ATOM 21780 C C . GLN F 1 249 ? -18.511 -32.583 26.836 1.000 73.670 249 GLN F C 1
ATOM 21781 O O . GLN F 1 249 ? -18.194 -32.151 27.973 1.000 71.830 249 GLN F O 1
ATOM 21795 N N . ALA F 1 250 ? -18.168 -31.983 25.688 1.000 74.110 250 ALA F N 1
ATOM 21796 C CA . ALA F 1 250 ? -17.336 -30.754 25.626 1.000 66.950 250 ALA F CA 1
ATOM 21797 C C . ALA F 1 250 ? -18.005 -29.640 26.436 1.000 55.310 250 ALA F C 1
ATOM 21798 O O . ALA F 1 250 ? -17.298 -28.953 27.203 1.000 58.060 250 ALA F O 1
ATOM 21805 N N . CYS F 1 251 ? -19.322 -29.465 26.289 1.000 58.660 251 CYS F N 1
ATOM 21806 C CA . CYS F 1 251 ? -20.093 -28.453 27.060 1.000 58.450 251 CYS F CA 1
ATOM 21807 C C . CYS F 1 251 ? -20.037 -28.777 28.562 1.000 65.300 251 CYS F C 1
ATOM 21808 O O . CYS F 1 251 ? -19.971 -27.814 29.368 1.000 67.780 251 CYS F O 1
ATOM 21816 N N . GLU F 1 252 ? -20.052 -30.068 28.929 1.000 72.150 252 GLU F N 1
ATOM 21817 C CA . GLU F 1 252 ? -19.955 -30.517 30.349 1.000 79.780 252 GLU F CA 1
ATOM 21818 C C . GLU F 1 252 ? -18.578 -30.149 30.904 1.000 73.740 252 GLU F C 1
ATOM 21819 O O . GLU F 1 252 ? -18.513 -29.601 32.030 1.000 73.550 252 GLU F O 1
ATOM 21831 N N . ILE F 1 253 ? -17.517 -30.433 30.143 1.000 67.390 253 ILE F N 1
ATOM 21832 C CA . ILE F 1 253 ? -16.123 -30.049 30.522 1.000 63.320 253 ILE F CA 1
ATOM 21833 C C . ILE F 1 253 ? -16.075 -28.527 30.705 1.000 66.500 253 ILE F C 1
ATOM 21834 O O . ILE F 1 253 ? -15.475 -28.081 31.693 1.000 70.770 253 ILE F O 1
ATOM 21850 N N . TYR F 1 254 ? -16.712 -27.765 29.808 1.000 64.420 254 TYR F N 1
ATOM 21851 C CA . TYR F 1 254 ? -16.745 -26.276 29.857 1.000 68.470 254 TYR F CA 1
ATOM 21852 C C . TYR F 1 254 ? -17.382 -25.811 31.172 1.000 64.770 254 TYR F C 1
ATOM 21853 O O . TYR F 1 254 ? -16.855 -24.865 31.809 1.000 61.410 254 TYR F O 1
ATOM 21871 N N . ALA F 1 255 ? -18.516 -26.419 31.538 1.000 73.630 255 ALA F N 1
ATOM 21872 C CA . ALA F 1 255 ? -19.316 -26.053 32.736 1.000 76.290 255 ALA F CA 1
ATOM 21873 C C . ALA F 1 255 ? -18.501 -26.253 34.030 1.000 70.730 255 ALA F C 1
ATOM 21874 O O . ALA F 1 255 ? -18.671 -25.450 34.953 1.000 66.790 255 ALA F O 1
ATOM 21881 N N . ARG F 1 256 ? -17.616 -27.250 34.096 1.000 79.630 256 ARG F N 1
ATOM 21882 C CA . ARG F 1 256 ? -16.657 -27.397 35.228 1.000 88.480 256 ARG F CA 1
ATOM 21883 C C . ARG F 1 256 ? -15.654 -26.233 35.212 1.000 103.600 256 ARG F C 1
ATOM 21884 O O . ARG F 1 256 ? -15.790 -25.230 35.909 1.000 111.210 256 ARG F O 1
#

InterPro domains:
  IPR001441 Decaprenyl diphosphate synthase-like [MF_01139] (35-263)
  IPR001441 Decaprenyl diphosphate synthase-like [PF01255] (42-262)
  IPR001441 Decaprenyl diphosphate synthase-like [PTHR10291] (32-262)
  IPR001441 Decaprenyl diphosphate synthase-like [TIGR00055] (35-262)
  IPR001441 Decaprenyl diphosphate synthase-like [cd00475] (38-256)
  IPR018520 Di-trans-poly-cis-decaprenylcistransferase-like, conserved site [PS01066] (208-225)
  IPR036424 Decaprenyl diphosphate synthase-like superfamily [G3DSA:3.40.1180.10] (3-257)
  IPR036424 Decaprenyl diphosphate synthase-like superfamily [SSF64005] (31-257)

Nearest PDB structures (foldseek):
  7cpn-assembly1_A  TM=9.922E-01  e=3.702E-45  Thermobifida fusca YX
  4onc-assembly1_B  TM=9.944E-01  e=5.760E-36  Mycobacterium tuberculosis
  4onc-assembly1_A  TM=9.929E-01  e=9.344E-35  Mycobacterium tuberculosis
  2vg4-assembly2_D  TM=9.905E-01  e=4.915E-34  Mycobacterium tuberculosis
  1x07-assembly1_A  TM=9.804E-01  e=3.142E-25  Escherichia coli

B-factor: mean 58.8, std 21.73, range [21.5, 147.76]

Solvent-accessible surface area: 55987 Å² total; per-residue (Å²): 129,59,31,111,40,70,190,150,72,23,0,131,1,0,0,0,11,31,31,17,10,3,157,33,0,139,125,115,72,81,88,106,29,55,0,12,105,25,4,18,64,4,8,14,40,0,1,35,0,0,20,79,12,36,1,47,50,0,0,0,20,16,11,25,41,39,15,104,100,69,56,22,55,10,6,43,34,11,17,10,24,12,54,36,5,0,112,135,50,62,96,54,1,78,90,98,12,0,72,0,26,35,0,12,45,82,62,125,10,44,85,45,1,46,43,28,1,60,86,0,42,101,64,0,89,152,24,126,128,0,17,0,5,2,0,1,13,0,4,1,36,7,2,1,0,39,0,0,8,24,0,0,110,31,10,38,43,62,173,41,55,22,95,193,11,70,48,66,8,1,29,147,46,18,52,30,74,88,14,27,69,2,15,0,0,0,18,0,12,46,42,44,59,0,22,5,0,0,0,8,18,0,0,38,0,0,2,3,36,15,126,27,26,3,18,61,2,30,62,159,38,0,12,81,0,0,70,34,17,15,178,49,49,57,99,89,14,40,128,59,32,180,33,68,220,153,75,30,0,136,1,0,0,2,9,28,25,11,16,4,89,28,0,175,122,116,72,79,87,119,43,62,0,18,100,27,5,23,66,4,8,14,40,0,2,37,0,0,41,81,16,49,1,48,51,1,0,1,18,17,3,10,32,22,14,61,132,73,61,121,92,21,14,122,30,9,6,9,26,14,51,36,4,2,103,140,52,70,111,50,2,77,91,99,8,0,56,1,11,30,0,14,73,75,56,150,10,97,176,45,2,43,128,20,4,61,70,0,41,100,71,0,70,105,26,125,148,0,16,1,6,3,0,2,5,1,0,1,42,1,2,1,0,39,0,1,9,21,1,0,111,28,10,53,64,23,144,28,30,26,127,54,11,8,26,41,5,0,31,78,49,17,48,25,40,50,14,28,60,3,35,0,0,0,10,0,0,39,24,52,12,0,12,3,0,0,0,8,16,0,0,57,0,17,3,4,41,14,126,26,19,3,18,57,2,31,61,156,36,0,13,86,0,0,82,59,48,14,83,143,90,30,180,38,70,217,146,74,34,1,133,0,0,0,1,9,30,28,16,13,7,143,25,0,79,110,127,72,78,87,117,50,82,0,16,49,28,5,20,66,5,6,16,40,0,2,39,0,0,16,80,17,48,1,49,53,0,0,0,18,14,2,14,42,58,18,80,186,94,62,98,104,17,11,123,60,6,10,10,30,12,61,46,4,1,149,128,52,66,99,52,1,76,91,106,14,0,62,0,11,34,0,14,77,80,55,198,11,89,178,40,2,44,115,22,3,60,62,0,43,100,61,0,78,109,26,125,125,0,15,0,5,2,0,2,8,0,1,1,36,1,2,1,2,40,0,0,10,24,0,0,116,29,9,49,58,19,135,26,25,25,104,172,11,24,8,29,6,0,30,77,46,16,46,27,41,52,14,27,61,3,35,0,0,1,16,1,4,39,39,59,57,0,15,4,0,0,0,8,15,0,0,81,0,18,2,4,35,15,128,28,13,1,17,56,3,30,62,158,38,0,32,83,0,0,61,39,47,13,186,121,128,59,31,183,36,69,214,150,74,32,0,131,1,0,0,0,10,27,26,10,12,7,124,31,0,68,81,120,71,82,86,125,39,80,0,26,49,27,4,35,76,5,11,50,41,0,6,27,0,0,52,90,16,45,1,52,52,1,0,0,51,57,78,29,57,31,62,62,61,46,50,27,33,24,87,63,9,8,46,151,9,66,98,63,8,76,93,51,15,0,69,1,21,42,0,12,45,134,77,84,57,8,22,48,38,0,58,87,1,41,136,61,0,37,173,23,129,60,0,19,3,6,9,1,15,87,18,8,1,32,11,2,1,0,40,0,0,9,23,0,0,113,31,8,35,42,60,173,37,36,24,117,165,14,73,55,80,29,1,29,166,54,17,52,27,62,91,16,27,64,4,35,0,0,0,12,0,0,39,40,45,76,0,27,13,0,0,0,9,18,0,0,77,0,32,5,9,33,16,126,27,36,4,18,60,2,30,67,158,37,0,13,84,0,0,82,76,48,15,92,104,99,32,182,37,69,220,153,75,30,0,94,1,0,0,2,9,30,30,17,14,30,137,29,0,175,110,117,72,82,87,50,46,59,0,22,104,26,4,20,66,4,8,15,41,0,7,27,0,0,34,93,17,49,1,50,49,1,0,1,18,17,2,12,25,40,21,86,172,108,62,112,122,54,19,39,50,8,9,9,24,11,60,44,4,1,144,127,50,67,100,89,2,78,93,38,11,0,70,0,26,35,0,14,71,79,63,72,10,101,83,45,0,47,129,33,1,59,62,0,43,100,62,0,88,152,23,125,128,0,15,0,6,2,0,2,6,0,0,0,23,0,2,0,0,42,0,0,7,32,0,0,99,31,4,41,13,29,112,16,25,26,104,89,12,70,40,17,8,0,6,111,41,16,51,30,60,64,14,4,44,4,36,0,0,0,14,0,6,39,24,58,84,0,14,2,0,0,0,4,17,0,0,102,0,33,3,8,36,14,124,28,12,3,18,58,2,29,67,161,39,0,32,85,0,0,62,64,62,15,217,127,58,30,182,34,79,224,166,72,32,1,98,0,0,0,1,9,33,31,17,10,8,157,30,0,161,101,123,73,81,86,75,47,67,0,22,122,25,5,18,66,4,6,14,44,0,5,21,0,0,45,91,15,49,1,50,53,0,0,0,19,16,2,12,17,38,22,52,172,101,61,119,76,35,12,41,53,6,10,9,24,11,51,51,5,1,122,127,47,56,102,73,2,75,91,76,16,0,73,0,27,33,1,14,65,75,54,150,12,102,84,45,1,47,130,14,1,63,61,0,44,108,63,0,92,143,24,126,58,0,17,0,7,3,0,1,2,1,0,1,23,0,2,1,0,41,0,0,15,27,0,0,120,20,7,51,36,10,109,15,48,36,126,20,13,29,36,3,6,0,12,35,12,17,52,30,49,37,16,5,57,4,38,0,0,1,15,1,22,24,79,58,76,0,15,1,0,1,0,4,17,0,1,108,0,47,4,9,32,16,126,26,13,2,18,56,2,31,64,157,41,0,15,89,0,0,73,69,60,15,231

Secondary structure (DSSP, 8-state):
------GGGS-SEEEEE---HHHHHHTTT--HHHHHHHHHHHHHHHHHHHHHHT--EEEEEEEES--TTS-HHHHHHHHHHHHHHHHHHHHHHHHHTEEEEEES--TTS-HHHHHHHHHHHHHHTT--SEEEEEEEEE-HHHHHHHHHHHHHHHHHTTSS-GGG--HHHHHTTSS-TTS---SEEEESSS--S--S-STGGGTTPEEEE----GGG--HHHHHHHHHHHHTS---TT-/------GGGS-SEEEEE---HHHHHHTTT--HHHHHHHHHHHHHHHHHHHHHHT--EEEEEEEEGGGGGS-HHHHHHHHHHHHHHHHHHHHHHHHTTEEEEEES--TTS-HHHHHHHHHHHHHHTT--SEEEEEEEEE-HHHHHHHHHHHHHHHHHTTSS-GGG--HHHHHTTSSSTTS---SEEEESSS--S-TTSSTGGGTTPEEEE----GGG--HHHHHHHHHHHH--/-----GGGS-SEEEEE---HHHHHHHTT--HHHHHHHHHHHHHHHHHHHHHHT--EEEEEEEEGGGGGS-HHHHHHHHHHHHHHHHHHHHHHHHTTEEEEEES--TT--HHHHHHHHHHHHHHTT--SEEEEEEEEE-HHHHHHHHHHHHHHHHHTTSS-GGG--HHHHHTTSSSTTSPPPSEEEESSS--S--SSSTGGGTTPEEEE----GGG--HHHHHHHHHHHHH-/------GGGS-SEEEEE---HHHHHHTTT--HHHHHHHHHHHHHHHHHHHHHHT--EEEEE--HHHHHHHHHHHHHHHHHHHHHHHHHTEEEEEES---HHHHHHHHHHHHHHTT--SEEEEEESS--HHHHHHHHHHHHHHHHHTTSS-GGG--HHHHHTTSS-TTS---SEEEESSS--S--SSSTTTTTTPEEEE----GGG--HHHHHHHHHHHHH-/-----GGGS-SEEEEE---HHHHHHHTT--HHHHHHHHHHHHHHHHHHHHHHT--EEEEEEEEGGGGGS-HHHHHHHHHHHHHHHHHHHHHHHHTTEEEEEES--TT--HHHHHHHHHHHHHHTT--SEEEEEEEEE-HHHHHHHHHHHHHHHHHTTSS-GGG--HHHHHTTSS-TTS---SEEEESSS--S--SSSTGGGTTPEEEE----GGG--HHHHHHHHHHHH-/------GGGS-SEEEEE---HHHHHHTTT--HHHHHHHHHHHHHHHHHHHHHHT--EEEEEEEEGGGGGS-HHHHHHHHHHHHHHHHHHHHHHHHHTEEEEEES--TT--HHHHHHHHHHHHHHTT--SEEEEEEEEE-HHHHHHHHHHHHHHHHHTTSS-GGG--HHHHHTTSS-TTSPPPSEEEETTS----TTSSTGGGTTPEEEE----GGG--HHHHHHHHHHHH-

Organism: Thermobifida fusca (strain YX) (NCBI:txid269800)

Sequence (1383 aa):
RPPQLPRELIPRHVAIVMDGNGRWAKQRGLPRTEGHKAGESSLFDVIEGALELGVPYLSAYAFSTENWKRSPDEVRFLMGFNRDVIRRRRDELHARGVRVRWAGRPGRLWKSVIKELTEAEELTKHNTKLTLQFCVNYGGRAEIADAAAALARDVAAGRLSPNRVTEATLARYLYHPDIPDVDLFIRSSGEQRLSNFLLWQSSYAEFVFLDTLWPDFDRRHFWQACEIYARRDRRYGGRPPQLPRELIPRHVAIVMDGNGRWAKQRGLPRTEGHKAGESSLFDVIEGALELGVPYLSAYAFSTENWKRSPDEVRFLMGFNRDVIRRRRDELHARGVRVRWAGRPGRLWKSVIKELTEAEELTKHNTKLTLQFCVNYGGRAEIADAAAALARDVAAGRLSPNRVTEATLARYLYHPDIPDVDLFIRSSGEQRLSNFLLWQSSYAEFVFLDTLWPDFDRRHFWQACEIYARRPPQLPRELIPRHVAIVMDGNGRWAKQRGLPRTEGHKAGESSLFDVIEGALELGVPYLSAYAFSTENWKRSPDEVRFLMGFNRDVIRRRRDELHARGVRVRWAGRPGRLWKSVIKELTEAEELTKHNTKLTLQFCVNYGGRAEIADAAAALARDVAAGRLSPNRVTEATLARYLYHPDIPDVDLFIRSSGEQRLSNFLLWQSSYAEFVFLDTLWPDFDRRHFWQACEIYARRRPPQLPRELIPRHVAIVMDGNGRWAKQRGLPRTEGHKAGESSLFDVIEGALELGVPYLSAYASPDEVRFLMGFNRDVIRRRRDELHARGVRVRWAGRPWKSVIKELTEAEELTKHNTKLTLQFCVNYGGRAEIADAAAALARDVAAGRLSPNRVTEATLARYLYHPDIPDVDLFIRSSGEQRLSNFLLWQSSYAEFVFLDTLWPDFDRRHFWQACEIYARRPPQLPRELIPRHVAIVMDGNGRWAKQRGLPRTEGHKAGESSLFDVIEGALELGVPYLSAYAFSTENWKRSPDEVRFLMGFNRDVIRRRRDELHARGVRVRWAGRPGRLWKSVIKELTEAEELTKHNTKLTLQFCVNYGGRAEIADAAAALARDVAAGRLSPNRVTEATLARYLYHPDIPDVDLFIRSSGEQRLSNFLLWQSSYAEFVFLDTLWPDFDRRHFWQACEIYARRPPQLPRELIPRHVAIVMDGNGRWAKQRGLPRTEGHKAGESSLFDVIEGALELGVPYLSAYAFSTENWKRSPDEVRFLMGFNRDVIRRRRDELHARGVRVRWAGRPGRLWKSVIKELTEAEELTKHNTKLTLQFCVNYGGRAEIADAAAALARDVAAGRLSPNRVTEATLARYLYHPDIPDVDLFIRSSGEQRLSNFLLWQSSYAEFVFLDTLWPDFDRRHFWQACEIYAR

Foldseek 3Di:
DFDDAPPVLFWLAEEEEQAQLQVVCVVVVHHSLVSLVLLLVQVVQQVVLCLVSQRAEYEYAQAELDPPVDDPVSNVSSLVVLLVSLQVCLVVCQVSLEAEAEAADPPPRDPSSVVSSVVSNVSNVVGGSHYYHYYHNDFLVVQLVQLVVVVVVCVVVVVDPPPPDDPVSSLVSGSCSVDAAHAEYEYQAQDPDPRRPNVSRCVQHDYDYHHHNSSRRGSVNSSVSSVVSSPDDRDVPD/DFDDFDPVLFWLAEEEEQACLQVVCVVVVHHSLVSVVLLLVQVVQQVVLCLVVQRAEYEYALAELCCVVPDPVVVVSSLVVLLVSLVVCLVVCQVSLEQEQEAADCPPRDPSSVVSSVVSNVSRVPRGSHYYHYYHNDFLVVQLVQLVVVLVVCVVVVVDPPVPCDLLSSLVSGSCSVDAAHAAYEYQAQDPDCRRPNVSRCVNHDYDYHHHNSSRRGSVNVSVSSVVSSVD/DDDFPPVLFWLAEEEEQDCLQVVCVVVVHHSLVSVVLLLQQVVQQVVLCLVVQRAEYEYAQAELCCVVPDPVVVVSSLVVLLVSLQVCLVVCQVSLEQEAEAADCPPRDPSSVVSSVVSNVSRVPRGRHYYHYYHNDFLVVQLVQLVVVLVVCVVVVVDPPVPDDLVSSLVSGSCSVDAAHAEYEYQAQDPDCRRPNVSRCVPHHYDYHHHNSSRHGSVNVVVSSVVSSVD/DFDDFDPVLFWLAEEEEQAQLQVVCVVVVHHSLVSVVLLLVQVVQQVVLCLVVQRAEYEYEQVVVSVVSSLVVLLVSLQVCLVVCQVSLEQEAEAADDSVSNVVSSVVSNVSRVPRGSHYYHYYDNDFLVVQLVQLVVVVVVCVVVVVDPPVPDDPVSSLVSGRCSVDAAHAAYEYQAQDPDCRRPNVSRCVNHDYDYHHHNSSRRGSVNVSVSSVVSSVD/DDDADPVLFWLAEEEEQACLQVVCVVVVHHSLVSVVLLLVQVVQQVVLCLVVQRAEYEYAQAELCCVVPDPVVVVSSLVVLLVSLQVCLVVCQVSLEAEAEAADCPPRDPSSVVSSVVSNVSRVVRGSHYYHYYHNDFLVVQLVQLVVVLVVCCVVVVDPPVPDDLVSSLVSGRCSVDAAHAAYEYQAQPPDCRRPNVSRCVPHDYDYHHHNSSRRGSVNVVVSSVVSSD/DFDDFDPVLFWLAEEEEQACLQVVCVVVVHHSLVSLVLLLVQVVQQVVLCLVVQRAEYEYAQAELCCVVPDPVVVVSSLVVLLVSLQVCLVVCQVSLEQEAEAADCPPRDPSSVVSSVVSNVSRVPRGSHYYHYYHNDFLVVQLVQLVVVLVVCVVVVVDDPVPDDLVSSLVSGRCSVDAAHAAYEYQQQPPDPRRPNVSRCVPHHYDYHRHNSSRRGSVNVSVSSVVSSD